Protein AF-0000000080199290 (afdb_homodimer)

pLDDT: mean 89.9, std 16.24, range [19.67, 98.75]

Structure (mmCIF, N/CA/C/O backbone):
data_AF-0000000080199290-model_v1
#
loop_
_entity.id
_entity.type
_entity.pdbx_description
1 polymer 'Bifunctional lysine-specific demethylase and histidyl-hydroxylase'
#
loop_
_atom_site.group_PDB
_atom_site.id
_atom_site.type_symbol
_atom_site.label_atom_id
_atom_site.label_alt_id
_atom_site.label_comp_id
_atom_site.label_asym_id
_atom_site.label_entity_id
_atom_site.label_seq_id
_atom_site.pdbx_PDB_ins_code
_atom_site.Cartn_x
_atom_site.Cartn_y
_atom_site.Cartn_z
_atom_site.occupancy
_atom_site.B_iso_or_equiv
_atom_site.auth_seq_id
_atom_site.auth_comp_id
_atom_site.auth_asym_id
_atom_site.auth_atom_id
_atom_site.pdbx_PDB_model_num
ATOM 1 N N . MET A 1 1 ? 26.734 13.297 -2.959 1 21.2 1 MET A N 1
ATOM 2 C CA . MET A 1 1 ? 27.844 13.062 -2.031 1 21.2 1 MET A CA 1
ATOM 3 C C . MET A 1 1 ? 27.688 13.898 -0.767 1 21.2 1 MET A C 1
ATOM 5 O O . MET A 1 1 ? 27.875 15.109 -0.792 1 21.2 1 MET A O 1
ATOM 9 N N . ALA A 1 2 ? 26.5 13.453 -0.021 1 23.22 2 ALA A N 1
ATOM 10 C CA . ALA A 1 2 ? 25.969 14.18 1.134 1 23.22 2 ALA A CA 1
ATOM 11 C C . ALA A 1 2 ? 27.078 14.445 2.158 1 23.22 2 ALA A C 1
ATOM 13 O O . ALA A 1 2 ? 27.703 13.508 2.66 1 23.22 2 ALA A O 1
ATOM 14 N N . LYS A 1 3 ? 27.766 15.641 2.105 1 24.47 3 LYS A N 1
ATOM 15 C CA . LYS A 1 3 ? 28.984 16.078 2.783 1 24.47 3 LYS A CA 1
ATOM 16 C C . LYS A 1 3 ? 28.766 16.188 4.289 1 24.47 3 LYS A C 1
ATOM 18 O O . LYS A 1 3 ? 27.812 16.828 4.742 1 24.47 3 LYS A O 1
ATOM 23 N N . VAL A 1 4 ? 29.375 15.25 5.078 1 28.7 4 VAL A N 1
ATOM 24 C CA . VAL A 1 4 ? 29.375 14.93 6.504 1 28.7 4 VAL A CA 1
ATOM 25 C C . VAL A 1 4 ? 30.062 16.062 7.277 1 28.7 4 VAL A C 1
ATOM 27 O O . VAL A 1 4 ? 31.25 16.328 7.09 1 28.7 4 VAL A O 1
ATOM 30 N N . VAL A 1 5 ? 29.359 17.234 7.66 1 24.59 5 VAL A N 1
ATOM 31 C CA . VAL A 1 5 ? 30.078 18.328 8.312 1 24.59 5 VAL A CA 1
ATOM 32 C C . VAL A 1 5 ? 30.219 18.031 9.805 1 24.59 5 VAL A C 1
ATOM 34 O O . VAL A 1 5 ? 29.219 17.766 10.492 1 24.59 5 VAL A O 1
ATOM 37 N N . LYS A 1 6 ? 31.469 17.797 10.477 1 26.22 6 LYS A N 1
ATOM 38 C CA . LYS A 1 6 ? 31.969 17.328 11.773 1 26.22 6 LYS A CA 1
ATOM 39 C C . LYS A 1 6 ? 32.156 18.5 12.734 1 26.22 6 LYS A C 1
ATOM 41 O O . LYS A 1 6 ? 32.812 19.484 12.391 1 26.22 6 LYS A O 1
ATOM 46 N N . SER A 1 7 ? 31.297 18.844 13.969 1 20.69 7 SER A N 1
ATOM 47 C CA . SER A 1 7 ? 31.109 19.984 14.859 1 20.69 7 SER A CA 1
ATOM 48 C C . SER A 1 7 ? 32.094 19.969 16.016 1 20.69 7 SER A C 1
ATOM 50 O O . SER A 1 7 ? 32.281 18.922 16.656 1 20.69 7 SER A O 1
ATOM 52 N N . ARG A 1 8 ? 33 21.125 16.5 1 21.42 8 ARG A N 1
ATOM 53 C CA . ARG A 1 8 ? 34.062 21.156 17.5 1 21.42 8 ARG A CA 1
ATOM 54 C C . ARG A 1 8 ? 33.594 21.828 18.781 1 21.42 8 ARG A C 1
ATOM 56 O O . ARG A 1 8 ? 34.375 22.109 19.672 1 21.42 8 ARG A O 1
ATOM 63 N N . ALA A 1 9 ? 32.438 22.594 19.125 1 23.3 9 ALA A N 1
ATOM 64 C CA . ALA A 1 9 ? 32.531 23.734 20.031 1 23.3 9 ALA A CA 1
ATOM 65 C C . ALA A 1 9 ? 32.25 23.312 21.469 1 23.3 9 ALA A C 1
ATOM 67 O O . ALA A 1 9 ? 31.469 22.406 21.719 1 23.3 9 ALA A O 1
ATOM 68 N N . GLN A 1 10 ? 32.875 23.984 22.703 1 21.75 10 GLN A N 1
ATOM 69 C CA . GLN A 1 10 ? 33.219 23.797 24.109 1 21.75 10 GLN A CA 1
ATOM 70 C C . GLN A 1 10 ? 32.094 24.344 25 1 21.75 10 GLN A C 1
ATOM 72 O O . GLN A 1 10 ? 31.578 25.438 24.781 1 21.75 10 GLN A O 1
ATOM 77 N N . LYS A 1 11 ? 31.562 23.688 26.109 1 25.02 11 LYS A N 1
ATOM 78 C CA . LYS A 1 11 ? 30.328 23.719 26.906 1 25.02 11 LYS A CA 1
ATOM 79 C C . LYS A 1 11 ? 30.484 24.656 28.109 1 25.02 11 LYS A C 1
ATOM 81 O O . LYS A 1 11 ? 31.281 24.391 29.016 1 25.02 11 LYS A O 1
ATOM 86 N N . ARG A 1 12 ? 30.312 26.141 28.234 1 20.09 12 ARG A N 1
ATOM 87 C CA . ARG A 1 12 ? 30.531 26.984 29.406 1 20.09 12 ARG A CA 1
ATOM 88 C C . ARG A 1 12 ? 29.359 26.891 30.391 1 20.09 12 ARG A C 1
ATOM 90 O O . ARG A 1 12 ? 28.203 26.844 29.969 1 20.09 12 ARG A O 1
ATOM 97 N N . LYS A 1 13 ? 29.594 26.938 31.688 1 29.69 13 LYS A N 1
ATOM 98 C CA . LYS A 1 13 ? 28.812 26.609 32.875 1 29.69 13 LYS A CA 1
ATOM 99 C C . LYS A 1 13 ? 28.125 27.844 33.438 1 29.69 13 LYS A C 1
ATOM 101 O O . LYS A 1 13 ? 28.766 28.641 34.125 1 29.69 13 LYS A O 1
ATOM 106 N N . HIS A 1 14 ? 27.328 28.828 32.906 1 21.98 14 HIS A N 1
ATOM 107 C CA . HIS A 1 14 ? 26.953 30.062 33.594 1 21.98 14 HIS A CA 1
ATOM 108 C C . HIS A 1 14 ? 25.828 29.797 34.625 1 21.98 14 HIS A C 1
ATOM 110 O O . HIS A 1 14 ? 24.922 29 34.344 1 21.98 14 HIS A O 1
ATOM 116 N N . GLU A 1 15 ? 25.906 30.203 35.906 1 27.12 15 GLU A N 1
ATOM 117 C CA . GLU A 1 15 ? 25.188 30.141 37.188 1 27.12 15 GLU A CA 1
ATOM 118 C C . GLU A 1 15 ? 24 31.094 37.219 1 27.12 15 GLU A C 1
ATOM 120 O O . GLU A 1 15 ? 24.172 32.312 37.219 1 27.12 15 GLU A O 1
ATOM 125 N N . ASP A 1 16 ? 22.812 31.047 36.5 1 25.56 16 ASP A N 1
ATOM 126 C CA . ASP A 1 16 ? 21.766 32.031 36.312 1 25.56 16 ASP A CA 1
ATOM 127 C C . ASP A 1 16 ? 20.828 32.094 37.5 1 25.56 16 ASP A C 1
ATOM 129 O O . ASP A 1 16 ? 20.188 31.109 37.875 1 25.56 16 ASP A O 1
ATOM 133 N N . THR A 1 17 ? 21.156 32.812 38.562 1 31.03 17 THR A N 1
ATOM 134 C CA . THR A 1 17 ? 20.297 33.188 39.688 1 31.03 17 THR A CA 1
ATOM 135 C C . THR A 1 17 ? 19 33.812 39.219 1 31.03 17 THR A C 1
ATOM 137 O O . THR A 1 17 ? 19 34.844 38.562 1 31.03 17 THR A O 1
ATOM 140 N N . GLY A 1 18 ? 17.859 33.188 39.062 1 28.88 18 GLY A N 1
ATOM 141 C CA . GLY A 1 18 ? 16.672 33.438 38.281 1 28.88 18 GLY A CA 1
ATOM 142 C C . GLY A 1 18 ? 15.672 34.344 39 1 28.88 18 GLY A C 1
ATOM 143 O O . GLY A 1 18 ? 15.312 34.062 40.156 1 28.88 18 GLY A O 1
ATOM 144 N N . PRO A 1 19 ? 15.75 35.75 39 1 32.88 19 PRO A N 1
ATOM 145 C CA . PRO A 1 19 ? 14.789 36.688 39.594 1 32.88 19 PRO A CA 1
ATOM 146 C C . PRO A 1 19 ? 13.352 36.188 39.5 1 32.88 19 PRO A C 1
ATOM 148 O O . PRO A 1 19 ? 13.023 35.375 38.625 1 32.88 19 PRO A O 1
ATOM 151 N N . THR A 1 20 ? 12.578 36.406 40.562 1 31.88 20 THR A N 1
ATOM 152 C CA . THR A 1 20 ? 11.188 36.062 40.812 1 31.88 20 THR A CA 1
ATOM 153 C C . THR A 1 20 ? 10.266 36.844 39.875 1 31.88 20 THR A C 1
ATOM 155 O O . THR A 1 20 ? 10.016 38.031 40.062 1 31.88 20 THR A O 1
ATOM 158 N N . LEU A 1 21 ? 10.477 36.938 38.562 1 30.59 21 LEU A N 1
ATOM 159 C CA . LEU A 1 21 ? 9.719 37.75 37.594 1 30.59 21 LEU A CA 1
ATOM 160 C C . LEU A 1 21 ? 8.219 37.531 37.781 1 30.59 21 LEU A C 1
ATOM 162 O O . LEU A 1 21 ? 7.75 36.406 37.812 1 30.59 21 LEU A O 1
ATOM 166 N N . ASN A 1 22 ? 7.5 38.375 38.594 1 31.22 22 ASN A N 1
ATOM 167 C CA . ASN A 1 22 ? 6.059 38.562 38.5 1 31.22 22 ASN A CA 1
ATOM 168 C C . ASN A 1 22 ? 5.551 38.312 37.094 1 31.22 22 ASN A C 1
ATOM 170 O O . ASN A 1 22 ? 5.68 39.188 36.219 1 31.22 22 ASN A O 1
ATOM 174 N N . THR A 1 23 ? 5.852 37.25 36.594 1 30.77 23 THR A N 1
ATOM 175 C CA . THR A 1 23 ? 5.82 36.844 35.188 1 30.77 23 THR A CA 1
ATOM 176 C C . THR A 1 23 ? 4.406 36.938 34.625 1 30.77 23 THR A C 1
ATOM 178 O O . THR A 1 23 ? 3.545 36.125 34.938 1 30.77 23 THR A O 1
ATOM 181 N N . GLU A 1 24 ? 3.645 38.062 34.781 1 34.66 24 GLU A N 1
ATOM 182 C CA . GLU A 1 24 ? 2.664 38.062 33.688 1 34.66 24 GLU A CA 1
ATOM 183 C C . GLU A 1 24 ? 3.078 37.125 32.562 1 34.66 24 GLU A C 1
ATOM 185 O O . GLU A 1 24 ? 4.074 37.344 31.891 1 34.66 24 GLU A O 1
ATOM 190 N N . ARG A 1 25 ? 3.049 35.969 32.844 1 40.16 25 ARG A N 1
ATOM 191 C CA . ARG A 1 25 ? 3.545 34.875 32 1 40.16 25 ARG A CA 1
ATOM 192 C C . ARG A 1 25 ? 3.318 35.156 30.531 1 40.16 25 ARG A C 1
ATOM 194 O O . ARG A 1 25 ? 2.178 35.312 30.094 1 40.16 25 ARG A O 1
ATOM 201 N N . GLN A 1 26 ? 4.012 36.062 29.938 1 50.34 26 GLN A N 1
ATOM 202 C CA . GLN A 1 26 ? 4.043 36.25 28.484 1 50.34 26 GLN A CA 1
ATOM 203 C C . GLN A 1 26 ? 3.561 35 27.766 1 50.34 26 GLN A C 1
ATOM 205 O O . GLN A 1 26 ? 4.09 33.906 27.984 1 50.34 26 GLN A O 1
ATOM 210 N N . LEU A 1 27 ? 2.225 35.094 27.516 1 63.62 27 LEU A N 1
ATOM 211 C CA . LEU A 1 27 ? 1.687 34 26.75 1 63.62 27 LEU A CA 1
ATOM 212 C C . LEU A 1 27 ? 2.695 33.5 25.719 1 63.62 27 LEU A C 1
ATOM 214 O O . LEU A 1 27 ? 3.283 34.312 25 1 63.62 27 LEU A O 1
ATOM 218 N N . GLY A 1 28 ? 3.111 32.312 25.922 1 78.25 28 GLY A N 1
ATOM 219 C CA . GLY A 1 28 ? 3.973 31.703 24.906 1 78.25 28 GLY A CA 1
ATOM 220 C C . GLY A 1 28 ? 3.418 31.812 23.5 1 78.25 28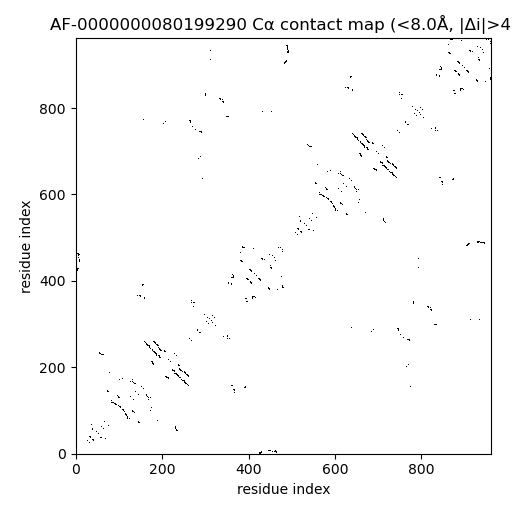 GLY A C 1
ATOM 221 O O . GLY A 1 28 ? 2.248 32.156 23.312 1 78.25 28 GLY A O 1
ATOM 222 N N . GLU A 1 29 ? 4.176 31.797 22.609 1 83.19 29 GLU A N 1
ATOM 223 C CA . GLU A 1 29 ? 3.842 31.938 21.203 1 83.19 29 GLU A CA 1
ATOM 224 C C . GLU A 1 29 ? 2.676 31.031 20.812 1 83.19 29 GLU A C 1
ATOM 226 O O . GLU A 1 29 ? 1.802 31.422 20.047 1 83.19 29 GLU A O 1
ATOM 231 N N . HIS A 1 30 ? 2.572 29.891 21.453 1 88.31 30 HIS A N 1
ATOM 232 C CA . HIS A 1 30 ? 1.504 28.953 21.141 1 88.31 30 HIS A CA 1
ATOM 233 C C . HIS A 1 30 ? 0.163 29.438 21.672 1 88.31 30 HIS A C 1
ATOM 235 O O . HIS A 1 30 ? -0.856 29.359 20.984 1 88.31 30 HIS A O 1
ATOM 241 N N . ASP A 1 31 ? 0.151 29.906 22.859 1 92.44 31 ASP A N 1
ATOM 242 C CA . ASP A 1 31 ? -1.089 30.422 23.438 1 92.44 31 ASP A CA 1
ATOM 243 C C . ASP A 1 31 ? -1.602 31.625 22.656 1 92.44 31 ASP A C 1
ATOM 245 O O . ASP A 1 31 ? -2.811 31.797 22.5 1 92.44 31 ASP A O 1
ATOM 249 N N . LEU A 1 32 ? -0.63 32.469 22.203 1 92.56 32 LEU A N 1
ATOM 250 C CA . LEU A 1 32 ? -1.033 33.625 21.391 1 92.56 32 LEU A CA 1
ATOM 251 C C . LEU A 1 32 ? -1.704 33.156 20.094 1 92.56 32 LEU A C 1
ATOM 253 O O . LEU A 1 32 ? -2.707 33.719 19.672 1 92.56 32 LEU A O 1
ATOM 257 N N . PHE A 1 33 ? -1.185 32.188 19.547 1 93.56 33 PHE A N 1
ATOM 258 C CA . PHE A 1 33 ? -1.761 31.641 18.328 1 93.56 33 PHE A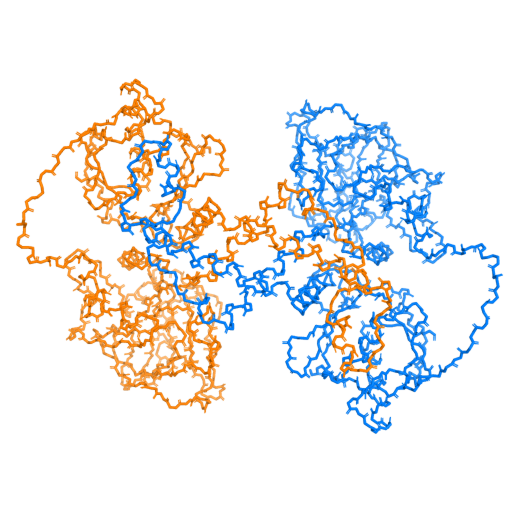 CA 1
ATOM 259 C C . PHE A 1 33 ? -3.158 31.078 18.578 1 93.56 33 PHE A C 1
ATOM 261 O O . PHE A 1 33 ? -4.094 31.375 17.828 1 93.56 33 PHE A O 1
ATOM 268 N N . PHE A 1 34 ? -3.33 30.328 19.672 1 96.31 34 PHE A N 1
ATOM 269 C CA . PHE A 1 34 ? -4.617 29.719 20 1 96.31 34 PHE A CA 1
ATOM 270 C C . PHE A 1 34 ? -5.652 30.797 20.328 1 96.31 34 PHE A C 1
ATOM 272 O O . PHE A 1 34 ? -6.816 30.672 19.938 1 96.31 34 PHE A O 1
ATOM 279 N N . LYS A 1 35 ? -5.223 31.797 20.938 1 95.56 35 LYS A N 1
ATOM 280 C CA . LYS A 1 35 ? -6.133 32.906 21.219 1 95.56 35 LYS A CA 1
ATOM 281 C C . LYS A 1 35 ? -6.57 33.594 19.938 1 95.56 35 LYS A C 1
ATOM 283 O O . LYS A 1 35 ? -7.738 33.969 19.797 1 95.56 35 LYS A O 1
ATOM 288 N N . TRP A 1 36 ? -5.605 33.719 19.125 1 96.19 36 TRP A N 1
ATOM 289 C CA . TRP A 1 36 ? -5.922 34.312 17.844 1 96.19 36 TRP A CA 1
ATOM 290 C C . TRP A 1 36 ? -6.852 33.438 17.031 1 96.19 36 TRP A C 1
ATOM 292 O O . TRP A 1 36 ? -7.828 33.906 16.438 1 96.19 36 TRP A O 1
ATOM 302 N N . LEU A 1 37 ? -6.633 32.188 17.047 1 96.69 37 LEU A N 1
ATOM 303 C CA . LEU A 1 37 ? -7.379 31.25 16.203 1 96.69 37 LEU A CA 1
ATOM 304 C C . LEU A 1 37 ? -8.727 30.906 16.828 1 96.69 37 LEU A C 1
ATOM 306 O O . LEU A 1 37 ? -9.758 30.969 16.172 1 96.69 37 LEU A O 1
ATOM 310 N N . LEU A 1 38 ? -8.719 30.609 18.203 1 97.81 38 LEU A N 1
ATOM 311 C CA . LEU A 1 38 ? -9.891 29.969 18.797 1 97.81 38 LEU A CA 1
ATOM 312 C C . LEU A 1 38 ? -10.367 30.75 20.016 1 97.81 38 LEU A C 1
ATOM 314 O O . LEU A 1 38 ? -11.336 30.359 20.672 1 97.81 38 LEU A O 1
ATOM 318 N N . GLY A 1 39 ? -9.664 31.734 20.391 1 96.88 39 GLY A N 1
ATOM 319 C CA . GLY A 1 39 ? -10.086 32.562 21.516 1 96.88 39 GLY A CA 1
ATOM 320 C C . GLY A 1 39 ? -9.758 31.953 22.859 1 96.88 39 GLY A C 1
ATOM 321 O O . GLY A 1 39 ? -10.117 32.5 23.906 1 96.88 39 GLY A O 1
ATOM 322 N N . ILE A 1 40 ? -9.109 30.812 22.859 1 97.06 40 ILE A N 1
ATOM 323 C CA . ILE A 1 40 ? -8.781 30.125 24.109 1 97.06 40 ILE A CA 1
ATOM 324 C C . ILE A 1 40 ? -7.312 29.719 24.109 1 97.06 40 ILE A C 1
ATOM 326 O O . ILE A 1 40 ? -6.617 29.891 23.109 1 97.06 40 ILE A O 1
ATOM 330 N N . THR A 1 41 ? -6.852 29.219 25.234 1 96.31 41 THR A N 1
ATOM 331 C CA . THR A 1 41 ? -5.453 28.828 25.328 1 96.31 41 THR A CA 1
ATOM 332 C C . THR A 1 41 ? -5.242 27.438 24.75 1 96.31 41 THR A C 1
ATOM 334 O O . THR A 1 41 ? -6.203 26.688 24.562 1 96.31 41 THR A O 1
ATOM 337 N N . GLN A 1 42 ? -4.012 27.141 24.5 1 96.12 42 GLN A N 1
ATOM 338 C CA . GLN A 1 42 ? -3.646 25.812 24.016 1 96.12 42 GLN A CA 1
ATOM 339 C C . GLN A 1 42 ? -4.094 24.719 24.984 1 96.12 42 GLN A C 1
ATOM 341 O O . GLN A 1 42 ? -4.684 23.719 24.578 1 96.12 42 GLN A O 1
ATOM 346 N N . HIS A 1 43 ? -3.789 24.922 26.203 1 95.62 43 HIS A N 1
ATOM 347 C CA . HIS A 1 43 ? -4.121 23.953 27.234 1 95.62 43 HIS A CA 1
ATOM 348 C C . HIS A 1 43 ? -5.621 23.688 27.281 1 95.62 43 HIS A C 1
ATOM 350 O O . HIS A 1 43 ? -6.055 22.547 27.312 1 95.62 43 HIS A O 1
ATOM 356 N N . GLU A 1 44 ? -6.363 24.734 27.234 1 97.31 44 GLU A N 1
ATOM 357 C CA . GLU A 1 44 ? -7.816 24.609 27.266 1 97.31 44 GLU A CA 1
ATOM 358 C C . GLU A 1 44 ? -8.336 23.844 26.047 1 97.31 44 GLU A C 1
ATOM 360 O O . GLU A 1 44 ? -9.195 22.969 26.188 1 97.31 44 GLU A O 1
ATOM 365 N N . PHE A 1 45 ? -7.801 24.109 24.984 1 97.88 45 PHE A N 1
ATOM 366 C CA . PHE A 1 45 ? -8.25 23.453 23.75 1 97.88 45 PHE A CA 1
ATOM 367 C C . PHE A 1 45 ? -8.016 21.953 23.828 1 97.88 45 PHE A C 1
ATOM 369 O O . PHE A 1 45 ? -8.945 21.172 23.609 1 97.88 45 PHE A O 1
ATOM 376 N N . PHE A 1 46 ? -6.852 21.562 24.219 1 96.69 46 PHE A N 1
ATOM 377 C CA . PHE A 1 46 ? -6.5 20.141 24.172 1 96.69 46 PHE A CA 1
ATOM 378 C C . PHE A 1 46 ? -7.137 19.391 25.344 1 96.69 46 PHE A C 1
ATOM 380 O O . PHE A 1 46 ? -7.41 18.188 25.234 1 96.69 46 PHE A O 1
ATOM 387 N N . GLN A 1 47 ? -7.453 20.062 26.344 1 96.38 47 GLN A N 1
ATOM 388 C CA . GLN A 1 47 ? -8.055 19.422 27.5 1 96.38 47 GLN A CA 1
ATOM 389 C C . GLN A 1 47 ? -9.562 19.281 27.328 1 96.38 47 GLN A C 1
ATOM 391 O O . GLN A 1 47 ? -10.148 18.266 27.688 1 96.38 47 GLN A O 1
ATOM 396 N N . GLU A 1 48 ? -10.188 20.266 26.656 1 97.56 48 GLU A N 1
ATOM 397 C CA . GLU A 1 48 ? -11.641 20.344 26.75 1 97.56 48 GLU A CA 1
ATOM 398 C C . GLU A 1 48 ? -12.297 20.094 25.391 1 97.56 48 GLU A C 1
ATOM 400 O O . GLU A 1 48 ? -13.461 19.688 25.312 1 97.56 48 GLU A O 1
ATOM 405 N N . TYR A 1 49 ? -11.531 20.328 24.312 1 97.94 49 TYR A N 1
ATOM 406 C CA . TYR A 1 49 ? -12.242 20.359 23.047 1 97.94 49 TYR A CA 1
ATOM 407 C C . TYR A 1 49 ? -11.648 19.359 22.062 1 97.94 49 TYR A C 1
ATOM 409 O O . TYR A 1 49 ? -12.383 18.641 21.375 1 97.94 49 TYR A O 1
ATOM 417 N N . PHE A 1 50 ? -10.375 19.281 22.109 1 97.88 50 PHE A N 1
ATOM 418 C CA . PHE A 1 50 ? -9.68 18.484 21.094 1 97.88 50 PHE A CA 1
ATOM 419 C C . PHE A 1 50 ? -10.18 17.047 21.109 1 97.88 50 PHE A C 1
ATOM 421 O O . PHE A 1 50 ? -10.062 16.344 22.109 1 97.88 50 PHE A O 1
ATOM 428 N N . GLU A 1 51 ? -10.773 16.609 19.938 1 96.81 51 GLU A N 1
ATOM 429 C CA . GLU A 1 51 ? -11.289 15.266 19.688 1 96.81 51 GLU A CA 1
ATOM 430 C C . GLU A 1 51 ? -12.461 14.938 20.609 1 96.81 51 GLU A C 1
ATOM 432 O O . GLU A 1 51 ? -12.75 13.766 20.859 1 96.81 51 GLU A O 1
ATOM 437 N N . GLN A 1 52 ? -13.062 15.938 21.172 1 95.38 52 GLN A N 1
ATOM 438 C CA . GLN A 1 52 ? -14.133 15.688 22.125 1 95.38 52 GLN A CA 1
ATOM 439 C C . GLN A 1 52 ? -15.43 16.375 21.703 1 95.38 52 GLN A C 1
ATOM 441 O O . GLN A 1 52 ? -16.469 15.727 21.562 1 95.38 52 GLN A O 1
ATOM 446 N N . LYS A 1 53 ? -15.352 17.688 21.5 1 96.06 53 LYS A N 1
ATOM 447 C CA . LYS A 1 53 ? -16.562 18.406 21.156 1 96.06 53 LYS A CA 1
ATOM 448 C C . LYS A 1 53 ? -16.234 19.672 20.359 1 96.06 53 LYS A C 1
ATOM 450 O O . LYS A 1 53 ? -15.117 20.172 20.406 1 96.06 53 LYS A O 1
ATOM 455 N N . PRO A 1 54 ? -17.219 20.219 19.594 1 97.31 54 PRO A N 1
ATOM 456 C CA . PRO A 1 54 ? -17.016 21.438 18.797 1 97.31 54 PRO A CA 1
ATOM 457 C C . PRO A 1 54 ? -16.828 22.688 19.672 1 97.31 54 PRO A C 1
ATOM 459 O O . PRO A 1 54 ? -17.25 22.703 20.828 1 97.31 54 PRO A O 1
ATOM 462 N N . LEU A 1 55 ? -16.156 23.641 19.094 1 98.31 55 LEU A N 1
ATOM 463 C CA . LEU A 1 55 ? -15.938 24.938 19.734 1 98.31 55 LEU A CA 1
ATOM 464 C C . LEU A 1 55 ? -16.25 26.078 18.781 1 98.31 55 LEU A C 1
ATOM 466 O O . LEU A 1 55 ? -15.75 26.109 17.656 1 98.31 55 LEU A O 1
ATOM 470 N N . HIS A 1 56 ? -17.188 26.953 19.156 1 98.31 56 HIS A N 1
ATOM 471 C CA . HIS A 1 56 ? -17.469 28.203 18.438 1 98.31 56 HIS A CA 1
ATOM 472 C C . HIS A 1 56 ? -16.953 29.406 19.219 1 98.31 56 HIS A C 1
ATOM 474 O O . HIS A 1 56 ? -17.156 29.5 20.438 1 98.31 56 HIS A O 1
ATOM 480 N N . PHE A 1 57 ? -16.266 30.266 18.547 1 98.38 57 PHE A N 1
ATOM 481 C CA . PHE A 1 57 ? -15.82 31.5 19.172 1 98.38 57 PHE A CA 1
ATOM 482 C C . PHE A 1 57 ? -15.984 32.688 18.219 1 98.38 57 PHE A C 1
ATOM 484 O O . PHE A 1 57 ? -15.664 32.594 17.031 1 98.38 57 PHE A O 1
ATOM 491 N N . SER A 1 58 ? -16.484 33.781 18.688 1 97.94 58 SER A N 1
ATOM 492 C CA . SER A 1 58 ? -16.609 35.031 17.938 1 97.94 58 SER A CA 1
ATOM 493 C C . SER A 1 58 ? -15.562 36.031 18.359 1 97.94 58 SER A C 1
ATOM 495 O O . SER A 1 58 ? -15.555 36.469 19.516 1 97.94 58 SER A O 1
ATOM 497 N N . HIS A 1 59 ? -14.773 36.5 17.453 1 96.81 59 HIS A N 1
ATOM 498 C CA . HIS A 1 59 ? -13.734 37.469 17.781 1 96.81 59 HIS A CA 1
ATOM 499 C C . HIS A 1 59 ? -14.266 38.906 17.672 1 96.81 59 HIS A C 1
ATOM 501 O O . HIS A 1 59 ? -13.594 39.844 18.109 1 96.81 59 HIS A O 1
ATOM 507 N N . GLY A 1 60 ? -15.375 39.062 17.078 1 92.94 60 GLY A N 1
ATOM 508 C CA . GLY A 1 60 ? -16.078 40.344 17.094 1 92.94 60 GLY A CA 1
ATOM 509 C C . GLY A 1 60 ? -15.68 41.25 15.953 1 92.94 60 GLY A C 1
ATOM 510 O O . GLY A 1 60 ? -16.266 42.344 15.781 1 92.94 60 GLY A O 1
ATOM 511 N N . SER A 1 61 ? -14.656 40.906 15.195 1 91.94 61 SER A N 1
ATOM 512 C CA . SER A 1 61 ? -14.203 41.75 14.078 1 91.94 61 SER A CA 1
ATOM 513 C C . SER A 1 61 ? -14.203 40.938 12.773 1 91.94 61 SER A C 1
ATOM 515 O O . SER A 1 61 ? -13.594 39.875 12.688 1 91.94 61 SER A O 1
ATOM 517 N N . SER A 1 62 ? -14.742 41.625 11.781 1 91.75 62 SER A N 1
ATOM 518 C CA . SER A 1 62 ? -14.836 40.969 10.477 1 91.75 62 SER A CA 1
ATOM 519 C C . SER A 1 62 ? -13.461 40.844 9.828 1 91.75 62 SER A C 1
ATOM 521 O O . SER A 1 62 ? -13.281 40.062 8.891 1 91.75 62 SER A O 1
ATOM 523 N N . THR A 1 63 ? -12.5 41.562 10.273 1 94.38 63 THR A N 1
ATOM 524 C CA . THR A 1 63 ? -11.172 41.562 9.672 1 94.38 63 THR A CA 1
ATOM 525 C C . THR A 1 63 ? -10.18 40.844 10.578 1 94.38 63 THR A C 1
ATOM 527 O O . THR A 1 63 ? -8.969 40.875 10.336 1 94.38 63 THR A O 1
ATOM 530 N N . HIS A 1 64 ? -10.688 40.188 11.555 1 96.38 64 HIS A N 1
ATOM 531 C CA . HIS A 1 64 ? -9.852 39.562 12.578 1 96.38 64 HIS A CA 1
ATOM 532 C C . HIS A 1 64 ? -8.797 38.656 11.961 1 96.38 64 HIS A C 1
ATOM 534 O O . HIS A 1 64 ? -7.609 38.781 12.281 1 96.38 64 HIS A O 1
ATOM 540 N N . PHE A 1 65 ? -9.148 37.844 11.062 1 97.19 65 PHE A N 1
ATOM 541 C CA . PHE A 1 65 ? -8.25 36.812 10.516 1 97.19 65 PHE A CA 1
ATOM 542 C C . PHE A 1 65 ? -7.352 37.406 9.438 1 97.19 65 PHE A C 1
ATOM 544 O O . PHE A 1 65 ? -6.254 36.906 9.188 1 97.19 65 PHE A O 1
ATOM 551 N N . ARG A 1 66 ? -7.773 38.5 8.852 1 94.38 66 ARG A N 1
ATOM 552 C CA . ARG A 1 66 ? -6.988 39.156 7.828 1 94.38 66 ARG A CA 1
ATOM 553 C C . ARG A 1 66 ? -5.992 40.125 8.461 1 94.38 66 ARG A C 1
ATOM 555 O O . ARG A 1 66 ? -5.031 40.562 7.809 1 94.38 66 ARG A O 1
ATOM 562 N N . ASN A 1 67 ? -6.27 40.5 9.656 1 93.44 67 ASN A N 1
ATOM 563 C CA . ASN A 1 67 ? -5.402 41.406 10.398 1 93.44 67 ASN A CA 1
ATOM 564 C C . ASN A 1 67 ? -4.938 40.781 11.719 1 93.44 67 ASN A C 1
ATOM 566 O O . ASN A 1 67 ? -5.305 41.25 12.797 1 93.44 67 ASN A O 1
ATOM 570 N N . PRO A 1 68 ? -4.055 39.844 11.617 1 91.94 68 PRO A N 1
ATOM 571 C CA . PRO A 1 68 ? -3.592 39.188 12.836 1 91.94 68 PRO A CA 1
ATOM 572 C C . PRO A 1 68 ? -2.615 40.031 13.641 1 91.94 68 PRO A C 1
ATOM 574 O O . PRO A 1 68 ? -2.156 41.094 13.148 1 91.94 68 PRO A O 1
ATOM 577 N N . PRO A 1 69 ? -2.375 39.594 14.891 1 88.19 69 PRO A N 1
ATOM 578 C CA . PRO A 1 69 ? -1.349 40.312 15.664 1 88.19 69 PRO A CA 1
ATOM 579 C C . PRO A 1 69 ? 0.018 40.281 14.984 1 88.19 69 PRO A C 1
ATOM 581 O O . PRO A 1 69 ? 0.26 39.469 14.094 1 88.19 69 PRO A O 1
ATOM 584 N N . LYS A 1 70 ? 0.809 41.188 15.461 1 86.19 70 LYS A N 1
ATOM 585 C CA . LYS A 1 70 ? 2.146 41.281 14.891 1 86.19 70 LYS A CA 1
ATOM 586 C C . LYS A 1 70 ? 2.906 39.969 14.984 1 86.19 70 LYS A C 1
ATOM 588 O O . LYS A 1 70 ? 2.865 39.312 16.016 1 86.19 70 LYS A O 1
ATOM 593 N N . GLY A 1 71 ? 3.479 39.562 13.867 1 82.75 71 GLY A N 1
ATOM 594 C CA . GLY A 1 71 ? 4.285 38.344 13.859 1 82.75 71 GLY A CA 1
ATOM 595 C C . GLY A 1 71 ? 3.553 37.125 13.305 1 82.75 71 GLY A C 1
ATOM 596 O O . GLY A 1 71 ? 4.176 36.125 12.969 1 82.75 71 GLY A O 1
ATOM 597 N N . PHE A 1 72 ? 2.219 37.281 13.195 1 89.38 72 PHE A N 1
ATOM 598 C CA . PHE A 1 72 ? 1.447 36.188 12.648 1 89.38 72 PHE A CA 1
ATOM 599 C C . PHE A 1 72 ? 1.054 36.438 11.203 1 89.38 72 PHE A C 1
ATOM 601 O O . PHE A 1 72 ? 0.736 37.594 10.852 1 89.38 72 PHE A O 1
ATOM 608 N N . PRO A 1 73 ? 1.149 35.406 10.453 1 93 73 PRO A N 1
ATOM 609 C CA . PRO A 1 73 ? 0.696 35.594 9.078 1 93 73 PRO A CA 1
ATOM 610 C C . PRO A 1 73 ? -0.816 35.781 8.977 1 93 73 PRO A C 1
ATOM 612 O O . PRO A 1 73 ? -1.569 35.188 9.75 1 93 73 PRO A O 1
ATOM 615 N N . ALA A 1 74 ? -1.223 36.531 7.996 1 95.44 74 ALA A N 1
ATOM 616 C CA . ALA A 1 74 ? -2.639 36.812 7.77 1 95.44 74 ALA A CA 1
ATOM 617 C C . ALA A 1 74 ? -3.281 35.719 6.918 1 95.44 74 ALA A C 1
ATOM 619 O O . ALA A 1 74 ? -2.625 35.125 6.062 1 95.44 74 ALA A O 1
ATOM 620 N N . VAL A 1 75 ? -4.559 35.469 7.203 1 97.56 75 VAL A N 1
ATOM 621 C CA . VAL A 1 75 ? -5.355 34.688 6.281 1 97.56 75 VAL A CA 1
ATOM 622 C C . VAL A 1 75 ? -5.852 35.562 5.133 1 97.56 75 VAL A C 1
ATOM 624 O O . VAL A 1 75 ? -6.773 36.375 5.312 1 97.56 75 VAL A O 1
ATOM 627 N N . GLU A 1 76 ? -5.211 35.375 4.02 1 96.62 76 GLU A N 1
ATOM 628 C CA . GLU A 1 76 ? -5.539 36.219 2.869 1 96.62 76 GLU A CA 1
ATOM 629 C C . GLU A 1 76 ? -6.367 35.438 1.843 1 96.62 76 GLU A C 1
ATOM 631 O O . GLU A 1 76 ? -5.828 34.656 1.066 1 96.62 76 GLU A O 1
ATOM 636 N N . TRP A 1 77 ? -7.66 35.719 1.878 1 97.44 77 TRP A N 1
ATOM 637 C CA . TRP A 1 77 ? -8.562 35.125 0.91 1 97.44 77 TRP A CA 1
ATOM 638 C C . TRP A 1 77 ? -9.891 35.875 0.854 1 97.44 77 TRP A C 1
ATOM 640 O O . TRP A 1 77 ? -10.406 36.312 1.883 1 97.44 77 TRP A O 1
ATOM 650 N N . SER A 1 78 ? -10.367 36.156 -0.294 1 97.44 78 SER A N 1
ATOM 651 C CA . SER A 1 78 ? -11.633 36.812 -0.554 1 97.44 78 SER A CA 1
ATOM 652 C C . SER A 1 78 ? -12.219 36.406 -1.897 1 97.44 78 SER A C 1
ATOM 654 O O . SER A 1 78 ? -11.539 35.75 -2.703 1 97.44 78 SER A O 1
ATOM 656 N N . THR A 1 79 ? -13.523 36.75 -2.053 1 97.75 79 THR A N 1
ATOM 657 C CA . THR A 1 79 ? -14.148 36.5 -3.346 1 97.75 79 THR A CA 1
ATOM 658 C C . THR A 1 79 ? -13.359 37.188 -4.469 1 97.75 79 THR A C 1
ATOM 660 O O . THR A 1 79 ? -13.094 36.562 -5.5 1 97.75 79 THR A O 1
ATOM 663 N N . ASP A 1 80 ? -12.953 38.375 -4.199 1 97.12 80 ASP A N 1
ATOM 664 C CA . ASP A 1 80 ? -12.203 39.125 -5.199 1 97.12 80 ASP A CA 1
ATOM 665 C C . ASP A 1 80 ? -10.867 38.438 -5.5 1 97.12 80 ASP A C 1
ATOM 667 O O . ASP A 1 80 ? -10.453 38.344 -6.66 1 97.12 80 ASP A O 1
ATOM 671 N N . GLU A 1 81 ? -10.211 38.031 -4.488 1 96.38 81 GLU A N 1
ATOM 672 C CA . GLU A 1 81 ? -8.938 37.312 -4.668 1 96.38 81 GLU A CA 1
ATOM 673 C C . GLU A 1 81 ? -9.117 36.031 -5.465 1 96.38 81 GLU A C 1
ATOM 675 O O . GLU A 1 81 ? -8.289 35.719 -6.324 1 96.38 81 GLU A O 1
ATOM 680 N N . MET A 1 82 ? -10.117 35.312 -5.168 1 97.44 82 MET A N 1
ATOM 681 C CA . MET A 1 82 ? -10.422 34.062 -5.875 1 97.44 82 MET A CA 1
ATOM 682 C C . MET A 1 82 ? -10.648 34.312 -7.359 1 97.44 82 MET A C 1
ATOM 684 O O . MET A 1 82 ? -10.07 33.656 -8.211 1 97.44 82 MET A O 1
ATOM 688 N N . LEU A 1 83 ? -11.445 35.344 -7.645 1 97.31 83 LEU A N 1
ATOM 689 C CA . LEU A 1 83 ? -11.75 35.688 -9.031 1 97.31 83 LEU A CA 1
ATOM 690 C C . LEU A 1 83 ? -10.508 36.219 -9.75 1 97.31 83 LEU A C 1
ATOM 692 O O . LEU A 1 83 ? -10.289 35.906 -10.922 1 97.31 83 LEU A O 1
ATOM 696 N N . ASN A 1 84 ? -9.766 37 -9.047 1 96.75 84 ASN A N 1
ATOM 697 C CA . ASN A 1 84 ? -8.516 37.5 -9.609 1 96.75 84 ASN A CA 1
ATOM 698 C C . ASN A 1 84 ? -7.555 36.375 -9.953 1 96.75 84 ASN A C 1
ATOM 700 O O . ASN A 1 84 ? -6.918 36.406 -11.008 1 96.75 84 ASN A O 1
ATOM 704 N N . LEU A 1 85 ? -7.477 35.438 -9.07 1 96.06 85 LEU A N 1
ATOM 705 C CA . LEU A 1 85 ? -6.625 34.281 -9.32 1 96.06 85 LEU A CA 1
ATOM 706 C C . LEU A 1 85 ? -7.086 33.531 -10.562 1 96.06 85 LEU A C 1
ATOM 708 O O . LEU A 1 85 ? -6.266 33.094 -11.367 1 96.06 85 LEU A O 1
ATOM 712 N N . ALA A 1 86 ? -8.352 33.375 -10.695 1 95.94 86 ALA A N 1
ATOM 713 C CA . ALA A 1 86 ? -8.922 32.656 -11.844 1 95.94 86 ALA A CA 1
ATOM 714 C C . ALA A 1 86 ? -8.617 33.406 -13.141 1 95.94 86 ALA A C 1
ATOM 716 O O . ALA A 1 86 ? -8.609 32.812 -14.219 1 95.94 86 ALA A O 1
ATOM 717 N N . SER A 1 87 ? -8.445 34.688 -13.039 1 95.94 87 SER A N 1
ATOM 718 C CA . SER A 1 87 ? -8.133 35.5 -14.219 1 95.94 87 SER A CA 1
ATOM 719 C C . SER A 1 87 ? -6.656 35.375 -14.586 1 95.94 87 SER A C 1
ATOM 721 O O . SER A 1 87 ? -6.289 35.531 -15.75 1 95.94 87 SER A O 1
ATOM 723 N N . LYS A 1 88 ? -5.832 35.125 -13.648 1 95.19 88 LYS A N 1
ATOM 724 C CA . LYS A 1 88 ? -4.383 35.156 -13.844 1 95.19 88 LYS A CA 1
ATOM 725 C C . LYS A 1 88 ? -3.834 33.781 -14.102 1 95.19 88 LYS A C 1
ATOM 727 O O . LYS A 1 88 ? -2.775 33.625 -14.719 1 95.19 88 LYS A O 1
ATOM 732 N N . LYS A 1 89 ? -4.539 32.812 -13.57 1 94.19 89 LYS A N 1
ATOM 733 C CA . LYS A 1 89 ? -4.023 31.469 -13.641 1 94.19 89 LYS A CA 1
ATOM 734 C C . LYS A 1 89 ? -5.012 30.531 -14.344 1 94.19 89 LYS A C 1
ATOM 736 O O . LYS A 1 89 ? -6.219 30.797 -14.352 1 94.19 89 LYS A O 1
ATOM 741 N N . ARG A 1 90 ? -4.371 29.516 -14.914 1 93.5 90 ARG A N 1
ATOM 742 C CA . ARG A 1 90 ? -5.195 28.453 -15.492 1 93.5 90 ARG A CA 1
ATOM 743 C C . ARG A 1 90 ? -5.613 27.438 -14.438 1 93.5 90 ARG A C 1
ATOM 745 O O . ARG A 1 90 ? -4.797 26.625 -13.992 1 93.5 90 ARG A O 1
ATOM 752 N N . LEU A 1 91 ? -6.844 27.469 -14.008 1 95.88 91 LEU A N 1
ATOM 753 C CA . LEU A 1 91 ? -7.359 26.578 -12.969 1 95.88 91 LEU A CA 1
ATOM 754 C C . LEU A 1 91 ? -8.164 25.438 -13.578 1 95.88 91 LEU A C 1
ATOM 756 O O . LEU A 1 91 ? -8.961 25.641 -14.5 1 95.88 91 LEU A O 1
ATOM 760 N N . SER A 1 92 ? -7.945 24.297 -13.109 1 95.56 92 SER A N 1
ATOM 761 C CA . SER A 1 92 ? -8.609 23.094 -13.617 1 95.56 92 SER A CA 1
ATOM 762 C C . SER A 1 92 ? -9.711 22.625 -12.672 1 95.56 92 SER A C 1
ATOM 764 O O . SER A 1 92 ? -9.547 22.656 -11.453 1 95.56 92 SER A O 1
ATOM 766 N N . TYR A 1 93 ? -10.82 22.141 -13.258 1 94.25 93 TYR A N 1
ATOM 767 C CA . TYR A 1 93 ? -11.844 21.469 -12.469 1 94.25 93 TYR A CA 1
ATOM 768 C C . TYR A 1 93 ? -11.289 20.219 -11.789 1 94.25 93 TYR A C 1
ATOM 770 O O . TYR A 1 93 ? -10.383 19.562 -12.32 1 94.25 93 TYR A O 1
ATOM 778 N N . SER A 1 94 ? -11.703 19.875 -10.656 1 91.19 94 SER A N 1
ATOM 779 C CA . SER A 1 94 ? -11.406 18.672 -9.875 1 91.19 94 SER A CA 1
ATOM 780 C C . SER A 1 94 ? -10.023 18.766 -9.227 1 91.19 94 SER A C 1
ATOM 782 O O . SER A 1 94 ? -9.828 18.297 -8.109 1 91.19 94 SER A O 1
ATOM 784 N N . THR A 1 95 ? -9.133 19.422 -9.945 1 92.06 95 THR A N 1
ATOM 785 C CA . THR A 1 95 ? -7.789 19.516 -9.391 1 92.06 95 THR A CA 1
ATOM 786 C C . THR A 1 95 ? -7.652 20.766 -8.523 1 92.06 95 THR A C 1
ATOM 788 O O . THR A 1 95 ? -7.129 20.703 -7.41 1 92.06 95 THR A O 1
ATOM 791 N N . ASP A 1 96 ? -8.195 21.828 -9.078 1 94.62 96 ASP A N 1
ATOM 792 C CA . ASP A 1 96 ? -8.008 23.094 -8.375 1 94.62 96 ASP A CA 1
ATOM 793 C C . ASP A 1 96 ? -9.289 23.531 -7.676 1 94.62 96 ASP A C 1
ATOM 795 O O . ASP A 1 96 ? -9.242 24.266 -6.684 1 94.62 96 ASP A O 1
ATOM 799 N N . LEU A 1 97 ? -10.375 23.125 -8.281 1 96.31 97 LEU A N 1
ATOM 800 C CA . LEU A 1 97 ? -11.633 23.531 -7.668 1 96.31 97 LEU A CA 1
ATOM 801 C C . LEU A 1 97 ? -12.781 22.641 -8.125 1 96.31 97 LEU A C 1
ATOM 803 O O . LEU A 1 97 ? -12.641 21.891 -9.102 1 96.31 97 LEU A O 1
ATOM 807 N N . ASN A 1 98 ? -13.828 22.719 -7.355 1 96.06 98 ASN A N 1
ATOM 808 C CA . ASN A 1 98 ? -15.102 22.094 -7.68 1 96.06 98 ASN A CA 1
ATOM 809 C C . ASN A 1 98 ? -16.234 23.125 -7.715 1 96.06 98 ASN A C 1
ATOM 811 O O . ASN A 1 98 ? -16.297 24.016 -6.875 1 96.06 98 ASN A O 1
ATOM 815 N N . VAL A 1 99 ? -17.016 23 -8.719 1 95.75 99 VAL A N 1
ATOM 816 C CA . VAL A 1 99 ? -18.266 23.766 -8.812 1 95.75 99 VAL A CA 1
ATOM 817 C C . VAL A 1 99 ? -19.453 22.844 -8.617 1 95.75 99 VAL A C 1
ATOM 819 O O . VAL A 1 99 ? -19.719 21.969 -9.438 1 95.75 99 VAL A O 1
ATOM 822 N N . VAL A 1 100 ? -20.141 23.109 -7.473 1 93.62 100 VAL A N 1
ATOM 823 C CA . VAL A 1 100 ? -21.125 22.094 -7.078 1 93.62 100 VAL A CA 1
ATOM 824 C C . VAL A 1 100 ? -22.391 22.781 -6.586 1 93.62 100 VAL A C 1
ATOM 826 O O . VAL A 1 100 ? -22.391 23.969 -6.281 1 93.62 100 VAL A O 1
ATOM 829 N N . ARG A 1 101 ? -23.453 22 -6.559 1 90.38 101 ARG A N 1
ATOM 830 C CA . ARG A 1 101 ? -24.734 22.391 -5.961 1 90.38 101 ARG A CA 1
ATOM 831 C C . ARG A 1 101 ? -25.438 21.188 -5.352 1 90.38 101 ARG A C 1
ATOM 833 O O . ARG A 1 101 ? -25.266 20.062 -5.809 1 90.38 101 ARG A O 1
ATOM 840 N N . PHE A 1 102 ? -26.109 21.5 -4.273 1 86.25 102 PHE A N 1
ATOM 841 C CA . PHE A 1 102 ? -26.938 20.453 -3.684 1 86.25 102 PHE A CA 1
ATOM 842 C C . PHE A 1 102 ? -28.281 20.359 -4.402 1 86.25 102 PHE A C 1
ATOM 844 O O . PHE A 1 102 ? -29 21.344 -4.512 1 86.25 102 PHE A O 1
ATOM 851 N N . ASP A 1 103 ? -28.516 19.156 -4.918 1 84.81 103 ASP A N 1
ATOM 852 C CA . ASP A 1 103 ? -29.797 18.906 -5.57 1 84.81 103 ASP A CA 1
ATOM 853 C C . ASP A 1 103 ? -30.812 18.312 -4.598 1 84.81 103 ASP A C 1
ATOM 855 O O . ASP A 1 103 ? -30.656 17.156 -4.188 1 84.81 103 ASP A O 1
ATOM 859 N N . ASN A 1 104 ? -31.781 18.969 -4.363 1 80.12 104 ASN A N 1
ATOM 860 C CA . ASN A 1 104 ? -32.781 18.547 -3.389 1 80.12 104 ASN A CA 1
ATOM 861 C C . ASN A 1 104 ? -33.562 17.344 -3.883 1 80.12 104 ASN A C 1
ATOM 863 O O . ASN A 1 104 ? -34.094 16.578 -3.082 1 80.12 104 ASN A O 1
ATOM 867 N N . LYS A 1 105 ? -33.688 17.125 -5.152 1 81.56 105 LYS A N 1
ATOM 868 C CA . LYS A 1 105 ? -34.469 16.031 -5.719 1 81.56 105 LYS A CA 1
ATOM 869 C C . LYS A 1 105 ? -33.75 14.695 -5.512 1 81.56 105 LYS A C 1
ATOM 871 O O . LYS A 1 105 ? -34.375 13.703 -5.141 1 81.56 105 LYS A O 1
ATOM 876 N N . ILE A 1 106 ? -32.5 14.758 -5.656 1 81.5 106 ILE A N 1
ATOM 877 C CA . ILE A 1 106 ? -31.781 13.5 -5.535 1 81.5 106 ILE A CA 1
ATOM 878 C C . ILE A 1 106 ? -31 13.484 -4.223 1 81.5 106 ILE A C 1
ATOM 880 O O . ILE A 1 106 ? -30.344 12.492 -3.898 1 81.5 106 ILE A O 1
ATOM 884 N N . ASN A 1 107 ? -31.109 14.586 -3.49 1 78.88 107 ASN A N 1
ATOM 885 C CA . ASN A 1 107 ? -30.5 14.742 -2.176 1 78.88 107 ASN A CA 1
ATOM 886 C C . ASN A 1 107 ? -29 14.445 -2.219 1 78.88 107 ASN A C 1
ATOM 888 O O . ASN A 1 107 ? -28.484 13.734 -1.361 1 78.88 107 ASN A O 1
ATOM 892 N N . LYS A 1 108 ? -28.375 14.812 -3.301 1 82.38 108 LYS A N 1
ATOM 893 C CA . LYS A 1 108 ? -26.938 14.633 -3.471 1 82.38 108 LYS A CA 1
ATOM 894 C C . LYS A 1 108 ? -26.297 15.875 -4.086 1 82.38 108 LYS A C 1
ATOM 896 O O . LYS A 1 108 ? -27 16.734 -4.641 1 82.38 108 LYS A O 1
ATOM 901 N N . ARG A 1 109 ? -25.031 15.906 -3.949 1 85.12 109 ARG A N 1
ATOM 902 C CA . ARG A 1 109 ? -24.25 16.953 -4.598 1 85.12 109 ARG A CA 1
ATOM 903 C C . ARG A 1 109 ? -24.109 16.672 -6.094 1 85.12 109 ARG A C 1
ATOM 905 O O . ARG A 1 109 ? -23.906 15.531 -6.508 1 85.12 109 ARG A O 1
ATOM 912 N N . VAL A 1 110 ? -24.281 17.703 -6.891 1 88.62 110 VAL A N 1
ATOM 913 C CA . VAL A 1 110 ? -24.078 17.609 -8.336 1 88.62 110 VAL A CA 1
ATOM 914 C C . VAL A 1 110 ? -22.969 18.562 -8.758 1 88.62 110 VAL A C 1
ATOM 916 O O . VAL A 1 110 ? -22.797 19.641 -8.18 1 88.62 110 VAL A O 1
ATOM 919 N N . SER A 1 111 ? -22.25 18.203 -9.789 1 92.06 111 SER A N 1
ATOM 920 C CA . SER A 1 111 ? -21.125 19 -10.273 1 92.06 111 SER A CA 1
ATOM 921 C C . SER A 1 111 ? -21.453 19.688 -11.586 1 92.06 111 SER A C 1
ATOM 923 O O . SER A 1 111 ? -22.125 19.094 -12.445 1 92.06 111 SER A O 1
ATOM 925 N N . TYR A 1 112 ? -21.016 20.922 -11.672 1 93.06 112 TYR A N 1
ATOM 926 C CA . TYR A 1 112 ? -21.172 21.672 -12.914 1 93.06 112 TYR A CA 1
ATOM 927 C C . TYR A 1 112 ? -20.344 21.031 -14.031 1 93.06 112 TYR A C 1
ATOM 929 O O . TYR A 1 112 ? -20.859 20.781 -15.125 1 93.06 112 TYR A O 1
ATOM 937 N N . ARG A 1 113 ? -19.172 20.828 -13.758 1 92.06 113 ARG A N 1
ATOM 938 C CA . ARG A 1 113 ? -18.219 20.219 -14.672 1 92.06 113 ARG A CA 1
ATOM 939 C C . ARG A 1 113 ? -17.125 19.5 -13.906 1 92.06 113 ARG A C 1
ATOM 941 O O . ARG A 1 113 ? -16.734 19.922 -12.812 1 92.06 113 ARG A O 1
ATOM 948 N N . ASN A 1 114 ? -16.625 18.359 -14.555 1 90.06 114 ASN A N 1
ATOM 949 C CA . ASN A 1 114 ? -15.617 17.594 -13.836 1 90.06 114 ASN A CA 1
ATOM 950 C C . ASN A 1 114 ? -14.258 17.672 -14.523 1 90.06 114 ASN A C 1
ATOM 952 O O . ASN A 1 114 ? -13.234 17.297 -13.945 1 90.06 114 ASN A O 1
ATOM 956 N N . ASP A 1 115 ? -14.219 18.156 -15.68 1 92.62 115 ASP A N 1
ATOM 957 C CA . ASP A 1 115 ? -12.961 18.25 -16.422 1 92.62 115 ASP A CA 1
ATOM 958 C C . ASP A 1 115 ? -12.852 19.578 -17.141 1 92.62 115 ASP A C 1
ATOM 960 O O . ASP A 1 115 ? -13.828 20.328 -17.25 1 92.62 115 ASP A O 1
ATOM 964 N N . GLY A 1 116 ? -11.625 19.906 -17.469 1 94 116 GLY A N 1
ATOM 965 C CA . GLY A 1 116 ? -11.375 21.156 -18.172 1 94 116 GLY A CA 1
ATOM 966 C C . GLY A 1 116 ? -10.906 22.266 -17.25 1 94 116 GLY A C 1
ATOM 967 O O . GLY A 1 116 ? -10.43 22.016 -16.141 1 94 116 GLY A O 1
ATOM 968 N N . HIS A 1 117 ? -10.984 23.562 -17.875 1 96 117 HIS A N 1
ATOM 969 C CA . HIS A 1 117 ? -10.5 24.734 -17.141 1 96 117 HIS A CA 1
ATOM 970 C C . HIS A 1 117 ? -11.617 25.75 -16.938 1 96 117 HIS A C 1
ATOM 972 O O . HIS A 1 117 ? -12.594 25.781 -17.688 1 96 117 HIS A O 1
ATOM 978 N N . ILE A 1 118 ? -11.461 26.516 -15.914 1 95.38 118 ILE A N 1
ATOM 979 C CA . ILE A 1 118 ? -12.469 27.531 -15.633 1 95.38 118 ILE A CA 1
ATOM 980 C C . ILE A 1 118 ? -11.836 28.922 -15.734 1 95.38 118 ILE A C 1
ATOM 982 O O . ILE A 1 118 ? -10.719 29.141 -15.258 1 95.38 118 ILE A O 1
ATOM 986 N N . THR A 1 119 ? -12.547 29.781 -16.344 1 95.06 119 THR A N 1
ATOM 987 C CA . THR A 1 119 ? -12.125 31.188 -16.406 1 95.06 119 THR A CA 1
ATOM 988 C C . THR A 1 119 ? -12.812 32 -15.328 1 95.06 119 THR A C 1
ATOM 990 O O . THR A 1 119 ? -13.781 31.547 -14.711 1 95.06 119 THR A O 1
ATOM 993 N N . SER A 1 120 ? -12.297 33.188 -15.125 1 96.69 120 SER A N 1
ATOM 994 C CA . SER A 1 120 ? -12.906 34.094 -14.148 1 96.69 120 SER A CA 1
ATOM 995 C C . SER A 1 120 ? -14.344 34.406 -14.531 1 96.69 120 SER A C 1
ATOM 997 O O . SER A 1 120 ? -15.227 34.469 -13.672 1 96.69 120 SER A O 1
ATOM 999 N N . ASP A 1 121 ? -14.57 34.562 -15.797 1 96.75 121 ASP A N 1
ATOM 1000 C CA . ASP A 1 121 ? -15.914 34.875 -16.281 1 96.75 121 ASP A CA 1
ATOM 1001 C C . ASP A 1 121 ? -16.875 33.719 -16.047 1 96.75 121 ASP A C 1
ATOM 1003 O O . ASP A 1 121 ? -18.016 33.938 -15.617 1 96.75 121 ASP A O 1
ATOM 1007 N N . GLU A 1 122 ? -16.391 32.656 -16.312 1 96.69 122 GLU A N 1
ATOM 1008 C CA . GLU A 1 122 ? -17.203 31.484 -16.094 1 96.69 122 GLU A CA 1
ATOM 1009 C C . GLU A 1 122 ? -17.5 31.281 -14.609 1 96.69 122 GLU A C 1
ATOM 1011 O O . GLU A 1 122 ? -18.625 30.922 -14.234 1 96.69 122 GLU A O 1
ATOM 1016 N N . MET A 1 123 ? -16.547 31.453 -13.828 1 97.12 123 MET A N 1
ATOM 1017 C CA . MET A 1 123 ? -16.734 31.344 -12.391 1 97.12 123 MET A CA 1
ATOM 1018 C C . MET A 1 123 ? -17.797 32.312 -11.898 1 97.12 123 MET A C 1
ATOM 1020 O O . MET A 1 123 ? -18.688 31.938 -11.133 1 97.12 123 MET A O 1
ATOM 1024 N N . ARG A 1 124 ? -17.734 33.5 -12.375 1 96.75 124 ARG A N 1
ATOM 1025 C CA . ARG A 1 124 ? -18.703 34.531 -12.016 1 96.75 124 ARG A CA 1
ATOM 1026 C C . ARG A 1 124 ? -20.109 34.125 -12.438 1 96.75 124 ARG A C 1
ATOM 1028 O O . ARG A 1 124 ? -21.078 34.344 -11.711 1 96.75 124 ARG A O 1
ATOM 1035 N N . LEU A 1 125 ? -20.125 33.625 -13.578 1 96.69 125 LEU A N 1
ATOM 1036 C CA . LEU A 1 125 ? -21.406 33.188 -14.094 1 96.69 125 LEU A CA 1
ATOM 1037 C C . LEU A 1 125 ? -21.969 32.062 -13.219 1 96.69 125 LEU A C 1
ATOM 1039 O O . LEU A 1 125 ? -23.172 32.062 -12.914 1 96.69 125 LEU A O 1
ATOM 1043 N N . CYS A 1 126 ? -21.141 31.141 -12.906 1 96.12 126 CYS A N 1
ATOM 1044 C CA . CYS A 1 126 ? -21.562 30.047 -12.039 1 96.12 126 CYS A CA 1
ATOM 1045 C C . CYS A 1 126 ? -22.062 30.594 -10.695 1 96.12 126 CYS A C 1
ATOM 1047 O O . CYS A 1 126 ? -23.109 30.172 -10.211 1 96.12 126 CYS A O 1
ATOM 1049 N N . MET A 1 127 ? -21.344 31.531 -10.172 1 95.81 127 MET A N 1
ATOM 1050 C CA . MET A 1 127 ? -21.719 32.125 -8.906 1 95.81 127 MET A CA 1
ATOM 1051 C C . MET A 1 127 ? -23.094 32.812 -9.008 1 95.81 127 MET A C 1
ATOM 1053 O O . MET A 1 127 ? -23.938 32.625 -8.141 1 95.81 127 MET A O 1
ATOM 1057 N N . LYS A 1 128 ? -23.312 33.438 -10.039 1 94.62 128 LYS A N 1
ATOM 1058 C CA . LYS A 1 128 ? -24.562 34.125 -10.266 1 94.62 128 LYS A CA 1
ATOM 1059 C C . LYS A 1 128 ? -25.719 33.156 -10.438 1 94.62 128 LYS A C 1
ATOM 1061 O O . LYS A 1 128 ? -26.859 33.438 -10.031 1 94.62 128 LYS A O 1
ATOM 1066 N N . LYS A 1 129 ? -25.375 32.062 -10.977 1 94.06 129 LYS A N 1
ATOM 1067 C CA . LYS A 1 129 ? -26.406 31.078 -11.281 1 94.06 129 LYS A CA 1
ATOM 1068 C C . LYS A 1 129 ? -26.672 30.172 -10.086 1 94.06 129 LYS A C 1
ATOM 1070 O O . LYS A 1 129 ? -27.406 29.188 -10.188 1 94.06 129 LYS A O 1
ATOM 1075 N N . GLY A 1 130 ? -25.984 30.391 -9.062 1 92.5 130 GLY A N 1
ATOM 1076 C CA . GLY A 1 130 ? -26.344 29.719 -7.828 1 92.5 130 GLY A CA 1
ATOM 1077 C C . GLY A 1 130 ? -25.438 28.531 -7.52 1 92.5 130 GLY A C 1
ATOM 1078 O O . GLY A 1 130 ? -25.766 27.703 -6.668 1 92.5 130 GLY A O 1
ATOM 1079 N N . TRP A 1 131 ? -24.344 28.422 -8.164 1 94.94 131 TRP A N 1
ATOM 1080 C CA . TRP A 1 131 ? -23.391 27.328 -7.898 1 94.94 131 TRP A CA 1
ATOM 1081 C C . TRP A 1 131 ? -22.422 27.719 -6.789 1 94.94 131 TRP A C 1
ATOM 1083 O O . TRP A 1 131 ? -22 28.875 -6.703 1 94.94 131 TRP A O 1
ATOM 1093 N N . SER A 1 132 ? -22.125 26.75 -5.996 1 96.12 132 SER A N 1
ATOM 1094 C CA . SER A 1 132 ? -21.078 26.922 -4.98 1 96.12 132 SER A CA 1
ATOM 1095 C C . SER A 1 132 ? -19.703 26.562 -5.523 1 96.12 132 SER A C 1
ATOM 1097 O O . SER A 1 132 ? -19.578 25.719 -6.418 1 96.12 132 SER A O 1
ATOM 1099 N N . ILE A 1 133 ? -18.75 27.203 -4.957 1 97.25 133 ILE A N 1
ATOM 1100 C CA . ILE A 1 133 ? -17.375 26.953 -5.387 1 97.25 133 ILE A CA 1
ATOM 1101 C C . ILE A 1 133 ? -16.547 26.453 -4.207 1 97.25 133 ILE A C 1
ATOM 1103 O O . ILE A 1 133 ? -16.438 27.125 -3.182 1 97.25 133 ILE A O 1
ATOM 1107 N N . ARG A 1 134 ? -16.031 25.281 -4.352 1 97 134 ARG A N 1
ATOM 1108 C CA . ARG A 1 134 ? -14.984 24.797 -3.461 1 97 134 ARG A CA 1
ATOM 1109 C C . ARG A 1 134 ? -13.602 24.969 -4.086 1 97 134 ARG A C 1
ATOM 1111 O O . ARG A 1 134 ? -13.258 24.297 -5.055 1 97 134 ARG A O 1
ATOM 1118 N N . PHE A 1 135 ? -12.891 25.875 -3.613 1 97.69 135 PHE A N 1
ATOM 1119 C CA . PHE A 1 135 ? -11.531 26.109 -4.094 1 97.69 135 PHE A CA 1
ATOM 1120 C C . PHE A 1 135 ? -10.531 25.312 -3.266 1 97.69 135 PHE A C 1
ATOM 1122 O O . PHE A 1 135 ? -10.383 25.547 -2.064 1 97.69 135 PHE A O 1
ATOM 1129 N N . LEU A 1 136 ? -9.828 24.453 -3.951 1 97.06 136 LEU A N 1
ATOM 1130 C CA . LEU A 1 136 ? -8.93 23.531 -3.256 1 97.06 136 LEU A CA 1
ATOM 1131 C C . LEU A 1 136 ? -7.547 24.172 -3.07 1 97.06 136 LEU A C 1
ATOM 1133 O O . LEU A 1 136 ? -6.949 24.656 -4.031 1 97.06 136 LEU A O 1
ATOM 1137 N N . ARG A 1 137 ? -7.047 24.234 -1.844 1 97.25 137 ARG A N 1
ATOM 1138 C CA . ARG A 1 137 ? -5.676 24.547 -1.461 1 97.25 137 ARG A CA 1
ATOM 1139 C C . ARG A 1 137 ? -5.289 25.953 -1.912 1 97.25 137 ARG A C 1
ATOM 1141 O O . ARG A 1 137 ? -4.281 26.141 -2.6 1 97.25 137 ARG A O 1
ATOM 1148 N N . PRO A 1 138 ? -6 26.906 -1.48 1 96.38 138 PRO A N 1
ATOM 1149 C CA . PRO A 1 138 ? -5.648 28.281 -1.866 1 96.38 138 PRO A CA 1
ATOM 1150 C C . PRO A 1 138 ? -4.25 28.688 -1.4 1 96.38 138 PRO A C 1
ATOM 1152 O O . PRO A 1 138 ? -3.662 29.625 -1.942 1 96.38 138 PRO A O 1
ATOM 1155 N N . HIS A 1 139 ? -3.707 27.984 -0.426 1 95.94 139 HIS A N 1
ATOM 1156 C CA . HIS A 1 139 ? -2.381 28.297 0.093 1 95.94 139 HIS A CA 1
ATOM 1157 C C . HIS A 1 139 ? -1.307 28.047 -0.962 1 95.94 139 HIS A C 1
ATOM 1159 O O . HIS A 1 139 ? -0.185 28.547 -0.837 1 95.94 139 HIS A O 1
ATOM 1165 N N . GLU A 1 140 ? -1.609 27.266 -1.956 1 94.75 140 GLU A N 1
ATOM 1166 C CA . GLU A 1 140 ? -0.656 27 -3.031 1 94.75 140 GLU A CA 1
ATOM 1167 C C . GLU A 1 140 ? -0.414 28.266 -3.865 1 94.75 140 GLU A C 1
ATOM 1169 O O . GLU A 1 140 ? 0.572 28.344 -4.598 1 94.75 140 GLU A O 1
ATOM 1174 N N . HIS A 1 141 ? -1.31 29.25 -3.693 1 93.75 141 HIS A N 1
ATOM 1175 C CA . HIS A 1 141 ? -1.243 30.453 -4.527 1 93.75 141 HIS A CA 1
ATOM 1176 C C . HIS A 1 141 ? -1.011 31.703 -3.686 1 93.75 141 HIS A C 1
ATOM 1178 O O . HIS A 1 141 ? -0.719 32.781 -4.223 1 93.75 141 HIS A O 1
ATOM 1184 N N . VAL A 1 142 ? -1.204 31.578 -2.436 1 94.12 142 VAL A N 1
ATOM 1185 C CA . VAL A 1 142 ? -1.082 32.719 -1.526 1 94.12 142 VAL A CA 1
ATOM 1186 C C . VAL A 1 142 ? -0.074 32.375 -0.427 1 94.12 142 VAL A C 1
ATOM 1188 O O . VAL A 1 142 ? -0.367 31.609 0.481 1 94.12 142 VAL A O 1
ATOM 1191 N N . SER A 1 143 ? 1.008 33.031 -0.391 1 92.75 143 SER A N 1
ATOM 1192 C CA . SER A 1 143 ? 2.125 32.688 0.485 1 92.75 143 SER A CA 1
ATOM 1193 C C . SER A 1 143 ? 1.758 32.906 1.952 1 92.75 143 SER A C 1
ATOM 1195 O O . SER A 1 143 ? 2.219 32.156 2.82 1 92.75 143 SER A O 1
ATOM 1197 N N . SER A 1 144 ? 0.996 33.906 2.213 1 94.75 144 SER A N 1
ATOM 1198 C CA . SER A 1 144 ? 0.599 34.125 3.596 1 94.75 144 SER A CA 1
ATOM 1199 C C . SER A 1 144 ? -0.193 32.969 4.16 1 94.75 144 SER A C 1
ATOM 1201 O O . SER A 1 144 ? -0.028 32.594 5.328 1 94.75 144 SER A O 1
ATOM 1203 N N . ASN A 1 145 ? -1.029 32.375 3.338 1 96.44 145 ASN A N 1
ATOM 1204 C CA . ASN A 1 145 ? -1.798 31.219 3.766 1 96.44 145 ASN A CA 1
ATOM 1205 C C . ASN A 1 145 ? -0.896 30.016 4.02 1 96.44 145 ASN A C 1
ATOM 1207 O O . ASN A 1 145 ? -1.126 29.25 4.953 1 96.44 145 ASN A O 1
ATOM 1211 N N . SER A 1 146 ? 0.064 29.891 3.158 1 95 146 SER A N 1
ATOM 1212 C CA . SER A 1 146 ? 1.061 28.844 3.375 1 95 146 SER A CA 1
ATOM 1213 C C . SER A 1 146 ? 1.771 29.031 4.711 1 95 146 SER A C 1
ATOM 1215 O O . SER A 1 146 ? 2.02 28.047 5.43 1 95 146 SER A O 1
ATOM 1217 N N . ALA A 1 147 ? 2.062 30.219 5.035 1 94.12 147 ALA A N 1
ATOM 1218 C CA . ALA A 1 147 ? 2.721 30.547 6.297 1 94.12 147 ALA A CA 1
ATOM 1219 C C . ALA A 1 147 ? 1.829 30.188 7.484 1 94.12 147 ALA A C 1
ATOM 1221 O O . ALA A 1 147 ? 2.316 29.719 8.516 1 94.12 147 ALA A O 1
ATOM 1222 N N . VAL A 1 148 ? 0.543 30.406 7.355 1 95.81 148 VAL A N 1
ATOM 1223 C CA . VAL A 1 148 ? -0.391 30.047 8.422 1 95.81 148 VAL A CA 1
ATOM 1224 C C . VAL A 1 148 ? -0.378 28.547 8.625 1 95.81 148 VAL A C 1
ATOM 1226 O O . VAL A 1 148 ? -0.306 28.062 9.766 1 95.81 148 VAL A O 1
ATOM 1229 N N . ILE A 1 149 ? -0.389 27.812 7.555 1 96.31 149 ILE A N 1
ATOM 1230 C CA . ILE A 1 149 ? -0.373 26.359 7.637 1 96.31 149 ILE A CA 1
ATOM 1231 C C . ILE A 1 149 ? 0.915 25.891 8.312 1 96.31 149 ILE A C 1
ATOM 1233 O O . ILE A 1 149 ? 0.89 25 9.164 1 96.31 149 ILE A O 1
ATOM 1237 N N . SER A 1 150 ? 1.981 26.484 7.855 1 93.44 150 SER A N 1
ATOM 1238 C CA . SER A 1 150 ? 3.264 26.125 8.453 1 93.44 150 SER A CA 1
ATOM 1239 C C . SER A 1 150 ? 3.234 26.297 9.969 1 93.44 150 SER A C 1
ATOM 1241 O O . SER A 1 150 ? 3.727 25.438 10.703 1 93.44 150 SER A O 1
ATOM 1243 N N . LYS A 1 151 ? 2.705 27.359 10.414 1 92.19 151 LYS A N 1
ATOM 1244 C CA . LYS A 1 151 ? 2.586 27.609 11.844 1 92.19 151 LYS A CA 1
ATOM 1245 C C . LYS A 1 151 ? 1.694 26.562 12.516 1 92.19 151 LYS A C 1
ATOM 1247 O O . LYS A 1 151 ? 2.02 26.062 13.594 1 92.19 151 LYS A O 1
ATOM 1252 N N . MET A 1 152 ? 0.614 26.234 11.891 1 95.44 152 MET A N 1
ATOM 1253 C CA . MET A 1 152 ? -0.292 25.219 12.414 1 95.44 152 MET A CA 1
ATOM 1254 C C . MET A 1 152 ? 0.412 23.875 12.516 1 95.44 152 MET A C 1
ATOM 1256 O O . MET A 1 152 ? 0.259 23.156 13.516 1 95.44 152 MET A O 1
ATOM 1260 N N . GLU A 1 153 ? 1.13 23.562 11.492 1 95.12 153 GLU A N 1
ATOM 1261 C CA . GLU A 1 153 ? 1.855 22.297 11.469 1 95.12 153 GLU A CA 1
ATOM 1262 C C . GLU A 1 153 ? 2.865 22.219 12.609 1 95.12 153 GLU A C 1
ATOM 1264 O O . GLU A 1 153 ? 3.047 21.156 13.211 1 95.12 153 GLU A O 1
ATOM 1269 N N . ASP A 1 154 ? 3.443 23.312 12.883 1 90.94 154 ASP A N 1
ATOM 1270 C CA . ASP A 1 154 ? 4.398 23.375 13.992 1 90.94 154 ASP A CA 1
ATOM 1271 C C . ASP A 1 154 ? 3.703 23.141 15.328 1 90.94 154 ASP A C 1
ATOM 1273 O O . ASP A 1 154 ? 4.254 22.484 16.203 1 90.94 154 ASP A O 1
ATOM 1277 N N . ILE A 1 155 ? 2.582 23.641 15.406 1 91.75 155 ILE A N 1
ATOM 1278 C CA . ILE A 1 155 ? 1.864 23.609 16.672 1 91.75 155 ILE A CA 1
ATOM 1279 C C . ILE A 1 155 ? 1.174 22.25 16.844 1 91.75 155 ILE A C 1
ATOM 1281 O O . ILE A 1 155 ? 1.235 21.656 17.922 1 91.75 155 ILE A O 1
ATOM 1285 N N . PHE A 1 156 ? 0.568 21.75 15.844 1 94.62 156 PHE A N 1
ATOM 1286 C CA . PHE A 1 156 ? -0.193 20.5 15.922 1 94.62 156 PHE A CA 1
ATOM 1287 C C . PHE A 1 156 ? 0.701 19.297 15.641 1 94.62 156 PHE A C 1
ATOM 1289 O O . PHE A 1 156 ? 0.32 18.156 15.914 1 94.62 156 PHE A O 1
ATOM 1296 N N . CYS A 1 157 ? 1.874 19.531 15.094 1 93.44 157 CYS A N 1
ATOM 1297 C CA . CYS A 1 157 ? 2.877 18.5 14.836 1 93.44 157 CYS A CA 1
ATOM 1298 C C . CYS A 1 157 ? 2.344 17.453 13.867 1 93.44 157 CYS A C 1
ATOM 1300 O O . CYS A 1 157 ? 2.484 16.25 14.109 1 93.44 157 CYS A O 1
ATOM 1302 N N . CYS A 1 158 ? 1.68 17.922 12.883 1 95.38 158 CYS A N 1
ATOM 1303 C CA . CYS A 1 158 ? 1.157 17.094 11.805 1 95.38 158 CYS A CA 1
ATOM 1304 C C . CYS A 1 158 ? 0.939 17.906 10.539 1 95.38 158 CYS A C 1
ATOM 1306 O O . CYS A 1 158 ? 1.024 19.141 10.57 1 95.38 158 CYS A O 1
ATOM 1308 N N . PHE A 1 159 ? 0.758 17.172 9.5 1 94.06 159 PHE A N 1
ATOM 1309 C CA . PHE A 1 159 ? 0.426 17.844 8.25 1 94.06 159 PHE A CA 1
ATOM 1310 C C . PHE A 1 159 ? -0.934 18.531 8.344 1 94.06 159 PHE A C 1
ATOM 1312 O O . PHE A 1 159 ? -1.868 17.984 8.938 1 94.06 159 PHE A O 1
ATOM 1319 N N . CYS A 1 160 ? -0.992 19.719 7.82 1 97.06 160 CYS A N 1
ATOM 1320 C CA . CYS A 1 160 ? -2.225 20.5 7.816 1 97.06 160 CYS A CA 1
ATOM 1321 C C . CYS A 1 160 ? -2.574 20.953 6.406 1 97.06 160 CYS A C 1
ATOM 1323 O O . CYS A 1 160 ? -1.742 20.891 5.5 1 97.06 160 CYS A O 1
ATOM 1325 N N . GLY A 1 161 ? -3.869 21.312 6.234 1 97.31 161 GLY A N 1
ATOM 1326 C CA . GLY A 1 161 ? -4.34 21.75 4.93 1 97.31 161 GLY A CA 1
ATOM 1327 C C . GLY A 1 161 ? -5.301 22.922 4.996 1 97.31 161 GLY A C 1
ATOM 1328 O O . GLY A 1 161 ? -5.598 23.422 6.082 1 97.31 161 GLY A O 1
ATOM 1329 N N . LEU A 1 162 ? -5.691 23.391 3.742 1 98.19 162 LEU A N 1
ATOM 1330 C CA . LEU A 1 162 ? -6.582 24.531 3.623 1 98.19 162 LEU A CA 1
ATOM 1331 C C . LEU A 1 162 ? -7.453 24.422 2.375 1 98.19 162 LEU A C 1
ATOM 1333 O O . LEU A 1 162 ? -6.953 24.109 1.292 1 98.19 162 LEU A O 1
ATOM 1337 N N . ASN A 1 163 ? -8.727 24.594 2.564 1 98.12 163 ASN A N 1
ATOM 1338 C CA . ASN A 1 163 ? -9.68 24.75 1.464 1 98.12 163 ASN A CA 1
ATOM 1339 C C . ASN A 1 163 ? -10.594 25.938 1.672 1 98.12 163 ASN A C 1
ATOM 1341 O O . ASN A 1 163 ? -10.688 26.484 2.777 1 98.12 163 ASN A O 1
ATOM 1345 N N . SER A 1 164 ? -11.203 26.375 0.599 1 98.25 164 SER A N 1
ATOM 1346 C CA . SER A 1 164 ? -12.156 27.484 0.672 1 98.25 164 SER A CA 1
ATOM 1347 C C . SER A 1 164 ? -13.508 27.078 0.08 1 98.25 164 SER A C 1
ATOM 1349 O O . SER A 1 164 ? -13.57 26.281 -0.863 1 98.25 164 SER A O 1
ATOM 1351 N N . TYR A 1 165 ? -14.516 27.672 0.644 1 97.81 165 TYR A N 1
ATOM 1352 C CA . TYR A 1 165 ? -15.875 27.391 0.221 1 97.81 165 TYR A CA 1
ATOM 1353 C C . TYR A 1 165 ? -16.672 28.672 0.035 1 97.81 165 TYR A C 1
ATOM 1355 O O . TYR A 1 165 ? -16.891 29.422 0.991 1 97.81 165 TYR A O 1
ATOM 1363 N N . TRP A 1 166 ? -17.078 28.891 -1.176 1 97.81 166 TRP A N 1
ATOM 1364 C CA . TRP A 1 166 ? -17.953 30 -1.527 1 97.81 166 TRP A CA 1
ATOM 1365 C C . TRP A 1 166 ? -19.359 29.5 -1.856 1 97.81 166 TRP A C 1
ATOM 1367 O O . TRP A 1 166 ? -19.531 28.625 -2.707 1 97.81 166 TRP A O 1
ATOM 1377 N N . THR A 1 167 ? -20.359 30 -1.168 1 97 167 THR A N 1
ATOM 1378 C CA . THR A 1 167 ? -21.734 29.578 -1.357 1 97 167 THR A CA 1
ATOM 1379 C C . THR A 1 167 ? -22.641 30.781 -1.619 1 97 167 THR A C 1
ATOM 1381 O O . THR A 1 167 ? -22.594 31.766 -0.879 1 97 167 THR A O 1
ATOM 1384 N N . PRO A 1 168 ? -23.438 30.703 -2.672 1 95.44 168 PRO A N 1
ATOM 1385 C CA . PRO A 1 168 ? -24.328 31.828 -2.961 1 95.44 168 PRO A CA 1
ATOM 1386 C C . PRO A 1 168 ? -25.438 32 -1.915 1 95.44 168 PRO A C 1
ATOM 1388 O O . PRO A 1 168 ? -25.562 31.172 -1.013 1 95.44 168 PRO A O 1
ATOM 1391 N N . ALA A 1 169 ? -26.188 33.094 -2.102 1 93.06 169 ALA A N 1
ATOM 1392 C CA . ALA A 1 169 ? -27.281 33.406 -1.18 1 93.06 169 ALA A CA 1
ATOM 1393 C C . ALA A 1 169 ? -28.375 32.344 -1.258 1 93.06 169 ALA A C 1
ATOM 1395 O O . ALA A 1 169 ? -28.688 31.828 -2.342 1 93.06 169 ALA A O 1
ATOM 1396 N N . ASN A 1 170 ? -28.875 32.062 -0.038 1 89.62 170 ASN A N 1
ATOM 1397 C CA . ASN A 1 170 ? -30.016 31.156 0.097 1 89.62 170 ASN A CA 1
ATOM 1398 C C . ASN A 1 170 ? -29.766 29.812 -0.606 1 89.62 170 ASN A C 1
ATOM 1400 O O . ASN A 1 170 ? -30.578 29.375 -1.42 1 89.62 170 ASN A O 1
ATOM 1404 N N . SER A 1 171 ? -28.672 29.266 -0.233 1 87.44 171 SER A N 1
ATOM 1405 C CA . SER A 1 171 ? -28.281 28.031 -0.931 1 87.44 171 SER A CA 1
ATOM 1406 C C . SER A 1 171 ? -27.516 27.094 -0.009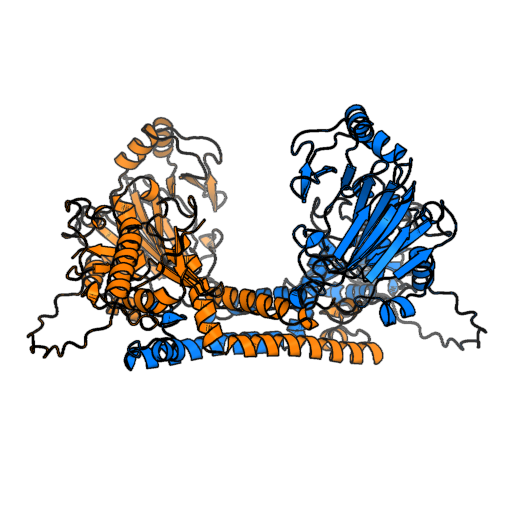 1 87.44 171 SER A C 1
ATOM 1408 O O . SER A 1 171 ? -27.203 27.438 1.134 1 87.44 171 SER A O 1
ATOM 1410 N N . GLN A 1 172 ? -27.5 25.938 -0.536 1 83.81 172 GLN A N 1
ATOM 1411 C CA . GLN A 1 172 ? -26.703 24.891 0.104 1 83.81 172 GLN A CA 1
ATOM 1412 C C . GLN A 1 172 ? -25.797 24.188 -0.905 1 83.81 172 GLN A C 1
ATOM 1414 O O . GLN A 1 172 ? -26.25 23.75 -1.96 1 83.81 172 GLN A O 1
ATOM 1419 N N . GLY A 1 173 ? -24.516 24.078 -0.503 1 79.31 173 GLY A N 1
ATOM 1420 C CA . GLY A 1 173 ? -23.562 23.5 -1.439 1 79.31 173 GLY A CA 1
ATOM 1421 C C . GLY A 1 173 ? -23.375 22 -1.245 1 79.31 173 GLY A C 1
ATOM 1422 O O . GLY A 1 173 ? -23.281 21.25 -2.219 1 79.31 173 GLY A O 1
ATOM 1423 N N . PHE A 1 174 ? -23.375 21.547 -0.025 1 85.31 174 PHE A N 1
ATOM 1424 C CA . PHE A 1 174 ? -23.016 20.156 0.249 1 85.31 174 PHE A CA 1
ATOM 1425 C C . PHE A 1 174 ? -24.062 19.5 1.134 1 85.31 174 PHE A C 1
ATOM 1427 O O . PHE A 1 174 ? -24.719 20.156 1.938 1 85.31 174 PHE A O 1
ATOM 1434 N N . ALA A 1 175 ? -24.188 18.172 0.955 1 87.88 175 ALA A N 1
ATOM 1435 C CA . ALA A 1 175 ? -24.969 17.344 1.859 1 87.88 175 ALA A CA 1
ATOM 1436 C C . ALA A 1 175 ? -24.25 17.141 3.188 1 87.88 175 ALA A C 1
ATOM 1438 O O . ALA A 1 175 ? -23.047 17.359 3.283 1 87.88 175 ALA A O 1
ATOM 1439 N N . PRO A 1 176 ? -25.047 16.797 4.23 1 92.06 176 PRO A N 1
ATOM 1440 C CA . PRO A 1 176 ? -24.359 16.484 5.492 1 92.06 176 PRO A CA 1
ATOM 1441 C C . PRO A 1 176 ? -23.312 15.391 5.34 1 92.06 176 PRO A C 1
ATOM 1443 O O . PRO A 1 176 ? -23.516 14.422 4.605 1 92.06 176 PRO A O 1
ATOM 1446 N N . HIS A 1 177 ? -22.156 15.539 5.957 1 94.12 177 HIS A N 1
ATOM 1447 C CA . HIS A 1 177 ? -21.047 14.594 5.926 1 94.12 177 HIS A CA 1
ATOM 1448 C C . HIS A 1 177 ? -20.062 14.875 7.047 1 94.12 177 HIS A C 1
ATOM 1450 O O . HIS A 1 177 ? -20.188 15.859 7.77 1 94.12 177 HIS A O 1
ATOM 1456 N N . TYR A 1 178 ? -19.203 14.008 7.297 1 95.19 178 TYR A N 1
ATOM 1457 C CA . TYR A 1 178 ? -18.062 14.297 8.172 1 95.19 178 TYR A CA 1
ATOM 1458 C C . TYR A 1 178 ? -16.75 14.117 7.434 1 95.19 178 TYR A C 1
ATOM 1460 O O . TYR A 1 178 ? -16.688 13.438 6.406 1 95.19 178 TYR A O 1
ATOM 1468 N N . ASP A 1 179 ? -15.766 14.758 7.895 1 95.19 179 ASP A N 1
ATOM 1469 C CA . ASP A 1 179 ? -14.438 14.734 7.281 1 95.19 179 ASP A CA 1
ATOM 1470 C C . ASP A 1 179 ? -13.461 13.898 8.109 1 95.19 179 ASP A C 1
ATOM 1472 O O . ASP A 1 179 ? -13.688 13.672 9.297 1 95.19 179 ASP A O 1
ATOM 1476 N N . ASP A 1 180 ? -12.383 13.5 7.461 1 96.81 180 ASP A N 1
ATOM 1477 C CA . ASP A 1 180 ? -11.352 12.68 8.094 1 96.81 180 ASP A CA 1
ATOM 1478 C C . ASP A 1 180 ? -10.266 13.555 8.719 1 96.81 180 ASP A C 1
ATOM 1480 O O . ASP A 1 180 ? -9.125 13.109 8.891 1 96.81 180 ASP A O 1
ATOM 1484 N N . VAL A 1 181 ? -10.602 14.789 9 1 97.81 181 VAL A N 1
ATOM 1485 C CA . VAL A 1 181 ? -9.68 15.758 9.578 1 97.81 181 VAL A CA 1
ATOM 1486 C C . VAL A 1 181 ? -10.375 16.547 10.688 1 97.81 181 VAL A C 1
ATOM 1488 O O . VAL A 1 181 ? -11.609 16.578 10.758 1 97.81 181 VAL A O 1
ATOM 1491 N N . ASP A 1 182 ? -9.492 17.094 11.617 1 98.12 182 ASP A N 1
ATOM 1492 C CA . ASP A 1 182 ? -9.984 18.219 12.422 1 98.12 182 ASP A CA 1
ATOM 1493 C C . ASP A 1 182 ? -10.195 19.453 11.57 1 98.12 182 ASP A C 1
ATOM 1495 O O . ASP A 1 182 ? -9.328 19.828 10.773 1 98.12 182 ASP A O 1
ATOM 1499 N N . VAL A 1 183 ? -11.289 20.078 11.836 1 98.25 183 VAL A N 1
ATOM 1500 C CA . VAL A 1 183 ? -11.633 21.203 10.977 1 98.25 183 VAL A CA 1
ATOM 1501 C C . VAL A 1 183 ? -11.641 22.5 11.797 1 98.25 183 VAL A C 1
ATOM 1503 O O . VAL A 1 183 ? -12.219 22.547 12.891 1 98.25 183 VAL A O 1
ATOM 1506 N N . PHE A 1 184 ? -10.977 23.516 11.312 1 98.75 184 PHE A N 1
ATOM 1507 C CA . PHE A 1 184 ? -11.055 24.891 11.789 1 98.75 184 PHE A CA 1
ATOM 1508 C C . PHE A 1 184 ? -11.656 25.797 10.727 1 98.75 184 PHE A C 1
ATOM 1510 O O . PHE A 1 184 ? -10.969 26.219 9.797 1 98.75 184 PHE A O 1
ATOM 1517 N N . LEU A 1 185 ? -12.922 26.094 10.938 1 98.56 185 LEU A N 1
ATOM 1518 C CA . LEU A 1 185 ? -13.688 26.859 9.953 1 98.56 185 LEU A CA 1
ATOM 1519 C C . LEU A 1 185 ? -13.695 28.344 10.305 1 98.56 185 LEU A C 1
ATOM 1521 O O . LEU A 1 185 ? -14.203 28.734 11.352 1 98.56 185 LEU A O 1
ATOM 1525 N N . LEU A 1 186 ? -13.117 29.172 9.414 1 98.62 186 LEU A N 1
ATOM 1526 C CA . LEU A 1 186 ? -13.078 30.609 9.602 1 98.62 186 LEU A CA 1
ATOM 1527 C C . LEU A 1 186 ? -14.031 31.312 8.641 1 98.62 186 LEU A C 1
ATOM 1529 O O . LEU A 1 186 ? -13.867 31.234 7.418 1 98.62 186 LEU A O 1
ATOM 1533 N N . GLN A 1 187 ? -15 31.984 9.188 1 98.31 187 GLN A N 1
ATOM 1534 C CA . GLN A 1 187 ? -15.922 32.75 8.352 1 98.31 187 GLN A CA 1
ATOM 1535 C C . GLN A 1 187 ? -15.297 34.062 7.914 1 98.31 187 GLN A C 1
ATOM 1537 O O . GLN A 1 187 ? -14.883 34.875 8.75 1 98.31 187 GLN A O 1
ATOM 1542 N N . LEU A 1 188 ? -15.281 34.344 6.602 1 97.88 188 LEU A N 1
ATOM 1543 C CA . LEU A 1 188 ? -14.586 35.531 6.098 1 97.88 188 LEU A CA 1
ATOM 1544 C C . LEU A 1 188 ? -15.578 36.531 5.492 1 97.88 188 LEU A C 1
ATOM 1546 O O . LEU A 1 188 ? -15.391 37.75 5.613 1 97.88 188 LEU A O 1
ATOM 1550 N N . GLU A 1 189 ? -16.531 36.031 4.746 1 97.31 189 GLU A N 1
ATOM 1551 C CA . GLU A 1 189 ? -17.547 36.875 4.129 1 97.31 189 GLU A CA 1
ATOM 1552 C C . GLU A 1 189 ? -18.938 36.312 4.316 1 97.31 189 GLU A C 1
ATOM 1554 O O . GLU A 1 189 ? -19.125 35.094 4.27 1 97.31 189 GLU A O 1
ATOM 1559 N N . GLY A 1 190 ? -19.891 37.219 4.512 1 96.19 190 GLY A N 1
ATOM 1560 C CA . GLY A 1 190 ? -21.266 36.781 4.637 1 96.19 190 GLY A CA 1
ATOM 1561 C C . GLY A 1 190 ? -21.5 35.875 5.84 1 96.19 190 GLY A C 1
ATOM 1562 O O . GLY A 1 190 ? -20.656 35.812 6.734 1 96.19 190 GLY A O 1
ATOM 1563 N N . GLU A 1 191 ? -22.719 35.344 5.898 1 95.62 191 GLU A N 1
ATOM 1564 C CA . GLU A 1 191 ? -23.078 34.5 7.02 1 95.62 191 GLU A CA 1
ATOM 1565 C C . GLU A 1 191 ? -23.531 33.125 6.531 1 95.62 191 GLU A C 1
ATOM 1567 O O . GLU A 1 191 ? -24.016 32.969 5.406 1 95.62 191 GLU A O 1
ATOM 1572 N N . LYS A 1 192 ? -23.344 32.125 7.375 1 96.31 192 LYS A N 1
ATOM 1573 C CA . LYS A 1 192 ? -23.75 30.75 7.078 1 96.31 192 LYS A CA 1
ATOM 1574 C C . LYS A 1 192 ? -24.234 30.047 8.336 1 96.31 192 LYS A C 1
ATOM 1576 O O . LYS A 1 192 ? -23.625 30.172 9.398 1 96.31 192 LYS A O 1
ATOM 1581 N N . GLU A 1 193 ? -25.297 29.375 8.156 1 97.06 193 GLU A N 1
ATOM 1582 C CA . GLU A 1 193 ? -25.828 28.562 9.242 1 97.06 193 GLU A CA 1
ATOM 1583 C C . GLU A 1 193 ? -25.281 27.141 9.188 1 97.06 193 GLU A C 1
ATOM 1585 O O . GLU A 1 193 ? -25.266 26.531 8.125 1 97.06 193 GLU A O 1
ATOM 1590 N N . TRP A 1 194 ? -24.875 26.672 10.375 1 97.31 194 TRP A N 1
ATOM 1591 C CA . TRP A 1 194 ? -24.297 25.328 10.469 1 97.31 194 TRP A CA 1
ATOM 1592 C C . TRP A 1 194 ? -25.109 24.469 11.438 1 97.31 194 TRP A C 1
ATOM 1594 O O . TRP A 1 194 ? -25.438 24.906 12.539 1 97.31 194 TRP A O 1
ATOM 1604 N N . ASN A 1 195 ? -25.375 23.281 10.969 1 96.44 195 ASN A N 1
ATOM 1605 C CA . ASN A 1 195 ? -25.922 22.219 11.82 1 96.44 195 ASN A CA 1
ATOM 1606 C C . ASN A 1 195 ? -24.891 21.109 12.062 1 96.44 195 ASN A C 1
ATOM 1608 O O . ASN A 1 195 ? -24.328 20.562 11.117 1 96.44 195 ASN A O 1
ATOM 1612 N N . LEU A 1 196 ? -24.672 20.844 13.336 1 97.12 196 LEU A N 1
ATOM 1613 C CA . LEU A 1 196 ? -23.766 19.75 13.719 1 97.12 196 LEU A CA 1
ATOM 1614 C C . LEU A 1 196 ? -24.547 18.594 14.312 1 97.12 196 LEU A C 1
ATOM 1616 O O . LEU A 1 196 ? -25.484 18.781 15.078 1 97.12 196 LEU A O 1
ATOM 1620 N N . TYR A 1 197 ? -24.109 17.391 13.867 1 94.12 197 TYR A N 1
ATOM 1621 C CA . TYR A 1 197 ? -24.766 16.172 14.312 1 94.12 197 TYR A CA 1
ATOM 1622 C C . TYR A 1 197 ? -23.766 15.234 14.984 1 94.12 197 TYR A C 1
ATOM 1624 O O . TYR A 1 197 ? -22.562 15.359 14.781 1 94.12 197 TYR A O 1
ATOM 1632 N N . THR A 1 198 ? -24.359 14.352 15.797 1 85 198 THR A N 1
ATOM 1633 C CA . THR A 1 198 ? -23.516 13.289 16.328 1 85 198 THR A CA 1
ATOM 1634 C C . THR A 1 198 ? -23.188 12.266 15.234 1 85 198 THR A C 1
ATOM 1636 O O . THR A 1 198 ? -23.953 12.109 14.273 1 85 198 THR A O 1
ATOM 1639 N N . ALA A 1 199 ? -22.094 11.609 15.469 1 82.81 199 ALA A N 1
ATOM 1640 C CA . ALA A 1 199 ? -21.766 10.531 14.539 1 82.81 199 ALA A CA 1
ATOM 1641 C C . ALA A 1 199 ? -22.844 9.453 14.539 1 82.81 199 ALA A C 1
ATOM 1643 O O . ALA A 1 199 ? -23.344 9.062 15.602 1 82.81 199 ALA A O 1
ATOM 1644 N N . PRO A 1 200 ? -23.234 9.031 13.32 1 84.06 200 PRO A N 1
ATOM 1645 C CA . PRO A 1 200 ? -24.328 8.062 13.242 1 84.06 200 PRO A CA 1
ATOM 1646 C C . PRO A 1 200 ? -24 6.738 13.93 1 84.06 200 PRO A C 1
ATOM 1648 O O . PRO A 1 200 ? -24.891 6.078 14.469 1 84.06 200 PRO A O 1
ATOM 1651 N N . SER A 1 201 ? -22.688 6.363 13.805 1 87.25 201 SER A N 1
ATOM 1652 C CA . SER A 1 201 ? -22.266 5.117 14.43 1 87.25 201 SER A CA 1
ATOM 1653 C C . SER A 1 201 ? -20.969 5.301 15.203 1 87.25 201 SER A C 1
ATOM 1655 O O . SER A 1 201 ? -20.234 6.273 14.984 1 87.25 201 SER A O 1
ATOM 1657 N N . GLU A 1 202 ? -20.75 4.355 16.109 1 86.62 202 GLU A N 1
ATOM 1658 C CA . GLU A 1 202 ? -19.531 4.391 16.906 1 86.62 202 GLU A CA 1
ATOM 1659 C C . GLU A 1 202 ? -18.281 4.34 16.016 1 86.62 202 GLU A C 1
ATOM 1661 O O . GLU A 1 202 ? -17.266 4.949 16.344 1 86.62 202 GLU A O 1
ATOM 1666 N N . VAL A 1 203 ? -18.422 3.688 14.883 1 88.94 203 VAL A N 1
ATOM 1667 C CA . VAL A 1 203 ? -17.297 3.494 13.984 1 88.94 203 VAL A CA 1
ATOM 1668 C C . VAL A 1 203 ? -16.969 4.805 13.266 1 88.94 203 VAL A C 1
ATOM 1670 O O . VAL A 1 203 ? -15.898 4.953 12.68 1 88.94 203 VAL A O 1
ATOM 1673 N N . ASP A 1 204 ? -17.859 5.742 13.414 1 89.88 204 ASP A N 1
ATOM 1674 C CA . ASP A 1 204 ? -17.688 7.004 12.695 1 89.88 204 ASP A CA 1
ATOM 1675 C C . ASP A 1 204 ? -17 8.047 13.562 1 89.88 204 ASP A C 1
ATOM 1677 O O . ASP A 1 204 ? -16.562 9.086 13.07 1 89.88 204 ASP A O 1
ATOM 1681 N N . VAL A 1 205 ? -16.922 7.77 14.867 1 93.31 205 VAL A N 1
ATOM 1682 C CA . VAL A 1 205 ? -16.25 8.695 15.773 1 93.31 205 VAL A CA 1
ATOM 1683 C C . VAL A 1 205 ? -14.75 8.703 15.492 1 93.31 205 VAL A C 1
ATOM 1685 O O . VAL A 1 205 ? -14.117 7.645 15.461 1 93.31 205 VAL A O 1
ATOM 1688 N N . LEU A 1 206 ? -14.211 9.867 15.211 1 96.56 206 LEU A N 1
ATOM 1689 C CA . LEU A 1 206 ? -12.805 10.047 14.891 1 96.56 206 LEU A CA 1
ATOM 1690 C C . LEU A 1 206 ? -12.398 9.188 13.703 1 96.56 206 LEU A C 1
ATOM 1692 O O . LEU A 1 206 ? -11.352 8.539 13.734 1 96.56 206 LEU A O 1
ATOM 1696 N N . SER A 1 207 ? -13.25 9.18 12.719 1 94.38 207 SER A N 1
ATOM 1697 C CA . SER A 1 207 ? -13.016 8.344 11.547 1 94.38 207 SER A CA 1
ATOM 1698 C C . SER A 1 207 ? -11.742 8.758 10.812 1 94.38 207 SER A C 1
ATOM 1700 O O . SER A 1 207 ? -11.43 9.953 10.734 1 94.38 207 SER A O 1
ATOM 1702 N N . ARG A 1 208 ? -11.055 7.777 10.25 1 95.69 208 ARG A N 1
ATOM 1703 C CA . ARG A 1 208 ? -9.828 8.016 9.492 1 95.69 208 ARG A CA 1
ATOM 1704 C C . ARG A 1 208 ? -10.133 8.297 8.023 1 95.69 208 ARG A C 1
ATOM 1706 O O . ARG A 1 208 ? -9.242 8.688 7.266 1 95.69 208 ARG A O 1
ATOM 1713 N N . TYR A 1 209 ? -11.391 8.109 7.664 1 95.25 209 TYR A N 1
ATOM 1714 C CA . TYR A 1 209 ? -11.844 8.359 6.301 1 95.25 209 TYR A CA 1
ATOM 1715 C C . TYR A 1 209 ? -13.109 9.203 6.289 1 95.25 209 TYR A C 1
ATOM 1717 O O . TYR A 1 209 ? -13.961 9.07 7.176 1 95.25 209 TYR A O 1
ATOM 1725 N N . SER A 1 210 ? -13.234 10.008 5.254 1 95.06 210 SER A N 1
ATOM 1726 C CA . SER A 1 210 ? -14.422 10.844 5.125 1 95.06 210 SER A CA 1
ATOM 1727 C C . SER A 1 210 ? -15.656 9.992 4.812 1 95.06 210 SER A C 1
ATOM 1729 O O . SER A 1 210 ? -15.539 8.906 4.238 1 95.06 210 SER A O 1
ATOM 1731 N N . SER A 1 211 ? -16.781 10.547 5.141 1 92.81 211 SER A N 1
ATOM 1732 C CA . SER A 1 211 ? -18.031 9.812 4.891 1 92.81 211 SER A CA 1
ATOM 1733 C C . SER A 1 211 ? -18.562 10.102 3.494 1 92.81 211 SER A C 1
ATOM 1735 O O . SER A 1 211 ? -18.172 11.078 2.859 1 92.81 211 SER A O 1
ATOM 1737 N N . GLU A 1 212 ? -19.453 9.25 3.15 1 89.31 212 GLU A N 1
ATOM 1738 C CA . GLU A 1 212 ? -20.344 9.617 2.061 1 89.31 212 GLU A CA 1
ATOM 1739 C C . GLU A 1 212 ? -21.391 10.633 2.525 1 89.31 212 GLU A C 1
ATOM 1741 O O . GLU A 1 212 ? -21.469 10.953 3.713 1 89.31 212 GLU A O 1
ATOM 1746 N N . ASP A 1 213 ? -22.172 11.148 1.553 1 89.38 213 ASP A N 1
ATOM 1747 C CA . ASP A 1 213 ? -23.25 12.086 1.874 1 89.38 213 ASP A CA 1
ATOM 1748 C C . ASP A 1 213 ? -24.375 11.398 2.631 1 89.38 213 ASP A C 1
ATOM 1750 O O . ASP A 1 213 ? -24.781 10.289 2.279 1 89.38 213 ASP A O 1
ATOM 1754 N N . TYR A 1 214 ? -24.797 12.039 3.689 1 89.19 214 TYR A N 1
ATOM 1755 C CA . TYR A 1 214 ? -25.969 11.547 4.406 1 89.19 214 TYR A CA 1
ATOM 1756 C C . TYR A 1 214 ? -27.25 12.211 3.891 1 89.19 214 TYR A C 1
ATOM 1758 O O . TYR A 1 214 ? -27.219 13.375 3.484 1 89.19 214 TYR A O 1
ATOM 1766 N N . ASN A 1 215 ? -28.219 11.383 3.967 1 86.38 215 ASN A N 1
ATOM 1767 C CA . ASN A 1 215 ? -29.531 11.977 3.775 1 86.38 215 ASN A CA 1
ATOM 1768 C C . ASN A 1 215 ? -29.984 12.742 5.016 1 86.38 215 ASN A C 1
ATOM 1770 O O . ASN A 1 215 ? -30.109 12.164 6.098 1 86.38 215 ASN A O 1
ATOM 1774 N N . PRO A 1 216 ? -30.281 14.008 4.785 1 84.25 216 PRO A N 1
ATOM 1775 C CA . PRO A 1 216 ? -30.688 14.82 5.938 1 84.25 216 PRO A CA 1
ATOM 1776 C C . PRO A 1 216 ? -31.875 14.227 6.684 1 84.25 216 PRO A C 1
ATOM 1778 O O . PRO A 1 216 ? -31.969 14.352 7.91 1 84.25 216 PRO A O 1
ATOM 1781 N N . LYS A 1 217 ? -32.656 13.523 6.02 1 84.69 217 LYS A N 1
ATOM 1782 C CA . LYS A 1 217 ? -33.875 12.953 6.617 1 84.69 217 LYS A CA 1
ATOM 1783 C C . LYS A 1 217 ? -33.531 11.805 7.555 1 84.69 217 LYS A C 1
ATOM 1785 O O . LYS A 1 217 ? -34.312 11.461 8.445 1 84.69 217 LYS A O 1
ATOM 1790 N N . ASP A 1 218 ? -32.375 11.273 7.367 1 86.19 218 ASP A N 1
ATOM 1791 C CA . ASP A 1 218 ? -31.984 10.102 8.141 1 86.19 218 ASP A CA 1
ATOM 1792 C C . ASP A 1 218 ? -31.156 10.508 9.375 1 86.19 218 ASP A C 1
ATOM 1794 O O . ASP A 1 218 ? -30.781 9.656 10.18 1 86.19 218 ASP A O 1
ATOM 1798 N N . LEU A 1 219 ? -30.984 11.781 9.531 1 88.88 219 LEU A N 1
ATOM 1799 C CA . LEU A 1 219 ? -30.156 12.25 10.633 1 88.88 219 LEU A CA 1
ATOM 1800 C C . LEU A 1 219 ? -31.016 12.68 11.82 1 88.88 219 LEU A C 1
ATOM 1802 O O . LEU A 1 219 ? -32.125 13.172 11.633 1 88.88 219 LEU A O 1
ATOM 1806 N N . PRO A 1 220 ? -30.469 12.414 12.969 1 89.44 220 PRO A N 1
ATOM 1807 C CA . PRO A 1 220 ? -31.156 12.953 14.141 1 89.44 220 PRO A CA 1
ATOM 1808 C C . PRO A 1 220 ? -31.109 14.484 14.203 1 89.44 220 PRO A C 1
ATOM 1810 O O . PRO A 1 220 ? -30.469 15.117 13.367 1 89.44 220 PRO A O 1
ATOM 1813 N N . PRO A 1 221 ? -31.859 15.039 15.203 1 91.88 221 PRO A N 1
ATOM 1814 C CA . PRO A 1 221 ? -31.75 16.484 15.367 1 91.88 221 PRO A CA 1
ATOM 1815 C C . PRO A 1 221 ? -30.328 16.953 15.656 1 91.88 221 PRO A C 1
ATOM 1817 O O . PRO A 1 221 ? -29.578 16.266 16.344 1 91.88 221 PRO A O 1
ATOM 1820 N N . PRO A 1 222 ? -30.016 18.094 15.117 1 95.19 222 PRO A N 1
ATOM 1821 C CA . PRO A 1 222 ? -28.656 18.594 15.352 1 95.19 222 PRO A CA 1
ATOM 1822 C C . PRO A 1 222 ? -28.375 18.844 16.828 1 95.19 222 PRO A C 1
ATOM 1824 O O . PRO A 1 222 ? -29.266 19.234 17.578 1 95.19 222 PRO A O 1
ATOM 1827 N N . ILE A 1 223 ? -27.188 18.594 17.188 1 93.06 223 ILE A N 1
ATOM 1828 C CA . ILE A 1 223 ? -26.781 18.828 18.562 1 93.06 223 ILE A CA 1
ATOM 1829 C C . ILE A 1 223 ? -26.438 20.297 18.766 1 93.06 223 ILE A C 1
ATOM 1831 O O . ILE A 1 223 ? -26.406 20.797 19.891 1 93.06 223 ILE A O 1
ATOM 1835 N N . MET A 1 224 ? -26.141 20.953 17.672 1 95.31 224 MET A N 1
ATOM 1836 C CA . MET A 1 224 ? -25.781 22.359 17.703 1 95.31 224 MET A CA 1
ATOM 1837 C C . MET A 1 224 ? -26.156 23.047 16.391 1 95.31 224 MET A C 1
ATOM 1839 O O . MET A 1 224 ? -25.984 22.469 15.312 1 95.31 224 MET A O 1
ATOM 1843 N N . THR A 1 225 ? -26.734 24.188 16.484 1 96.44 225 THR A N 1
ATOM 1844 C CA . THR A 1 225 ? -27.016 25.078 15.352 1 96.44 225 THR A CA 1
ATOM 1845 C C . THR A 1 225 ? -26.422 26.469 15.594 1 96.44 225 THR A C 1
ATOM 1847 O O . THR A 1 225 ? -26.656 27.062 16.641 1 96.44 225 THR A O 1
ATOM 1850 N N . LEU A 1 226 ? -25.656 26.875 14.617 1 96.44 226 LEU A N 1
ATOM 1851 C CA . LEU A 1 226 ? -25.016 28.156 14.805 1 96.44 226 LEU A CA 1
ATOM 1852 C C . LEU A 1 226 ? -24.938 28.922 13.484 1 96.44 226 LEU A C 1
ATOM 1854 O O . LEU A 1 226 ? -24.969 28.328 12.406 1 96.44 226 LEU A O 1
ATOM 1858 N N . ARG A 1 227 ? -25 30.172 13.672 1 96.31 227 ARG A N 1
ATOM 1859 C CA . ARG A 1 227 ? -24.766 31.078 12.547 1 96.31 227 ARG A CA 1
ATOM 1860 C C . ARG A 1 227 ? -23.406 31.766 12.672 1 96.31 227 ARG A C 1
ATOM 1862 O O . ARG A 1 227 ? -23.141 32.438 13.664 1 96.31 227 ARG A O 1
ATOM 1869 N N . LEU A 1 228 ? -22.625 31.594 11.672 1 97.31 228 LEU A N 1
ATOM 1870 C CA . LEU A 1 228 ? -21.297 32.188 11.695 1 97.31 228 LEU A CA 1
ATOM 1871 C C . LEU A 1 228 ? -21.281 33.5 10.883 1 97.31 228 LEU A C 1
ATOM 1873 O O . LEU A 1 228 ? -21.891 33.562 9.812 1 97.31 228 LEU A O 1
ATOM 1877 N N . VAL A 1 229 ? -20.625 34.469 11.453 1 96.62 229 VAL A N 1
ATOM 1878 C CA . VAL A 1 229 ? -20.391 35.719 10.781 1 96.62 229 VAL A CA 1
ATOM 1879 C C . VAL A 1 229 ? -18.891 36 10.672 1 96.62 229 VAL A C 1
ATOM 1881 O O . VAL A 1 229 ? -18.094 35.312 11.328 1 96.62 229 VAL A O 1
ATOM 1884 N N . PRO A 1 230 ? -18.516 36.906 9.766 1 97.5 230 PRO A N 1
ATOM 1885 C CA . PRO A 1 230 ? -17.078 37.156 9.617 1 97.5 230 PRO A CA 1
ATOM 1886 C C . PRO A 1 230 ? -16.375 37.438 10.945 1 97.5 230 PRO A C 1
ATOM 1888 O O . PRO A 1 230 ? -16.859 38.25 11.734 1 97.5 230 PRO A O 1
ATOM 1891 N N . GLY A 1 231 ? -15.289 36.75 11.195 1 97.69 231 GLY A N 1
ATOM 1892 C CA . GLY A 1 231 ? -14.586 36.875 12.461 1 97.69 231 GLY A CA 1
ATOM 1893 C C . GLY A 1 231 ? -14.844 35.688 13.398 1 97.69 231 GLY A C 1
ATOM 1894 O O . GLY A 1 231 ? -14.141 35.531 14.398 1 97.69 231 GLY A O 1
ATOM 1895 N N . ASP A 1 232 ? -15.812 34.875 13.039 1 98.38 232 ASP A N 1
ATOM 1896 C CA . ASP A 1 232 ? -16.109 33.688 13.828 1 98.38 232 ASP A CA 1
ATOM 1897 C C . ASP A 1 232 ? -15.258 32.5 13.383 1 98.38 232 ASP A C 1
ATOM 1899 O O . ASP A 1 232 ? -14.852 32.438 12.219 1 98.38 232 ASP A O 1
ATOM 1903 N N . VAL A 1 233 ? -15 31.625 14.383 1 98.62 233 VAL A N 1
ATOM 1904 C CA . VAL A 1 233 ? -14.328 30.359 14.086 1 98.62 233 VAL A CA 1
ATOM 1905 C C . VAL A 1 233 ? -15.109 29.203 14.703 1 98.62 233 VAL A C 1
ATOM 1907 O O . VAL A 1 233 ? -15.68 29.344 15.789 1 98.62 233 VAL A O 1
ATOM 1910 N N . LEU A 1 234 ? -15.172 28.109 13.977 1 98.69 234 LEU A N 1
ATOM 1911 C CA . LEU A 1 234 ? -15.789 26.859 14.438 1 98.69 234 LEU A CA 1
ATOM 1912 C C . LEU A 1 234 ? -14.805 25.703 14.328 1 98.69 234 LEU A C 1
ATOM 1914 O O . LEU A 1 234 ? -14.312 25.406 13.242 1 98.69 234 LEU A O 1
ATOM 1918 N N . TYR A 1 235 ? -14.469 25.109 15.484 1 98.38 235 TYR A N 1
ATOM 1919 C CA . TYR A 1 235 ? -13.711 23.859 15.508 1 98.38 235 TYR A CA 1
ATOM 1920 C C . TYR A 1 235 ? -14.641 22.656 15.57 1 98.38 235 TYR A C 1
ATOM 1922 O O . TYR A 1 235 ? -15.555 22.609 16.391 1 98.38 235 TYR A O 1
ATOM 1930 N N . MET A 1 236 ? -14.383 21.734 14.703 1 97.31 236 MET A N 1
ATOM 1931 C CA . MET A 1 236 ? -15.086 20.453 14.719 1 97.31 236 MET A CA 1
ATOM 1932 C C . MET A 1 236 ? -14.102 19.281 14.75 1 97.31 236 MET A C 1
ATOM 1934 O O . MET A 1 236 ? -13.227 19.188 13.891 1 97.31 236 MET A O 1
ATOM 1938 N N . PRO A 1 237 ? -14.273 18.438 15.773 1 96.25 237 PRO A N 1
ATOM 1939 C CA . PRO A 1 237 ? -13.43 17.234 15.766 1 96.25 237 PRO A CA 1
ATOM 1940 C C . PRO A 1 237 ? -13.648 16.375 14.523 1 96.25 237 PRO A C 1
ATOM 1942 O O . PRO A 1 237 ? -14.719 16.406 13.914 1 96.25 237 PRO A O 1
ATOM 1945 N N . ARG A 1 238 ? -12.633 15.609 14.219 1 95.5 238 ARG A N 1
ATOM 1946 C CA . ARG A 1 238 ? -12.727 14.609 13.164 1 95.5 238 ARG A CA 1
ATOM 1947 C C . ARG A 1 238 ? -13.938 13.711 13.367 1 95.5 238 ARG A C 1
ATOM 1949 O O . ARG A 1 238 ? -14.188 13.25 14.484 1 95.5 238 ARG A O 1
ATOM 1956 N N . GLY A 1 239 ? -14.727 13.539 12.289 1 93.44 239 GLY A N 1
ATOM 1957 C CA . GLY A 1 239 ? -15.883 12.656 12.375 1 93.44 239 GLY A CA 1
ATOM 1958 C C . GLY A 1 239 ? -17.172 13.391 12.695 1 93.44 239 GLY A C 1
ATOM 1959 O O . GLY A 1 239 ? -18.25 12.789 12.711 1 93.44 239 GLY A O 1
ATOM 1960 N N . THR A 1 240 ? -17.141 14.695 12.906 1 94.94 240 THR A N 1
ATOM 1961 C CA . THR A 1 240 ? -18.359 15.461 13.195 1 94.94 240 THR A CA 1
ATOM 1962 C C . THR A 1 240 ? -19.172 15.672 11.93 1 94.94 240 THR A C 1
ATOM 1964 O O . THR A 1 240 ? -18.719 16.312 10.984 1 94.94 240 THR A O 1
ATOM 1967 N N . VAL A 1 241 ? -20.359 15.18 12 1 96.06 241 VAL A N 1
ATOM 1968 C CA . VAL A 1 241 ? -21.25 15.406 10.867 1 96.06 241 VAL A CA 1
ATOM 1969 C C . VAL A 1 241 ? -21.734 16.859 10.867 1 96.06 241 VAL A C 1
ATOM 1971 O O . VAL A 1 241 ? -22.141 17.375 11.898 1 96.06 241 VAL A O 1
ATOM 1974 N N . HIS A 1 242 ? -21.625 17.469 9.688 1 96.56 242 HIS A N 1
ATOM 1975 C CA . HIS A 1 242 ? -21.984 18.875 9.617 1 96.56 242 HIS A CA 1
ATOM 1976 C C . HIS A 1 242 ? -22.656 19.203 8.289 1 96.56 242 HIS A C 1
ATOM 1978 O O . HIS A 1 242 ? -22.453 18.5 7.297 1 96.56 242 HIS A O 1
ATOM 1984 N N . GLN A 1 243 ? -23.453 20.234 8.375 1 93.38 243 GLN A N 1
ATOM 1985 C CA . GLN A 1 243 ? -24.156 20.75 7.211 1 93.38 243 GLN A CA 1
ATOM 1986 C C . GLN A 1 243 ? -24.266 22.281 7.273 1 93.38 243 GLN A C 1
ATOM 1988 O O . GLN A 1 243 ? -24.672 22.828 8.297 1 93.38 243 GLN A O 1
ATOM 1993 N N . GLY A 1 244 ? -23.891 22.922 6.176 1 94.19 244 GLY A N 1
ATOM 1994 C CA . GLY A 1 244 ? -23.969 24.359 6.109 1 94.19 244 GLY A CA 1
ATOM 1995 C C . GLY A 1 244 ? -24.953 24.875 5.07 1 94.19 244 GLY A C 1
ATOM 1996 O O . GLY A 1 244 ? -25.078 24.281 3.994 1 94.19 244 GLY A O 1
ATOM 1997 N N . ARG A 1 245 ? -25.625 25.984 5.438 1 92.75 245 ARG A N 1
ATOM 1998 C CA . ARG A 1 245 ? -26.547 26.656 4.508 1 92.75 245 ARG A CA 1
ATOM 1999 C C . ARG A 1 245 ? -26.469 28.172 4.656 1 92.75 245 ARG A C 1
ATOM 2001 O O . ARG A 1 245 ? -26.375 28.688 5.773 1 92.75 245 ARG A O 1
ATOM 2008 N N . THR A 1 246 ? -26.484 28.781 3.525 1 93.94 246 THR A N 1
ATOM 2009 C CA . THR A 1 246 ? -26.562 30.234 3.547 1 93.94 246 THR A CA 1
ATOM 2010 C C . THR A 1 246 ? -28.016 30.688 3.605 1 93.94 246 THR A C 1
ATOM 2012 O O . THR A 1 246 ? -28.891 30.094 2.975 1 93.94 246 THR A O 1
ATOM 2015 N N . LEU A 1 247 ? -28.031 31.734 4.469 1 85.56 247 LEU A N 1
ATOM 2016 C CA . LEU A 1 247 ? -29.359 32.344 4.578 1 85.56 247 LEU A CA 1
ATOM 2017 C C . LEU A 1 247 ? -29.344 33.781 4.094 1 85.56 247 LEU A C 1
ATOM 2019 O O . LEU A 1 247 ? -28.281 34.406 4.035 1 85.56 247 LEU A O 1
ATOM 2023 N N . GLY A 1 248 ? -30.406 34.281 3.605 1 81.56 248 GLY A N 1
ATOM 2024 C CA . GLY A 1 248 ? -30.531 35.719 3.312 1 81.56 248 GLY A CA 1
ATOM 2025 C C . GLY A 1 248 ? -30.125 36.062 1.891 1 81.56 248 GLY A C 1
ATOM 2026 O O . GLY A 1 248 ? -30.359 35.281 0.967 1 81.56 248 GLY A O 1
ATOM 2027 N N . GLU A 1 249 ? -29.547 37.312 1.799 1 86.62 249 GLU A N 1
ATOM 2028 C CA . GLU A 1 249 ? -29.391 37.844 0.455 1 86.62 249 GLU A CA 1
ATOM 2029 C C . GLU A 1 249 ? -27.906 37.938 0.064 1 86.62 249 GLU A C 1
ATOM 2031 O O . GLU A 1 249 ? -27.578 38.344 -1.052 1 86.62 249 GLU A O 1
ATOM 2036 N N . LYS A 1 250 ? -27.109 37.438 0.933 1 92 250 LYS A N 1
ATOM 2037 C CA . LYS A 1 250 ? -25.688 37.562 0.636 1 92 250 LYS A CA 1
ATOM 2038 C C . LYS A 1 250 ? -25.016 36.219 0.544 1 92 250 LYS A C 1
ATOM 2040 O O . LYS A 1 250 ? -25.5 35.219 1.122 1 92 250 LYS A O 1
ATOM 2045 N N . HIS A 1 251 ? -23.938 36.219 -0.234 1 96.06 251 HIS A N 1
ATOM 2046 C CA . HIS A 1 251 ? -23.125 35 -0.307 1 96.06 251 HIS A CA 1
ATOM 2047 C C . HIS A 1 251 ? -22.344 34.781 0.988 1 96.06 251 HIS A C 1
ATOM 2049 O O . HIS A 1 251 ? -22.328 35.656 1.863 1 96.06 251 HIS A O 1
ATOM 2055 N N . SER A 1 252 ? -21.828 33.594 1.104 1 97.25 252 SER A N 1
ATOM 2056 C CA . SER A 1 252 ? -20.938 33.25 2.207 1 97.25 252 SER A CA 1
ATOM 2057 C C . SER A 1 252 ? -19.594 32.75 1.697 1 97.25 252 SER A C 1
ATOM 2059 O O . SER A 1 252 ? -19.547 32 0.715 1 97.25 252 SER A O 1
ATOM 2061 N N . LEU A 1 253 ? -18.531 33.219 2.281 1 97.81 253 LEU A N 1
ATOM 2062 C CA . LEU A 1 253 ? -17.188 32.688 2.025 1 97.81 253 LEU A CA 1
ATOM 2063 C C . LEU A 1 253 ? -16.5 32.312 3.328 1 97.81 253 LEU A C 1
ATOM 2065 O O . LEU A 1 253 ? -16.391 33.125 4.246 1 97.81 253 LEU A O 1
ATOM 2069 N N . HIS A 1 254 ? -16.109 31.094 3.438 1 98.06 254 HIS A N 1
ATOM 2070 C CA . HIS A 1 254 ? -15.273 30.672 4.559 1 98.06 254 HIS A CA 1
ATOM 2071 C C . HIS A 1 254 ? -14.109 29.812 4.078 1 98.06 254 HIS A C 1
ATOM 2073 O O . HIS A 1 254 ? -14.125 29.312 2.957 1 98.06 254 HIS A O 1
ATOM 2079 N N . VAL A 1 255 ? -13.07 29.703 4.934 1 98.44 255 VAL A N 1
ATOM 2080 C CA . VAL A 1 255 ? -11.969 28.781 4.715 1 98.44 255 VAL A CA 1
ATOM 2081 C C . VAL A 1 255 ? -11.945 27.734 5.82 1 98.44 255 VAL A C 1
ATOM 2083 O O . VAL A 1 255 ? -12.406 27.984 6.938 1 98.44 255 VAL A O 1
ATOM 2086 N N . THR A 1 256 ? -11.461 26.578 5.469 1 98.44 256 THR A N 1
ATOM 2087 C CA . THR A 1 256 ? -11.312 25.484 6.426 1 98.44 256 THR A CA 1
ATOM 2088 C C . THR A 1 256 ? -9.859 25.031 6.5 1 98.44 256 THR A C 1
ATOM 2090 O O . THR A 1 256 ? -9.328 24.484 5.535 1 98.44 256 THR A O 1
ATOM 2093 N N . PHE A 1 257 ? -9.266 25.297 7.652 1 98.5 257 PHE A N 1
ATOM 2094 C CA . PHE A 1 257 ? -7.988 24.656 7.957 1 98.5 257 PHE A CA 1
ATOM 2095 C C . PHE A 1 257 ? -8.203 23.266 8.539 1 98.5 257 PHE A C 1
ATOM 2097 O O . PHE A 1 257 ? -9.172 23.031 9.266 1 98.5 257 PHE A O 1
ATOM 2104 N N . SER A 1 258 ? -7.359 22.328 8.133 1 98.38 258 SER A N 1
ATOM 2105 C CA . SER A 1 258 ? -7.512 20.953 8.594 1 98.38 258 SER A CA 1
ATOM 2106 C C . SER A 1 258 ? -6.23 20.438 9.242 1 98.38 258 SER A C 1
ATOM 2108 O O . SER A 1 258 ? -5.137 20.906 8.914 1 98.38 258 SER A O 1
ATOM 2110 N N . ALA A 1 259 ? -6.32 19.547 10.211 1 97.94 259 ALA A N 1
ATOM 2111 C CA . ALA A 1 259 ? -5.203 18.891 10.891 1 97.94 259 ALA A CA 1
ATOM 2112 C C . ALA A 1 259 ? -5.512 17.422 11.172 1 97.9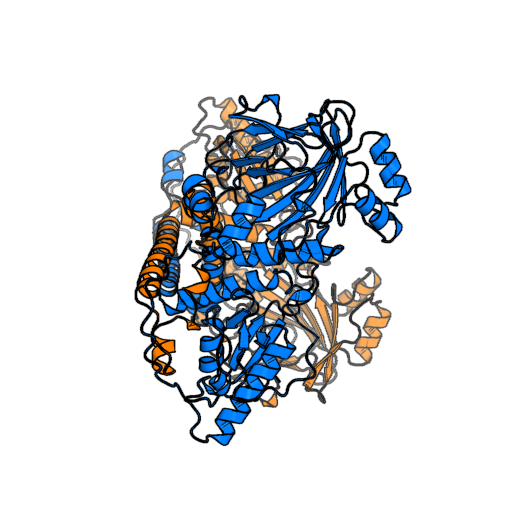4 259 ALA A C 1
ATOM 2114 O O . ALA A 1 259 ? -6.672 17.016 11.141 1 97.94 259 ALA A O 1
ATOM 2115 N N . ASN A 1 260 ? -4.496 16.625 11.328 1 97.81 260 ASN A N 1
ATOM 2116 C CA . ASN A 1 260 ? -4.535 15.266 11.852 1 97.81 260 ASN A CA 1
ATOM 2117 C C . ASN A 1 260 ? -5.164 14.297 10.852 1 97.81 260 ASN A C 1
ATOM 2119 O O . ASN A 1 260 ? -5.875 13.375 11.242 1 97.81 260 ASN A O 1
ATOM 2123 N N . GLN A 1 261 ? -4.996 14.617 9.602 1 97.12 261 GLN A N 1
ATOM 2124 C CA . GLN A 1 261 ? -5.336 13.594 8.625 1 97.12 261 GLN A CA 1
ATOM 2125 C C . GLN A 1 261 ? -4.391 12.398 8.734 1 97.12 261 GLN A C 1
ATOM 2127 O O . GLN A 1 261 ? -3.172 12.555 8.625 1 97.12 261 GLN A O 1
ATOM 2132 N N . MET A 1 262 ? -4.949 11.227 8.953 1 96.81 262 MET A N 1
ATOM 2133 C CA . MET A 1 262 ? -4.156 10.008 9.055 1 96.81 262 MET A CA 1
ATOM 2134 C C . MET A 1 262 ? -2.992 10.188 10.023 1 96.81 262 MET A C 1
ATOM 2136 O O . MET A 1 262 ? -1.852 9.852 9.703 1 96.81 262 MET A O 1
ATOM 2140 N N . ASN A 1 263 ? -3.215 10.805 11.141 1 97.81 263 ASN A N 1
ATOM 2141 C CA . ASN A 1 263 ? -2.262 11.031 12.219 1 97.81 263 ASN A CA 1
ATOM 2142 C C . ASN A 1 263 ? -2.709 10.367 13.516 1 97.81 263 ASN A C 1
ATOM 2144 O O . ASN A 1 263 ? -2.809 11.016 14.555 1 97.81 263 ASN A O 1
ATOM 2148 N N . THR A 1 264 ? -2.898 9.039 13.445 1 98.25 264 THR A N 1
ATOM 2149 C CA . THR A 1 264 ? -3.416 8.266 14.57 1 98.25 264 THR A CA 1
ATOM 2150 C C . THR A 1 264 ? -2.451 7.145 14.945 1 98.25 264 THR A C 1
ATOM 2152 O O . THR A 1 264 ? -1.492 6.871 14.219 1 98.25 264 THR A O 1
ATOM 2155 N N . TRP A 1 265 ? -2.773 6.527 16.078 1 98.44 265 TRP A N 1
ATOM 2156 C CA . TRP A 1 265 ? -2.004 5.355 16.484 1 98.44 265 TRP A CA 1
ATOM 2157 C C . TRP A 1 265 ? -2.07 4.27 15.414 1 98.44 265 TRP A C 1
ATOM 2159 O O . TRP A 1 265 ? -1.076 3.588 15.156 1 98.44 265 TRP A O 1
ATOM 2169 N N . ALA A 1 266 ? -3.236 4.145 14.797 1 98.5 266 ALA A N 1
ATOM 2170 C CA . ALA A 1 266 ? -3.381 3.168 13.719 1 98.5 266 ALA A CA 1
ATOM 2171 C C . ALA A 1 266 ? -2.391 3.445 12.594 1 98.5 266 ALA A C 1
ATOM 2173 O O . ALA A 1 266 ? -1.755 2.523 12.078 1 98.5 266 ALA A O 1
ATOM 2174 N N . ASP A 1 267 ? -2.219 4.672 12.289 1 98.38 267 ASP A N 1
ATOM 2175 C CA . ASP A 1 267 ? -1.354 5.051 11.18 1 98.38 267 ASP A CA 1
ATOM 2176 C C . ASP A 1 267 ? 0.115 4.812 11.516 1 98.38 267 ASP A C 1
ATOM 2178 O O . ASP A 1 267 ? 0.88 4.336 10.672 1 98.38 267 ASP A O 1
ATOM 2182 N N . LEU A 1 268 ? 0.495 5.129 12.711 1 98.62 268 LEU A N 1
ATOM 2183 C CA . LEU A 1 268 ? 1.868 4.875 13.133 1 98.62 268 LEU A CA 1
ATOM 2184 C C . LEU A 1 268 ? 2.16 3.377 13.156 1 98.62 268 LEU A C 1
ATOM 2186 O O . LEU A 1 268 ? 3.186 2.932 12.633 1 98.62 268 LEU A O 1
ATOM 2190 N N . ILE A 1 269 ? 1.236 2.598 13.711 1 98.75 269 ILE A N 1
ATOM 2191 C CA . ILE A 1 269 ? 1.457 1.161 13.852 1 98.75 269 ILE A CA 1
ATOM 2192 C C . ILE A 1 269 ? 1.457 0.504 12.469 1 98.75 269 ILE A C 1
ATOM 2194 O O . ILE A 1 269 ? 2.197 -0.452 12.234 1 98.75 269 ILE A O 1
ATOM 2198 N N . LYS A 1 270 ? 0.667 1.021 11.602 1 98.38 270 LYS A N 1
ATOM 2199 C CA . LYS A 1 270 ? 0.66 0.49 10.242 1 98.38 270 LYS A CA 1
ATOM 2200 C C . LYS A 1 270 ? 2.043 0.592 9.609 1 98.38 270 LYS A C 1
ATOM 2202 O O . LYS A 1 270 ? 2.545 -0.381 9.039 1 98.38 270 LYS A O 1
ATOM 2207 N N . ILE A 1 271 ? 2.662 1.724 9.719 1 98 271 ILE A N 1
ATOM 2208 C CA . ILE A 1 271 ? 4.012 1.922 9.203 1 98 271 ILE A CA 1
ATOM 2209 C C . ILE A 1 271 ? 4.98 0.991 9.93 1 98 271 ILE A C 1
ATOM 2211 O O . ILE A 1 271 ? 5.832 0.357 9.297 1 98 271 ILE A O 1
ATOM 2215 N N . ALA A 1 272 ? 4.809 0.907 11.219 1 98.56 272 ALA A N 1
ATOM 2216 C CA . ALA A 1 272 ? 5.715 0.116 12.047 1 98.56 272 ALA A CA 1
ATOM 2217 C C . ALA A 1 272 ? 5.664 -1.36 11.664 1 98.56 272 ALA A C 1
ATOM 2219 O O . ALA A 1 272 ? 6.703 -1.99 11.445 1 98.56 272 ALA A O 1
ATOM 2220 N N . VAL A 1 273 ? 4.484 -1.854 11.5 1 98.44 273 VAL A N 1
ATOM 2221 C CA . VAL A 1 273 ? 4.34 -3.283 11.242 1 98.44 273 VAL A CA 1
ATOM 2222 C C . VAL A 1 273 ? 4.836 -3.607 9.836 1 98.44 273 VAL A C 1
ATOM 2224 O O . VAL A 1 273 ? 5.512 -4.617 9.633 1 98.44 273 VAL A O 1
ATOM 2227 N N . THR A 1 274 ? 4.547 -2.803 8.922 1 97.12 274 THR A N 1
ATOM 2228 C CA . THR A 1 274 ? 4.969 -3.035 7.547 1 97.12 274 THR A CA 1
ATOM 2229 C C . THR A 1 274 ? 6.492 -3.01 7.438 1 97.12 274 THR A C 1
ATOM 2231 O O . THR A 1 274 ? 7.09 -3.904 6.84 1 97.12 274 THR A O 1
ATOM 2234 N N . HIS A 1 275 ? 7.039 -2.039 8.062 1 97.5 275 HIS A N 1
ATOM 2235 C CA . HIS A 1 275 ? 8.492 -1.907 8.031 1 97.5 275 HIS A CA 1
ATOM 2236 C C . HIS A 1 275 ? 9.164 -3.082 8.727 1 97.5 275 HIS A C 1
ATOM 2238 O O . HIS A 1 275 ? 10.102 -3.678 8.188 1 97.5 275 HIS A O 1
ATOM 2244 N N . SER A 1 276 ? 8.719 -3.396 9.891 1 98.44 276 SER A N 1
ATOM 2245 C CA . SER A 1 276 ? 9.328 -4.453 10.688 1 98.44 276 SER A CA 1
ATOM 2246 C C . SER A 1 276 ? 9.172 -5.816 10.016 1 98.44 276 SER A C 1
ATOM 2248 O O . SER A 1 276 ? 10.07 -6.656 10.078 1 98.44 276 SER A O 1
ATOM 2250 N N . LEU A 1 277 ? 8.039 -5.969 9.406 1 98.38 277 LEU A N 1
ATOM 2251 C CA . LEU A 1 277 ? 7.812 -7.207 8.664 1 98.38 277 LEU A CA 1
ATOM 2252 C C . LEU A 1 277 ? 8.797 -7.348 7.512 1 98.38 277 LEU A C 1
ATOM 2254 O O . LEU A 1 277 ? 9.375 -8.414 7.309 1 98.38 277 LEU A O 1
ATOM 2258 N N . GLU A 1 278 ? 8.977 -6.312 6.801 1 97.31 278 GLU A N 1
ATOM 2259 C CA . GLU A 1 278 ? 9.938 -6.336 5.699 1 97.31 278 GLU A CA 1
ATOM 2260 C C . GLU A 1 278 ? 11.359 -6.582 6.211 1 97.31 278 GLU A C 1
ATOM 2262 O O . GLU A 1 278 ? 12.148 -7.27 5.555 1 97.31 278 GLU A O 1
ATOM 2267 N N . LYS A 1 279 ? 11.648 -6.012 7.332 1 96.38 279 LYS A N 1
ATOM 2268 C CA . LYS A 1 279 ? 12.945 -6.242 7.953 1 96.38 279 LYS A CA 1
ATOM 2269 C C . LYS A 1 279 ? 13.133 -7.711 8.312 1 96.38 279 LYS A C 1
ATOM 2271 O O . LYS A 1 279 ? 14.195 -8.289 8.062 1 96.38 279 LYS A O 1
ATOM 2276 N N . LEU A 1 280 ? 12.117 -8.312 8.867 1 97.94 280 LEU A N 1
ATOM 2277 C CA . LEU A 1 280 ? 12.172 -9.734 9.195 1 97.94 280 LEU A CA 1
ATOM 2278 C C . LEU A 1 280 ? 12.32 -10.57 7.93 1 97.94 280 LEU A C 1
ATOM 2280 O O . LEU A 1 280 ? 13.156 -11.477 7.879 1 97.94 280 LEU A O 1
ATOM 2284 N N . ALA A 1 281 ? 11.547 -10.234 6.918 1 97.44 281 ALA A N 1
ATOM 2285 C CA . ALA A 1 281 ? 11.609 -10.969 5.656 1 97.44 281 ALA A CA 1
ATOM 2286 C C . ALA A 1 281 ? 12.992 -10.867 5.027 1 97.44 281 ALA A C 1
ATOM 2288 O O . ALA A 1 281 ? 13.5 -11.836 4.465 1 97.44 281 ALA A O 1
ATOM 2289 N N . THR A 1 282 ? 13.555 -9.734 5.152 1 94.62 282 THR A N 1
ATOM 2290 C CA . THR A 1 282 ? 14.867 -9.5 4.562 1 94.62 282 THR A CA 1
ATOM 2291 C C . THR A 1 282 ? 15.945 -10.266 5.316 1 94.62 282 THR A C 1
ATOM 2293 O O . THR A 1 282 ? 16.844 -10.852 4.707 1 94.62 282 THR A O 1
ATOM 2296 N N . ASN A 1 283 ? 15.82 -10.367 6.648 1 94.5 283 ASN A N 1
ATOM 2297 C CA . ASN A 1 283 ? 16.922 -10.852 7.465 1 94.5 283 ASN A CA 1
ATOM 2298 C C . ASN A 1 283 ? 16.75 -12.328 7.836 1 94.5 283 ASN A C 1
ATOM 2300 O O . ASN A 1 283 ? 17.703 -12.984 8.242 1 94.5 283 ASN A O 1
ATOM 2304 N N . GLU A 1 284 ? 15.555 -12.797 7.719 1 96.38 284 GLU A N 1
ATOM 2305 C CA . GLU A 1 284 ? 15.273 -14.172 8.117 1 96.38 284 GLU A CA 1
ATOM 2306 C C . GLU A 1 284 ? 14.695 -14.977 6.961 1 96.38 284 GLU A C 1
ATOM 2308 O O . GLU A 1 284 ? 13.57 -14.719 6.523 1 96.38 284 GLU A O 1
ATOM 2313 N N . ILE A 1 285 ? 15.344 -16.031 6.59 1 96.19 285 ILE A N 1
ATOM 2314 C CA . ILE A 1 285 ? 14.984 -16.812 5.418 1 96.19 285 ILE A CA 1
ATOM 2315 C C . ILE A 1 285 ? 13.633 -17.5 5.641 1 96.19 285 ILE A C 1
ATOM 2317 O O . ILE A 1 285 ? 12.867 -17.688 4.699 1 96.19 285 ILE A O 1
ATOM 2321 N N . ILE A 1 286 ? 13.281 -17.812 6.867 1 96.94 286 ILE A N 1
ATOM 2322 C CA . ILE A 1 286 ? 12.062 -18.547 7.168 1 96.94 286 ILE A CA 1
ATOM 2323 C C . ILE A 1 286 ? 10.844 -17.719 6.73 1 96.94 286 ILE A C 1
ATOM 2325 O O . ILE A 1 286 ? 9.805 -18.281 6.375 1 96.94 286 ILE A O 1
ATOM 2329 N N . TRP A 1 287 ? 10.977 -16.375 6.695 1 98 287 TRP A N 1
ATOM 2330 C CA . TRP A 1 287 ? 9.898 -15.484 6.27 1 98 287 TRP A CA 1
ATOM 2331 C C . TRP A 1 287 ? 9.766 -15.484 4.75 1 98 287 TRP A C 1
ATOM 2333 O O . TRP A 1 287 ? 8.727 -15.094 4.215 1 98 287 TRP A O 1
ATOM 2343 N N . ARG A 1 288 ? 10.781 -15.938 4.02 1 97.44 288 ARG A N 1
ATOM 2344 C CA . ARG A 1 288 ? 10.805 -15.914 2.562 1 97.44 288 ARG A CA 1
ATOM 2345 C C . ARG A 1 288 ? 10.453 -17.281 1.981 1 97.44 288 ARG A C 1
ATOM 2347 O O . ARG A 1 288 ? 10.328 -17.422 0.764 1 97.44 288 ARG A O 1
ATOM 2354 N N . LYS A 1 289 ? 10.289 -18.219 2.869 1 97.75 289 LYS A N 1
ATOM 2355 C CA . LYS A 1 289 ? 9.844 -19.516 2.383 1 97.75 289 LYS A CA 1
ATOM 2356 C C . LYS A 1 289 ? 8.43 -19.438 1.807 1 97.75 289 LYS A C 1
ATOM 2358 O O . LYS A 1 289 ? 7.574 -18.734 2.354 1 97.75 289 LYS A O 1
ATOM 2363 N N . SER A 1 290 ? 8.227 -20.172 0.721 1 97.75 290 SER A N 1
ATOM 2364 C CA . SER A 1 290 ? 6.906 -20.219 0.096 1 97.75 290 SER A CA 1
ATOM 2365 C C . SER A 1 290 ? 5.875 -20.859 1.022 1 97.75 290 SER A C 1
ATOM 2367 O O . SER A 1 290 ? 6.211 -21.734 1.826 1 97.75 290 SER A O 1
ATOM 2369 N N . LEU A 1 291 ? 4.688 -20.406 0.868 1 97.56 291 LEU A N 1
ATOM 2370 C CA . LEU A 1 291 ? 3.602 -21.047 1.598 1 97.56 291 LEU A CA 1
ATOM 2371 C C . LEU A 1 291 ? 3.443 -22.5 1.165 1 97.56 291 LEU A C 1
ATOM 2373 O O . LEU A 1 291 ? 3.523 -22.812 -0.026 1 97.56 291 LEU A O 1
ATOM 2377 N N . PRO A 1 292 ? 3.254 -23.344 2.188 1 96.44 292 PRO A N 1
ATOM 2378 C CA . PRO A 1 292 ? 2.895 -24.703 1.771 1 96.44 292 PRO A CA 1
ATOM 2379 C C . PRO A 1 292 ? 1.68 -24.734 0.848 1 96.44 292 PRO A C 1
ATOM 2381 O O . PRO A 1 292 ? 0.735 -23.969 1.036 1 96.44 292 PRO A O 1
ATOM 2384 N N . ARG A 1 293 ? 1.67 -25.641 -0.081 1 93.25 293 ARG A N 1
ATOM 2385 C CA . ARG A 1 293 ? 0.646 -25.719 -1.117 1 93.25 293 ARG A CA 1
ATOM 2386 C C . ARG A 1 293 ? -0.728 -25.984 -0.511 1 93.25 293 ARG A C 1
ATOM 2388 O O . ARG A 1 293 ? -1.751 -25.609 -1.093 1 93.25 293 ARG A O 1
ATOM 2395 N N . THR A 1 294 ? -0.752 -26.562 0.664 1 91.75 294 THR A N 1
ATOM 2396 C CA . THR A 1 294 ? -2.012 -26.969 1.279 1 91.75 294 THR A CA 1
ATOM 2397 C C . THR A 1 294 ? -2.568 -25.844 2.156 1 91.75 294 THR A C 1
ATOM 2399 O O . THR A 1 294 ? -3.658 -25.969 2.719 1 91.75 294 THR A O 1
ATOM 2402 N N . THR A 1 295 ? -1.882 -24.75 2.275 1 95.31 295 THR A N 1
ATOM 2403 C CA . THR A 1 295 ? -2.238 -23.703 3.225 1 95.31 295 THR A CA 1
ATOM 2404 C C . THR A 1 295 ? -3.658 -23.219 2.977 1 95.31 295 THR A C 1
ATOM 2406 O O . THR A 1 295 ? -4.492 -23.219 3.885 1 95.31 295 THR A O 1
ATOM 2409 N N . LEU A 1 296 ? -3.949 -22.953 1.71 1 92.62 296 LEU A N 1
ATOM 2410 C CA . LEU A 1 296 ? -5.238 -22.344 1.411 1 92.62 296 LEU A CA 1
ATOM 2411 C C . LEU A 1 296 ? -6.316 -23.406 1.231 1 92.62 296 LEU A C 1
ATOM 2413 O O . LEU A 1 296 ? -7.496 -23.078 1.071 1 92.62 296 LEU A O 1
ATOM 2417 N N . LYS A 1 297 ? -5.934 -24.656 1.315 1 91 297 LYS A N 1
ATOM 2418 C CA . LYS A 1 297 ? -6.891 -25.75 1.279 1 91 297 LYS A CA 1
ATOM 2419 C C . LYS A 1 297 ? -7.211 -26.25 2.688 1 91 297 LYS A C 1
ATOM 2421 O O . LYS A 1 297 ? -8.016 -27.172 2.859 1 91 297 LYS A O 1
ATOM 2426 N N . THR A 1 298 ? -6.508 -25.656 3.625 1 93.75 298 THR A N 1
ATOM 2427 C CA . THR A 1 298 ? -6.645 -26.109 5.004 1 93.75 298 THR A CA 1
ATOM 2428 C C . THR A 1 298 ? -7.125 -24.984 5.906 1 93.75 298 THR A C 1
ATOM 2430 O O . THR A 1 298 ? -7.824 -25.219 6.891 1 93.75 298 THR A O 1
ATOM 2433 N N . LEU A 1 299 ? -6.719 -23.828 5.57 1 96.81 299 LEU A N 1
ATOM 2434 C CA . LEU A 1 299 ? -7.105 -22.656 6.352 1 96.81 299 LEU A CA 1
ATOM 2435 C C . LEU A 1 299 ? -8.125 -21.812 5.598 1 96.81 299 LEU A C 1
ATOM 2437 O O . LEU A 1 299 ? -8.047 -21.688 4.375 1 96.81 299 LEU A O 1
ATOM 2441 N N . GLY A 1 300 ? -9.031 -21.234 6.285 1 96.75 300 GLY A N 1
ATOM 2442 C CA . GLY A 1 300 ? -10.148 -20.484 5.754 1 96.75 300 GLY A CA 1
ATOM 2443 C C . GLY A 1 300 ? -11.438 -20.688 6.539 1 96.75 300 GLY A C 1
ATOM 2444 O O . GLY A 1 300 ? -11.57 -21.672 7.273 1 96.75 300 GLY A O 1
ATOM 2445 N N . ALA A 1 301 ? -12.32 -19.781 6.344 1 97.06 301 ALA A N 1
ATOM 2446 C CA . ALA A 1 301 ? -13.562 -19.797 7.109 1 97.06 301 ALA A CA 1
ATOM 2447 C C . ALA A 1 301 ? -14.32 -21.109 6.902 1 97.06 301 ALA A C 1
ATOM 2449 O O . ALA A 1 301 ? -14.891 -21.656 7.848 1 97.06 301 ALA A O 1
ATOM 2450 N N . ILE A 1 302 ? -14.305 -21.641 5.695 1 95.88 302 ILE A N 1
ATOM 2451 C CA . ILE A 1 302 ? -15.117 -22.812 5.395 1 95.88 302 ILE A CA 1
ATOM 2452 C C . ILE A 1 302 ? -14.508 -24.062 6.043 1 95.88 302 ILE A C 1
ATOM 2454 O O . ILE A 1 302 ? -15.164 -25.094 6.16 1 95.88 302 ILE A O 1
ATOM 2458 N N . TYR A 1 303 ? -13.258 -23.969 6.406 1 96.19 303 TYR A N 1
ATOM 2459 C CA . TYR A 1 303 ? -12.562 -25.109 7.016 1 96.19 303 TYR A CA 1
ATOM 2460 C C . TYR A 1 303 ? -12.602 -25.016 8.539 1 96.19 303 TYR A C 1
ATOM 2462 O O . TYR A 1 303 ? -12.172 -25.938 9.234 1 96.19 303 TYR A O 1
ATOM 2470 N N . HIS A 1 304 ? -13.031 -23.906 9.062 1 96.69 304 HIS A N 1
ATOM 2471 C CA . HIS A 1 304 ? -13.109 -23.688 10.5 1 96.69 304 HIS A CA 1
ATOM 2472 C C . HIS A 1 304 ? -14.031 -24.719 11.156 1 96.69 304 HIS A C 1
ATOM 2474 O O . HIS A 1 304 ? -15.164 -24.906 10.719 1 96.69 304 HIS A O 1
ATOM 2480 N N . PRO A 1 305 ? -13.578 -25.312 12.25 1 95.5 305 PRO A N 1
ATOM 2481 C CA . PRO A 1 305 ? -14.391 -26.359 12.883 1 95.5 305 PRO A CA 1
ATOM 2482 C C . PRO A 1 305 ? -15.742 -25.844 13.367 1 95.5 305 PRO A C 1
ATOM 2484 O O . PRO A 1 305 ? -16.75 -26.531 13.227 1 95.5 305 PRO A O 1
ATOM 2487 N N . VAL A 1 306 ? -15.766 -24.672 13.906 1 95.62 306 VAL A N 1
ATOM 2488 C CA . VAL A 1 306 ? -17 -24.125 14.438 1 95.62 306 VAL A CA 1
ATOM 2489 C C . VAL A 1 306 ? -18 -23.875 13.297 1 95.62 306 VAL A C 1
ATOM 2491 O O . VAL A 1 306 ? -19.172 -24.219 13.414 1 95.62 306 VAL A O 1
ATOM 2494 N N . PHE A 1 307 ? -17.531 -23.375 12.242 1 95.69 307 PHE A N 1
ATOM 2495 C CA . PHE A 1 307 ? -18.391 -23.172 11.078 1 95.69 307 PHE A CA 1
ATOM 2496 C C . PHE A 1 307 ? -18.984 -24.5 10.602 1 95.69 307 PHE A C 1
ATOM 2498 O O . PHE A 1 307 ? -20.188 -24.578 10.352 1 95.69 307 PHE A O 1
ATOM 2505 N N . ARG A 1 308 ? -18.141 -25.469 10.406 1 95.62 308 ARG A N 1
ATOM 2506 C CA . ARG A 1 308 ? -18.594 -26.766 9.891 1 95.62 308 ARG A CA 1
ATOM 2507 C C . ARG A 1 308 ? -19.594 -27.406 10.836 1 95.62 308 ARG A C 1
ATOM 2509 O O . ARG A 1 308 ? -20.625 -27.922 10.398 1 95.62 308 ARG A O 1
ATOM 2516 N N . GLU A 1 309 ? -19.359 -27.297 12.117 1 95.75 309 GLU A N 1
ATOM 2517 C CA . GLU A 1 309 ? -20.266 -27.844 13.117 1 95.75 309 GLU A CA 1
ATOM 2518 C C . GLU A 1 309 ? -21.609 -27.125 13.086 1 95.75 309 GLU A C 1
ATOM 2520 O O . GLU A 1 309 ? -22.656 -27.766 13.023 1 95.75 309 GLU A O 1
ATOM 2525 N N . GLU A 1 310 ? -21.562 -25.844 13.062 1 94.5 310 GLU A N 1
ATOM 2526 C CA . GLU A 1 310 ? -22.766 -25.016 13.117 1 94.5 310 GLU A CA 1
ATOM 2527 C C . GLU A 1 310 ? -23.625 -25.203 11.867 1 94.5 310 GLU A C 1
ATOM 2529 O O . GLU A 1 310 ? -24.828 -25 11.906 1 94.5 310 GLU A O 1
ATOM 2534 N N . ASN A 1 311 ? -23 -25.641 10.812 1 94.56 311 ASN A N 1
ATOM 2535 C CA . ASN A 1 311 ? -23.734 -25.781 9.555 1 94.56 311 ASN A CA 1
ATOM 2536 C C . ASN A 1 311 ? -23.953 -27.25 9.195 1 94.56 311 ASN A C 1
ATOM 2538 O O . ASN A 1 311 ? -24.297 -27.562 8.055 1 94.56 311 ASN A O 1
ATOM 2542 N N . GLY A 1 312 ? -23.656 -28.125 10.047 1 92 312 GLY A N 1
ATOM 2543 C CA . GLY A 1 312 ? -23.938 -29.547 9.875 1 92 312 GLY A CA 1
ATOM 2544 C C . GLY A 1 312 ? -23.031 -30.203 8.844 1 92 312 GLY A C 1
ATOM 2545 O O . GLY A 1 312 ? -23.422 -31.172 8.203 1 92 312 GLY A O 1
ATOM 2546 N N . LEU A 1 313 ? -21.891 -29.641 8.656 1 94.25 313 LEU A N 1
ATOM 2547 C CA . LEU A 1 313 ? -20.938 -30.219 7.711 1 94.25 313 LEU A CA 1
ATOM 2548 C C . LEU A 1 313 ? -20.016 -31.203 8.406 1 94.25 313 LEU A C 1
ATOM 2550 O O . LEU A 1 313 ? -19.781 -31.109 9.617 1 94.25 313 LEU A O 1
ATOM 2554 N N . LEU A 1 314 ? -19.531 -32.125 7.598 1 90.38 314 LEU A N 1
ATOM 2555 C CA . LEU A 1 314 ? -18.578 -33.062 8.148 1 90.38 314 LEU A CA 1
ATOM 2556 C C . LEU A 1 314 ? -17.297 -32.375 8.586 1 90.38 314 LEU A C 1
ATOM 2558 O O . LEU A 1 314 ? -16.812 -31.469 7.902 1 90.38 314 LEU A O 1
ATOM 2562 N N . PRO A 1 315 ? -16.844 -32.812 9.766 1 92.31 315 PRO A N 1
ATOM 2563 C CA . PRO A 1 315 ? -15.555 -32.25 10.18 1 92.31 315 PRO A CA 1
ATOM 2564 C C . PRO A 1 315 ? -14.414 -32.625 9.242 1 92.31 315 PRO A C 1
ATOM 2566 O O . PRO A 1 315 ? -14.539 -33.594 8.477 1 92.31 315 PRO A O 1
ATOM 2569 N N . LEU A 1 316 ? -13.383 -31.844 9.32 1 91.56 316 LEU A N 1
ATOM 2570 C CA . LEU A 1 316 ? -12.188 -32.188 8.555 1 91.56 316 LEU A CA 1
ATOM 2571 C C . LEU A 1 316 ? -11.617 -33.531 9.031 1 91.56 316 LEU A C 1
ATOM 2573 O O . LEU A 1 316 ? -11.805 -33.906 10.188 1 91.56 316 LEU A O 1
ATOM 2577 N N . THR A 1 317 ? -10.953 -34.219 8.109 1 92.5 317 THR A N 1
ATOM 2578 C CA . THR A 1 317 ? -10.266 -35.438 8.5 1 92.5 317 THR A CA 1
ATOM 2579 C C . THR A 1 317 ? -9.156 -35.156 9.508 1 92.5 317 THR A C 1
ATOM 2581 O O . THR A 1 317 ? -8.734 -34 9.656 1 92.5 317 THR A O 1
ATOM 2584 N N . GLU A 1 318 ? -8.68 -36.156 10.195 1 95.06 318 GLU A N 1
ATOM 2585 C CA . GLU A 1 318 ? -7.613 -36 11.18 1 95.06 318 GLU A CA 1
ATOM 2586 C C . GLU A 1 318 ? -6.352 -35.438 10.539 1 95.06 318 GLU A C 1
ATOM 2588 O O . GLU A 1 318 ? -5.672 -34.594 11.141 1 95.06 318 GLU A O 1
ATOM 2593 N N . LYS A 1 319 ? -6.082 -35.875 9.398 1 93.75 319 LYS A N 1
ATOM 2594 C CA . LYS A 1 319 ? -4.914 -35.406 8.664 1 93.75 319 LYS A CA 1
ATOM 2595 C C . LYS A 1 319 ? -5 -33.875 8.422 1 93.75 319 LYS A C 1
ATOM 2597 O O . LYS A 1 319 ? -4.035 -33.156 8.656 1 93.75 319 LYS A O 1
ATOM 2602 N N . TYR A 1 320 ? -6.121 -33.438 8.055 1 92.69 320 TYR A N 1
ATOM 2603 C CA . TYR A 1 320 ? -6.305 -32.031 7.742 1 92.69 320 TYR A CA 1
ATOM 2604 C C . TYR A 1 320 ? -6.375 -31.188 9.016 1 92.69 320 TYR A C 1
ATOM 2606 O O . TYR A 1 320 ? -5.922 -30.047 9.039 1 92.69 320 TYR A O 1
ATOM 2614 N N . GLN A 1 321 ? -6.941 -31.781 10.078 1 95.44 321 GLN A N 1
ATOM 2615 C CA . GLN A 1 321 ? -6.949 -31.094 11.359 1 95.44 321 GLN A CA 1
ATOM 2616 C C . GLN A 1 321 ? -5.531 -30.875 11.883 1 95.44 321 GLN A C 1
ATOM 2618 O O . GLN A 1 321 ? -5.207 -29.797 12.391 1 95.44 321 GLN A O 1
ATOM 2623 N N . LYS A 1 322 ? -4.781 -31.953 11.758 1 97.06 322 LYS A N 1
ATOM 2624 C CA . LYS A 1 322 ? -3.387 -31.844 12.188 1 97.06 322 LYS A CA 1
ATOM 2625 C C . LYS A 1 322 ? -2.641 -30.797 11.367 1 97.06 322 LYS A C 1
ATOM 2627 O O . LYS A 1 322 ? -1.902 -29.969 11.922 1 97.06 322 LYS A O 1
ATOM 2632 N N . ARG A 1 323 ? -2.832 -30.797 10.086 1 96.81 323 ARG A N 1
ATOM 2633 C CA . ARG A 1 323 ? -2.197 -29.828 9.203 1 96.81 323 ARG A CA 1
ATOM 2634 C C . ARG A 1 323 ? -2.625 -28.406 9.562 1 96.81 323 ARG A C 1
ATOM 2636 O O . ARG A 1 323 ? -1.803 -27.484 9.578 1 96.81 323 ARG A O 1
ATOM 2643 N N . ARG A 1 324 ? -3.867 -28.266 9.82 1 97.25 324 ARG A N 1
ATOM 2644 C CA . ARG A 1 324 ? -4.398 -26.969 10.234 1 97.25 324 ARG A CA 1
ATOM 2645 C C . ARG A 1 324 ? -3.695 -26.453 11.484 1 97.25 324 ARG A C 1
ATOM 2647 O O . ARG A 1 324 ? -3.264 -25.312 11.539 1 97.25 324 ARG A O 1
ATOM 2654 N N . ARG A 1 325 ? -3.537 -27.297 12.453 1 97.56 325 ARG A N 1
ATOM 2655 C CA . ARG A 1 325 ? -2.883 -26.922 13.703 1 97.56 325 ARG A CA 1
ATOM 2656 C C . ARG A 1 325 ? -1.433 -26.516 13.461 1 97.56 325 ARG A C 1
ATOM 2658 O O . ARG A 1 325 ? -0.957 -25.531 14.031 1 97.56 325 ARG A O 1
ATOM 2665 N N . ILE A 1 326 ? -0.805 -27.25 12.578 1 98.06 326 ILE A N 1
ATOM 2666 C CA . ILE A 1 326 ? 0.598 -26.969 12.281 1 98.06 326 ILE A CA 1
ATOM 2667 C C . ILE A 1 326 ? 0.723 -25.609 11.602 1 98.06 326 ILE A C 1
ATOM 2669 O O . ILE A 1 326 ? 1.556 -24.797 11.992 1 98.06 326 ILE A O 1
ATOM 2673 N N . LEU A 1 327 ? -0.078 -25.359 10.641 1 98.25 327 LEU A N 1
ATOM 2674 C CA . LEU A 1 327 ? -0.02 -24.109 9.883 1 98.25 327 LEU A CA 1
ATOM 2675 C C . LEU A 1 327 ? -0.388 -22.922 10.766 1 98.25 327 LEU A C 1
ATOM 2677 O O . LEU A 1 327 ? 0.227 -21.859 10.672 1 98.25 327 LEU A O 1
ATOM 2681 N N . GLN A 1 328 ? -1.35 -23.109 11.641 1 98.38 328 GLN A N 1
ATOM 2682 C CA . GLN A 1 328 ? -1.713 -22.062 12.594 1 98.38 328 GLN A CA 1
ATOM 2683 C C . GLN A 1 328 ? -0.555 -21.734 13.531 1 98.38 328 GLN A C 1
ATOM 2685 O O . GLN A 1 328 ? -0.32 -20.578 13.867 1 98.38 328 GLN A O 1
ATOM 2690 N N . SER A 1 329 ? 0.097 -22.797 13.922 1 98.44 329 SER A N 1
ATOM 2691 C CA . SER A 1 329 ? 1.241 -22.594 14.812 1 98.44 329 SER A CA 1
ATOM 2692 C C . SER A 1 329 ? 2.336 -21.797 14.125 1 98.44 329 SER A C 1
ATOM 2694 O O . SER A 1 329 ? 2.918 -20.891 14.734 1 98.44 329 SER A O 1
ATOM 2696 N N . VAL A 1 330 ? 2.607 -22.109 12.875 1 98.38 330 VAL A N 1
ATOM 2697 C CA . VAL A 1 330 ? 3.611 -21.359 12.125 1 98.38 330 VAL A CA 1
ATOM 2698 C C . VAL A 1 330 ? 3.164 -19.906 11.969 1 98.38 330 VAL A C 1
ATOM 2700 O O . VAL A 1 330 ? 3.963 -18.984 12.141 1 98.38 330 VAL A O 1
ATOM 2703 N N . PHE A 1 331 ? 1.935 -19.719 11.695 1 98.44 331 PHE A N 1
ATOM 2704 C CA . PHE A 1 331 ? 1.363 -18.391 11.578 1 98.44 331 PHE A CA 1
ATOM 2705 C C . PHE A 1 331 ? 1.57 -17.594 12.867 1 98.44 331 PHE A C 1
ATOM 2707 O O . PHE A 1 331 ? 2.078 -16.469 12.836 1 98.44 331 PHE A O 1
ATOM 2714 N N . ARG A 1 332 ? 1.241 -18.203 13.969 1 98.69 332 ARG A N 1
ATOM 2715 C CA . ARG A 1 332 ? 1.358 -17.547 15.273 1 98.69 332 ARG A CA 1
ATOM 2716 C C . ARG A 1 332 ? 2.816 -17.266 15.609 1 98.69 332 ARG A C 1
ATOM 2718 O O . ARG A 1 332 ? 3.125 -16.266 16.25 1 98.69 332 ARG A O 1
ATOM 2725 N N . GLU A 1 333 ? 3.639 -18.141 15.156 1 98.56 333 GLU A N 1
ATOM 2726 C CA . GLU A 1 333 ? 5.066 -17.922 15.375 1 98.56 333 GLU A CA 1
ATOM 2727 C C . GLU A 1 333 ? 5.551 -16.672 14.633 1 98.56 333 GLU A C 1
ATOM 2729 O O . GLU A 1 333 ? 6.32 -15.883 15.18 1 98.56 333 GLU A O 1
ATOM 2734 N N . LYS A 1 334 ? 5.129 -16.516 13.398 1 98.62 334 LYS A N 1
ATOM 2735 C CA . LYS A 1 334 ? 5.492 -15.32 12.641 1 98.62 334 LYS A CA 1
ATOM 2736 C C . LYS A 1 334 ? 4.969 -14.055 13.32 1 98.62 334 LYS A C 1
ATOM 2738 O O . LYS A 1 334 ? 5.688 -13.062 13.438 1 98.62 334 LYS A O 1
ATOM 2743 N N . VAL A 1 335 ? 3.777 -14.094 13.828 1 98.62 335 VAL A N 1
ATOM 2744 C CA . VAL A 1 335 ? 3.162 -12.961 14.516 1 98.62 335 VAL A CA 1
ATOM 2745 C C . VAL A 1 335 ? 3.939 -12.648 15.789 1 98.62 335 VAL A C 1
ATOM 2747 O O . VAL A 1 335 ? 4.188 -11.477 16.094 1 98.62 335 VAL A O 1
ATOM 2750 N N . ALA A 1 336 ? 4.301 -13.703 16.484 1 98.44 336 ALA A N 1
ATOM 2751 C CA . ALA A 1 336 ? 5.062 -13.523 17.719 1 98.44 336 ALA A CA 1
ATOM 2752 C C . ALA A 1 336 ? 6.418 -12.883 17.438 1 98.44 336 ALA A C 1
ATOM 2754 O O . ALA A 1 336 ? 6.844 -11.977 18.172 1 98.44 336 ALA A O 1
ATOM 2755 N N . GLU A 1 337 ? 7.062 -13.352 16.391 1 98.56 337 GLU A N 1
ATOM 2756 C CA . GLU A 1 337 ? 8.352 -12.781 16 1 98.56 337 GLU A CA 1
ATOM 2757 C C . GLU A 1 337 ? 8.211 -11.297 15.664 1 98.56 337 GLU A C 1
ATOM 2759 O O . GLU A 1 337 ? 9.039 -10.484 16.062 1 98.56 337 GLU A O 1
ATOM 2764 N N . LEU A 1 338 ? 7.223 -10.992 14.945 1 98.62 338 LEU A N 1
ATOM 2765 C CA . LEU A 1 338 ? 6.961 -9.609 14.57 1 98.62 338 LEU A CA 1
ATOM 2766 C C . LEU A 1 338 ? 6.684 -8.758 15.805 1 98.62 338 LEU A C 1
ATOM 2768 O O . LEU A 1 338 ? 7.23 -7.656 15.945 1 98.62 338 LEU A O 1
ATOM 2772 N N . SER A 1 339 ? 5.871 -9.266 16.734 1 98.44 339 SER A N 1
ATOM 2773 C CA . SER A 1 339 ? 5.535 -8.562 17.953 1 98.44 339 SER A CA 1
ATOM 2774 C C . SER A 1 339 ? 6.77 -8.328 18.812 1 98.44 339 SER A C 1
ATOM 2776 O O . SER A 1 339 ? 6.938 -7.246 19.391 1 98.44 339 SER A O 1
ATOM 2778 N N . LEU A 1 340 ? 7.582 -9.328 18.844 1 98.38 340 LEU A N 1
ATOM 2779 C CA . LEU A 1 340 ? 8.812 -9.219 19.641 1 98.38 340 LEU A CA 1
ATOM 2780 C C . LEU A 1 340 ? 9.719 -8.125 19.078 1 98.38 340 LEU A C 1
ATOM 2782 O O . LEU A 1 340 ? 10.227 -7.289 19.828 1 98.38 340 LEU A O 1
ATOM 2786 N N . LEU A 1 341 ? 9.859 -8.133 17.766 1 98.56 341 LEU A N 1
ATOM 2787 C CA . LEU A 1 341 ? 10.695 -7.109 17.141 1 98.56 341 LEU A CA 1
ATOM 2788 C C . LEU A 1 341 ? 10.125 -5.719 17.391 1 98.56 341 LEU A C 1
ATOM 2790 O O . LEU A 1 341 ? 10.852 -4.797 17.75 1 98.56 341 LEU A O 1
ATOM 2794 N N . LEU A 1 342 ? 8.836 -5.57 17.297 1 98.5 342 LEU A N 1
ATOM 2795 C CA . LEU A 1 342 ? 8.148 -4.289 17.391 1 98.5 342 LEU A CA 1
ATOM 2796 C C . LEU A 1 342 ? 8.195 -3.756 18.828 1 98.5 342 LEU A C 1
ATOM 2798 O O . LEU A 1 342 ? 7.992 -2.561 19.047 1 98.5 342 LEU A O 1
ATOM 2802 N N . SER A 1 343 ? 8.453 -4.629 19.766 1 97.81 343 SER A N 1
ATOM 2803 C CA . SER A 1 343 ? 8.383 -4.227 21.172 1 97.81 343 SER A CA 1
ATOM 2804 C C . SER A 1 343 ? 9.727 -3.684 21.656 1 97.81 343 SER A C 1
ATOM 2806 O O . SER A 1 343 ? 9.82 -3.148 22.75 1 97.81 343 SER A O 1
ATOM 2808 N N . THR A 1 344 ? 10.727 -3.775 20.812 1 98 344 THR A N 1
ATOM 2809 C CA . THR A 1 344 ? 12.031 -3.26 21.219 1 98 344 THR A CA 1
ATOM 2810 C C . THR A 1 344 ? 12.07 -1.738 21.094 1 98 344 THR A C 1
ATOM 2812 O O . THR A 1 344 ? 11.438 -1.163 20.203 1 98 344 THR A O 1
ATOM 2815 N N . GLU A 1 345 ? 12.852 -1.096 22 1 97.44 345 GLU A N 1
ATOM 2816 C CA . GLU A 1 345 ? 12.961 0.36 21.984 1 97.44 345 GLU A CA 1
ATOM 2817 C C . GLU A 1 345 ? 13.57 0.859 20.672 1 97.44 345 GLU A C 1
ATOM 2819 O O . GLU A 1 345 ? 13.141 1.881 20.141 1 97.44 345 GLU A O 1
ATOM 2824 N N . GLU A 1 346 ? 14.516 0.13 20.172 1 97 346 GLU A N 1
ATOM 2825 C CA . GLU A 1 346 ? 15.188 0.511 18.938 1 97 346 GLU A CA 1
ATOM 2826 C C . GLU A 1 346 ? 14.219 0.515 17.75 1 97 346 GLU A C 1
ATOM 2828 O O . GLU A 1 346 ? 14.211 1.447 16.953 1 97 346 GLU A O 1
ATOM 2833 N N . THR A 1 347 ? 13.43 -0.535 17.688 1 97.94 347 THR A N 1
ATOM 2834 C CA . THR A 1 347 ? 12.484 -0.64 16.594 1 97.94 347 THR A CA 1
ATOM 2835 C C . THR A 1 347 ? 11.398 0.425 16.703 1 97.94 347 THR A C 1
ATOM 2837 O O . THR A 1 347 ? 11 1.022 15.703 1 97.94 347 THR A O 1
ATOM 2840 N N . ILE A 1 348 ? 10.922 0.674 17.891 1 98.62 348 ILE A N 1
ATOM 2841 C CA . ILE A 1 348 ? 9.93 1.724 18.109 1 98.62 348 ILE A CA 1
ATOM 2842 C C . ILE A 1 348 ? 10.477 3.061 17.609 1 98.62 348 ILE A C 1
ATOM 2844 O O . ILE A 1 348 ? 9.812 3.773 16.859 1 98.62 348 ILE A O 1
ATOM 2848 N N . ASP A 1 349 ? 11.648 3.365 17.984 1 98.38 349 ASP A N 1
ATOM 2849 C CA . ASP A 1 349 ? 12.281 4.617 17.578 1 98.38 349 ASP A CA 1
ATOM 2850 C C . ASP A 1 349 ? 12.453 4.688 16.062 1 98.38 349 ASP A C 1
ATOM 2852 O O . ASP A 1 349 ? 12.148 5.711 15.453 1 98.38 349 ASP A O 1
ATOM 2856 N N . GLU A 1 350 ? 12.961 3.604 15.516 1 97.94 350 GLU A N 1
ATOM 2857 C CA . GLU A 1 350 ? 13.148 3.549 14.07 1 97.94 350 GLU A CA 1
ATOM 2858 C C . GLU A 1 350 ? 11.828 3.793 13.336 1 97.94 350 GLU A C 1
ATOM 2860 O O . GLU A 1 350 ? 11.789 4.559 12.367 1 97.94 350 GLU A O 1
ATOM 2865 N N . CYS A 1 351 ? 10.781 3.156 13.797 1 98.25 351 CYS A N 1
ATOM 2866 C CA . CYS A 1 351 ? 9.477 3.27 13.148 1 98.25 351 CYS A CA 1
ATOM 2867 C C . CYS A 1 351 ? 8.906 4.672 13.32 1 98.25 351 CYS A C 1
ATOM 2869 O O . CYS A 1 351 ? 8.258 5.195 12.414 1 98.25 351 CYS A O 1
ATOM 2871 N N . CYS A 1 352 ? 9.125 5.289 14.43 1 98.19 352 CYS A N 1
ATOM 2872 C CA . CYS A 1 352 ? 8.711 6.672 14.633 1 98.19 352 CYS A CA 1
ATOM 2873 C C . CYS A 1 352 ? 9.461 7.613 13.703 1 98.19 352 CYS A C 1
ATOM 2875 O O . CYS A 1 352 ? 8.883 8.57 13.188 1 98.19 352 CYS A O 1
ATOM 2877 N N . ASP A 1 353 ? 10.734 7.336 13.5 1 98 353 ASP A N 1
ATOM 2878 C CA . ASP A 1 353 ? 11.508 8.141 12.562 1 98 353 ASP A CA 1
ATOM 2879 C C . ASP A 1 353 ? 10.961 8.008 11.141 1 98 353 ASP A C 1
ATOM 2881 O O . ASP A 1 353 ? 10.867 8.992 10.414 1 98 353 ASP A O 1
ATOM 2885 N N . LEU A 1 354 ? 10.609 6.797 10.828 1 97.88 354 LEU A N 1
ATOM 2886 C CA . LEU A 1 354 ? 10.039 6.582 9.508 1 97.88 354 LEU A CA 1
ATOM 2887 C C . LEU A 1 354 ? 8.711 7.316 9.359 1 97.88 354 LEU A C 1
ATOM 2889 O O . LEU A 1 354 ? 8.445 7.918 8.32 1 97.88 354 LEU A O 1
ATOM 2893 N N . TYR A 1 355 ? 7.879 7.227 10.367 1 97.81 355 TYR A N 1
ATOM 2894 C CA . TYR A 1 355 ? 6.617 7.957 10.359 1 97.81 355 TYR A CA 1
ATOM 2895 C C . TYR A 1 355 ? 6.859 9.461 10.234 1 97.81 355 TYR A C 1
ATOM 2897 O O . TYR A 1 355 ? 6.176 10.141 9.461 1 97.81 355 TYR A O 1
ATOM 2905 N N . ALA A 1 356 ? 7.809 9.945 10.938 1 96.88 356 ALA A N 1
ATOM 2906 C CA . ALA A 1 356 ? 8.156 11.367 10.898 1 96.88 356 ALA A CA 1
ATOM 2907 C C . ALA A 1 356 ? 8.633 11.773 9.508 1 96.88 356 ALA A C 1
ATOM 2909 O O . ALA A 1 356 ? 8.32 12.867 9.031 1 96.88 356 ALA A O 1
ATOM 2910 N N . LYS A 1 357 ? 9.422 10.953 8.898 1 96.88 357 LYS A N 1
ATOM 2911 C CA . LYS A 1 357 ? 9.883 11.227 7.539 1 96.88 357 LYS A CA 1
ATOM 2912 C C . LYS A 1 357 ? 8.703 11.438 6.59 1 96.88 357 LYS A C 1
ATOM 2914 O O . LYS A 1 357 ? 8.711 12.375 5.785 1 96.88 357 LYS A O 1
ATOM 2919 N N . GLU A 1 358 ? 7.727 10.57 6.734 1 95.81 358 GLU A N 1
ATOM 2920 C CA . GLU A 1 358 ? 6.543 10.695 5.895 1 95.81 358 GLU A CA 1
ATOM 2921 C C . GLU A 1 358 ? 5.812 12.008 6.16 1 95.81 358 GLU A C 1
ATOM 2923 O O . GLU A 1 358 ? 5.309 12.648 5.234 1 95.81 358 GLU A O 1
ATOM 2928 N N . THR A 1 359 ? 5.758 12.367 7.375 1 95.62 359 THR A N 1
ATOM 2929 C CA . THR A 1 359 ? 5.117 13.625 7.75 1 95.62 359 THR A CA 1
ATOM 2930 C C . THR A 1 359 ? 5.883 14.812 7.18 1 95.62 359 THR A C 1
ATOM 2932 O O . THR A 1 359 ? 5.289 15.703 6.566 1 95.62 359 THR A O 1
ATOM 2935 N N . VAL A 1 360 ? 7.18 14.812 7.316 1 96 360 VAL A N 1
ATOM 2936 C CA . VAL A 1 360 ? 8.055 15.883 6.863 1 96 360 VAL A CA 1
ATOM 2937 C C . VAL A 1 360 ? 7.895 16.078 5.359 1 96 360 VAL A C 1
ATOM 2939 O O . VAL A 1 360 ? 7.934 17.219 4.867 1 96 360 VAL A O 1
ATOM 2942 N N . THR A 1 361 ? 7.688 15.008 4.672 1 96.38 361 THR A N 1
ATOM 2943 C CA . THR A 1 361 ? 7.562 15.031 3.217 1 96.38 361 THR A CA 1
ATOM 2944 C C . THR A 1 361 ? 6.359 15.859 2.787 1 96.38 361 THR A C 1
ATOM 2946 O O . THR A 1 361 ? 6.359 16.453 1.709 1 96.38 361 THR A O 1
ATOM 2949 N N . LYS A 1 362 ? 5.438 15.992 3.686 1 95.81 362 LYS A N 1
ATOM 2950 C CA . LYS A 1 362 ? 4.176 16.609 3.314 1 95.81 362 LYS A CA 1
ATOM 2951 C C . LYS A 1 362 ? 4.09 18.047 3.852 1 95.81 362 LYS A C 1
ATOM 2953 O O . LYS A 1 362 ? 3.221 18.812 3.439 1 95.81 362 LYS A O 1
ATOM 2958 N N . LEU A 1 363 ? 4.949 18.453 4.684 1 95.88 363 LEU A N 1
ATOM 2959 C CA . LEU A 1 363 ? 4.863 19.734 5.371 1 95.88 363 LEU A CA 1
ATOM 2960 C C . LEU A 1 363 ? 5.121 20.891 4.406 1 95.88 363 LEU A C 1
ATOM 2962 O O . LEU A 1 363 ? 5.801 20.719 3.391 1 95.88 363 LEU A O 1
ATOM 2966 N N . GLN A 1 364 ? 4.57 22.047 4.762 1 94.5 364 GLN A N 1
ATOM 2967 C CA . GLN A 1 364 ? 4.902 23.297 4.066 1 94.5 364 GLN A CA 1
ATOM 2968 C C . GLN A 1 364 ? 6.359 23.672 4.301 1 94.5 364 GLN A C 1
ATOM 2970 O O . GLN A 1 364 ? 6.934 23.359 5.344 1 94.5 364 GLN A O 1
ATOM 2975 N N . PRO A 1 365 ? 6.887 24.312 3.314 1 92 365 PRO A N 1
ATOM 2976 C CA . PRO A 1 365 ? 8.195 24.922 3.59 1 92 365 PRO A CA 1
ATOM 2977 C C . PRO A 1 365 ? 8.117 26.062 4.602 1 92 365 PRO A C 1
ATOM 2979 O O . PRO A 1 365 ? 7.035 26.594 4.848 1 92 365 PRO A O 1
ATOM 2982 N N . PRO A 1 366 ? 9.242 26.375 5.207 1 89.69 366 PRO A N 1
ATOM 2983 C CA . PRO A 1 366 ? 9.219 27.531 6.109 1 89.69 366 PRO A CA 1
ATOM 2984 C C . PRO A 1 366 ? 8.812 28.812 5.406 1 89.69 366 PRO A C 1
ATOM 2986 O O . PRO A 1 366 ? 9.164 29.031 4.242 1 89.69 366 PRO A O 1
ATOM 2989 N N . PRO A 1 367 ? 8.078 29.625 6.176 1 88.19 367 PRO A N 1
ATOM 2990 C CA . PRO A 1 367 ? 7.719 30.922 5.59 1 88.19 367 PRO A CA 1
ATOM 2991 C C . PRO A 1 367 ? 8.938 31.734 5.168 1 88.19 367 PRO A C 1
ATOM 2993 O O . PRO A 1 367 ? 9.984 31.672 5.82 1 88.19 367 PRO A O 1
ATOM 2996 N N . LYS A 1 368 ? 8.766 32.5 4.188 1 80.88 368 LYS A N 1
ATOM 2997 C CA . LYS A 1 368 ? 9.852 33.312 3.672 1 80.88 368 LYS A CA 1
ATOM 2998 C C . LYS A 1 368 ? 10.336 34.312 4.73 1 80.88 368 LYS A C 1
ATOM 3000 O O . LYS A 1 368 ? 11.523 34.656 4.766 1 80.88 368 LYS A O 1
ATOM 3005 N N . SER A 1 369 ? 9.461 34.688 5.527 1 78.06 369 SER A N 1
ATOM 3006 C CA . SER A 1 369 ? 9.797 35.656 6.562 1 78.06 369 SER A CA 1
ATOM 3007 C C . SER A 1 369 ? 10.773 35.062 7.57 1 78.06 369 SER A C 1
ATOM 3009 O O . SER A 1 369 ? 11.484 35.812 8.258 1 78.06 369 SER A O 1
ATOM 3011 N N . THR A 1 370 ? 10.695 33.844 7.668 1 74.44 370 THR A N 1
ATOM 3012 C CA . THR A 1 370 ? 11.555 33.188 8.648 1 74.44 370 THR A CA 1
ATOM 3013 C C . THR A 1 370 ? 12.945 32.938 8.078 1 74.44 370 THR A C 1
ATOM 3015 O O . THR A 1 370 ? 13.898 32.688 8.82 1 74.44 370 THR A O 1
ATOM 3018 N N . ILE A 1 371 ? 12.938 32.969 6.75 1 69.12 371 ILE A N 1
ATOM 3019 C CA . ILE A 1 371 ? 14.211 32.688 6.086 1 69.12 371 ILE A CA 1
ATOM 3020 C C . ILE A 1 371 ? 14.969 34 5.875 1 69.12 371 ILE A C 1
ATOM 3022 O O . ILE A 1 371 ? 14.469 34.906 5.211 1 69.12 371 ILE A O 1
ATOM 3026 N N . LYS A 1 372 ? 15.102 34.906 6.824 1 58.31 372 LYS A N 1
ATOM 3027 C CA . LYS A 1 372 ? 15.719 36.219 6.703 1 58.31 372 LYS A CA 1
ATOM 3028 C C . LYS A 1 372 ? 16.859 36.188 5.699 1 58.31 372 LYS A C 1
ATOM 3030 O O . LYS A 1 372 ? 17.812 35.406 5.84 1 58.31 372 LYS A O 1
ATOM 3035 N N . ASN A 1 373 ? 16.531 36.469 4.43 1 51.12 373 ASN A N 1
ATOM 3036 C CA . ASN A 1 373 ? 17.594 36.844 3.488 1 51.12 373 ASN A CA 1
ATOM 3037 C C . ASN A 1 373 ? 18.469 37.969 4.02 1 51.12 373 ASN A C 1
ATOM 3039 O O . ASN A 1 373 ? 19.188 38.594 3.254 1 51.12 373 ASN A O 1
ATOM 3043 N N . ASP A 1 374 ? 17.875 38.812 4.887 1 44.88 374 ASP A N 1
ATOM 3044 C CA . ASP A 1 374 ? 18.641 40.031 4.961 1 44.88 374 ASP A CA 1
ATOM 3045 C C . ASP A 1 374 ? 20.141 39.781 5.043 1 44.88 374 ASP A C 1
ATOM 3047 O O . ASP A 1 374 ? 20.953 40.594 4.621 1 44.88 374 ASP A O 1
ATOM 3051 N N . HIS A 1 375 ? 20.578 39.281 6.246 1 44.19 375 HIS A N 1
ATOM 3052 C CA . HIS A 1 375 ? 21.953 39.625 6.539 1 44.19 375 HIS A CA 1
ATOM 3053 C C . HIS A 1 375 ? 22.891 39.219 5.41 1 44.19 375 HIS A C 1
ATOM 3055 O O . HIS A 1 375 ? 22.609 38.25 4.695 1 44.19 375 HIS A O 1
ATOM 3061 N N . SER A 1 376 ? 23.734 40.094 4.852 1 44.75 376 SER A N 1
ATOM 3062 C CA . SER A 1 376 ? 25.125 40 4.43 1 44.75 376 SER A CA 1
ATOM 3063 C C . SER A 1 376 ? 25.719 38.656 4.84 1 44.75 376 SER A C 1
ATOM 3065 O O . SER A 1 376 ? 25.453 38.156 5.934 1 44.75 376 SER A O 1
ATOM 3067 N N . MET A 1 377 ? 25.766 37.719 4.059 1 50.91 377 MET A N 1
ATOM 3068 C CA . MET A 1 377 ? 26.547 36.531 4.402 1 50.91 377 MET A CA 1
ATOM 3069 C C . MET A 1 377 ? 27.297 36.75 5.723 1 50.91 377 MET A C 1
ATOM 3071 O O . MET A 1 377 ? 28.406 37.25 5.742 1 50.91 377 MET A O 1
ATOM 3075 N N . LYS A 1 378 ? 26.594 37.25 6.777 1 57.56 378 LYS A N 1
ATOM 3076 C CA . LYS A 1 378 ? 27.375 37.281 8.008 1 57.56 378 LYS A CA 1
ATOM 3077 C C . LYS A 1 378 ? 28.172 36 8.188 1 57.56 378 LYS A C 1
ATOM 3079 O O . LYS A 1 378 ? 27.656 34.906 7.902 1 57.56 378 LYS A O 1
ATOM 3084 N N . GLU A 1 379 ? 29.297 36 8.148 1 77.38 379 GLU A N 1
ATOM 3085 C CA . GLU A 1 379 ? 30.281 34.906 8.273 1 77.38 379 GLU A CA 1
ATOM 3086 C C . GLU A 1 379 ? 29.953 34 9.445 1 77.38 379 GLU A C 1
ATOM 3088 O O . GLU A 1 379 ? 29.828 34.469 10.586 1 77.38 379 GLU A O 1
ATOM 3093 N N . ILE A 1 380 ? 29.188 32.812 9.195 1 89.69 380 ILE A N 1
ATOM 3094 C CA . ILE A 1 380 ? 29 31.797 10.219 1 89.69 380 ILE A CA 1
ATOM 3095 C C . ILE A 1 380 ? 30.359 31.453 10.852 1 89.69 380 ILE A C 1
ATOM 3097 O O . ILE A 1 380 ? 31.297 31.078 10.148 1 89.69 380 ILE A O 1
ATOM 3101 N N . THR A 1 381 ? 30.406 31.859 12.07 1 93 381 THR A N 1
ATOM 3102 C CA . THR A 1 381 ? 31.609 31.547 12.828 1 93 381 THR A CA 1
ATOM 3103 C C . THR A 1 381 ? 31.281 30.656 14.031 1 93 381 THR A C 1
ATOM 3105 O O . THR A 1 381 ? 30.125 30.281 14.227 1 93 381 THR A O 1
ATOM 3108 N N . GLY A 1 382 ? 32.25 30.328 14.766 1 94.25 382 GLY A N 1
ATOM 3109 C CA . GLY A 1 382 ? 32.062 29.531 15.969 1 94.25 382 GLY A CA 1
ATOM 3110 C C . GLY A 1 382 ? 31.188 30.203 17.016 1 94.25 382 GLY A C 1
ATOM 3111 O O . GLY A 1 382 ? 30.531 29.547 17.812 1 94.25 382 GLY A O 1
ATOM 3112 N N . LYS A 1 383 ? 31.078 31.484 16.953 1 94.19 383 LYS A N 1
ATOM 3113 C CA . LYS A 1 383 ? 30.344 32.25 17.969 1 94.19 383 LYS A CA 1
ATOM 3114 C C . LYS A 1 383 ? 28.891 32.438 17.547 1 94.19 383 LYS A C 1
ATOM 3116 O O . LYS A 1 383 ? 28.062 32.844 18.359 1 94.19 383 LYS A O 1
ATOM 3121 N N . THR A 1 384 ? 28.625 32.125 16.375 1 93.75 384 THR A N 1
ATOM 3122 C CA . THR A 1 384 ? 27.281 32.312 15.844 1 93.75 384 THR A CA 1
ATOM 3123 C C . THR A 1 384 ? 26.281 31.422 16.578 1 93.75 384 THR A C 1
ATOM 3125 O O . THR A 1 384 ? 26.578 30.25 16.875 1 93.75 384 THR A O 1
ATOM 3128 N N . ILE A 1 385 ? 25.156 31.984 16.891 1 93.62 385 ILE A N 1
ATOM 3129 C CA . ILE A 1 385 ? 24.062 31.234 17.5 1 93.62 385 ILE A CA 1
ATOM 3130 C C . ILE A 1 385 ? 23.016 30.891 16.453 1 93.62 385 ILE A C 1
ATOM 3132 O O . ILE A 1 385 ? 22.547 31.766 15.727 1 93.62 385 ILE A O 1
ATOM 3136 N N . VAL A 1 386 ? 22.719 29.578 16.375 1 92.06 386 VAL A N 1
ATOM 3137 C CA . VAL A 1 386 ? 21.75 29.125 15.375 1 92.06 386 VAL A CA 1
ATOM 3138 C C . VAL A 1 386 ? 20.609 28.391 16.062 1 92.06 386 VAL A C 1
ATOM 3140 O O . VAL A 1 386 ? 20.75 27.922 17.188 1 92.06 386 VAL A O 1
ATOM 3143 N N . ARG A 1 387 ? 19.484 28.422 15.406 1 91.06 387 ARG A N 1
ATOM 3144 C CA . ARG A 1 387 ? 18.297 27.719 15.883 1 91.06 387 ARG A CA 1
ATOM 3145 C C . ARG A 1 387 ? 17.531 27.094 14.727 1 91.06 387 ARG A C 1
ATOM 3147 O O . ARG A 1 387 ? 17.562 27.609 13.602 1 91.06 387 ARG A O 1
ATOM 3154 N N . LEU A 1 388 ? 16.844 25.984 15.109 1 89.88 388 LEU A N 1
ATOM 3155 C CA . LEU A 1 388 ? 15.961 25.391 14.109 1 89.88 388 LEU A CA 1
ATOM 3156 C C . LEU A 1 388 ? 14.82 26.344 13.75 1 89.88 388 LEU A C 1
ATOM 3158 O O . LEU A 1 388 ? 14.273 27.016 14.633 1 89.88 388 LEU A O 1
ATOM 3162 N N . VAL A 1 389 ? 14.508 26.344 12.469 1 86.12 389 VAL A N 1
ATOM 3163 C CA . VAL A 1 389 ? 13.336 27.125 12.047 1 86.12 389 VAL A CA 1
ATOM 3164 C C . VAL A 1 389 ? 12.078 26.531 12.672 1 86.12 389 VAL A C 1
ATOM 3166 O O . VAL A 1 389 ? 11.188 27.266 13.109 1 86.12 389 VAL A O 1
ATOM 3169 N N . SER A 1 390 ? 12.016 25.281 12.648 1 82.12 390 SER A N 1
ATOM 3170 C CA . SER A 1 390 ? 10.984 24.516 13.336 1 82.12 390 SER A CA 1
ATOM 3171 C C . SER A 1 390 ? 11.477 23.109 13.68 1 82.12 390 SER A C 1
ATOM 3173 O O . SER A 1 390 ? 12.312 22.547 12.969 1 82.12 390 SER A O 1
ATOM 3175 N N . SER A 1 391 ? 10.984 22.641 14.82 1 74.81 391 SER A N 1
ATOM 3176 C CA . SER A 1 391 ? 11.445 21.328 15.273 1 74.81 391 SER A CA 1
ATOM 3177 C C . SER A 1 391 ? 10.836 20.203 14.438 1 74.81 391 SER A C 1
ATOM 3179 O O . SER A 1 391 ? 11.32 19.078 14.461 1 74.81 391 SER A O 1
ATOM 3181 N N . GLN A 1 392 ? 9.875 20.484 13.648 1 81.56 392 GLN A N 1
ATOM 3182 C CA . GLN A 1 392 ? 9.188 19.438 12.891 1 81.56 392 GLN A CA 1
ATOM 3183 C C . GLN A 1 392 ? 9.742 19.328 11.477 1 81.56 392 GLN A C 1
ATOM 3185 O O . GLN A 1 392 ? 9.391 18.406 10.734 1 81.56 392 GLN A O 1
ATOM 3190 N N . TYR A 1 393 ? 10.68 20.141 11.211 1 84.75 393 TYR A N 1
ATOM 3191 C CA . TYR A 1 393 ? 11.031 20.328 9.812 1 84.75 393 TYR A CA 1
ATOM 3192 C C . TYR A 1 393 ? 12.094 19.312 9.375 1 84.75 393 TYR A C 1
ATOM 3194 O O . TYR A 1 393 ? 12.414 19.219 8.195 1 84.75 393 TYR A O 1
ATOM 3202 N N . ALA A 1 394 ? 12.594 18.609 10.32 1 94.88 394 ALA A N 1
ATOM 3203 C CA . ALA A 1 394 ? 13.664 17.703 9.914 1 94.88 394 ALA A CA 1
ATOM 3204 C C . ALA A 1 394 ? 13.664 16.438 10.766 1 94.88 394 ALA A C 1
ATOM 3206 O O . ALA A 1 394 ? 13.25 16.469 11.93 1 94.88 394 ALA A O 1
ATOM 3207 N N . ARG A 1 395 ? 14.109 15.383 10.141 1 96.81 395 ARG A N 1
ATOM 3208 C CA . ARG A 1 395 ? 14.203 14.109 10.836 1 96.81 395 ARG A CA 1
ATOM 3209 C C . ARG A 1 395 ? 15.445 13.336 10.406 1 96.81 395 ARG A C 1
ATOM 3211 O O . ARG A 1 395 ? 15.719 13.211 9.211 1 96.81 395 ARG A O 1
ATOM 3218 N N . LEU A 1 396 ? 16.172 12.906 11.414 1 97.12 396 LEU A N 1
ATOM 3219 C CA . LEU A 1 396 ? 17.391 12.148 11.172 1 97.12 396 LEU A CA 1
ATOM 3220 C C . LEU A 1 396 ? 17.109 10.656 11.125 1 97.12 396 LEU A C 1
ATOM 3222 O O . LEU A 1 396 ? 16.469 10.117 12.031 1 97.12 396 LEU A O 1
ATOM 3226 N N . ILE A 1 397 ? 17.594 9.992 10.078 1 96.75 397 ILE A N 1
ATOM 3227 C CA . ILE A 1 397 ? 17.344 8.57 9.891 1 96.75 397 ILE A CA 1
ATOM 3228 C C . ILE A 1 397 ? 18.672 7.832 9.703 1 96.75 397 ILE A C 1
ATOM 3230 O O . ILE A 1 397 ? 19.547 8.297 8.977 1 96.75 397 ILE A O 1
ATOM 3234 N N . PHE A 1 398 ? 18.812 6.711 10.375 1 94.19 398 PHE A N 1
ATOM 3235 C CA . PHE A 1 398 ? 20 5.867 10.328 1 94.19 398 PHE A CA 1
ATOM 3236 C C . PHE A 1 398 ? 19.766 4.637 9.461 1 94.19 398 PHE A C 1
ATOM 3238 O O . PHE A 1 398 ? 19.625 3.523 9.969 1 94.19 398 PHE A O 1
ATOM 3245 N N . SER A 1 399 ? 19.672 4.742 8.148 1 86.81 399 SER A N 1
ATOM 3246 C CA . SER A 1 399 ? 19.281 3.629 7.293 1 86.81 399 SER A CA 1
ATOM 3247 C C . SER A 1 399 ? 20.5 3.018 6.598 1 86.81 399 SER A C 1
ATOM 3249 O O . SER A 1 399 ? 20.438 1.894 6.094 1 86.81 399 SER A O 1
ATOM 3251 N N . VAL A 1 400 ? 21.578 3.689 6.539 1 88.25 400 VAL A N 1
ATOM 3252 C CA . VAL A 1 400 ? 22.766 3.23 5.824 1 88.25 400 VAL A CA 1
ATOM 3253 C C . VAL A 1 400 ? 23.969 3.227 6.766 1 88.25 400 VAL A C 1
ATOM 3255 O O . VAL A 1 400 ? 24.188 4.188 7.504 1 88.25 400 VAL A O 1
ATOM 3258 N N . SER A 1 401 ? 24.734 2.201 6.676 1 89.19 401 SER A N 1
ATOM 3259 C CA . SER A 1 401 ? 25.906 2.107 7.527 1 89.19 401 SER A CA 1
ATOM 3260 C C . SER A 1 401 ? 26.906 3.219 7.219 1 89.19 401 SER A C 1
ATOM 3262 O O . SER A 1 401 ? 27.219 3.48 6.051 1 89.19 401 SER A O 1
ATOM 3264 N N . GLY A 1 402 ? 27.266 3.875 8.203 1 92.88 402 GLY A N 1
ATOM 3265 C CA . GLY A 1 402 ? 28.297 4.898 8.086 1 92.88 402 GLY A CA 1
ATOM 3266 C C . GLY A 1 402 ? 27.75 6.246 7.656 1 92.88 402 GLY A C 1
ATOM 3267 O O . GLY A 1 402 ? 28.5 7.207 7.508 1 92.88 402 GLY A O 1
ATOM 3268 N N . GLU A 1 403 ? 26.484 6.223 7.445 1 95.62 403 GLU A N 1
ATOM 3269 C CA . GLU A 1 403 ? 25.844 7.434 6.941 1 95.62 403 GLU A CA 1
ATOM 3270 C C . GLU A 1 403 ? 24.562 7.746 7.711 1 95.62 403 GLU A C 1
ATOM 3272 O O . GLU A 1 403 ? 23.891 6.836 8.188 1 95.62 403 GLU A O 1
ATOM 3277 N N . VAL A 1 404 ? 24.406 9.055 7.895 1 96.88 404 VAL A N 1
ATOM 3278 C CA . VAL A 1 404 ? 23.125 9.492 8.438 1 96.88 404 VAL A CA 1
ATOM 3279 C C . VAL A 1 404 ? 22.422 10.406 7.438 1 96.88 404 VAL A C 1
ATOM 3281 O O . VAL A 1 404 ? 23.078 11.219 6.77 1 96.88 404 VAL A O 1
ATOM 3284 N N . GLN A 1 405 ? 21.125 10.188 7.328 1 98 405 GLN A N 1
ATOM 3285 C CA . GLN A 1 405 ? 20.312 10.938 6.371 1 98 405 GLN A CA 1
ATOM 3286 C C . GLN A 1 405 ? 19.359 11.891 7.082 1 98 405 GLN A C 1
ATOM 3288 O O . GLN A 1 405 ? 18.594 11.469 7.961 1 98 405 GLN A O 1
ATOM 3293 N N . LEU A 1 406 ? 19.438 13.164 6.711 1 97.62 406 LEU A N 1
ATOM 3294 C CA . LEU A 1 406 ? 18.531 14.172 7.262 1 97.62 406 LEU A CA 1
ATOM 3295 C C . LEU A 1 406 ? 17.469 14.562 6.246 1 97.62 406 LEU A C 1
ATOM 3297 O O . LEU A 1 406 ? 17.766 15.25 5.262 1 97.62 406 LEU A O 1
ATOM 3301 N N . TYR A 1 407 ? 16.266 14.102 6.539 1 97.62 407 TYR A N 1
ATOM 3302 C CA . TYR A 1 407 ? 15.133 14.516 5.727 1 97.62 407 TYR A CA 1
ATOM 3303 C C . TYR A 1 407 ? 14.523 15.805 6.262 1 97.62 407 TYR A C 1
ATOM 3305 O O . TYR A 1 407 ? 14.414 15.992 7.477 1 97.62 407 TYR A O 1
ATOM 3313 N N . HIS A 1 408 ? 14.172 16.734 5.332 1 96.75 408 HIS A N 1
ATOM 3314 C CA . HIS A 1 408 ? 13.711 18.031 5.824 1 96.75 408 HIS A CA 1
ATOM 3315 C C . HIS A 1 408 ? 12.719 18.672 4.859 1 96.75 408 HIS A C 1
ATOM 3317 O O . HIS A 1 408 ? 12.711 18.344 3.668 1 96.75 408 HIS A O 1
ATOM 3323 N N . SER A 1 409 ? 11.914 19.578 5.395 1 95.19 409 SER A N 1
ATOM 3324 C CA . SER A 1 409 ? 10.898 20.25 4.594 1 95.19 409 SER A CA 1
ATOM 3325 C C . SER A 1 409 ? 11.367 21.641 4.168 1 95.19 409 SER A C 1
ATOM 3327 O O . SER A 1 409 ? 10.578 22.438 3.654 1 95.19 409 SER A O 1
ATOM 3329 N N . GLY A 1 410 ? 12.594 21.953 4.391 1 92.75 410 GLY A N 1
ATOM 3330 C CA . GLY A 1 410 ? 13.109 23.281 4.109 1 92.75 410 GLY A CA 1
ATOM 3331 C C . GLY A 1 410 ? 12.953 23.688 2.654 1 92.75 410 GLY A C 1
ATOM 3332 O O . GLY A 1 410 ? 12.828 24.875 2.344 1 92.75 410 GLY A O 1
ATOM 3333 N N . LYS A 1 411 ? 12.969 22.719 1.827 1 91.38 411 LYS A N 1
ATOM 3334 C CA . LYS A 1 411 ? 12.883 23 0.397 1 91.38 411 LYS A CA 1
ATOM 3335 C C . LYS A 1 411 ? 11.656 22.344 -0.22 1 91.38 411 LYS A C 1
ATOM 3337 O O . LYS A 1 411 ? 11.633 22.047 -1.418 1 91.38 411 LYS A O 1
ATOM 3342 N N . ASN A 1 412 ? 10.734 22.031 0.62 1 92.81 412 ASN A N 1
ATOM 3343 C CA . ASN A 1 412 ? 9.484 21.484 0.109 1 92.81 412 ASN A CA 1
ATOM 3344 C C . ASN A 1 412 ? 8.75 22.484 -0.774 1 92.81 412 ASN A C 1
ATOM 3346 O O . ASN A 1 412 ? 8.969 23.703 -0.658 1 92.81 412 ASN A O 1
ATOM 3350 N N . SER A 1 413 ? 7.945 21.922 -1.67 1 91.25 413 SER A N 1
ATOM 3351 C CA . SER A 1 413 ? 7.02 22.75 -2.434 1 91.25 413 SER A CA 1
ATOM 3352 C C . SER A 1 413 ? 5.766 23.078 -1.625 1 91.25 413 SER A C 1
ATOM 3354 O O . SER A 1 413 ? 5.312 22.25 -0.824 1 91.25 413 SER A O 1
ATOM 3356 N N . PRO A 1 414 ? 5.262 24.281 -1.811 1 88.06 414 PRO A N 1
ATOM 3357 C CA . PRO A 1 414 ? 3.955 24.547 -1.198 1 88.06 414 PRO A CA 1
ATOM 3358 C C . PRO A 1 414 ? 2.869 23.594 -1.704 1 88.06 414 PRO A C 1
ATOM 3360 O O . PRO A 1 414 ? 1.817 23.469 -1.073 1 88.06 414 PRO A O 1
ATOM 3363 N N . ILE A 1 415 ? 3.105 23.125 -2.873 1 89 415 ILE A N 1
ATOM 3364 C CA . ILE A 1 415 ? 2.23 22.078 -3.4 1 89 415 ILE A CA 1
ATOM 3365 C C . ILE A 1 415 ? 2.668 20.719 -2.865 1 89 415 ILE A C 1
ATOM 3367 O O . ILE A 1 415 ? 3.75 20.234 -3.199 1 89 415 ILE A O 1
ATOM 3371 N N . CYS A 1 416 ? 1.774 20.172 -2.129 1 87.38 416 CYS A N 1
ATOM 3372 C CA . CYS A 1 416 ? 2.088 18.938 -1.423 1 87.38 416 CYS A CA 1
ATOM 3373 C C . CYS A 1 416 ? 2.59 17.875 -2.389 1 87.38 416 CYS A C 1
ATOM 3375 O O . CYS A 1 416 ? 1.938 17.578 -3.393 1 87.38 416 CYS A O 1
ATOM 3377 N N . LEU A 1 417 ? 3.771 17.281 -2.17 1 87.44 417 LEU A N 1
ATOM 3378 C CA . LEU A 1 417 ? 4.398 16.141 -2.832 1 87.44 417 LEU A CA 1
ATOM 3379 C C . LEU A 1 417 ? 4.789 16.484 -4.262 1 87.44 417 LEU A C 1
ATOM 3381 O O . LEU A 1 417 ? 5.059 15.602 -5.074 1 87.44 417 LEU A O 1
ATOM 3385 N N . ALA A 1 418 ? 4.742 17.734 -4.609 1 88 418 ALA A N 1
ATOM 3386 C CA . ALA A 1 418 ? 5.117 18.156 -5.957 1 88 418 ALA A CA 1
ATOM 3387 C C . ALA A 1 418 ? 6.625 18.047 -6.168 1 88 418 ALA A C 1
ATOM 3389 O O . ALA A 1 418 ? 7.094 17.922 -7.301 1 88 418 ALA A O 1
ATOM 3390 N N . ALA A 1 419 ? 7.344 18.188 -5.102 1 90.62 419 ALA A N 1
ATOM 3391 C CA . ALA A 1 419 ? 8.797 18.031 -5.133 1 90.62 419 ALA A CA 1
ATOM 3392 C C . ALA A 1 419 ? 9.25 16.953 -4.148 1 90.62 419 ALA A C 1
ATOM 3394 O O . ALA A 1 419 ? 8.562 16.688 -3.162 1 90.62 419 ALA A O 1
ATOM 3395 N N . PRO A 1 420 ? 10.352 16.344 -4.496 1 93.44 420 PRO A N 1
ATOM 3396 C CA . PRO A 1 420 ? 10.867 15.375 -3.523 1 93.44 420 PRO A CA 1
ATOM 3397 C C . PRO A 1 420 ? 11.242 16.031 -2.193 1 93.44 420 PRO A C 1
ATOM 3399 O O . PRO A 1 420 ? 11.602 17.203 -2.158 1 93.44 420 PRO A O 1
ATOM 3402 N N . VAL A 1 421 ? 11.141 15.273 -1.197 1 95.5 421 VAL A N 1
ATOM 3403 C CA . VAL A 1 421 ? 11.523 15.75 0.129 1 95.5 421 VAL A CA 1
ATOM 3404 C C . VAL A 1 421 ? 13.016 16.078 0.147 1 95.5 421 VAL A C 1
ATOM 3406 O O . VAL A 1 421 ? 13.812 15.445 -0.549 1 95.5 421 VAL A O 1
ATOM 3409 N N . GLY A 1 422 ? 13.328 17.109 0.878 1 96.06 422 GLY A N 1
ATOM 3410 C CA . GLY A 1 422 ? 14.734 17.438 1.039 1 96.06 422 GLY A CA 1
ATOM 3411 C C . GLY A 1 422 ? 15.531 16.359 1.744 1 96.06 422 GLY A C 1
ATOM 3412 O O . GLY A 1 422 ? 15.031 15.719 2.676 1 96.06 422 GLY A O 1
ATOM 3413 N N . LEU A 1 423 ? 16.781 16.172 1.251 1 97.19 423 LEU A N 1
ATOM 3414 C CA . LEU A 1 423 ? 17.641 15.148 1.824 1 97.19 423 LEU A CA 1
ATOM 3415 C C . LEU A 1 423 ? 19.078 15.633 1.895 1 97.19 423 LEU A C 1
ATOM 3417 O O . LEU A 1 423 ? 19.641 16.094 0.896 1 97.19 423 LEU A O 1
ATOM 3421 N N . LEU A 1 424 ? 19.609 15.633 3.061 1 97.5 424 LEU A N 1
ATOM 3422 C CA . LEU A 1 424 ? 21.047 15.836 3.287 1 97.5 424 LEU A CA 1
ATOM 3423 C C . LEU A 1 424 ? 21.688 14.562 3.826 1 97.5 424 LEU A C 1
ATOM 3425 O O . LEU A 1 424 ? 21.125 13.891 4.691 1 97.5 424 LEU A O 1
ATOM 3429 N N . ARG A 1 425 ? 22.859 14.266 3.311 1 97.62 425 ARG A N 1
ATOM 3430 C CA . ARG A 1 425 ? 23.609 13.094 3.742 1 97.62 425 ARG A CA 1
ATOM 3431 C C . ARG A 1 425 ? 24.906 13.492 4.441 1 97.62 425 ARG A C 1
ATOM 3433 O O . ARG A 1 425 ? 25.625 14.367 3.959 1 97.62 425 ARG A O 1
ATOM 3440 N N . PHE A 1 426 ? 25.109 12.883 5.59 1 97.38 426 PHE A N 1
ATOM 3441 C CA . PHE A 1 426 ? 26.328 13.141 6.363 1 97.38 426 PHE A CA 1
ATOM 3442 C C . PHE A 1 426 ? 26.984 11.836 6.797 1 97.38 426 PHE A C 1
ATOM 3444 O O . PHE A 1 426 ? 26.312 10.797 6.863 1 97.38 426 PHE A O 1
ATOM 3451 N N . GLU A 1 427 ? 28.266 11.938 7.074 1 96.69 427 GLU A N 1
ATOM 3452 C CA . GLU A 1 427 ? 28.906 10.82 7.773 1 96.69 427 GLU A CA 1
ATOM 3453 C C . GLU A 1 427 ? 28.312 10.633 9.164 1 96.69 427 GLU A C 1
ATOM 3455 O O . GLU A 1 427 ? 27.875 11.602 9.797 1 96.69 427 GLU A O 1
ATOM 3460 N N . VAL A 1 428 ? 28.391 9.414 9.633 1 96.12 428 VAL A N 1
ATOM 3461 C CA . VAL A 1 428 ? 27.75 9.055 10.898 1 96.12 428 VAL A CA 1
ATOM 3462 C C . VAL A 1 428 ? 28.344 9.883 12.031 1 96.12 428 VAL A C 1
ATOM 3464 O O . VAL A 1 428 ? 27.688 10.133 13.047 1 96.12 428 VAL A O 1
ATOM 3467 N N . ASP A 1 429 ? 29.516 10.445 11.805 1 96.25 429 ASP A N 1
ATOM 3468 C CA . ASP A 1 429 ? 30.203 11.219 12.844 1 96.25 429 ASP A CA 1
ATOM 3469 C C . ASP A 1 429 ? 29.516 12.562 13.062 1 96.25 429 ASP A C 1
ATOM 3471 O O . ASP A 1 429 ? 29.766 13.242 14.055 1 96.25 429 ASP A O 1
ATOM 3475 N N . PHE A 1 430 ? 28.641 12.961 12.188 1 97.81 430 PHE A N 1
ATOM 3476 C CA . PHE A 1 430 ? 27.891 14.211 12.32 1 97.81 430 PHE A CA 1
ATOM 3477 C C . PHE A 1 430 ? 26.641 14.016 13.156 1 97.81 430 PHE A C 1
ATOM 3479 O O . PHE A 1 430 ? 25.984 14.984 13.547 1 97.81 430 PHE A O 1
ATOM 3486 N N . ALA A 1 431 ? 26.297 12.781 13.492 1 97.69 431 ALA A N 1
ATOM 3487 C CA . ALA A 1 431 ? 25.016 12.438 14.117 1 97.69 431 ALA A CA 1
ATOM 3488 C C . ALA A 1 431 ? 24.875 13.117 15.477 1 97.69 431 ALA A C 1
ATOM 3490 O O . ALA A 1 431 ? 23.812 13.672 15.789 1 97.69 431 ALA A O 1
ATOM 3491 N N . PRO A 1 432 ? 25.922 13.188 16.297 1 97.38 432 PRO A N 1
ATOM 3492 C CA . PRO A 1 432 ? 25.75 13.836 17.594 1 97.38 432 PRO A CA 1
ATOM 3493 C C . PRO A 1 432 ? 25.438 15.32 17.484 1 97.38 432 PRO A C 1
ATOM 3495 O O . PRO A 1 432 ? 24.562 15.82 18.203 1 97.38 432 PRO A O 1
ATOM 3498 N N . ALA A 1 433 ? 26.094 15.992 16.594 1 97.5 433 ALA A N 1
ATOM 3499 C CA . ALA A 1 433 ? 25.844 17.422 16.391 1 97.5 433 ALA A CA 1
ATOM 3500 C C . ALA A 1 433 ? 24.438 17.656 15.836 1 97.5 433 ALA A C 1
ATOM 3502 O O . ALA A 1 433 ? 23.719 18.547 16.297 1 97.5 433 ALA A O 1
ATOM 3503 N N . LEU A 1 434 ? 24.047 16.828 14.891 1 96.94 434 LEU A N 1
ATOM 3504 C CA . LEU A 1 434 ? 22.719 16.922 14.312 1 96.94 434 LEU A CA 1
ATOM 3505 C C . LEU A 1 434 ? 21.641 16.672 15.367 1 96.94 434 LEU A C 1
ATOM 3507 O O . LEU A 1 434 ? 20.672 17.422 15.453 1 96.94 434 LEU A O 1
ATOM 3511 N N . ALA A 1 435 ? 21.859 15.609 16.141 1 96.19 435 ALA A N 1
ATOM 3512 C CA . ALA A 1 435 ? 20.922 15.266 17.203 1 96.19 435 ALA A CA 1
ATOM 3513 C C . ALA A 1 435 ? 20.781 16.406 18.203 1 96.19 435 ALA A C 1
ATOM 3515 O O . ALA A 1 435 ? 19.672 16.703 18.672 1 96.19 435 ALA A O 1
ATOM 3516 N N . THR A 1 436 ? 21.875 17.078 18.484 1 94.69 436 THR A N 1
ATOM 3517 C CA . THR A 1 436 ? 21.875 18.188 19.422 1 94.69 436 THR A CA 1
ATOM 3518 C C . THR A 1 436 ? 21.047 19.359 18.891 1 94.69 436 THR A C 1
ATOM 3520 O O . THR A 1 436 ? 20.234 19.938 19.609 1 94.69 436 THR A O 1
ATOM 3523 N N . LEU A 1 437 ? 21.234 19.641 17.703 1 93.62 437 LEU A N 1
ATOM 3524 C CA . LEU A 1 437 ? 20.484 20.734 17.094 1 93.62 437 LEU A CA 1
ATOM 3525 C C . LEU A 1 437 ? 19 20.406 17.016 1 93.62 437 LEU A C 1
ATOM 3527 O O . LEU A 1 437 ? 18.156 21.25 17.359 1 93.62 437 LEU A O 1
ATOM 3531 N N . LEU A 1 438 ? 18.672 19.172 16.656 1 92.81 438 LEU A N 1
ATOM 3532 C CA . LEU A 1 438 ? 17.281 18.766 16.438 1 92.81 438 LEU A CA 1
ATOM 3533 C C . LEU A 1 438 ? 16.531 18.703 17.766 1 92.81 438 LEU A C 1
ATOM 3535 O O . LEU A 1 438 ? 15.312 18.875 17.812 1 92.81 438 LEU A O 1
ATOM 3539 N N . ALA A 1 439 ? 17.266 18.469 18.797 1 88.56 439 ALA A N 1
ATOM 3540 C CA . ALA A 1 439 ? 16.641 18.344 20.109 1 88.56 439 ALA A CA 1
ATOM 3541 C C . ALA A 1 439 ? 16.688 19.672 20.859 1 88.56 439 ALA A C 1
ATOM 3543 O O . ALA A 1 439 ? 16.188 19.766 21.984 1 88.56 439 ALA A O 1
ATOM 3544 N N . SER A 1 440 ? 17.25 20.672 20.156 1 85.19 440 SER A N 1
ATOM 3545 C CA . SER A 1 440 ? 17.438 21.953 20.828 1 85.19 440 SER A CA 1
ATOM 3546 C C . SER A 1 440 ? 16.125 22.734 20.891 1 85.19 440 SER A C 1
ATOM 3548 O O . SER A 1 440 ? 15.234 22.547 20.078 1 85.19 440 SER A O 1
ATOM 3550 N N . GLY A 1 441 ? 16 23.547 21.891 1 76.94 441 GLY A N 1
ATOM 3551 C CA . GLY A 1 441 ? 14.828 24.375 22.062 1 76.94 441 GLY A CA 1
ATOM 3552 C C . GLY A 1 441 ? 14.945 25.719 21.375 1 76.94 441 GLY A C 1
ATOM 3553 O O . GLY A 1 441 ? 15.672 25.859 20.391 1 76.94 441 GLY A O 1
ATOM 3554 N N . SER A 1 442 ? 14.188 26.672 21.844 1 77.69 442 SER A N 1
ATOM 3555 C CA . SER A 1 442 ? 14.023 27.984 21.219 1 77.69 442 SER A CA 1
ATOM 3556 C C . SER A 1 442 ? 15.211 28.891 21.5 1 77.69 442 SER A C 1
ATOM 3558 O O . SER A 1 442 ? 15.422 29.891 20.812 1 77.69 442 SER A O 1
ATOM 3560 N N . ARG A 1 443 ? 16.062 28.562 22.406 1 82.19 443 ARG A N 1
ATOM 3561 C CA . ARG A 1 443 ? 17.156 29.438 22.797 1 82.19 443 ARG A CA 1
ATOM 3562 C C . ARG A 1 443 ? 18.312 29.375 21.797 1 82.19 443 ARG A C 1
ATOM 3564 O O . ARG A 1 443 ? 19.141 30.281 21.734 1 82.19 443 ARG A O 1
ATOM 3571 N N . GLY A 1 444 ? 18.328 28.438 20.922 1 89.06 444 GLY A N 1
ATOM 3572 C CA . GLY A 1 444 ? 19.375 28.281 19.938 1 89.06 444 GLY A CA 1
ATOM 3573 C C . GLY A 1 444 ? 20.625 27.625 20.5 1 89.06 444 GLY A C 1
ATOM 3574 O O . GLY A 1 444 ? 20.688 27.312 21.703 1 89.06 444 GLY A O 1
ATOM 3575 N N . ILE A 1 445 ? 21.656 27.406 19.672 1 93.62 445 ILE A N 1
ATOM 3576 C CA . ILE A 1 445 ? 22.906 26.734 20.016 1 93.62 445 ILE A CA 1
ATOM 3577 C C . ILE A 1 445 ? 24.078 27.453 19.359 1 93.62 445 ILE A C 1
ATOM 3579 O O . ILE A 1 445 ? 23.984 27.859 18.203 1 93.62 445 ILE A O 1
ATOM 3583 N N . GLN A 1 446 ? 25.031 27.594 20.172 1 95.75 446 GLN A N 1
ATOM 3584 C CA . GLN A 1 446 ? 26.25 28.156 19.625 1 95.75 446 GLN A CA 1
ATOM 3585 C C . GLN A 1 446 ? 26.984 27.125 18.734 1 95.75 446 GLN A C 1
ATOM 3587 O O . GLN A 1 446 ? 27.156 25.984 19.141 1 95.75 446 GLN A O 1
ATOM 3592 N N . VAL A 1 447 ? 27.469 27.578 17.641 1 96.62 447 VAL A N 1
ATOM 3593 C CA . VAL A 1 447 ? 28.031 26.688 16.625 1 96.62 447 VAL A CA 1
ATOM 3594 C C . VAL A 1 447 ? 29.234 25.938 17.203 1 96.62 447 VAL A C 1
ATOM 3596 O O . VAL A 1 447 ? 29.359 24.719 17 1 96.62 447 VAL A O 1
ATOM 3599 N N . SER A 1 448 ? 30.047 26.531 17.984 1 96.5 448 SER A N 1
ATOM 3600 C CA . SER A 1 448 ? 31.281 25.938 18.484 1 96.5 448 SER A CA 1
ATOM 3601 C C . SER A 1 448 ? 31 24.891 19.547 1 96.5 448 SER A C 1
ATOM 3603 O O . SER A 1 448 ? 31.891 24.109 19.922 1 96.5 448 SER A O 1
ATOM 3605 N N . THR A 1 449 ? 29.75 24.812 20.047 1 95.31 449 THR A N 1
ATOM 3606 C CA . THR A 1 449 ? 29.422 23.875 21.109 1 95.31 449 THR A CA 1
ATOM 3607 C C . THR A 1 449 ? 28.875 22.578 20.531 1 95.31 449 THR A C 1
ATOM 3609 O O . THR A 1 449 ? 28.625 21.609 21.266 1 95.31 449 THR A O 1
ATOM 3612 N N . LEU A 1 450 ? 28.688 22.5 19.25 1 96.81 450 LEU A N 1
ATOM 3613 C CA . LEU A 1 450 ? 28.172 21.281 18.625 1 96.81 450 LEU A CA 1
ATOM 3614 C C . LEU A 1 450 ? 29.156 20.141 18.766 1 96.81 450 LEU A C 1
ATOM 3616 O O . LEU A 1 450 ? 30.344 20.281 18.422 1 96.81 450 LEU A O 1
ATOM 3620 N N . PRO A 1 451 ? 28.719 19 19.203 1 96.62 451 PRO A N 1
ATOM 3621 C CA . PRO A 1 451 ? 29.656 17.922 19.578 1 96.62 451 PRO A CA 1
ATOM 3622 C C . PRO A 1 451 ? 30.094 17.078 18.375 1 96.62 451 PRO A C 1
ATOM 3624 O O . PRO A 1 451 ? 29.25 16.703 17.547 1 96.62 451 PRO A O 1
ATOM 3627 N N . PHE A 1 452 ? 31.375 16.766 18.312 1 96.62 452 PHE A N 1
ATOM 3628 C CA . PHE A 1 452 ? 32 15.797 17.422 1 96.62 452 PHE A CA 1
ATOM 3629 C C . PHE A 1 452 ? 32.938 14.875 18.188 1 96.62 452 PHE A C 1
ATOM 3631 O O . PHE A 1 452 ? 34.156 14.906 17.984 1 96.62 452 PHE A O 1
ATOM 3638 N N . PRO A 1 453 ? 32.375 13.93 18.844 1 94.69 453 PRO A N 1
ATOM 3639 C CA . PRO A 1 453 ? 33.156 13.125 19.781 1 94.69 453 PRO A CA 1
ATOM 3640 C C . PRO A 1 453 ? 34.156 12.211 19.078 1 94.69 453 PRO A C 1
ATOM 3642 O O . PRO A 1 453 ? 35.094 11.734 19.688 1 94.69 453 PRO A O 1
ATOM 3645 N N . ALA A 1 454 ? 33.969 11.914 17.828 1 92.81 454 ALA A N 1
ATOM 3646 C CA . ALA A 1 454 ? 34.844 11 17.078 1 92.81 454 ALA A CA 1
ATOM 3647 C C . ALA A 1 454 ? 36.125 11.695 16.672 1 92.81 454 ALA A C 1
ATOM 3649 O O . ALA A 1 454 ? 37.062 11.055 16.156 1 92.81 454 ALA A O 1
ATOM 3650 N N . PHE A 1 455 ? 36.188 13.016 16.938 1 93.69 455 PHE A N 1
ATOM 3651 C CA . PHE A 1 455 ? 37.344 13.789 16.5 1 93.69 455 PHE A CA 1
ATOM 3652 C C . PHE A 1 455 ? 38.094 14.383 17.703 1 93.69 455 PHE A C 1
ATOM 3654 O O . PHE A 1 455 ? 37.469 14.805 18.672 1 93.69 455 PHE A O 1
ATOM 3661 N N . ASP A 1 456 ? 39.469 14.516 17.562 1 92.44 456 ASP A N 1
ATOM 3662 C CA . ASP A 1 456 ? 40.281 15.086 18.641 1 92.44 456 ASP A CA 1
ATOM 3663 C C . ASP A 1 456 ? 40.875 16.422 18.219 1 92.44 456 ASP A C 1
ATOM 3665 O O . ASP A 1 456 ? 41.094 17.297 19.062 1 92.44 456 ASP A O 1
ATOM 3669 N N . ASN A 1 457 ? 41.031 16.562 16.922 1 94.5 457 ASN A N 1
ATOM 3670 C CA . ASN A 1 457 ? 41.656 17.781 16.422 1 94.5 457 ASN A CA 1
ATOM 3671 C C . ASN A 1 457 ? 40.656 18.953 16.422 1 94.5 457 ASN A C 1
ATOM 3673 O O . ASN A 1 457 ? 39.625 18.906 15.742 1 94.5 457 ASN A O 1
ATOM 3677 N N . VAL A 1 458 ? 41.062 20.016 17.047 1 94.12 458 VAL A N 1
ATOM 3678 C CA . VAL A 1 458 ? 40.188 21.172 17.25 1 94.12 458 VAL A CA 1
ATOM 3679 C C . VAL A 1 458 ? 39.875 21.828 15.906 1 94.12 458 VAL A C 1
ATOM 3681 O O . VAL A 1 458 ? 38.75 22.266 15.68 1 94.12 458 VAL A O 1
ATOM 3684 N N . ASP A 1 459 ? 40.844 21.859 15.086 1 94.75 459 ASP A N 1
ATOM 3685 C CA . ASP A 1 459 ? 40.625 22.469 13.781 1 94.75 459 ASP A CA 1
ATOM 3686 C C . ASP A 1 459 ? 39.625 21.672 12.945 1 94.75 459 ASP A C 1
ATOM 3688 O O . ASP A 1 459 ? 38.781 22.234 12.25 1 94.75 459 ASP A O 1
ATOM 3692 N N . ASP A 1 460 ? 39.75 20.375 13.078 1 95.5 460 ASP A N 1
ATOM 3693 C CA . ASP A 1 460 ? 38.844 19.5 12.344 1 95.5 460 ASP A CA 1
ATOM 3694 C C . ASP A 1 460 ? 37.406 19.625 12.859 1 95.5 460 ASP A C 1
ATOM 3696 O O . ASP A 1 460 ? 36.469 19.656 12.07 1 95.5 460 ASP A O 1
ATOM 3700 N N . ILE A 1 461 ? 37.312 19.672 14.133 1 96.94 461 ILE A N 1
ATOM 3701 C CA . ILE A 1 461 ? 36 19.812 14.766 1 96.94 461 ILE A CA 1
ATOM 3702 C C . ILE A 1 461 ? 35.344 21.109 14.32 1 96.94 461 ILE A C 1
ATOM 3704 O O . ILE A 1 461 ? 34.188 21.125 13.922 1 96.94 461 ILE A O 1
ATOM 3708 N N . TYR A 1 462 ? 36.125 22.141 14.336 1 96.69 462 TYR A N 1
ATOM 3709 C CA . TYR A 1 462 ? 35.625 23.469 13.953 1 96.69 462 TYR A CA 1
ATOM 3710 C C . TYR A 1 462 ? 35.156 23.469 12.5 1 96.69 462 TYR A C 1
ATOM 3712 O O . TYR A 1 462 ? 34.094 24 12.188 1 96.69 462 TYR A O 1
ATOM 3720 N N . GLU A 1 463 ? 35.906 22.922 11.688 1 96.25 463 GLU A N 1
ATOM 3721 C CA . GLU A 1 463 ? 35.562 22.859 10.273 1 96.25 463 GLU A CA 1
ATOM 3722 C C . GLU A 1 463 ? 34.25 22.062 10.078 1 96.25 463 GLU A C 1
ATOM 3724 O O . GLU A 1 463 ? 33.406 22.438 9.258 1 96.25 463 GLU A O 1
ATOM 3729 N N . ASN A 1 464 ? 34.156 20.953 10.773 1 97.06 464 ASN A N 1
ATOM 3730 C CA . ASN A 1 464 ? 32.969 20.141 10.68 1 97.06 464 ASN A CA 1
ATOM 3731 C C . ASN A 1 464 ? 31.734 20.891 11.18 1 97.06 464 ASN A C 1
ATOM 3733 O O . ASN A 1 464 ? 30.656 20.781 10.602 1 97.06 464 ASN A O 1
ATOM 3737 N N . GLN A 1 465 ? 31.953 21.625 12.234 1 97.38 465 GLN A N 1
ATOM 3738 C CA . GLN A 1 465 ? 30.875 22.438 12.781 1 97.38 465 GLN A CA 1
ATOM 3739 C C . GLN A 1 465 ? 30.375 23.469 11.766 1 97.38 465 GLN A C 1
ATOM 3741 O O . GLN A 1 465 ? 29.172 23.594 11.531 1 97.38 465 GLN A O 1
ATOM 3746 N N . LEU A 1 466 ? 31.281 24.094 11.133 1 96.38 466 LEU A N 1
ATOM 3747 C CA . LEU A 1 466 ? 30.922 25.109 10.141 1 96.38 466 LEU A CA 1
ATOM 3748 C C . LEU A 1 466 ? 30.266 24.484 8.922 1 96.38 466 LEU A C 1
ATOM 3750 O O . LEU A 1 466 ? 29.281 25 8.398 1 96.38 466 LEU A O 1
ATOM 3754 N N . THR A 1 467 ? 30.828 23.391 8.547 1 96.06 467 THR A N 1
ATOM 3755 C CA . THR A 1 467 ? 30.297 22.672 7.395 1 96.06 467 THR A CA 1
ATOM 3756 C C . THR A 1 467 ? 28.844 22.266 7.645 1 96.06 467 THR A C 1
ATOM 3758 O O . THR A 1 467 ? 27.984 22.453 6.785 1 96.06 467 THR A O 1
ATOM 3761 N N . LEU A 1 468 ? 28.594 21.75 8.781 1 97.5 468 LEU A N 1
ATOM 3762 C CA . LEU A 1 468 ? 27.25 21.297 9.156 1 97.5 468 LEU A CA 1
ATOM 3763 C C . LEU A 1 468 ? 26.266 22.469 9.148 1 97.5 468 LEU A C 1
ATOM 3765 O O . LEU A 1 468 ? 25.219 22.391 8.5 1 97.5 468 LEU A O 1
ATOM 3769 N N . VAL A 1 469 ? 26.609 23.516 9.766 1 95.88 469 VAL A N 1
ATOM 3770 C CA . VAL A 1 469 ? 25.703 24.641 9.953 1 95.88 469 VAL A CA 1
ATOM 3771 C C . VAL A 1 469 ? 25.438 25.328 8.617 1 95.88 469 VAL A C 1
ATOM 3773 O O . VAL A 1 469 ? 24.312 25.719 8.32 1 95.88 469 VAL A O 1
ATOM 3776 N N . LYS A 1 470 ? 26.469 25.422 7.836 1 94.44 470 LYS A N 1
ATOM 3777 C CA . LYS A 1 470 ? 26.297 26.016 6.516 1 94.44 470 LYS A CA 1
ATOM 3778 C C . LYS A 1 470 ? 25.344 25.188 5.66 1 94.44 470 LYS A C 1
ATOM 3780 O O . LYS A 1 470 ? 24.484 25.734 4.969 1 94.44 470 LYS A O 1
ATOM 3785 N N . SER A 1 471 ? 25.516 23.875 5.754 1 96 471 SER A N 1
ATOM 3786 C CA . SER A 1 471 ? 24.641 22.984 4.992 1 96 471 SER A CA 1
ATOM 3787 C C . SER A 1 471 ? 23.188 23.125 5.438 1 96 471 SER A C 1
ATOM 3789 O O . SER A 1 471 ? 22.281 23.172 4.605 1 96 471 SER A O 1
ATOM 3791 N N . LEU A 1 472 ? 22.984 23.188 6.719 1 95.25 472 LEU A N 1
ATOM 3792 C CA . LEU A 1 472 ? 21.641 23.297 7.262 1 95.25 472 LEU A CA 1
ATOM 3793 C C . LEU A 1 472 ? 21.031 24.656 6.938 1 95.25 472 LEU A C 1
ATOM 3795 O O . LEU A 1 472 ? 19.828 24.75 6.66 1 95.25 472 LEU A O 1
ATOM 3799 N N . TYR A 1 473 ? 21.828 25.656 6.984 1 93.25 473 TYR A N 1
ATOM 3800 C CA . TYR A 1 473 ? 21.375 27 6.66 1 93.25 473 TYR A CA 1
ATOM 3801 C C . TYR A 1 473 ? 20.953 27.094 5.199 1 93.25 473 TYR A C 1
ATOM 3803 O O . TYR A 1 473 ? 19.891 27.625 4.891 1 93.25 473 TYR A O 1
ATOM 3811 N N . ASP A 1 474 ? 21.781 26.516 4.395 1 91.88 474 ASP A N 1
ATOM 3812 C CA . ASP A 1 474 ? 21.484 26.531 2.963 1 91.88 474 ASP A CA 1
ATOM 3813 C C . ASP A 1 474 ? 20.203 25.766 2.652 1 91.88 474 ASP A C 1
ATOM 3815 O O . ASP A 1 474 ? 19.516 26.078 1.682 1 91.88 474 ASP A O 1
ATOM 3819 N N . ALA A 1 475 ? 19.891 24.828 3.502 1 93.62 475 ALA A N 1
ATOM 3820 C CA . ALA A 1 475 ? 18.703 24 3.297 1 93.62 475 ALA A CA 1
ATOM 3821 C C . ALA A 1 475 ? 17.484 24.625 3.965 1 93.62 475 ALA A C 1
ATOM 3823 O O . ALA A 1 475 ? 16.391 24.031 3.943 1 93.62 475 ALA A O 1
ATOM 3824 N N . ASN A 1 476 ? 17.609 25.781 4.629 1 91.94 476 ASN A N 1
ATOM 3825 C CA . ASN A 1 476 ? 16.531 26.531 5.289 1 91.94 476 ASN A CA 1
ATOM 3826 C C . ASN A 1 476 ? 16 25.766 6.504 1 91.94 476 ASN A C 1
ATOM 3828 O O . ASN A 1 476 ? 14.805 25.812 6.793 1 91.94 476 ASN A O 1
ATOM 3832 N N . ILE A 1 477 ? 16.859 25.031 7.098 1 92.06 477 ILE A N 1
ATOM 3833 C CA . ILE A 1 477 ? 16.484 24.234 8.266 1 92.06 477 ILE A CA 1
ATOM 3834 C C . ILE A 1 477 ? 16.719 25.062 9.531 1 92.06 477 ILE A C 1
ATOM 3836 O O . ILE A 1 477 ? 15.992 24.891 10.523 1 92.06 477 ILE A O 1
ATOM 3840 N N . ILE A 1 478 ? 17.781 25.906 9.477 1 91.5 478 ILE A N 1
ATOM 3841 C CA . ILE A 1 478 ? 18.125 26.688 10.656 1 91.5 478 ILE A CA 1
ATOM 3842 C C . ILE A 1 478 ? 18.141 28.172 10.289 1 91.5 478 ILE A C 1
ATOM 3844 O O . ILE A 1 478 ? 18.172 28.531 9.109 1 91.5 478 ILE A O 1
ATOM 3848 N N . THR A 1 479 ? 18.031 28.984 11.336 1 89 479 THR A N 1
ATOM 3849 C CA . THR A 1 479 ? 18.156 30.438 11.227 1 89 479 THR A CA 1
ATOM 3850 C C . THR A 1 479 ? 19.234 30.953 12.172 1 89 479 THR A C 1
ATOM 3852 O O . THR A 1 479 ? 19.594 30.266 13.141 1 89 479 THR A O 1
ATOM 3855 N N . ILE A 1 480 ? 19.844 32.031 11.781 1 89.12 480 ILE A N 1
ATOM 3856 C CA . ILE A 1 480 ? 20.875 32.656 12.602 1 89.12 480 ILE A CA 1
ATOM 3857 C C . ILE A 1 480 ? 20.234 33.688 13.523 1 89.12 480 ILE A C 1
ATOM 3859 O O . ILE A 1 480 ? 19.391 34.5 13.094 1 89.12 480 ILE A O 1
ATOM 3863 N N . LEU A 1 481 ? 20.594 33.594 14.742 1 84.75 481 LEU A N 1
ATOM 3864 C CA . LEU A 1 481 ? 20.031 34.531 15.703 1 84.75 481 LEU A CA 1
ATOM 3865 C C . LEU A 1 481 ? 20.969 35.719 15.898 1 84.75 481 LEU A C 1
ATOM 3867 O O . LEU A 1 481 ? 22.188 35.594 15.766 1 84.75 481 LEU A O 1
ATOM 3871 N N . MET B 1 1 ? -25.375 -5.305 -9.25 1 23.28 1 MET B N 1
ATOM 3872 C CA . MET B 1 1 ? -26.312 -5.77 -8.219 1 23.28 1 MET B CA 1
ATOM 3873 C C . MET B 1 1 ? -26.25 -7.285 -8.078 1 23.28 1 MET B C 1
ATOM 3875 O O . MET B 1 1 ? -26.719 -8.016 -8.953 1 23.28 1 MET B O 1
ATOM 3879 N N . ALA B 1 2 ? -25 -7.684 -7.488 1 28.81 2 ALA B N 1
ATOM 3880 C CA . ALA B 1 2 ? -24.656 -9.094 -7.355 1 28.81 2 ALA B CA 1
ATOM 3881 C C . ALA B 1 2 ? -25.812 -9.883 -6.75 1 28.81 2 ALA B C 1
ATOM 3883 O O . ALA B 1 2 ? -26.297 -9.562 -5.664 1 28.81 2 ALA B O 1
ATOM 3884 N N . LYS B 1 3 ? -26.625 -10.531 -7.559 1 30.72 3 LYS B N 1
ATOM 3885 C CA . LYS B 1 3 ? -27.859 -11.242 -7.246 1 30.72 3 LYS B CA 1
ATOM 3886 C C . LYS B 1 3 ? -27.594 -12.414 -6.309 1 30.72 3 LYS B C 1
ATOM 3888 O O . LYS B 1 3 ? -26.719 -13.25 -6.582 1 30.72 3 LYS B O 1
ATOM 3893 N N . VAL B 1 4 ? -27.984 -12.289 -5.09 1 39.28 4 VAL B N 1
ATOM 3894 C CA . VAL B 1 4 ? -27.922 -13.203 -3.953 1 39.28 4 VAL B CA 1
ATOM 3895 C C . VAL B 1 4 ? -28.719 -14.469 -4.27 1 39.28 4 VAL B C 1
ATOM 3897 O O . VAL B 1 4 ? -29.922 -14.406 -4.52 1 39.28 4 VAL B O 1
ATOM 3900 N N . VAL B 1 5 ? -28.047 -15.492 -4.844 1 34.09 5 VAL B N 1
ATOM 3901 C CA . VAL B 1 5 ? -28.859 -16.672 -5.102 1 34.09 5 VAL B CA 1
ATOM 3902 C C . VAL B 1 5 ? -29.125 -17.422 -3.793 1 34.09 5 VAL B C 1
ATOM 3904 O O . VAL B 1 5 ? -28.188 -17.781 -3.074 1 34.09 5 VAL B O 1
ATOM 3907 N N . LYS B 1 6 ? -30.281 -17.469 -3.211 1 34.25 6 LYS B N 1
ATOM 3908 C CA . LYS B 1 6 ? -30.797 -18.016 -1.963 1 34.25 6 LYS B CA 1
ATOM 3909 C C . LYS B 1 6 ? -31.156 -19.5 -2.123 1 34.25 6 LYS B C 1
ATOM 3911 O O . LYS B 1 6 ? -31.781 -19.875 -3.119 1 34.25 6 LYS B O 1
ATOM 3916 N N . SER B 1 7 ? -30.344 -20.672 -1.47 1 28.95 7 SER B N 1
ATOM 3917 C CA . SER B 1 7 ? -30.312 -22.125 -1.483 1 28.95 7 SER B CA 1
ATOM 3918 C C . SER B 1 7 ? -31.594 -22.719 -0.934 1 28.95 7 SER B C 1
ATOM 3920 O O . SER B 1 7 ? -32.062 -22.328 0.139 1 28.95 7 SER B O 1
ATOM 3922 N N . ARG B 1 8 ? -32.406 -23.766 -1.621 1 24.83 8 ARG B N 1
ATOM 3923 C CA . ARG B 1 8 ? -33.531 -24.422 -0.97 1 24.83 8 ARG B CA 1
ATOM 3924 C C . ARG B 1 8 ? -33.188 -25.828 -0.53 1 24.83 8 ARG B C 1
ATOM 3926 O O . ARG B 1 8 ? -34.062 -26.578 -0.084 1 24.83 8 ARG B O 1
ATOM 3933 N N . ALA B 1 9 ? -32 -26.781 -0.896 1 25.34 9 ALA B N 1
ATOM 3934 C CA . ALA B 1 9 ? -32.188 -28.219 -1.005 1 25.34 9 ALA B CA 1
ATOM 3935 C C . ALA B 1 9 ? -31.766 -28.922 0.29 1 25.34 9 ALA B C 1
ATOM 3937 O O . ALA B 1 9 ? -30.875 -28.453 1.003 1 25.34 9 ALA B O 1
ATOM 3938 N N . GLN B 1 10 ? -32.25 -30.484 0.744 1 23.45 10 GLN B N 1
ATOM 3939 C CA . GLN B 1 10 ? -32.312 -31.375 1.895 1 23.45 10 GLN B CA 1
ATOM 3940 C C . GLN B 1 10 ? -31.203 -32.406 1.84 1 23.45 10 GLN B C 1
ATOM 3942 O O . GLN B 1 10 ? -30.984 -33.062 0.802 1 23.45 10 GLN B O 1
ATOM 3947 N N . LYS B 1 11 ? -30.297 -32.906 2.846 1 27.39 11 LYS B N 1
ATOM 3948 C CA . LYS B 1 11 ? -28.969 -33.531 3 1 27.39 11 LYS B CA 1
ATOM 3949 C C . LYS B 1 11 ? -29.094 -35.062 3.16 1 27.39 11 LYS B C 1
ATOM 3951 O O . LYS B 1 11 ? -29.641 -35.531 4.152 1 27.39 11 LYS B O 1
ATOM 3956 N N . ARG B 1 12 ? -28.938 -36.312 2.117 1 19.67 12 ARG B N 1
ATOM 3957 C CA . ARG B 1 12 ? -29.109 -37.75 2.324 1 19.67 12 ARG B CA 1
ATOM 3958 C C . ARG B 1 12 ? -27.781 -38.406 2.701 1 19.67 12 ARG B C 1
ATOM 3960 O O . ARG B 1 12 ? -26.734 -38.031 2.174 1 19.67 12 ARG B O 1
ATOM 3967 N N . LYS B 1 13 ? -27.719 -39.562 3.488 1 32.09 13 LYS B N 1
ATOM 3968 C CA . LYS B 1 13 ? -26.688 -40.219 4.285 1 32.09 13 LYS B CA 1
ATOM 3969 C C . LYS B 1 13 ? -26.156 -41.438 3.572 1 32.09 13 LYS B C 1
ATOM 3971 O O . LYS B 1 13 ? -26.781 -42.5 3.598 1 32.09 13 LYS B O 1
ATOM 3976 N N . HIS B 1 14 ? -25.406 -41.75 2.326 1 20.72 14 HIS B N 1
ATOM 3977 C CA . HIS B 1 14 ? -25.172 -43.062 1.735 1 20.72 14 HIS B CA 1
ATOM 3978 C C . HIS B 1 14 ? -23.891 -43.688 2.264 1 20.72 14 HIS B C 1
ATOM 3980 O O . HIS B 1 14 ? -22.906 -43 2.494 1 20.72 14 HIS B O 1
ATOM 3986 N N . GLU B 1 15 ? -23.703 -45.125 2.627 1 26.22 15 GLU B N 1
ATOM 3987 C CA . GLU B 1 15 ? -22.828 -46.062 3.307 1 26.22 15 GLU B CA 1
ATOM 3988 C C . GLU B 1 15 ? -21.844 -46.719 2.332 1 26.22 15 GLU B C 1
ATOM 3990 O O . GLU B 1 15 ? -22.234 -47.5 1.479 1 26.22 15 GLU B O 1
ATOM 3995 N N . ASP B 1 16 ? -20.672 -46.219 1.656 1 25.16 16 ASP B N 1
ATOM 3996 C CA . ASP B 1 16 ? -19.906 -46.75 0.534 1 25.16 16 ASP B CA 1
ATOM 3997 C C . ASP B 1 16 ? -18.812 -47.688 1.017 1 25.16 16 ASP B C 1
ATOM 3999 O O . ASP B 1 16 ? -17.953 -47.312 1.81 1 25.16 16 ASP B O 1
ATOM 4003 N N . THR B 1 17 ? -18.953 -49 1.058 1 30.11 17 THR B N 1
ATOM 4004 C CA . THR B 1 17 ? -18.062 -50.156 1.333 1 30.11 17 THR B CA 1
ATOM 4005 C C . THR B 1 17 ? -16.938 -50.219 0.301 1 30.11 17 THR B C 1
ATOM 4007 O O . THR B 1 17 ? -17.203 -50.375 -0.894 1 30.11 17 THR B O 1
ATOM 4010 N N . GLY B 1 18 ? -15.586 -49.844 0.397 1 29.53 18 GLY B N 1
ATOM 4011 C CA . GLY B 1 18 ? -14.5 -49.469 -0.494 1 29.53 18 GLY B CA 1
ATOM 4012 C C . GLY B 1 18 ? -13.602 -50.625 -0.853 1 29.53 18 GLY B C 1
ATOM 4013 O O . GLY B 1 18 ? -13.164 -51.375 0.026 1 29.53 18 GLY B O 1
ATOM 4014 N N . PRO B 1 19 ? -13.664 -51.438 -2.023 1 33.12 19 PRO B N 1
ATOM 4015 C CA . PRO B 1 19 ? -12.891 -52.562 -2.533 1 33.12 19 PRO B CA 1
ATOM 4016 C C . PRO B 1 19 ? -11.383 -52.312 -2.473 1 33.12 19 PRO B C 1
ATOM 4018 O O . PRO B 1 19 ? -10.938 -51.156 -2.479 1 33.12 19 PRO B O 1
ATOM 4021 N N . THR B 1 20 ? -10.508 -53.375 -2.266 1 32.34 20 THR B N 1
ATOM 4022 C CA . THR B 1 20 ? -9.07 -53.469 -2.041 1 32.34 20 THR B CA 1
ATOM 4023 C C . THR B 1 20 ? -8.305 -53.344 -3.352 1 32.34 20 THR B C 1
ATOM 4025 O O . THR B 1 20 ? -8.273 -54.25 -4.164 1 32.34 20 THR B O 1
ATOM 4028 N N . LEU B 1 21 ? -8.406 -52.406 -4.305 1 32.16 21 LEU B N 1
ATOM 4029 C CA . LEU B 1 21 ? -7.832 -52.312 -5.645 1 32.16 21 LEU B CA 1
ATOM 4030 C C . LEU B 1 21 ? -6.312 -52.438 -5.586 1 32.16 21 LEU B C 1
ATOM 4032 O O . LEU B 1 21 ? -5.672 -51.75 -4.773 1 32.16 21 LEU B O 1
ATOM 4036 N N . ASN B 1 22 ? -5.637 -53.562 -5.922 1 31.83 22 ASN B N 1
ATOM 4037 C CA . ASN B 1 22 ? -4.242 -53.781 -6.301 1 31.83 22 ASN B CA 1
ATOM 4038 C C . ASN B 1 22 ? -3.678 -52.625 -7.094 1 31.83 22 ASN B C 1
ATOM 4040 O O . ASN B 1 22 ? -3.973 -52.469 -8.281 1 31.83 22 ASN B O 1
ATOM 4044 N N . THR B 1 23 ? -3.613 -51.469 -6.578 1 31.28 23 THR B N 1
ATOM 4045 C CA . THR B 1 23 ? -3.5 -50.156 -7.199 1 31.28 23 THR B CA 1
ATOM 4046 C C . THR B 1 23 ? -2.137 -50 -7.863 1 31.28 23 THR B C 1
ATOM 4048 O O . THR B 1 23 ? -1.122 -49.844 -7.18 1 31.28 23 THR B O 1
ATOM 4051 N N . GLU B 1 24 ? -1.528 -50.938 -8.727 1 35.03 24 GLU B N 1
ATOM 4052 C CA . GLU B 1 24 ? -0.586 -50.219 -9.586 1 35.03 24 GLU B CA 1
ATOM 4053 C C . GLU B 1 24 ? -0.864 -48.719 -9.57 1 35.03 24 GLU B C 1
ATOM 4055 O O . GLU B 1 24 ? -1.912 -48.25 -10.047 1 35.03 24 GLU B O 1
ATOM 4060 N N . ARG B 1 25 ? -0.505 -48.125 -8.625 1 39.97 25 ARG B N 1
ATOM 4061 C CA . ARG B 1 25 ? -0.924 -46.781 -8.234 1 39.97 25 ARG B CA 1
ATOM 4062 C C . ARG B 1 25 ? -0.892 -45.844 -9.422 1 39.97 25 ARG B C 1
ATOM 4064 O O . ARG B 1 25 ? 0.176 -45.531 -9.969 1 39.97 25 ARG B O 1
ATOM 4071 N N . GLN B 1 26 ? -1.688 -45.969 -10.477 1 50.44 26 GLN B N 1
ATOM 4072 C CA . GLN B 1 26 ? -1.92 -44.969 -11.508 1 50.44 26 GLN B CA 1
ATOM 4073 C C . GLN B 1 26 ? -1.42 -43.594 -11.062 1 50.44 26 GLN B C 1
ATOM 4075 O O . GLN B 1 26 ? -1.793 -43.094 -9.992 1 50.44 26 GLN B O 1
ATOM 4080 N N . LEU B 1 27 ? -0.096 -43.406 -11.57 1 63.53 27 LEU B N 1
ATOM 4081 C CA . LEU B 1 27 ? 0.42 -42.062 -11.242 1 63.53 27 LEU B CA 1
ATOM 4082 C C . LEU B 1 27 ? -0.689 -41.031 -11.297 1 63.53 27 LEU B C 1
ATOM 4084 O O . LEU B 1 27 ? -1.462 -41 -12.258 1 63.53 27 LEU B O 1
ATOM 4088 N N . GLY B 1 28 ? -0.905 -40.469 -10.219 1 78.12 28 GLY B N 1
ATOM 4089 C CA . GLY B 1 28 ? -1.871 -39.375 -10.172 1 78.12 28 GLY B CA 1
ATOM 4090 C C . GLY B 1 28 ? -1.583 -38.281 -11.18 1 78.12 28 GLY B C 1
ATOM 4091 O O . GLY B 1 28 ? -0.499 -38.25 -11.758 1 78.12 28 GLY B O 1
ATOM 4092 N N . GLU B 1 29 ? -2.459 -37.625 -11.578 1 83.19 29 GLU B N 1
ATOM 4093 C CA . GLU B 1 29 ? -2.395 -36.562 -12.57 1 83.19 29 GLU B CA 1
ATOM 4094 C C . GLU B 1 29 ? -1.238 -35.625 -12.273 1 83.19 29 GLU B C 1
ATOM 4096 O O . GLU B 1 29 ? -0.556 -35.156 -13.195 1 83.19 29 GLU B O 1
ATOM 4101 N N . HIS B 1 30 ? -0.912 -35.438 -11.039 1 88.38 30 HIS B N 1
ATOM 4102 C CA . HIS B 1 30 ? 0.162 -34.5 -10.664 1 88.38 30 HIS B CA 1
ATOM 4103 C C . HIS B 1 30 ? 1.529 -35.094 -10.977 1 88.38 30 HIS B C 1
ATOM 4105 O O . HIS B 1 30 ? 2.41 -34.406 -11.492 1 88.38 30 HIS B O 1
ATOM 4111 N N . ASP B 1 31 ? 1.709 -36.344 -10.672 1 92.44 31 ASP B N 1
ATOM 4112 C CA . ASP B 1 31 ? 2.982 -36.969 -10.961 1 92.44 31 ASP B CA 1
ATOM 4113 C C . ASP B 1 31 ? 3.238 -37.062 -12.469 1 92.44 31 ASP B C 1
ATOM 4115 O O . ASP B 1 31 ? 4.379 -36.906 -12.914 1 92.44 31 ASP B O 1
ATOM 4119 N N . LEU B 1 32 ? 2.137 -37.281 -13.227 1 92.56 32 LEU B N 1
ATOM 4120 C CA . LEU B 1 32 ? 2.283 -37.281 -14.68 1 92.56 32 LEU B CA 1
ATOM 4121 C C . LEU B 1 32 ? 2.75 -35.906 -15.18 1 92.56 32 LEU B C 1
ATOM 4123 O O . LEU B 1 32 ? 3.605 -35.844 -16.062 1 92.56 32 LEU B O 1
ATOM 4127 N N . PHE B 1 33 ? 2.223 -34.938 -14.641 1 93.62 33 PHE B N 1
ATOM 4128 C CA . PHE B 1 33 ? 2.617 -33.594 -15.016 1 93.62 33 PHE B CA 1
ATOM 4129 C C . PHE B 1 33 ? 4.082 -33.344 -14.68 1 93.62 33 PHE B C 1
ATOM 4131 O O . PHE B 1 33 ? 4.836 -32.844 -15.516 1 93.62 33 PHE B O 1
ATOM 4138 N N . PHE B 1 34 ? 4.508 -33.75 -13.477 1 96.31 34 PHE B N 1
ATOM 4139 C CA . PHE B 1 34 ? 5.883 -33.531 -13.039 1 96.31 34 PHE B CA 1
ATOM 4140 C C . PHE B 1 34 ? 6.859 -34.344 -13.891 1 96.31 34 PHE B C 1
ATOM 4142 O O . PHE B 1 34 ? 7.941 -33.844 -14.227 1 96.31 34 PHE B O 1
ATOM 4149 N N . LYS B 1 35 ? 6.461 -35.438 -14.242 1 95.56 35 LYS B N 1
ATOM 4150 C CA . LYS B 1 35 ? 7.309 -36.25 -15.117 1 95.56 35 LYS B CA 1
ATOM 4151 C C . LYS B 1 35 ? 7.441 -35.625 -16.5 1 95.56 35 LYS B C 1
ATOM 4153 O O . LYS B 1 35 ? 8.523 -35.594 -17.078 1 95.56 35 LYS B O 1
ATOM 4158 N N . TRP B 1 36 ? 6.336 -35.125 -16.891 1 96.19 36 TRP B N 1
ATOM 4159 C CA . TRP B 1 36 ? 6.359 -34.438 -18.172 1 96.19 36 TRP B CA 1
ATOM 4160 C C . TRP B 1 36 ? 7.207 -33.188 -18.109 1 96.19 36 TRP B C 1
ATOM 4162 O O . TRP B 1 36 ? 8.016 -32.938 -19 1 96.19 36 TRP B O 1
ATOM 4172 N N . LEU B 1 37 ? 7.109 -32.469 -17.062 1 96.69 37 LEU B N 1
ATOM 4173 C CA . LEU B 1 37 ? 7.773 -31.172 -16.938 1 96.69 37 LEU B CA 1
ATOM 4174 C C . LEU B 1 37 ? 9.234 -31.344 -16.547 1 96.69 37 LEU B C 1
ATOM 4176 O O . LEU B 1 37 ? 10.125 -30.75 -17.172 1 96.69 37 LEU B O 1
ATOM 4180 N N . LEU B 1 38 ? 9.5 -32.25 -15.516 1 97.75 38 LEU B N 1
ATOM 4181 C CA . LEU B 1 38 ? 10.812 -32.25 -14.875 1 97.75 38 LEU B CA 1
ATOM 4182 C C . LEU B 1 38 ? 11.43 -33.625 -14.875 1 97.75 38 LEU B C 1
ATOM 4184 O O . LEU B 1 38 ? 12.531 -33.812 -14.344 1 97.75 38 LEU B O 1
ATOM 4188 N N . GLY B 1 39 ? 10.727 -34.594 -15.305 1 96.88 39 GLY B N 1
ATOM 4189 C CA . GLY B 1 39 ? 11.266 -35.938 -15.383 1 96.88 39 GLY B CA 1
ATOM 4190 C C . GLY B 1 39 ? 11.25 -36.688 -14.055 1 96.88 39 GLY B C 1
ATOM 4191 O O . GLY B 1 39 ? 11.734 -37.812 -13.953 1 96.88 39 GLY B O 1
ATOM 4192 N N . ILE B 1 40 ? 10.711 -36.031 -13.031 1 97 40 ILE B N 1
ATOM 4193 C CA . ILE B 1 40 ? 10.672 -36.656 -11.711 1 97 40 ILE B CA 1
ATOM 4194 C C . ILE B 1 40 ? 9.266 -36.531 -11.125 1 97 40 ILE B C 1
ATOM 4196 O O . ILE B 1 40 ? 8.391 -35.906 -11.727 1 97 40 ILE B O 1
ATOM 4200 N N . THR B 1 41 ? 9.062 -37.188 -9.992 1 96.31 41 THR B N 1
ATOM 4201 C CA . THR B 1 41 ? 7.746 -37.156 -9.367 1 96.31 41 THR B CA 1
ATOM 4202 C C . THR B 1 41 ? 7.559 -35.875 -8.562 1 96.31 41 THR B C 1
ATOM 4204 O O . THR B 1 41 ? 8.531 -35.156 -8.25 1 96.31 41 THR B O 1
ATOM 4207 N N . GLN B 1 42 ? 6.336 -35.594 -8.242 1 96.12 42 GLN B N 1
ATOM 4208 C CA . GLN B 1 42 ? 6.008 -34.438 -7.41 1 96.12 42 GLN B CA 1
ATOM 4209 C C . GLN B 1 42 ? 6.719 -34.531 -6.062 1 96.12 42 GLN B C 1
ATOM 4211 O O . GLN B 1 42 ? 7.312 -33.531 -5.609 1 96.12 42 GLN B O 1
ATOM 4216 N N . HIS B 1 43 ? 6.617 -35.625 -5.469 1 95.62 43 HIS B N 1
ATOM 4217 C CA . HIS B 1 43 ? 7.215 -35.844 -4.152 1 95.62 43 HIS B CA 1
ATOM 4218 C C . HIS B 1 43 ? 8.719 -35.594 -4.188 1 95.62 43 HIS B C 1
ATOM 4220 O O . HIS B 1 43 ? 9.25 -34.875 -3.332 1 95.62 43 HIS B O 1
ATOM 4226 N N . GLU B 1 44 ? 9.344 -36.094 -5.184 1 97.31 44 GLU B N 1
ATOM 4227 C CA . GLU B 1 44 ? 10.789 -35.938 -5.324 1 97.31 44 GLU B CA 1
ATOM 4228 C C . GLU B 1 44 ? 11.141 -34.438 -5.508 1 97.31 44 GLU B C 1
ATOM 4230 O O . GLU B 1 44 ? 12.094 -33.969 -4.898 1 97.31 44 GLU B O 1
ATOM 4235 N N . PHE B 1 45 ? 10.406 -33.812 -6.242 1 97.88 45 PHE B N 1
ATOM 4236 C CA . PHE B 1 45 ? 10.688 -32.406 -6.516 1 97.88 45 PHE B CA 1
ATOM 4237 C C . PHE B 1 45 ? 10.609 -31.594 -5.234 1 97.88 45 PHE B C 1
ATOM 4239 O O . PHE B 1 45 ? 11.547 -30.859 -4.906 1 97.88 45 PHE B O 1
ATOM 4246 N N . PHE B 1 46 ? 9.57 -31.766 -4.488 1 96.69 46 PHE B N 1
ATOM 4247 C CA . PHE B 1 46 ? 9.352 -30.922 -3.328 1 96.69 46 PHE B CA 1
ATOM 4248 C C . PHE B 1 46 ? 10.25 -31.328 -2.17 1 96.69 46 PHE B C 1
ATOM 4250 O O . PHE B 1 46 ? 10.609 -30.5 -1.331 1 96.69 46 PHE B O 1
ATOM 4257 N N . GLN B 1 47 ? 10.68 -32.5 -2.191 1 96.38 47 GLN B N 1
ATOM 4258 C CA . GLN B 1 47 ? 11.531 -32.969 -1.109 1 96.38 47 GLN B CA 1
ATOM 4259 C C . GLN B 1 47 ? 12.992 -32.625 -1.369 1 96.38 47 GLN B C 1
ATOM 4261 O O . GLN B 1 47 ? 13.719 -32.25 -0.449 1 96.38 47 GLN B O 1
ATOM 4266 N N . GLU B 1 48 ? 13.391 -32.625 -2.652 1 97.56 48 GLU B N 1
ATOM 4267 C CA . GLU B 1 48 ? 14.828 -32.625 -2.918 1 97.56 48 GLU B CA 1
ATOM 4268 C C . GLU B 1 48 ? 15.25 -31.328 -3.617 1 97.56 48 GLU B C 1
ATOM 4270 O O . GLU B 1 48 ? 16.406 -30.922 -3.547 1 97.56 48 GLU B O 1
ATOM 4275 N N . TYR B 1 49 ? 14.281 -30.672 -4.293 1 97.94 49 TYR B N 1
ATOM 4276 C CA . TYR B 1 49 ? 14.75 -29.625 -5.184 1 97.94 49 TYR B CA 1
ATOM 4277 C C . TYR B 1 49 ? 14.086 -28.297 -4.855 1 97.94 49 TYR B C 1
ATOM 4279 O O . TYR B 1 49 ? 14.742 -27.25 -4.82 1 97.94 49 TYR B O 1
ATOM 4287 N N . PHE B 1 50 ? 12.859 -28.406 -4.531 1 97.88 50 PHE B N 1
ATOM 4288 C CA . PHE B 1 50 ? 12.07 -27.203 -4.363 1 97.88 50 PHE B CA 1
ATOM 4289 C C . PHE B 1 50 ? 12.68 -26.297 -3.299 1 97.88 50 PHE B C 1
ATOM 4291 O O . PHE B 1 50 ? 12.812 -26.703 -2.139 1 97.88 50 PHE B O 1
ATOM 4298 N N . GLU B 1 51 ? 13.078 -25.047 -3.736 1 96.81 51 GLU B N 1
ATOM 4299 C CA . GLU B 1 51 ? 13.656 -23.984 -2.912 1 96.81 51 GLU B CA 1
ATOM 4300 C C . GLU B 1 51 ? 15 -24.422 -2.332 1 96.81 51 GLU B C 1
ATOM 4302 O O . GLU B 1 51 ? 15.453 -23.875 -1.32 1 96.81 51 GLU B O 1
ATOM 4307 N N . GLN B 1 52 ? 15.609 -25.422 -2.904 1 95.31 52 GLN B N 1
ATOM 4308 C CA . GLN B 1 52 ? 16.859 -25.938 -2.344 1 95.31 52 GLN B CA 1
ATOM 4309 C C . GLN B 1 52 ? 17.984 -25.891 -3.369 1 95.31 52 GLN B C 1
ATOM 4311 O O . GLN B 1 52 ? 19.031 -25.281 -3.121 1 95.31 52 GLN B O 1
ATOM 4316 N N . LYS B 1 53 ? 17.766 -26.516 -4.504 1 96 53 LYS B N 1
ATOM 4317 C CA . LYS B 1 53 ? 18.828 -26.562 -5.508 1 96 53 LYS B CA 1
ATOM 4318 C C . LYS B 1 53 ? 18.25 -26.703 -6.91 1 96 53 LYS B C 1
ATOM 4320 O O . LYS B 1 53 ? 17.109 -27.172 -7.078 1 96 53 LYS B O 1
ATOM 4325 N N . PRO B 1 54 ? 19.016 -26.344 -7.98 1 97.31 54 PRO B N 1
ATOM 4326 C CA . PRO B 1 54 ? 18.562 -26.469 -9.367 1 97.31 54 PRO B CA 1
ATOM 4327 C C . PRO B 1 54 ? 18.422 -27.922 -9.82 1 97.31 54 PRO B C 1
ATOM 4329 O O . PRO B 1 54 ? 19.047 -28.812 -9.234 1 97.31 54 PRO B O 1
ATOM 4332 N N . LEU B 1 55 ? 17.578 -28.109 -10.789 1 98.31 55 LEU B N 1
ATOM 4333 C CA . LEU B 1 55 ? 17.359 -29.406 -11.406 1 98.31 55 LEU B CA 1
ATOM 4334 C C . LEU B 1 55 ? 17.406 -29.297 -12.93 1 98.31 55 LEU B C 1
ATOM 4336 O O . LEU B 1 55 ? 16.703 -28.484 -13.516 1 98.31 55 LEU B O 1
ATOM 4340 N N . HIS B 1 56 ? 18.297 -30.047 -13.578 1 98.31 56 HIS B N 1
ATOM 4341 C CA . HIS B 1 56 ? 18.344 -30.203 -15.031 1 98.31 56 HIS B CA 1
ATOM 4342 C C . HIS B 1 56 ? 17.875 -31.594 -15.445 1 98.31 56 HIS B C 1
ATOM 4344 O O . HIS B 1 56 ? 18.297 -32.594 -14.859 1 98.31 56 HIS B O 1
ATOM 4350 N N . PHE B 1 57 ? 17 -31.625 -16.406 1 98.38 57 PHE B N 1
ATOM 4351 C CA . PHE B 1 57 ? 16.547 -32.906 -16.938 1 98.38 57 PHE B CA 1
ATOM 4352 C C . PHE B 1 57 ? 16.438 -32.844 -18.469 1 98.38 57 PHE B C 1
ATOM 4354 O O . PHE B 1 57 ? 15.922 -31.875 -19.016 1 98.38 57 PHE B O 1
ATOM 4361 N N . SER B 1 58 ? 16.922 -33.844 -19.141 1 97.94 58 SER B N 1
ATOM 4362 C CA . SER B 1 58 ? 16.797 -33.969 -20.594 1 97.94 58 SER B CA 1
ATOM 4363 C C . SER B 1 58 ? 15.758 -35 -20.969 1 97.94 58 SER B C 1
ATOM 4365 O O . SER B 1 58 ? 15.914 -36.188 -20.641 1 97.94 58 SER B O 1
ATOM 4367 N N . HIS B 1 59 ? 14.773 -34.625 -21.719 1 96.81 59 HIS B N 1
ATOM 4368 C CA . HIS B 1 59 ? 13.727 -35.562 -22.109 1 96.81 59 HIS B CA 1
ATOM 4369 C C . HIS B 1 59 ? 14.094 -36.312 -23.406 1 96.81 59 HIS B C 1
ATOM 4371 O O . HIS B 1 59 ? 13.438 -37.281 -23.781 1 96.81 59 HIS B O 1
ATOM 4377 N N . GLY B 1 60 ? 15.062 -35.844 -24.094 1 92.94 60 GLY B N 1
ATOM 4378 C CA . GLY B 1 60 ? 15.641 -36.531 -25.219 1 92.94 60 GLY B CA 1
ATOM 4379 C C . GLY B 1 60 ? 14.961 -36.219 -26.547 1 92.94 60 GLY B C 1
ATOM 4380 O O . GLY B 1 60 ? 15.406 -36.688 -27.594 1 92.94 60 GLY B O 1
ATOM 4381 N N . SER B 1 61 ? 13.852 -35.5 -26.516 1 91.94 61 SER B N 1
ATOM 4382 C CA . SER B 1 61 ? 13.133 -35.156 -27.734 1 91.94 61 SER B CA 1
ATOM 4383 C C . SER B 1 61 ? 12.961 -33.656 -27.859 1 91.94 61 SER B C 1
ATOM 4385 O O . SER B 1 61 ? 12.453 -33 -26.953 1 91.94 61 SER B O 1
ATOM 4387 N N . SER B 1 62 ? 13.258 -33.219 -29.078 1 91.81 62 SER B N 1
ATOM 4388 C CA . SER B 1 62 ? 13.172 -31.781 -29.328 1 91.81 62 SER B CA 1
ATOM 4389 C C . SER B 1 62 ? 11.719 -31.297 -29.359 1 91.81 62 SER B C 1
ATOM 4391 O O . SER B 1 62 ? 11.453 -30.109 -29.234 1 91.81 62 SER B O 1
ATOM 4393 N N . THR B 1 63 ? 10.797 -32.188 -29.5 1 94.44 63 THR B N 1
ATOM 4394 C CA . THR B 1 63 ? 9.391 -31.812 -29.594 1 94.44 63 THR B CA 1
ATOM 4395 C C . THR B 1 63 ? 8.641 -32.188 -28.312 1 94.44 63 THR B C 1
ATOM 4397 O O . THR B 1 63 ? 7.41 -32.125 -28.281 1 94.44 63 THR B O 1
ATOM 4400 N N . HIS B 1 64 ? 9.375 -32.531 -27.328 1 96.38 64 HIS B N 1
ATOM 4401 C CA . HIS B 1 64 ? 8.797 -33.062 -26.094 1 96.38 64 HIS B CA 1
ATOM 4402 C C . HIS B 1 64 ? 7.73 -32.125 -25.547 1 96.38 64 HIS B C 1
ATOM 4404 O O . HIS B 1 64 ? 6.613 -32.562 -25.234 1 96.38 64 HIS B O 1
ATOM 4410 N N . PHE B 1 65 ? 7.984 -30.875 -25.469 1 97.19 65 PHE B N 1
ATOM 4411 C CA . PHE B 1 65 ? 7.098 -29.922 -24.812 1 97.19 65 PHE B CA 1
ATOM 4412 C C . PHE B 1 65 ? 5.969 -29.5 -25.75 1 97.19 65 PHE B C 1
ATOM 4414 O O . PHE B 1 65 ? 4.898 -29.078 -25.297 1 97.19 65 PHE B O 1
ATOM 4421 N N . ARG B 1 66 ? 6.176 -29.641 -27.016 1 94.38 66 ARG B N 1
ATOM 4422 C CA . ARG B 1 66 ? 5.156 -29.312 -28.016 1 94.38 66 ARG B CA 1
ATOM 4423 C C . ARG B 1 66 ? 4.207 -30.484 -28.234 1 94.38 66 ARG B C 1
ATOM 4425 O O . ARG B 1 66 ? 3.111 -30.297 -28.766 1 94.38 66 ARG B O 1
ATOM 4432 N N . ASN B 1 67 ? 4.664 -31.625 -27.891 1 93.38 67 ASN B N 1
ATOM 4433 C CA . ASN B 1 67 ? 3.865 -32.844 -28.016 1 93.38 67 ASN B CA 1
ATOM 4434 C C . ASN B 1 67 ? 3.701 -33.562 -26.672 1 93.38 67 ASN B C 1
ATOM 4436 O O . ASN B 1 67 ? 4.227 -34.656 -26.484 1 93.38 67 ASN B O 1
ATOM 4440 N N . PRO B 1 68 ? 2.902 -32.969 -25.828 1 91.81 68 PRO B N 1
ATOM 4441 C CA . PRO B 1 68 ? 2.727 -33.594 -24.516 1 91.81 68 PRO B CA 1
ATOM 4442 C C . PRO B 1 68 ? 1.839 -34.844 -24.562 1 91.81 68 PRO B C 1
ATOM 4444 O O . PRO B 1 68 ? 1.206 -35.125 -25.578 1 91.81 68 PRO B O 1
ATOM 4447 N N . PRO B 1 69 ? 1.876 -35.594 -23.438 1 88.12 69 PRO B N 1
ATOM 4448 C CA . PRO B 1 69 ? 0.947 -36.719 -23.359 1 88.12 69 PRO B CA 1
ATOM 4449 C C . PRO B 1 69 ? -0.513 -36.281 -23.484 1 88.12 69 PRO B C 1
ATOM 4451 O O . PRO B 1 69 ? -0.835 -35.125 -23.312 1 88.12 69 PRO B O 1
ATOM 4454 N N . LYS B 1 70 ? -1.287 -37.281 -23.766 1 86.25 70 LYS B N 1
ATOM 4455 C CA . LYS B 1 70 ? -2.711 -37 -23.953 1 86.25 70 LYS B CA 1
ATOM 4456 C C . LYS B 1 70 ? -3.314 -36.375 -22.719 1 86.25 70 LYS B C 1
ATOM 4458 O O . LYS B 1 70 ? -3.025 -36.781 -21.594 1 86.25 70 LYS B O 1
ATOM 4463 N N . GLY B 1 71 ? -4.035 -35.281 -22.922 1 82.81 71 GLY B N 1
ATOM 4464 C CA . GLY B 1 71 ? -4.715 -34.625 -21.828 1 82.81 71 GLY B CA 1
ATOM 4465 C C . GLY B 1 71 ? -3.988 -33.375 -21.328 1 82.81 71 GLY B C 1
ATOM 4466 O O . GLY B 1 71 ? -4.566 -32.562 -20.609 1 82.81 71 GLY B O 1
ATOM 4467 N N . PHE B 1 72 ? -2.715 -33.25 -21.734 1 89.44 72 PHE B N 1
ATOM 4468 C CA . PHE B 1 72 ? -1.958 -32.094 -21.328 1 89.44 72 PHE B CA 1
ATOM 4469 C C . PHE B 1 72 ? -1.861 -31.078 -22.453 1 89.44 72 PHE B C 1
ATOM 4471 O O . PHE B 1 72 ? -1.716 -31.453 -23.625 1 89.44 72 PHE B O 1
ATOM 4478 N N . PRO B 1 73 ? -1.998 -29.859 -22.047 1 93.06 73 PRO B N 1
ATOM 4479 C CA . PRO B 1 73 ? -1.82 -28.844 -23.078 1 93.06 73 PRO B CA 1
ATOM 4480 C C . PRO B 1 73 ? -0.375 -28.734 -23.562 1 93.06 73 PRO B C 1
ATOM 4482 O O . PRO B 1 73 ? 0.556 -28.922 -22.781 1 93.06 73 PRO B O 1
ATOM 4485 N N . ALA B 1 74 ? -0.208 -28.359 -24.797 1 95.44 74 ALA B N 1
ATOM 4486 C CA . ALA B 1 74 ? 1.113 -28.219 -25.406 1 95.44 74 ALA B CA 1
ATOM 4487 C C . ALA B 1 74 ? 1.688 -26.828 -25.141 1 95.44 74 ALA B C 1
ATOM 4489 O O . ALA B 1 74 ? 0.942 -25.859 -25.047 1 95.44 74 ALA B O 1
ATOM 4490 N N . VAL B 1 75 ? 3.006 -26.812 -25.016 1 97.5 75 VAL B N 1
ATOM 4491 C CA . VAL B 1 75 ? 3.691 -25.516 -25.062 1 97.5 75 VAL B CA 1
ATOM 4492 C C . VAL B 1 75 ? 3.891 -25.094 -26.516 1 97.5 75 VAL B C 1
ATOM 4494 O O . VAL B 1 75 ? 4.75 -25.625 -27.219 1 97.5 75 VAL B O 1
ATOM 4497 N N . GLU B 1 76 ? 3.088 -24.156 -26.906 1 96.56 76 GLU B N 1
ATOM 4498 C CA . GLU B 1 76 ? 3.123 -23.719 -28.297 1 96.56 76 GLU B CA 1
ATOM 4499 C C . GLU B 1 76 ? 3.822 -22.359 -28.438 1 96.56 76 GLU B C 1
ATOM 4501 O O . GLU B 1 76 ? 3.225 -21.312 -28.156 1 96.56 76 GLU B O 1
ATOM 4506 N N . TRP B 1 77 ? 5.066 -22.438 -28.859 1 97.44 77 TRP B N 1
ATOM 4507 C CA . TRP B 1 77 ? 5.832 -21.219 -29.094 1 97.44 77 TRP B CA 1
ATOM 4508 C C . TRP B 1 77 ? 7.055 -21.516 -29.953 1 97.44 77 TRP B C 1
ATOM 4510 O O . TRP B 1 77 ? 7.707 -22.547 -29.812 1 97.44 77 TRP B O 1
ATOM 4520 N N . SER B 1 78 ? 7.285 -20.734 -30.938 1 97.44 78 SER B N 1
ATOM 4521 C CA . SER B 1 78 ? 8.422 -20.812 -31.844 1 97.44 78 SER B CA 1
ATOM 4522 C C . SER B 1 78 ? 8.789 -19.438 -32.406 1 97.44 78 SER B C 1
ATOM 4524 O O . SER B 1 78 ? 8.031 -18.469 -32.25 1 97.44 78 SER B O 1
ATOM 4526 N N . THR B 1 79 ? 10 -19.406 -33 1 97.69 79 THR B N 1
ATOM 4527 C CA . THR B 1 79 ? 10.406 -18.172 -33.688 1 97.69 79 THR B CA 1
ATOM 4528 C C . THR B 1 79 ? 9.367 -17.75 -34.719 1 97.69 79 THR B C 1
ATOM 4530 O O . THR B 1 79 ? 8.977 -16.594 -34.781 1 97.69 79 THR B O 1
ATOM 4533 N N . ASP B 1 80 ? 8.914 -18.719 -35.438 1 97.12 80 ASP B N 1
ATOM 4534 C CA . ASP B 1 80 ? 7.93 -18.438 -36.469 1 97.12 80 ASP B CA 1
ATOM 4535 C C . ASP B 1 80 ? 6.625 -17.906 -35.875 1 97.12 80 ASP B C 1
ATOM 4537 O O . ASP B 1 80 ? 6.023 -16.969 -36.406 1 97.12 80 ASP B O 1
ATOM 4541 N N . GLU B 1 81 ? 6.207 -18.531 -34.812 1 96.38 81 GLU B N 1
ATOM 4542 C CA . GLU B 1 81 ? 4.988 -18.094 -34.156 1 96.38 81 GLU B CA 1
ATOM 4543 C C . GLU B 1 81 ? 5.137 -16.672 -33.625 1 96.38 81 GLU B C 1
ATOM 4545 O O . GLU B 1 81 ? 4.207 -15.859 -33.719 1 96.38 81 GLU B O 1
ATOM 4550 N N . MET B 1 82 ? 6.23 -16.375 -33.062 1 97.44 82 MET B N 1
ATOM 4551 C CA . MET B 1 82 ? 6.516 -15.039 -32.531 1 97.44 82 MET B CA 1
ATOM 4552 C C . MET B 1 82 ? 6.445 -13.992 -33.625 1 97.44 82 MET B C 1
ATOM 4554 O O . MET B 1 82 ? 5.793 -12.961 -33.469 1 97.44 82 MET B O 1
ATOM 4558 N N . LEU B 1 83 ? 7.082 -14.305 -34.75 1 97.31 83 LEU B N 1
ATOM 4559 C CA . LEU B 1 83 ? 7.105 -13.375 -35.875 1 97.31 83 LEU B CA 1
ATOM 4560 C C . LEU B 1 83 ? 5.715 -13.234 -36.5 1 97.31 83 LEU B C 1
ATOM 4562 O O . LEU B 1 83 ? 5.316 -12.141 -36.906 1 97.31 83 LEU B O 1
ATOM 4566 N N . ASN B 1 84 ? 5.039 -14.328 -36.562 1 96.75 84 ASN B N 1
ATOM 4567 C CA . ASN B 1 84 ? 3.67 -14.305 -37.094 1 96.75 84 ASN B CA 1
ATOM 4568 C C . ASN B 1 84 ? 2.77 -13.43 -36.219 1 96.75 84 ASN B C 1
ATOM 4570 O O . ASN B 1 84 ? 1.958 -12.664 -36.719 1 96.75 84 ASN B O 1
ATOM 4574 N N . LEU B 1 85 ? 2.932 -13.586 -34.938 1 96.06 85 LEU B N 1
ATOM 4575 C CA . LEU B 1 85 ? 2.158 -12.766 -34 1 96.06 85 LEU B CA 1
ATOM 4576 C C . LEU B 1 85 ? 2.459 -11.281 -34.188 1 96.06 85 LEU B C 1
ATOM 4578 O O . LEU B 1 85 ? 1.55 -10.453 -34.188 1 96.06 85 LEU B O 1
ATOM 4582 N N . ALA B 1 86 ? 3.695 -10.961 -34.375 1 95.94 86 ALA B N 1
ATOM 4583 C CA . ALA B 1 86 ? 4.105 -9.578 -34.594 1 95.94 86 ALA B CA 1
ATOM 4584 C C . ALA B 1 86 ? 3.508 -9.016 -35.875 1 95.94 86 ALA B C 1
ATOM 4586 O O . ALA B 1 86 ? 3.363 -7.797 -36.031 1 95.94 86 ALA B O 1
ATOM 4587 N N . SER B 1 87 ? 3.246 -9.883 -36.812 1 95.94 87 SER B N 1
ATOM 4588 C CA . SER B 1 87 ? 2.656 -9.453 -38.062 1 95.94 87 SER B CA 1
ATOM 4589 C C . SER B 1 87 ? 1.153 -9.234 -37.938 1 95.94 87 SER B C 1
ATOM 4591 O O . SER B 1 87 ? 0.57 -8.422 -38.656 1 95.94 87 SER B O 1
ATOM 4593 N N . LYS B 1 88 ? 0.529 -9.922 -37.031 1 95.19 88 LYS B N 1
ATOM 4594 C CA . LYS B 1 88 ? -0.926 -9.914 -36.938 1 95.19 88 LYS B CA 1
ATOM 4595 C C . LYS B 1 88 ? -1.388 -8.922 -35.875 1 95.19 88 LYS B C 1
ATOM 4597 O O . LYS B 1 88 ? -2.506 -8.406 -35.938 1 95.19 88 LYS B O 1
ATOM 4602 N N . LYS B 1 89 ? -0.515 -8.711 -34.938 1 94.19 89 LYS B N 1
ATOM 4603 C CA . LYS B 1 89 ? -0.911 -7.883 -33.812 1 94.19 89 LYS B CA 1
ATOM 4604 C C . LYS B 1 89 ? 0.013 -6.68 -33.656 1 94.19 89 LYS B C 1
ATOM 4606 O O . LYS B 1 89 ? 1.161 -6.711 -34.094 1 94.19 89 LYS B O 1
ATOM 4611 N N . ARG B 1 90 ? -0.624 -5.68 -33.031 1 93.5 90 ARG B N 1
ATOM 4612 C CA . ARG B 1 90 ? 0.173 -4.508 -32.688 1 93.5 90 ARG B CA 1
ATOM 4613 C C . ARG B 1 90 ? 0.864 -4.695 -31.344 1 93.5 90 ARG B C 1
ATOM 4615 O O . ARG B 1 90 ? 0.218 -4.641 -30.297 1 93.5 90 ARG B O 1
ATOM 4622 N N . LEU B 1 91 ? 2.145 -4.945 -31.328 1 95.81 91 LEU B N 1
ATOM 4623 C CA . LEU B 1 91 ? 2.92 -5.188 -30.125 1 95.81 91 LEU B CA 1
ATOM 4624 C C . LEU B 1 91 ? 3.695 -3.939 -29.719 1 95.81 91 LEU B C 1
ATOM 4626 O O . LEU B 1 91 ? 4.297 -3.273 -30.562 1 95.81 91 LEU B O 1
ATOM 4630 N N . SER B 1 92 ? 3.676 -3.643 -28.5 1 95.56 92 SER B N 1
ATOM 4631 C CA . SER B 1 92 ? 4.344 -2.459 -27.969 1 95.56 92 SER B CA 1
ATOM 4632 C C . SER B 1 92 ? 5.637 -2.828 -27.25 1 95.56 92 SER B C 1
ATOM 4634 O O . SER B 1 92 ? 5.691 -3.832 -26.531 1 95.56 92 SER B O 1
ATOM 4636 N N . TYR B 1 93 ? 6.652 -1.974 -27.391 1 94.25 93 TYR B N 1
ATOM 4637 C CA . TYR B 1 93 ? 7.859 -2.105 -26.578 1 94.25 93 TYR B CA 1
ATOM 4638 C C . TYR B 1 93 ? 7.551 -1.946 -25.109 1 94.25 93 TYR B C 1
ATOM 4640 O O . TYR B 1 93 ? 6.629 -1.216 -24.734 1 94.25 93 TYR B O 1
ATOM 4648 N N . SER B 1 94 ? 8.203 -2.594 -24.25 1 91.31 94 SER B N 1
ATOM 4649 C CA . SER B 1 94 ? 8.156 -2.518 -22.797 1 91.31 94 SER B CA 1
ATOM 4650 C C . SER B 1 94 ? 6.914 -3.213 -22.25 1 91.31 94 SER B C 1
ATOM 4652 O O . SER B 1 94 ? 6.961 -3.82 -21.172 1 91.31 94 SER B O 1
ATOM 4654 N N . THR B 1 95 ? 5.855 -3.131 -23.016 1 92 95 THR B N 1
ATOM 4655 C CA . THR B 1 95 ? 4.625 -3.75 -22.531 1 92 95 THR B CA 1
ATOM 4656 C C . THR B 1 95 ? 4.535 -5.203 -23 1 92 95 THR B C 1
ATOM 4658 O O . THR B 1 95 ? 4.234 -6.094 -22.203 1 92 95 THR B O 1
ATOM 4661 N N . ASP B 1 96 ? 4.867 -5.344 -24.25 1 94.62 96 ASP B N 1
ATOM 4662 C CA . ASP B 1 96 ? 4.691 -6.68 -24.812 1 94.62 96 ASP B CA 1
ATOM 4663 C C . ASP B 1 96 ? 6.035 -7.383 -25 1 94.62 96 ASP B C 1
ATOM 4665 O O . ASP B 1 96 ? 6.102 -8.617 -25 1 94.62 96 ASP B O 1
ATOM 4669 N N . LEU B 1 97 ? 7.031 -6.551 -25.219 1 96.31 97 LEU B N 1
ATOM 4670 C CA . LEU B 1 97 ? 8.336 -7.172 -25.406 1 96.31 97 LEU B CA 1
ATOM 4671 C C . LEU B 1 97 ? 9.461 -6.172 -25.172 1 96.31 97 LEU B C 1
ATOM 4673 O O . LEU B 1 97 ? 9.219 -4.961 -25.125 1 96.31 97 LEU B O 1
ATOM 4677 N N . ASN B 1 98 ? 10.617 -6.734 -24.984 1 96.06 98 ASN B N 1
ATOM 4678 C CA . ASN B 1 98 ? 11.867 -5.988 -24.891 1 96.06 98 ASN B CA 1
ATOM 4679 C C . ASN B 1 98 ? 12.875 -6.465 -25.938 1 96.06 98 ASN B C 1
ATOM 4681 O O . ASN B 1 98 ? 13.008 -7.668 -26.172 1 96.06 98 ASN B O 1
ATOM 4685 N N . VAL B 1 99 ? 13.469 -5.52 -26.562 1 95.69 99 VAL B N 1
ATOM 4686 C CA . VAL B 1 99 ? 14.594 -5.797 -27.453 1 95.69 99 VAL B CA 1
ATOM 4687 C C . VAL B 1 99 ? 15.891 -5.289 -26.828 1 95.69 99 VAL B C 1
ATOM 4689 O O . VAL B 1 99 ? 16.062 -4.082 -26.656 1 95.69 99 VAL B O 1
ATOM 4692 N N . VAL B 1 100 ? 16.734 -6.281 -26.484 1 93.62 100 VAL B N 1
ATOM 4693 C CA . VAL B 1 100 ? 17.859 -5.902 -25.625 1 93.62 100 VAL B CA 1
ATOM 4694 C C . VAL B 1 100 ? 19.141 -6.586 -26.109 1 93.62 100 VAL B C 1
ATOM 4696 O O . VAL B 1 100 ? 19.078 -7.535 -26.891 1 93.62 100 VAL B O 1
ATOM 4699 N N . ARG B 1 101 ? 20.25 -6.055 -25.688 1 90.44 101 ARG B N 1
ATOM 4700 C CA . ARG B 1 101 ? 21.562 -6.648 -25.875 1 90.44 101 ARG B CA 1
ATOM 4701 C C . ARG B 1 101 ? 22.484 -6.348 -24.703 1 90.44 101 ARG B C 1
ATOM 4703 O O . ARG B 1 101 ? 22.344 -5.324 -24.031 1 90.44 101 ARG B O 1
ATOM 4710 N N . PHE B 1 102 ? 23.312 -7.324 -24.438 1 86.44 102 PHE B N 1
ATOM 4711 C CA . PHE B 1 102 ? 24.328 -7.094 -23.406 1 86.44 102 PHE B CA 1
ATOM 4712 C C . PHE B 1 102 ? 25.516 -6.344 -23.984 1 86.44 102 PHE B C 1
ATOM 4714 O O . PHE B 1 102 ? 26.125 -6.785 -24.969 1 86.44 102 PHE B O 1
ATOM 4721 N N . ASP B 1 103 ? 25.75 -5.184 -23.375 1 84.88 103 ASP B N 1
ATOM 4722 C CA . ASP B 1 103 ? 26.922 -4.398 -23.781 1 84.88 103 ASP B CA 1
ATOM 4723 C C . ASP B 1 103 ? 28.125 -4.715 -22.922 1 84.88 103 ASP B C 1
ATOM 4725 O O . ASP B 1 103 ? 28.156 -4.367 -21.734 1 84.88 103 ASP B O 1
ATOM 4729 N N . ASN B 1 104 ? 29.078 -5.211 -23.484 1 80.44 104 ASN B N 1
ATOM 4730 C CA . ASN B 1 104 ? 30.266 -5.641 -22.75 1 80.44 104 ASN B CA 1
ATOM 4731 C C . ASN B 1 104 ? 31.062 -4.449 -22.219 1 80.44 104 ASN B C 1
ATOM 4733 O O . ASN B 1 104 ? 31.797 -4.574 -21.25 1 80.44 104 ASN B O 1
ATOM 4737 N N . LYS B 1 105 ? 30.953 -3.289 -22.828 1 82.19 105 LYS B N 1
ATOM 4738 C CA . LYS B 1 105 ? 31.703 -2.107 -22.422 1 82.19 105 LYS B CA 1
ATOM 4739 C C . LYS B 1 105 ? 31.172 -1.541 -21.109 1 82.19 105 LYS B C 1
ATOM 4741 O O . LYS B 1 105 ? 31.938 -1.181 -20.219 1 82.19 105 LYS B O 1
ATOM 4746 N N . ILE B 1 106 ? 29.938 -1.589 -21.031 1 81.69 106 ILE B N 1
ATOM 4747 C CA . ILE B 1 106 ? 29.359 -1 -19.828 1 81.69 106 ILE B CA 1
ATOM 4748 C C . ILE B 1 106 ? 28.844 -2.104 -18.922 1 81.69 106 ILE B C 1
ATOM 4750 O O . ILE B 1 106 ? 28.344 -1.829 -17.812 1 81.69 106 ILE B O 1
ATOM 4754 N N . ASN B 1 107 ? 28.984 -3.344 -19.391 1 78.94 107 ASN B N 1
ATOM 4755 C CA . ASN B 1 107 ? 28.594 -4.539 -18.641 1 78.94 107 ASN B CA 1
ATOM 4756 C C . ASN B 1 107 ? 27.156 -4.469 -18.172 1 78.94 107 ASN B C 1
ATOM 4758 O O . ASN B 1 107 ? 26.844 -4.781 -17.016 1 78.94 107 ASN B O 1
ATOM 4762 N N . LYS B 1 108 ? 26.312 -3.879 -18.969 1 82.31 108 LYS B N 1
ATOM 4763 C CA . LYS B 1 108 ? 24.891 -3.77 -18.672 1 82.31 108 LYS B CA 1
ATOM 4764 C C . LYS B 1 108 ? 24.031 -4.086 -19.906 1 82.31 108 LYS B C 1
ATOM 4766 O O . LYS B 1 108 ? 24.547 -4.098 -21.031 1 82.31 108 LYS B O 1
ATOM 4771 N N . ARG B 1 109 ? 22.812 -4.336 -19.609 1 85.19 109 ARG B N 1
ATOM 4772 C CA . ARG B 1 109 ? 21.828 -4.516 -20.672 1 85.19 109 ARG B CA 1
ATOM 4773 C C . ARG B 1 109 ? 21.453 -3.18 -21.297 1 85.19 109 ARG B C 1
ATOM 4775 O O . ARG B 1 109 ? 21.281 -2.184 -20.594 1 85.19 109 ARG B O 1
ATOM 4782 N N . VAL B 1 110 ? 21.391 -3.135 -22.609 1 88.62 110 VAL B N 1
ATOM 4783 C CA . VAL B 1 110 ? 20.938 -1.948 -23.328 1 88.62 110 VAL B CA 1
ATOM 4784 C C . VAL B 1 110 ? 19.688 -2.281 -24.141 1 88.62 110 VAL B C 1
ATOM 4786 O O . VAL B 1 110 ? 19.531 -3.4 -24.625 1 88.62 110 VAL B O 1
ATOM 4789 N N . SER B 1 111 ? 18.828 -1.317 -24.312 1 92.06 111 SER B N 1
ATOM 4790 C CA . SER B 1 111 ? 17.578 -1.515 -25.016 1 92.06 111 SER B CA 1
ATOM 4791 C C . SER B 1 111 ? 17.609 -0.85 -26.391 1 92.06 111 SER B C 1
ATOM 4793 O O . SER B 1 111 ? 18.172 0.24 -26.547 1 92.06 111 SER B O 1
ATOM 4795 N N . TYR B 1 112 ? 17.062 -1.57 -27.344 1 93.12 112 TYR B N 1
ATOM 4796 C CA . TYR B 1 112 ? 16.906 -1.016 -28.688 1 93.12 112 TYR B CA 1
ATOM 4797 C C . TYR B 1 112 ? 15.961 0.173 -28.688 1 93.12 112 TYR B C 1
ATOM 4799 O O . TYR B 1 112 ? 16.281 1.238 -29.219 1 93.12 112 TYR B O 1
ATOM 4807 N N . ARG B 1 113 ? 14.875 -0.03 -28.156 1 92.06 113 ARG B N 1
ATOM 4808 C CA . ARG B 1 113 ? 13.836 0.983 -28.016 1 92.06 113 ARG B CA 1
ATOM 4809 C C . ARG B 1 113 ? 12.953 0.706 -26.812 1 92.06 113 ARG B C 1
ATOM 4811 O O . ARG B 1 113 ? 12.742 -0.452 -26.438 1 92.06 113 ARG B O 1
ATOM 4818 N N . ASN B 1 114 ? 12.445 1.854 -26.188 1 90.12 114 ASN B N 1
ATOM 4819 C CA . ASN B 1 114 ? 11.656 1.656 -24.984 1 90.12 114 ASN B CA 1
ATOM 4820 C C . ASN B 1 114 ? 10.188 2.025 -25.203 1 90.12 114 ASN B C 1
ATOM 4822 O O . ASN B 1 114 ? 9.328 1.692 -24.391 1 90.12 114 ASN B O 1
ATOM 4826 N N . ASP B 1 115 ? 9.898 2.654 -26.25 1 92.62 115 ASP B N 1
ATOM 4827 C CA . ASP B 1 115 ? 8.531 3.068 -26.516 1 92.62 115 ASP B CA 1
ATOM 4828 C C . ASP B 1 115 ? 8.164 2.834 -27.984 1 92.62 115 ASP B C 1
ATOM 4830 O O . ASP B 1 115 ? 9.039 2.557 -28.812 1 92.62 115 ASP B O 1
ATOM 4834 N N . GLY B 1 116 ? 6.875 2.781 -28.203 1 94 116 GLY B N 1
ATOM 4835 C CA . GLY B 1 116 ? 6.395 2.566 -29.562 1 94 116 GLY B CA 1
ATOM 4836 C C . GLY B 1 116 ? 6.004 1.127 -29.844 1 94 116 GLY B C 1
ATOM 4837 O O . GLY B 1 116 ? 5.766 0.355 -28.906 1 94 116 GLY B O 1
ATOM 4838 N N . HIS B 1 117 ? 5.855 0.853 -31.25 1 95.94 117 HIS B N 1
ATOM 4839 C CA . HIS B 1 117 ? 5.41 -0.471 -31.672 1 95.94 117 HIS B CA 1
ATOM 4840 C C . HIS B 1 117 ? 6.449 -1.149 -32.562 1 95.94 117 HIS B C 1
ATOM 4842 O O . HIS B 1 117 ? 7.266 -0.475 -33.188 1 95.94 117 HIS B O 1
ATOM 4848 N N . ILE B 1 118 ? 6.426 -2.426 -32.531 1 95.38 118 ILE B N 1
ATOM 4849 C CA . ILE B 1 118 ? 7.367 -3.172 -33.344 1 95.38 118 ILE B CA 1
ATOM 4850 C C . ILE B 1 118 ? 6.602 -3.98 -34.406 1 95.38 118 ILE B C 1
ATOM 4852 O O . ILE B 1 118 ? 5.582 -4.602 -34.094 1 95.38 118 ILE B O 1
ATOM 4856 N N . THR B 1 119 ? 7.105 -3.951 -35.562 1 95 119 THR B N 1
ATOM 4857 C CA . THR B 1 119 ? 6.559 -4.77 -36.656 1 95 119 THR B CA 1
ATOM 4858 C C . THR B 1 119 ? 7.352 -6.066 -36.812 1 95 119 THR B C 1
ATOM 4860 O O . THR B 1 119 ? 8.445 -6.195 -36.25 1 95 119 THR B O 1
ATOM 4863 N N . SER B 1 120 ? 6.766 -6.977 -37.531 1 96.69 120 SER B N 1
ATOM 4864 C CA . SER B 1 120 ? 7.457 -8.234 -37.781 1 96.69 120 SER B CA 1
ATOM 4865 C C . SER B 1 120 ? 8.766 -8 -38.531 1 96.69 120 SER B C 1
ATOM 4867 O O . SER B 1 120 ? 9.781 -8.641 -38.25 1 96.69 120 SER B O 1
ATOM 4869 N N . ASP B 1 121 ? 8.758 -7.066 -39.438 1 96.75 121 ASP B N 1
ATOM 4870 C CA . ASP B 1 121 ? 9.961 -6.754 -40.219 1 96.75 121 ASP B CA 1
ATOM 4871 C C . ASP B 1 121 ? 11.047 -6.156 -39.312 1 96.75 121 ASP B C 1
ATOM 4873 O O . ASP B 1 121 ? 12.219 -6.516 -39.438 1 96.75 121 ASP B O 1
ATOM 4877 N N . GLU B 1 122 ? 10.609 -5.344 -38.531 1 96.69 122 GLU B N 1
ATOM 4878 C CA . GLU B 1 122 ? 11.562 -4.734 -37.625 1 96.69 122 GLU B CA 1
ATOM 4879 C C . GLU B 1 122 ? 12.141 -5.77 -36.656 1 96.69 122 GLU B C 1
ATOM 4881 O O . GLU B 1 122 ? 13.336 -5.742 -36.344 1 96.69 122 GLU B O 1
ATOM 4886 N N . MET B 1 123 ? 11.336 -6.59 -36.156 1 97.12 123 MET B N 1
ATOM 4887 C CA . MET B 1 123 ? 11.781 -7.656 -35.281 1 97.12 123 MET B CA 1
ATOM 4888 C C . MET B 1 123 ? 12.828 -8.539 -35.938 1 97.12 123 MET B C 1
ATOM 4890 O O . MET B 1 123 ? 13.867 -8.828 -35.375 1 97.12 123 MET B O 1
ATOM 4894 N N . ARG B 1 124 ? 12.578 -8.867 -37.156 1 96.75 124 ARG B N 1
ATOM 4895 C CA . ARG B 1 124 ? 13.508 -9.68 -37.938 1 96.75 124 ARG B CA 1
ATOM 4896 C C . ARG B 1 124 ? 14.844 -8.969 -38.125 1 96.75 124 ARG B C 1
ATOM 4898 O O . ARG B 1 124 ? 15.906 -9.594 -38.031 1 96.75 124 ARG B O 1
ATOM 4905 N N . LEU B 1 125 ? 14.68 -7.773 -38.375 1 96.69 125 LEU B N 1
ATOM 4906 C CA . LEU B 1 125 ? 15.891 -6.969 -38.562 1 96.69 125 LEU B CA 1
ATOM 4907 C C . LEU B 1 125 ? 16.703 -6.938 -37.25 1 96.69 125 LEU B C 1
ATOM 4909 O O . LEU B 1 125 ? 17.922 -7.07 -37.281 1 96.69 125 LEU B O 1
ATOM 4913 N N . CYS B 1 126 ? 16.031 -6.719 -36.188 1 96.12 126 CYS B N 1
ATOM 4914 C CA . CYS B 1 126 ? 16.703 -6.715 -34.906 1 96.12 126 CYS B CA 1
ATOM 4915 C C . CYS B 1 126 ? 17.391 -8.055 -34.656 1 96.12 126 CYS B C 1
ATOM 4917 O O . CYS B 1 126 ? 18.531 -8.094 -34.219 1 96.12 126 CYS B O 1
ATOM 4919 N N . MET B 1 127 ? 16.688 -9.086 -34.969 1 95.81 127 MET B N 1
ATOM 4920 C CA . MET B 1 127 ? 17.234 -10.43 -34.781 1 95.81 127 MET B CA 1
ATOM 4921 C C . MET B 1 127 ? 18.484 -10.625 -35.625 1 95.81 127 MET B C 1
ATOM 4923 O O . MET B 1 127 ? 19.5 -11.125 -35.125 1 95.81 127 MET B O 1
ATOM 4927 N N . LYS B 1 128 ? 18.469 -10.156 -36.75 1 94.56 128 LYS B N 1
ATOM 4928 C CA . LYS B 1 128 ? 19.609 -10.289 -37.656 1 94.56 128 LYS B CA 1
ATOM 4929 C C . LYS B 1 128 ? 20.797 -9.453 -37.188 1 94.56 128 LYS B C 1
ATOM 4931 O O . LYS B 1 128 ? 21.938 -9.844 -37.375 1 94.56 128 LYS B O 1
ATOM 4936 N N . LYS B 1 129 ? 20.453 -8.398 -36.594 1 94.06 129 LYS B N 1
ATOM 4937 C CA . LYS B 1 129 ? 21.5 -7.469 -36.156 1 94.06 129 LYS B CA 1
ATOM 4938 C C . LYS B 1 129 ? 22.047 -7.852 -34.781 1 94.06 129 LYS B C 1
ATOM 4940 O O . LYS B 1 129 ? 22.844 -7.117 -34.219 1 94.06 129 LYS B O 1
ATOM 4945 N N . GLY B 1 130 ? 21.547 -8.867 -34.25 1 92.5 130 GLY B N 1
ATOM 4946 C CA . GLY B 1 130 ? 22.172 -9.406 -33.062 1 92.5 130 GLY B CA 1
ATOM 4947 C C . GLY B 1 130 ? 21.453 -9.023 -31.781 1 92.5 130 GLY B C 1
ATOM 4948 O O . GLY B 1 130 ? 22 -9.164 -30.688 1 92.5 130 GLY B O 1
ATOM 4949 N N . TRP B 1 131 ? 20.266 -8.555 -31.859 1 94.88 131 TRP B N 1
ATOM 4950 C CA . TRP B 1 131 ? 19.484 -8.203 -30.672 1 94.88 131 TRP B CA 1
ATOM 4951 C C . TRP B 1 131 ? 18.703 -9.398 -30.172 1 94.88 131 TRP B C 1
ATOM 4953 O O . TRP B 1 131 ? 18.188 -10.203 -30.953 1 94.88 131 TRP B O 1
ATOM 4963 N N . SER B 1 132 ? 18.625 -9.477 -28.875 1 96.12 132 SER B N 1
ATOM 4964 C CA . SER B 1 132 ? 17.766 -10.484 -28.25 1 96.12 132 SER B CA 1
ATOM 4965 C C . SER B 1 132 ? 16.359 -9.961 -28.031 1 96.12 132 SER B C 1
ATOM 4967 O O . SER B 1 132 ? 16.156 -8.758 -27.859 1 96.12 132 SER B O 1
ATOM 4969 N N . ILE B 1 133 ? 15.453 -10.883 -28.047 1 97.25 133 ILE B N 1
ATOM 4970 C CA . ILE B 1 133 ? 14.055 -10.523 -27.844 1 97.25 133 ILE B CA 1
ATOM 4971 C C . ILE B 1 133 ? 13.508 -11.227 -26.609 1 97.25 133 ILE B C 1
ATOM 4973 O O . ILE B 1 133 ? 13.523 -12.461 -26.531 1 97.25 133 ILE B O 1
ATOM 4977 N N . ARG B 1 134 ? 13.07 -10.453 -25.656 1 97 134 ARG B N 1
ATOM 4978 C CA . ARG B 1 134 ? 12.25 -10.961 -24.578 1 97 134 ARG B CA 1
ATOM 4979 C C . ARG B 1 134 ? 10.773 -10.703 -24.828 1 97 134 ARG B C 1
ATOM 4981 O O . ARG B 1 134 ? 10.32 -9.555 -24.797 1 97 134 ARG B O 1
ATOM 4988 N N . PHE B 1 135 ? 10.086 -11.695 -25.156 1 97.62 135 PHE B N 1
ATOM 4989 C CA . PHE B 1 135 ? 8.648 -11.57 -25.375 1 97.62 135 PHE B CA 1
ATOM 4990 C C . PHE B 1 135 ? 7.883 -11.844 -24.078 1 97.62 135 PHE B C 1
ATOM 4992 O O . PHE B 1 135 ? 7.934 -12.953 -23.547 1 97.62 135 PHE B O 1
ATOM 4999 N N . LEU B 1 136 ? 7.152 -10.844 -23.672 1 97 136 LEU B N 1
ATOM 5000 C CA . LEU B 1 136 ? 6.484 -10.93 -22.375 1 97 136 LEU B CA 1
ATOM 5001 C C . LEU B 1 136 ? 5.109 -11.57 -22.516 1 97 136 LEU B C 1
ATOM 5003 O O . LEU B 1 136 ? 4.305 -11.156 -23.359 1 97 136 LEU B O 1
ATOM 5007 N N . ARG B 1 137 ? 4.836 -12.648 -21.781 1 97.19 137 ARG B N 1
ATOM 5008 C CA . ARG B 1 137 ? 3.533 -13.266 -21.547 1 97.19 137 ARG B CA 1
ATOM 5009 C C . ARG B 1 137 ? 2.943 -13.781 -22.859 1 97.19 137 ARG B C 1
ATOM 5011 O O . ARG B 1 137 ? 1.818 -13.438 -23.219 1 97.19 137 ARG B O 1
ATOM 5018 N N . PRO B 1 138 ? 3.627 -14.633 -23.5 1 96.38 138 PRO B N 1
ATOM 5019 C CA . PRO B 1 138 ? 3.09 -15.18 -24.75 1 96.38 138 PRO B CA 1
ATOM 5020 C C . PRO B 1 138 ? 1.769 -15.922 -24.547 1 96.38 138 PRO B C 1
ATOM 5022 O O . PRO B 1 138 ? 1.011 -16.109 -25.5 1 96.38 138 PRO B O 1
ATOM 5025 N N . HIS B 1 139 ? 1.474 -16.328 -23.328 1 95.94 139 HIS B N 1
ATOM 5026 C CA . HIS B 1 139 ? 0.24 -17.047 -23.031 1 95.94 139 HIS B CA 1
ATOM 5027 C C . HIS B 1 139 ? -0.982 -16.172 -23.25 1 95.94 139 HIS B C 1
ATOM 5029 O O . HIS B 1 139 ? -2.102 -16.672 -23.375 1 95.94 139 HIS B O 1
ATOM 5035 N N . GLU B 1 140 ? -0.795 -14.867 -23.25 1 94.75 140 GLU B N 1
ATOM 5036 C CA . GLU B 1 140 ? -1.901 -13.945 -23.5 1 94.75 140 GLU B CA 1
ATOM 5037 C C . GLU B 1 140 ? -2.398 -14.055 -24.938 1 94.75 140 GLU B C 1
ATOM 5039 O O . GLU B 1 140 ? -3.504 -13.609 -25.25 1 94.75 140 GLU B O 1
ATOM 5044 N N . HIS B 1 141 ? -1.577 -14.703 -25.797 1 93.75 141 HIS B N 1
ATOM 5045 C CA . HIS B 1 141 ? -1.9 -14.758 -27.219 1 93.75 141 HIS B CA 1
ATOM 5046 C C . HIS B 1 141 ? -2.092 -16.188 -27.688 1 93.75 141 HIS B C 1
ATOM 5048 O O . HIS B 1 141 ? -2.57 -16.438 -28.797 1 93.75 141 HIS B O 1
ATOM 5054 N N . VAL B 1 142 ? -1.669 -17.109 -26.906 1 94.12 142 VAL B N 1
ATOM 5055 C CA . VAL B 1 142 ? -1.73 -18.516 -27.25 1 94.12 142 VAL B CA 1
ATOM 5056 C C . VAL B 1 142 ? -2.492 -19.281 -26.172 1 94.12 142 VAL B C 1
ATOM 5058 O O . VAL B 1 142 ? -1.972 -19.516 -25.078 1 94.12 142 VAL B O 1
ATOM 5061 N N . SER B 1 143 ? -3.6 -19.797 -26.469 1 92.81 143 SER B N 1
ATOM 5062 C CA . SER B 1 143 ? -4.504 -20.391 -25.5 1 92.81 143 SER B CA 1
ATOM 5063 C C . SER B 1 143 ? -3.9 -21.656 -24.875 1 92.81 143 SER B C 1
ATOM 5065 O O . SER B 1 143 ? -4.129 -21.938 -23.703 1 92.81 143 SER B O 1
ATOM 5067 N N . SER B 1 144 ? -3.201 -22.391 -25.656 1 94.81 144 SER B N 1
ATOM 5068 C CA . SER B 1 144 ? -2.584 -23.594 -25.125 1 94.81 144 SER B CA 1
ATOM 5069 C C . SER B 1 144 ? -1.6 -23.281 -24 1 94.81 144 SER B C 1
ATOM 5071 O O . SER B 1 144 ? -1.521 -24 -23 1 94.81 144 SER B O 1
ATOM 5073 N N . ASN B 1 145 ? -0.87 -22.203 -24.172 1 96.44 145 ASN B N 1
ATOM 5074 C CA . ASN B 1 145 ? 0.065 -21.766 -23.141 1 96.44 145 ASN B CA 1
ATOM 5075 C C . ASN B 1 145 ? -0.664 -21.328 -21.875 1 96.44 145 ASN B C 1
ATOM 5077 O O . ASN B 1 145 ? -0.201 -21.594 -20.766 1 96.44 145 ASN B O 1
ATOM 5081 N N . SER B 1 146 ? -1.751 -20.656 -22.094 1 95 146 SER B N 1
ATOM 5082 C CA . SER B 1 146 ? -2.592 -20.281 -20.953 1 95 146 SER B CA 1
ATOM 5083 C C . SER B 1 146 ? -3.068 -21.531 -20.203 1 95 146 SER B C 1
ATOM 5085 O O . SER B 1 146 ? -3.096 -21.531 -18.969 1 95 146 SER B O 1
ATOM 5087 N N . ALA B 1 147 ? -3.396 -22.531 -20.906 1 94.19 147 ALA B N 1
ATOM 5088 C CA . ALA B 1 147 ? -3.842 -23.781 -20.312 1 94.19 147 ALA B CA 1
ATOM 5089 C C . ALA B 1 147 ? -2.723 -24.438 -19.5 1 94.19 147 ALA B C 1
ATOM 5091 O O . ALA B 1 147 ? -2.971 -25.016 -18.438 1 94.19 147 ALA B O 1
ATOM 5092 N N . VAL B 1 148 ? -1.514 -24.344 -19.984 1 95.88 148 VAL B N 1
ATOM 5093 C CA . VAL B 1 148 ? -0.374 -24.891 -19.25 1 95.88 148 VAL B CA 1
ATOM 5094 C C . VAL B 1 148 ? -0.213 -24.156 -17.922 1 95.88 148 VAL B C 1
ATOM 5096 O O . VAL B 1 148 ? -0.037 -24.781 -16.875 1 95.88 148 VAL B O 1
ATOM 5099 N N . ILE B 1 149 ? -0.325 -22.859 -17.984 1 96.31 149 ILE B N 1
ATOM 5100 C CA . ILE B 1 149 ? -0.193 -22.062 -16.766 1 96.31 149 ILE B CA 1
ATOM 5101 C C . ILE B 1 149 ? -1.292 -22.438 -15.773 1 96.31 149 ILE B C 1
ATOM 5103 O O . ILE B 1 149 ? -1.035 -22.562 -14.578 1 96.31 149 ILE B O 1
ATOM 5107 N N . SER B 1 150 ? -2.475 -22.516 -16.312 1 93.5 150 SER B N 1
ATOM 5108 C CA . SER B 1 150 ? -3.59 -22.891 -15.453 1 93.5 150 SER B CA 1
ATOM 5109 C C . SER B 1 150 ? -3.307 -24.203 -14.719 1 93.5 150 SER B C 1
ATOM 5111 O O . SER B 1 150 ? -3.578 -24.312 -13.523 1 93.5 150 SER B O 1
ATOM 5113 N N . LYS B 1 151 ? -2.805 -25.141 -15.398 1 92.25 151 LYS B N 1
ATOM 5114 C CA . LYS B 1 151 ? -2.455 -26.422 -14.789 1 92.25 151 LYS B CA 1
ATOM 5115 C C . LYS B 1 151 ? -1.368 -26.25 -13.734 1 92.25 151 LYS B C 1
ATOM 5117 O O . LYS B 1 151 ? -1.45 -26.828 -12.648 1 92.25 151 LYS B O 1
ATOM 5122 N N . MET B 1 152 ? -0.389 -25.453 -14.031 1 95.44 152 MET B N 1
ATOM 5123 C CA . MET B 1 152 ? 0.683 -25.172 -13.078 1 95.44 152 MET B CA 1
ATOM 5124 C C . MET B 1 152 ? 0.133 -24.516 -11.82 1 95.44 152 MET B C 1
ATOM 5126 O O . MET B 1 152 ? 0.526 -24.875 -10.703 1 95.44 152 MET B O 1
ATOM 5130 N N . GLU B 1 153 ? -0.73 -23.594 -12.039 1 95.12 153 GLU B N 1
ATOM 5131 C CA . GLU B 1 153 ? -1.333 -22.875 -10.914 1 95.12 153 GLU B CA 1
ATOM 5132 C C . GLU B 1 153 ? -2.111 -23.828 -10.008 1 95.12 153 GLU B C 1
ATOM 5134 O O . GLU B 1 153 ? -2.084 -23.688 -8.789 1 95.12 153 GLU B O 1
ATOM 5139 N N . ASP B 1 154 ? -2.717 -24.75 -10.617 1 91 154 ASP B N 1
ATOM 5140 C CA . ASP B 1 154 ? -3.461 -25.766 -9.859 1 91 154 ASP B CA 1
ATOM 5141 C C . ASP B 1 154 ? -2.521 -26.625 -9.016 1 91 154 ASP B C 1
ATOM 5143 O O . ASP B 1 154 ? -2.842 -26.969 -7.879 1 91 154 ASP B O 1
ATOM 5147 N N . ILE B 1 155 ? -1.458 -26.875 -9.57 1 91.81 155 ILE B N 1
ATOM 5148 C CA . ILE B 1 155 ? -0.526 -27.797 -8.938 1 91.81 155 ILE B CA 1
ATOM 5149 C C . ILE B 1 155 ? 0.303 -27.062 -7.891 1 91.81 155 ILE B C 1
ATOM 5151 O O . ILE B 1 155 ? 0.488 -27.562 -6.777 1 91.81 155 ILE B O 1
ATOM 5155 N N . PHE B 1 156 ? 0.767 -25.906 -8.172 1 94.62 156 PHE B N 1
ATOM 5156 C CA . PHE B 1 156 ? 1.64 -25.156 -7.27 1 94.62 156 PHE B CA 1
ATOM 5157 C C . PHE B 1 156 ? 0.823 -24.297 -6.316 1 94.62 156 PHE B C 1
ATOM 5159 O O . PHE B 1 156 ? 1.349 -23.797 -5.32 1 94.62 156 PHE B O 1
ATOM 5166 N N . CYS B 1 157 ? -0.447 -24.094 -6.609 1 93.44 157 CYS B N 1
ATOM 5167 C CA . CYS B 1 157 ? -1.382 -23.359 -5.762 1 93.44 157 CYS B CA 1
ATOM 5168 C C . CYS B 1 157 ? -0.935 -21.922 -5.582 1 93.44 157 CYS B C 1
ATOM 5170 O O . CYS B 1 157 ? -0.917 -21.406 -4.465 1 93.44 157 CYS B O 1
ATOM 5172 N N . CYS B 1 158 ? -0.502 -21.359 -6.648 1 95.38 158 CYS B N 1
ATOM 5173 C CA . CYS B 1 158 ? -0.108 -19.969 -6.707 1 95.38 158 CYS B CA 1
ATOM 5174 C C . CYS B 1 158 ? -0.196 -19.422 -8.133 1 95.38 158 CYS B C 1
ATOM 5176 O O . CYS B 1 158 ? -0.397 -20.203 -9.078 1 95.38 158 CYS B O 1
ATOM 5178 N N . PHE B 1 159 ? -0.136 -18.141 -8.172 1 94.06 159 PHE B N 1
ATOM 5179 C CA . PHE B 1 159 ? -0.099 -17.516 -9.484 1 94.06 159 PHE B CA 1
ATOM 5180 C C . PHE B 1 159 ? 1.188 -17.875 -10.219 1 94.06 159 PHE B C 1
ATOM 5182 O O . PHE B 1 159 ? 2.26 -17.922 -9.609 1 94.06 159 PHE B O 1
ATOM 5189 N N . CYS B 1 160 ? 1.046 -18.172 -11.492 1 97.06 160 CYS B N 1
ATOM 5190 C CA . CYS B 1 160 ? 2.184 -18.516 -12.336 1 97.06 160 CYS B CA 1
ATOM 5191 C C . CYS B 1 160 ? 2.23 -17.641 -13.578 1 97.06 160 CYS B C 1
ATOM 5193 O O . CYS B 1 160 ? 1.257 -16.953 -13.898 1 97.06 160 CYS B O 1
ATOM 5195 N N . GLY B 1 161 ? 3.434 -17.594 -14.195 1 97.31 161 GLY B N 1
ATOM 5196 C CA . GLY B 1 161 ? 3.619 -16.781 -15.383 1 97.31 161 GLY B CA 1
ATOM 5197 C C . GLY B 1 161 ? 4.465 -17.453 -16.453 1 97.31 161 GLY B C 1
ATOM 5198 O O . GLY B 1 161 ? 4.91 -18.578 -16.266 1 97.31 161 GLY B O 1
ATOM 5199 N N . LEU B 1 162 ? 4.586 -16.688 -17.609 1 98.19 162 LEU B N 1
ATOM 5200 C CA . LEU B 1 162 ? 5.332 -17.203 -18.75 1 98.19 162 LEU B CA 1
ATOM 5201 C C . LEU B 1 162 ? 5.969 -16.062 -19.547 1 98.19 162 LEU B C 1
ATOM 5203 O O . LEU B 1 162 ? 5.316 -15.062 -19.828 1 98.19 162 LEU B O 1
ATOM 5207 N N . ASN B 1 163 ? 7.238 -16.203 -19.797 1 98.12 163 ASN B N 1
ATOM 5208 C CA . ASN B 1 163 ? 7.953 -15.336 -20.719 1 98.12 163 ASN B CA 1
ATOM 5209 C C . ASN B 1 163 ? 8.781 -16.141 -21.719 1 98.12 163 ASN B C 1
ATOM 5211 O O . ASN B 1 163 ? 9.023 -17.328 -21.516 1 98.12 163 ASN B O 1
ATOM 5215 N N . SER B 1 164 ? 9.148 -15.492 -22.797 1 98.25 164 SER B N 1
ATOM 5216 C CA . SER B 1 164 ? 10 -16.125 -23.812 1 98.25 164 SER B CA 1
ATOM 5217 C C . SER B 1 164 ? 11.25 -15.297 -24.078 1 98.25 164 SER B C 1
ATOM 5219 O O . SER B 1 164 ? 11.211 -14.062 -24.016 1 98.25 164 SER B O 1
ATOM 5221 N N . TYR B 1 165 ? 12.273 -16.016 -24.406 1 97.81 165 TYR B N 1
ATOM 5222 C CA . TYR B 1 165 ? 13.562 -15.375 -24.672 1 97.81 165 TYR B CA 1
ATOM 5223 C C . TYR B 1 165 ? 14.195 -15.922 -25.938 1 97.81 165 TYR B C 1
ATOM 5225 O O . TYR B 1 165 ? 14.508 -17.109 -26.016 1 97.81 165 TYR B O 1
ATOM 5233 N N . TRP B 1 166 ? 14.359 -15.047 -26.891 1 97.81 166 TRP B N 1
ATOM 5234 C CA . TRP B 1 166 ? 15.055 -15.359 -28.125 1 97.81 166 TRP B CA 1
ATOM 5235 C C . TRP B 1 166 ? 16.422 -14.672 -28.188 1 97.81 166 TRP B C 1
ATOM 5237 O O . TRP B 1 166 ? 16.516 -13.453 -28.016 1 97.81 166 TRP B O 1
ATOM 5247 N N . THR B 1 167 ? 17.453 -15.422 -28.344 1 97 167 THR B N 1
ATOM 5248 C CA . THR B 1 167 ? 18.812 -14.891 -28.375 1 97 167 THR B CA 1
ATOM 5249 C C . THR B 1 167 ? 19.547 -15.32 -29.641 1 97 167 THR B C 1
ATOM 5251 O O . THR B 1 167 ? 19.547 -16.5 -29.984 1 97 167 THR B O 1
ATOM 5254 N N . PRO B 1 168 ? 20.156 -14.367 -30.344 1 95.44 168 PRO B N 1
ATOM 5255 C CA . PRO B 1 168 ? 20.875 -14.734 -31.562 1 95.44 168 PRO B CA 1
ATOM 5256 C C . PRO B 1 168 ? 22.125 -15.562 -31.281 1 95.44 168 PRO B C 1
ATOM 5258 O O . PRO B 1 168 ? 22.484 -15.773 -30.125 1 95.44 168 PRO B O 1
ATOM 5261 N N . ALA B 1 169 ? 22.734 -16 -32.406 1 93 169 ALA B N 1
ATOM 5262 C CA . ALA B 1 169 ? 23.938 -16.828 -32.281 1 93 169 ALA B CA 1
ATOM 5263 C C . ALA B 1 169 ? 25.094 -16.031 -31.688 1 93 169 ALA B C 1
ATOM 5265 O O . ALA B 1 169 ? 25.25 -14.836 -31.969 1 93 169 ALA B O 1
ATOM 5266 N N . ASN B 1 170 ? 25.828 -16.766 -30.844 1 89.62 170 ASN B N 1
ATOM 5267 C CA . ASN B 1 170 ? 27.062 -16.234 -30.25 1 89.62 170 ASN B CA 1
ATOM 5268 C C . ASN B 1 170 ? 26.812 -14.906 -29.562 1 89.62 170 ASN B C 1
ATOM 5270 O O . ASN B 1 170 ? 27.516 -13.922 -29.812 1 89.62 170 ASN B O 1
ATOM 5274 N N . SER B 1 171 ? 25.844 -14.961 -28.703 1 87.5 171 SER B N 1
ATOM 5275 C CA . SER B 1 171 ? 25.453 -13.711 -28.062 1 87.5 171 SER B CA 1
ATOM 5276 C C . SER B 1 171 ? 24.953 -13.945 -26.656 1 87.5 171 SER B C 1
ATOM 5278 O O . SER B 1 171 ? 24.812 -15.094 -26.219 1 87.5 171 SER B O 1
ATOM 5280 N N . GLN B 1 172 ? 24.953 -12.836 -26.016 1 83.75 172 GLN B N 1
ATOM 5281 C CA . GLN B 1 172 ? 24.375 -12.789 -24.672 1 83.75 172 GLN B CA 1
ATOM 5282 C C . GLN B 1 172 ? 23.375 -11.656 -24.547 1 83.75 172 GLN B C 1
ATOM 5284 O O . GLN B 1 172 ? 23.672 -10.508 -24.891 1 83.75 172 GLN B O 1
ATOM 5289 N N . GLY B 1 173 ? 22.203 -12.031 -24 1 79.44 173 GLY B N 1
ATOM 5290 C CA . GLY B 1 173 ? 21.156 -11.031 -23.906 1 79.44 173 GLY B CA 1
ATOM 5291 C C . GLY B 1 173 ? 21.141 -10.305 -22.578 1 79.44 173 GLY B C 1
ATOM 5292 O O . GLY B 1 173 ? 20.922 -9.094 -22.531 1 79.44 173 GLY B O 1
ATOM 5293 N N . PHE B 1 174 ? 21.391 -11 -21.516 1 85.25 174 PHE B N 1
ATOM 5294 C CA . PHE B 1 174 ? 21.219 -10.422 -20.188 1 85.25 174 PHE B CA 1
ATOM 5295 C C . PHE B 1 174 ? 22.453 -10.625 -19.328 1 85.25 174 PHE B C 1
ATOM 5297 O O . PHE B 1 174 ? 23.172 -11.609 -19.516 1 85.25 174 PHE B O 1
ATOM 5304 N N . ALA B 1 175 ? 22.656 -9.68 -18.406 1 87.88 175 ALA B N 1
ATOM 5305 C CA . ALA B 1 175 ? 23.672 -9.82 -17.359 1 87.88 175 ALA B CA 1
ATOM 5306 C C . ALA B 1 175 ? 23.219 -10.82 -16.297 1 87.88 175 ALA B C 1
ATOM 5308 O O . ALA B 1 175 ? 22.031 -11.141 -16.203 1 87.88 175 ALA B O 1
ATOM 5309 N N . PRO B 1 176 ? 24.219 -11.375 -15.57 1 92.06 176 PRO B N 1
ATOM 5310 C CA . PRO B 1 176 ? 23.797 -12.25 -14.469 1 92.06 176 PRO B CA 1
ATOM 5311 C C . PRO B 1 176 ? 22.844 -11.57 -13.5 1 92.06 176 PRO B C 1
ATOM 5313 O O . PRO B 1 176 ? 23 -10.391 -13.188 1 92.06 176 PRO B O 1
ATOM 5316 N N . HIS B 1 177 ? 21.828 -12.258 -13.055 1 94.06 177 HIS B N 1
ATOM 5317 C CA . HIS B 1 177 ? 20.812 -11.766 -12.125 1 94.06 177 HIS B CA 1
ATOM 5318 C C . HIS B 1 177 ? 20.016 -12.914 -11.516 1 94.06 177 HIS B C 1
ATOM 5320 O O . HIS B 1 177 ? 20.188 -14.07 -11.914 1 94.06 177 HIS B O 1
ATOM 5326 N N . TYR B 1 178 ? 19.297 -12.664 -10.531 1 95.19 178 TYR B N 1
ATOM 5327 C CA . TYR B 1 178 ? 18.328 -13.641 -10.047 1 95.19 178 TYR B CA 1
ATOM 5328 C C . TYR B 1 178 ? 16.906 -13.062 -10.094 1 95.19 178 TYR B C 1
ATOM 5330 O O . TYR B 1 178 ? 16.734 -11.844 -10.133 1 95.19 178 TYR B O 1
ATOM 5338 N N . ASP B 1 179 ? 15.969 -13.914 -10.164 1 95.12 179 ASP B N 1
ATOM 5339 C CA . ASP B 1 179 ? 14.562 -13.531 -10.258 1 95.12 179 ASP B CA 1
ATOM 5340 C C . ASP B 1 179 ? 13.836 -13.781 -8.938 1 95.12 179 ASP B C 1
ATOM 5342 O O . ASP B 1 179 ? 14.297 -14.562 -8.109 1 95.12 179 ASP B O 1
ATOM 5346 N N . ASP B 1 180 ? 12.688 -13.117 -8.797 1 96.81 180 ASP B N 1
ATOM 5347 C CA . ASP B 1 180 ? 11.867 -13.219 -7.594 1 96.81 180 ASP B CA 1
ATOM 5348 C C . ASP B 1 180 ? 10.836 -14.336 -7.727 1 96.81 180 ASP B C 1
ATOM 5350 O O . ASP B 1 180 ? 9.805 -14.312 -7.062 1 96.81 180 ASP B O 1
ATOM 5354 N N . VAL B 1 181 ? 11.117 -15.273 -8.617 1 97.81 181 VAL B N 1
ATOM 5355 C CA . VAL B 1 181 ? 10.227 -16.406 -8.883 1 97.81 181 VAL B CA 1
ATOM 5356 C C . VAL B 1 181 ? 11.039 -17.688 -8.992 1 97.81 181 VAL B C 1
ATOM 5358 O O . VAL B 1 181 ? 12.258 -17.641 -9.211 1 97.81 181 VAL B O 1
ATOM 5361 N N . ASP B 1 182 ? 10.289 -18.844 -8.734 1 98.12 182 ASP B N 1
ATOM 5362 C CA . ASP B 1 182 ? 10.812 -20.109 -9.242 1 98.12 182 ASP B CA 1
ATOM 5363 C C . ASP B 1 182 ? 10.758 -20.156 -10.766 1 98.12 182 ASP B C 1
ATOM 5365 O O . ASP B 1 182 ? 9.727 -19.828 -11.359 1 98.12 182 ASP B O 1
ATOM 5369 N N . VAL B 1 183 ? 11.82 -20.641 -11.297 1 98.25 183 VAL B N 1
ATOM 5370 C CA . VAL B 1 183 ? 11.906 -20.609 -12.75 1 98.25 183 VAL B CA 1
ATOM 5371 C C . VAL B 1 183 ? 11.945 -22.031 -13.305 1 98.25 183 VAL B C 1
ATOM 5373 O O . VAL B 1 183 ? 12.695 -22.875 -12.805 1 98.25 183 VAL B O 1
ATOM 5376 N N . PHE B 1 184 ? 11.117 -22.312 -14.273 1 98.75 184 PHE B N 1
ATOM 5377 C CA . PHE B 1 184 ? 11.156 -23.516 -15.109 1 98.75 184 PHE B CA 1
ATOM 5378 C C . PHE B 1 184 ? 11.469 -23.156 -16.562 1 98.75 184 PHE B C 1
ATOM 5380 O O . PHE B 1 184 ? 10.594 -22.719 -17.312 1 98.75 184 PHE B O 1
ATOM 5387 N N . LEU B 1 185 ? 12.719 -23.375 -16.891 1 98.56 185 LEU B N 1
ATOM 5388 C CA . LEU B 1 185 ? 13.227 -22.984 -18.203 1 98.56 185 LEU B CA 1
ATOM 5389 C C . LEU B 1 185 ? 13.156 -24.156 -19.188 1 98.56 185 LEU B C 1
ATOM 5391 O O . LEU B 1 185 ? 13.82 -25.172 -18.984 1 98.56 185 LEU B O 1
ATOM 5395 N N . LEU B 1 186 ? 12.359 -24 -20.25 1 98.56 186 LEU B N 1
ATOM 5396 C CA . LEU B 1 186 ? 12.227 -25.016 -21.297 1 98.56 186 LEU B CA 1
ATOM 5397 C C . LEU B 1 186 ? 12.93 -24.578 -22.578 1 98.56 186 LEU B C 1
ATOM 5399 O O . LEU B 1 186 ? 12.555 -23.578 -23.188 1 98.56 186 LEU B O 1
ATOM 5403 N N . GLN B 1 187 ? 13.906 -25.344 -22.969 1 98.31 187 GLN B N 1
ATOM 5404 C CA . GLN B 1 187 ? 14.594 -25.047 -24.219 1 98.31 187 GLN B CA 1
ATOM 5405 C C . GLN B 1 187 ? 13.789 -25.547 -25.422 1 98.31 187 GLN B C 1
ATOM 5407 O O . GLN B 1 187 ? 13.453 -26.734 -25.484 1 98.31 187 GLN B O 1
ATOM 5412 N N . LEU B 1 188 ? 13.508 -24.688 -26.391 1 97.88 188 LEU B N 1
ATOM 5413 C CA . LEU B 1 188 ? 12.633 -25.047 -27.5 1 97.88 188 LEU B CA 1
ATOM 5414 C C . LEU B 1 188 ? 13.398 -25.078 -28.828 1 97.88 188 LEU B C 1
ATOM 5416 O O . LEU B 1 188 ? 13.141 -25.922 -29.688 1 97.88 188 LEU B O 1
ATOM 5420 N N . GLU B 1 189 ? 14.242 -24.094 -29.031 1 97.31 189 GLU B N 1
ATOM 5421 C CA . GLU B 1 189 ? 15.055 -24.016 -30.25 1 97.31 189 GLU B CA 1
ATOM 5422 C C . GLU B 1 189 ? 16.5 -23.703 -29.938 1 97.31 189 GLU B C 1
ATOM 5424 O O . GLU B 1 189 ? 16.781 -22.906 -29.016 1 97.31 189 GLU B O 1
ATOM 5429 N N . GLY B 1 190 ? 17.391 -24.328 -30.719 1 96.19 190 GLY B N 1
ATOM 5430 C CA . GLY B 1 190 ? 18.797 -24.031 -30.547 1 96.19 190 GLY B CA 1
ATOM 5431 C C . GLY B 1 190 ? 19.328 -24.438 -29.188 1 96.19 190 GLY B C 1
ATOM 5432 O O . GLY B 1 190 ? 18.656 -25.172 -28.453 1 96.19 190 GLY B O 1
ATOM 5433 N N . GLU B 1 191 ? 20.578 -24.047 -28.938 1 95.56 191 GLU B N 1
ATOM 5434 C CA . GLU B 1 191 ? 21.219 -24.375 -27.672 1 95.56 191 GLU B CA 1
ATOM 5435 C C . GLU B 1 191 ? 21.688 -23.125 -26.938 1 95.56 191 GLU B C 1
ATOM 5437 O O . GLU B 1 191 ? 21.969 -22.109 -27.562 1 95.56 191 GLU B O 1
ATOM 5442 N N . LYS B 1 192 ? 21.734 -23.219 -25.625 1 96.31 192 LYS B N 1
ATOM 5443 C CA . LYS B 1 192 ? 22.219 -22.125 -24.797 1 96.31 192 LYS B CA 1
ATOM 5444 C C . LYS B 1 192 ? 22.984 -22.641 -23.578 1 96.31 192 LYS B C 1
ATOM 5446 O O . LYS B 1 192 ? 22.562 -23.609 -22.938 1 96.31 192 LYS B O 1
ATOM 5451 N N . GLU B 1 193 ? 24.062 -22.016 -23.344 1 97.06 193 GLU B N 1
ATOM 5452 C CA . GLU B 1 193 ? 24.844 -22.344 -22.172 1 97.06 193 GLU B CA 1
ATOM 5453 C C . GLU B 1 193 ? 24.422 -21.484 -20.969 1 97.06 193 GLU B C 1
ATOM 5455 O O . GLU B 1 193 ? 24.266 -20.281 -21.094 1 97.06 193 GLU B O 1
ATOM 5460 N N . TRP B 1 194 ? 24.281 -22.188 -19.828 1 97.31 194 TRP B N 1
ATOM 5461 C CA . TRP B 1 194 ? 23.859 -21.5 -18.609 1 97.31 194 TRP B CA 1
ATOM 5462 C C . TRP B 1 194 ? 24.891 -21.688 -17.5 1 97.31 194 TRP B 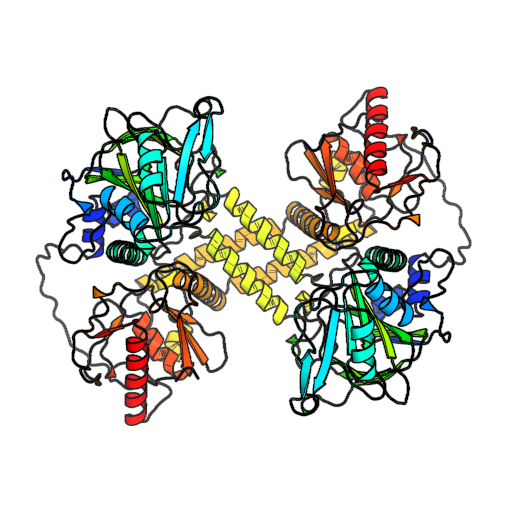C 1
ATOM 5464 O O . TRP B 1 194 ? 25.375 -22.797 -17.281 1 97.31 194 TRP B O 1
ATOM 5474 N N . ASN B 1 195 ? 25.172 -20.578 -16.875 1 96.38 195 ASN B N 1
ATOM 5475 C CA . ASN B 1 195 ? 25.953 -20.578 -15.641 1 96.38 195 ASN B CA 1
ATOM 5476 C C . ASN B 1 195 ? 25.094 -20.203 -14.438 1 96.38 195 ASN B C 1
ATOM 5478 O O . ASN B 1 195 ? 24.422 -19.172 -14.453 1 96.38 195 ASN B O 1
ATOM 5482 N N . LEU B 1 196 ? 25.125 -21.062 -13.438 1 97.12 196 LEU B N 1
ATOM 5483 C CA . LEU B 1 196 ? 24.406 -20.812 -12.195 1 97.12 196 LEU B CA 1
ATOM 5484 C C . LEU B 1 196 ? 25.391 -20.5 -11.062 1 97.12 196 LEU B C 1
ATOM 5486 O O . LEU B 1 196 ? 26.438 -21.141 -10.945 1 97.12 196 LEU B O 1
ATOM 5490 N N . TYR B 1 197 ? 25 -19.453 -10.297 1 94.06 197 TYR B N 1
ATOM 5491 C CA . TYR B 1 197 ? 25.828 -19.016 -9.18 1 94.06 197 TYR B CA 1
ATOM 5492 C C . TYR B 1 197 ? 25.047 -19.078 -7.867 1 94.06 197 TYR B C 1
ATOM 5494 O O . TYR B 1 197 ? 23.812 -19.109 -7.871 1 94.06 197 TYR B O 1
ATOM 5502 N N . THR B 1 198 ? 25.828 -19.156 -6.809 1 84.81 198 THR B N 1
ATOM 5503 C CA . THR B 1 198 ? 25.188 -19.016 -5.504 1 84.81 198 THR B CA 1
ATOM 5504 C C . THR B 1 198 ? 24.781 -17.562 -5.262 1 84.81 198 THR B C 1
ATOM 5506 O O . THR B 1 198 ? 25.359 -16.641 -5.832 1 84.81 198 THR B O 1
ATOM 5509 N N . ALA B 1 199 ? 23.797 -17.469 -4.402 1 82.56 199 ALA B N 1
ATOM 5510 C CA . ALA B 1 199 ? 23.406 -16.109 -4.027 1 82.56 199 ALA B CA 1
ATOM 5511 C C . ALA B 1 199 ? 24.578 -15.367 -3.365 1 82.56 199 ALA B C 1
ATOM 5513 O O . ALA B 1 199 ? 25.281 -15.93 -2.527 1 82.56 199 ALA B O 1
ATOM 5514 N N . PRO B 1 200 ? 24.766 -14.102 -3.797 1 83.75 200 PRO B N 1
ATOM 5515 C CA . PRO B 1 200 ? 25.906 -13.359 -3.273 1 83.75 200 PRO B CA 1
ATOM 5516 C C . PRO B 1 200 ? 25.844 -13.141 -1.765 1 83.75 200 PRO B C 1
ATOM 5518 O O . PRO B 1 200 ? 26.875 -13.102 -1.092 1 83.75 200 PRO B O 1
ATOM 5521 N N . SER B 1 201 ? 24.578 -12.938 -1.29 1 87.19 201 SER B N 1
ATOM 5522 C CA . SER B 1 201 ? 24.391 -12.727 0.142 1 87.19 201 SER B CA 1
ATOM 5523 C C . SER B 1 201 ? 23.234 -13.57 0.677 1 87.19 201 SER B C 1
ATOM 5525 O O . SER B 1 201 ? 22.391 -14.047 -0.093 1 87.19 201 SER B O 1
ATOM 5527 N N . GLU B 1 202 ? 23.266 -13.742 1.982 1 86.62 202 GLU B N 1
ATOM 5528 C CA . GLU B 1 202 ? 22.219 -14.516 2.635 1 86.62 202 GLU B CA 1
ATOM 5529 C C . GLU B 1 202 ? 20.844 -13.891 2.383 1 86.62 202 GLU B C 1
ATOM 5531 O O . GLU B 1 202 ? 19.844 -14.602 2.27 1 86.62 202 GLU B O 1
ATOM 5536 N N . VAL B 1 203 ? 20.844 -12.578 2.225 1 88.81 203 VAL B N 1
ATOM 5537 C CA . VAL B 1 203 ? 19.578 -11.844 2.055 1 88.81 203 VAL B CA 1
ATOM 5538 C C . VAL B 1 203 ? 19.031 -12.094 0.655 1 88.81 203 VAL B C 1
ATOM 5540 O O . VAL B 1 203 ? 17.859 -11.812 0.389 1 88.81 203 VAL B O 1
ATOM 5543 N N . ASP B 1 204 ? 19.828 -12.703 -0.166 1 89.62 204 ASP B N 1
ATOM 5544 C CA . ASP B 1 204 ? 19.422 -12.898 -1.556 1 89.62 204 ASP B CA 1
ATOM 5545 C C . ASP B 1 204 ? 18.812 -14.281 -1.757 1 89.62 204 ASP B C 1
ATOM 5547 O O . ASP B 1 204 ? 18.203 -14.555 -2.797 1 89.62 204 ASP B O 1
ATOM 5551 N N . VAL B 1 205 ? 18.984 -15.148 -0.774 1 93.19 205 VAL B N 1
ATOM 5552 C CA . VAL B 1 205 ? 18.422 -16.484 -0.866 1 93.19 205 VAL B CA 1
ATOM 5553 C C . VAL B 1 205 ? 16.891 -16.406 -0.761 1 93.19 205 VAL B C 1
ATOM 5555 O O . VAL B 1 205 ? 16.359 -15.805 0.176 1 93.19 205 VAL B O 1
ATOM 5558 N N . LEU B 1 206 ? 16.219 -16.938 -1.755 1 96.5 206 LEU B N 1
ATOM 5559 C CA . LEU B 1 206 ? 14.758 -16.922 -1.833 1 96.5 206 LEU B CA 1
ATOM 5560 C C . LEU B 1 206 ? 14.227 -15.492 -1.76 1 96.5 206 LEU B C 1
ATOM 5562 O O . LEU B 1 206 ? 13.258 -15.219 -1.042 1 96.5 206 LEU B O 1
ATOM 5566 N N . SER B 1 207 ? 14.875 -14.625 -2.477 1 94.44 207 SER B N 1
ATOM 5567 C CA . SER B 1 207 ? 14.508 -13.219 -2.443 1 94.44 207 SER B CA 1
ATOM 5568 C C . SER B 1 207 ? 13.094 -13 -2.971 1 94.44 207 SER B C 1
ATOM 5570 O O . SER B 1 207 ? 12.664 -13.672 -3.908 1 94.44 207 SER B O 1
ATOM 5572 N N . ARG B 1 208 ? 12.406 -12.023 -2.395 1 95.69 208 ARG B N 1
ATOM 5573 C CA . ARG B 1 208 ? 11.047 -11.68 -2.801 1 95.69 208 ARG B CA 1
ATOM 5574 C C . ARG B 1 208 ? 11.055 -10.656 -3.93 1 95.69 208 ARG B C 1
ATOM 5576 O O . ARG B 1 208 ? 10.008 -10.367 -4.52 1 95.69 208 ARG B O 1
ATOM 5583 N N . TYR B 1 209 ? 12.242 -10.141 -4.215 1 95.19 209 TYR B N 1
ATOM 5584 C CA . TYR B 1 209 ? 12.414 -9.156 -5.281 1 95.19 209 TYR B CA 1
ATOM 5585 C C . TYR B 1 209 ? 13.578 -9.539 -6.188 1 95.19 209 TYR B C 1
ATOM 5587 O O . TYR B 1 209 ? 14.578 -10.094 -5.723 1 95.19 209 TYR B O 1
ATOM 5595 N N . SER B 1 210 ? 13.438 -9.18 -7.445 1 95.06 210 SER B N 1
ATOM 5596 C CA . SER B 1 210 ? 14.508 -9.469 -8.398 1 95.06 210 SER B CA 1
ATOM 5597 C C . SER B 1 210 ? 15.734 -8.602 -8.125 1 95.06 210 SER B C 1
ATOM 5599 O O . SER B 1 210 ? 15.617 -7.508 -7.566 1 95.06 210 SER B O 1
ATOM 5601 N N . SER B 1 211 ? 16.859 -9.102 -8.57 1 92.75 211 SER B N 1
ATOM 5602 C CA . SER B 1 211 ? 18.094 -8.352 -8.367 1 92.75 211 SER B CA 1
ATOM 5603 C C . SER B 1 211 ? 18.344 -7.367 -9.5 1 92.75 211 SER B C 1
ATOM 5605 O O . SER B 1 211 ? 17.75 -7.484 -10.578 1 92.75 211 SER B O 1
ATOM 5607 N N . GLU B 1 212 ? 19.234 -6.492 -9.18 1 89.25 212 GLU B N 1
ATOM 5608 C CA . GLU B 1 212 ? 19.875 -5.77 -10.273 1 89.25 212 GLU B CA 1
ATOM 5609 C C . GLU B 1 212 ? 20.891 -6.648 -10.984 1 89.25 212 GLU B C 1
ATOM 5611 O O . GLU B 1 212 ? 21.156 -7.777 -10.57 1 89.25 212 GLU B O 1
ATOM 5616 N N . ASP B 1 213 ? 21.438 -6.117 -12.109 1 89.25 213 ASP B N 1
ATOM 5617 C CA . ASP B 1 213 ? 22.453 -6.84 -12.859 1 89.25 213 ASP B CA 1
ATOM 5618 C C . ASP B 1 213 ? 23.766 -6.926 -12.078 1 89.25 213 ASP B C 1
ATOM 5620 O O . ASP B 1 213 ? 24.203 -5.941 -11.477 1 89.25 213 ASP B O 1
ATOM 5624 N N . TYR B 1 214 ? 24.312 -8.109 -12.047 1 89.06 214 TYR B N 1
ATOM 5625 C CA . TYR B 1 214 ? 25.641 -8.281 -11.453 1 89.06 214 TYR B CA 1
ATOM 5626 C C . TYR B 1 214 ? 26.734 -8.148 -12.508 1 89.06 214 TYR B C 1
ATOM 5628 O O . TYR B 1 214 ? 26.531 -8.523 -13.664 1 89.06 214 TYR B O 1
ATOM 5636 N N . ASN B 1 215 ? 27.781 -7.613 -11.992 1 86.25 215 ASN B N 1
ATOM 5637 C CA . ASN B 1 215 ? 28.984 -7.699 -12.82 1 86.25 215 ASN B CA 1
ATOM 5638 C C . ASN B 1 215 ? 29.578 -9.102 -12.789 1 86.25 215 ASN B C 1
ATOM 5640 O O . ASN B 1 215 ? 29.953 -9.602 -11.727 1 86.25 215 ASN B O 1
ATOM 5644 N N . PRO B 1 216 ? 29.703 -9.656 -13.977 1 84.25 216 PRO B N 1
ATOM 5645 C CA . PRO B 1 216 ? 30.234 -11.023 -14.031 1 84.25 216 PRO B CA 1
ATOM 5646 C C . PRO B 1 216 ? 31.594 -11.148 -13.344 1 84.25 216 PRO B C 1
ATOM 5648 O O . PRO B 1 216 ? 31.891 -12.188 -12.742 1 84.25 216 PRO B O 1
ATOM 5651 N N . LYS B 1 217 ? 32.312 -10.117 -13.312 1 84.44 217 LYS B N 1
ATOM 5652 C CA . LYS B 1 217 ? 33.656 -10.133 -12.727 1 84.44 217 LYS B CA 1
ATOM 5653 C C . LYS B 1 217 ? 33.594 -10.227 -11.203 1 84.44 217 LYS B C 1
ATOM 5655 O O . LYS B 1 217 ? 34.562 -10.656 -10.562 1 84.44 217 LYS B O 1
ATOM 5660 N N . ASP B 1 218 ? 32.469 -9.883 -10.688 1 85.88 218 ASP B N 1
ATOM 5661 C CA . ASP B 1 218 ? 32.344 -9.836 -9.234 1 85.88 218 ASP B CA 1
ATOM 5662 C C . ASP B 1 218 ? 31.719 -11.133 -8.695 1 85.88 218 ASP B C 1
ATOM 5664 O O . ASP B 1 218 ? 31.578 -11.297 -7.484 1 85.88 218 ASP B O 1
ATOM 5668 N N . LEU B 1 219 ? 31.453 -12.023 -9.586 1 88.75 219 LEU B N 1
ATOM 5669 C CA . LEU B 1 219 ? 30.797 -13.258 -9.172 1 88.75 219 LEU B CA 1
ATOM 5670 C C . LEU B 1 219 ? 31.812 -14.375 -8.977 1 88.75 219 LEU B C 1
ATOM 5672 O O . LEU B 1 219 ? 32.844 -14.422 -9.68 1 88.75 219 LEU B O 1
ATOM 5676 N N . PRO B 1 220 ? 31.5 -15.188 -8.008 1 89.06 220 PRO B N 1
ATOM 5677 C CA . PRO B 1 220 ? 32.344 -16.375 -7.883 1 89.06 220 PRO B CA 1
ATOM 5678 C C . PRO B 1 220 ? 32.188 -17.344 -9.055 1 89.06 220 PRO B C 1
ATOM 5680 O O . PRO B 1 220 ? 31.344 -17.125 -9.93 1 89.06 220 PRO B O 1
ATOM 5683 N N . PRO B 1 221 ? 33.031 -18.406 -9.047 1 91.69 221 PRO B N 1
ATOM 5684 C CA . PRO B 1 221 ? 32.812 -19.422 -10.094 1 91.69 221 PRO B CA 1
ATOM 5685 C C . PRO B 1 221 ? 31.438 -20.047 -10.031 1 91.69 221 PRO B C 1
ATOM 5687 O O . PRO B 1 221 ? 30.891 -20.25 -8.945 1 91.69 221 PRO B O 1
ATOM 5690 N N . PRO B 1 222 ? 30.938 -20.344 -11.195 1 95.06 222 PRO B N 1
ATOM 5691 C CA . PRO B 1 222 ? 29.609 -20.953 -11.211 1 95.06 222 PRO B CA 1
ATOM 5692 C C . PRO B 1 222 ? 29.562 -22.297 -10.5 1 95.06 222 PRO B C 1
ATOM 5694 O O . PRO B 1 222 ? 30.547 -23.047 -10.539 1 95.06 222 PRO B O 1
ATOM 5697 N N . ILE B 1 223 ? 28.5 -22.547 -9.883 1 92.88 223 ILE B N 1
ATOM 5698 C CA . ILE B 1 223 ? 28.328 -23.812 -9.195 1 92.88 223 ILE B CA 1
ATOM 5699 C C . ILE B 1 223 ? 27.891 -24.891 -10.195 1 92.88 223 ILE B C 1
ATOM 5701 O O . ILE B 1 223 ? 28.031 -26.078 -9.93 1 92.88 223 ILE B O 1
ATOM 5705 N N . MET B 1 224 ? 27.359 -24.438 -11.281 1 95.19 224 MET B N 1
ATOM 5706 C CA . MET B 1 224 ? 26.875 -25.344 -12.328 1 95.19 224 MET B CA 1
ATOM 5707 C C . MET B 1 224 ? 26.953 -24.688 -13.695 1 95.19 224 MET B C 1
ATOM 5709 O O . MET B 1 224 ? 26.656 -23.5 -13.836 1 95.19 224 MET B O 1
ATOM 5713 N N . THR B 1 225 ? 27.438 -25.391 -14.664 1 96.38 225 THR B N 1
ATOM 5714 C CA . THR B 1 225 ? 27.422 -25 -16.062 1 96.38 225 THR B CA 1
ATOM 5715 C C . THR B 1 225 ? 26.766 -26.078 -16.922 1 96.38 225 THR B C 1
ATOM 5717 O O . THR B 1 225 ? 27.125 -27.25 -16.844 1 96.38 225 THR B O 1
ATOM 5720 N N . LEU B 1 226 ? 25.797 -25.609 -17.688 1 96.44 226 LEU B N 1
ATOM 5721 C CA . LEU B 1 226 ? 25.078 -26.594 -18.484 1 96.44 226 LEU B CA 1
ATOM 5722 C C . LEU B 1 226 ? 24.703 -26.016 -19.844 1 96.44 226 LEU B C 1
ATOM 5724 O O . LEU B 1 226 ? 24.578 -24.797 -19.984 1 96.44 226 LEU B O 1
ATOM 5728 N N . ARG B 1 227 ? 24.688 -26.906 -20.734 1 96.25 227 ARG B N 1
ATOM 5729 C CA . ARG B 1 227 ? 24.156 -26.578 -22.062 1 96.25 227 ARG B CA 1
ATOM 5730 C C . ARG B 1 227 ? 22.797 -27.203 -22.281 1 96.25 227 ARG B C 1
ATOM 5732 O O . ARG B 1 227 ? 22.641 -28.422 -22.188 1 96.25 227 ARG B O 1
ATOM 5739 N N . LEU B 1 228 ? 21.859 -26.375 -22.578 1 97.25 228 LEU B N 1
ATOM 5740 C CA . LEU B 1 228 ? 20.516 -26.875 -22.812 1 97.25 228 LEU B CA 1
ATOM 5741 C C . LEU B 1 228 ? 20.219 -27.016 -24.312 1 97.25 228 LEU B C 1
ATOM 5743 O O . LEU B 1 228 ? 20.609 -26.141 -25.094 1 97.25 228 LEU B O 1
ATOM 5747 N N . VAL B 1 229 ? 19.609 -28.109 -24.641 1 96.62 229 VAL B N 1
ATOM 5748 C CA . VAL B 1 229 ? 19.141 -28.359 -26 1 96.62 229 VAL B CA 1
ATOM 5749 C C . VAL B 1 229 ? 17.625 -28.562 -26 1 96.62 229 VAL B C 1
ATOM 5751 O O . VAL B 1 229 ? 17.016 -28.75 -24.938 1 96.62 229 VAL B O 1
ATOM 5754 N N . PRO B 1 230 ? 17.016 -28.453 -27.172 1 97.44 230 PRO B N 1
ATOM 5755 C CA . PRO B 1 230 ? 15.555 -28.609 -27.203 1 97.44 230 PRO B CA 1
ATOM 5756 C C . PRO B 1 230 ? 15.094 -29.906 -26.531 1 97.44 230 PRO B C 1
ATOM 5758 O O . PRO B 1 230 ? 15.633 -30.969 -26.797 1 97.44 230 PRO B O 1
ATOM 5761 N N . GLY B 1 231 ? 14.133 -29.766 -25.641 1 97.62 231 GLY B N 1
ATOM 5762 C CA . GLY B 1 231 ? 13.656 -30.906 -24.875 1 97.62 231 GLY B CA 1
ATOM 5763 C C . GLY B 1 231 ? 14.188 -30.938 -23.453 1 97.62 231 GLY B C 1
ATOM 5764 O O . GLY B 1 231 ? 13.695 -31.688 -22.609 1 97.62 231 GLY B O 1
ATOM 5765 N N . ASP B 1 232 ? 15.141 -30.078 -23.188 1 98.38 232 ASP B N 1
ATOM 5766 C CA . ASP B 1 232 ? 15.688 -29.953 -21.828 1 98.38 232 ASP B CA 1
ATOM 5767 C C . ASP B 1 232 ? 14.875 -28.969 -21 1 98.38 232 ASP B C 1
ATOM 5769 O O . ASP B 1 232 ? 14.281 -28.031 -21.547 1 98.38 232 ASP B O 1
ATOM 5773 N N . VAL B 1 233 ? 14.883 -29.25 -19.672 1 98.62 233 VAL B N 1
ATOM 5774 C CA . VAL B 1 233 ? 14.281 -28.312 -18.719 1 98.62 233 VAL B CA 1
ATOM 5775 C C . VAL B 1 233 ? 15.266 -28.031 -17.578 1 98.62 233 VAL B C 1
ATOM 5777 O O . VAL B 1 233 ? 16 -28.938 -17.156 1 98.62 233 VAL B O 1
ATOM 5780 N N . LEU B 1 234 ? 15.297 -26.797 -17.141 1 98.69 234 LEU B N 1
ATOM 5781 C CA . LEU B 1 234 ? 16.094 -26.359 -15.992 1 98.69 234 LEU B CA 1
ATOM 5782 C C . LEU B 1 234 ? 15.219 -25.672 -14.961 1 98.69 234 LEU B C 1
ATOM 5784 O O . LEU B 1 234 ? 14.57 -24.656 -15.266 1 98.69 234 LEU B O 1
ATOM 5788 N N . TYR B 1 235 ? 15.141 -26.266 -13.766 1 98.38 235 TYR B N 1
ATOM 5789 C CA . TYR B 1 235 ? 14.516 -25.609 -12.625 1 98.38 235 TYR B CA 1
ATOM 5790 C C . TYR B 1 235 ? 15.539 -24.859 -11.797 1 98.38 235 TYR B C 1
ATOM 5792 O O . TYR B 1 235 ? 16.594 -25.391 -11.453 1 98.38 235 TYR B O 1
ATOM 5800 N N . MET B 1 236 ? 15.227 -23.625 -11.5 1 97.31 236 MET B N 1
ATOM 5801 C CA . MET B 1 236 ? 16.031 -22.812 -10.602 1 97.31 236 MET B CA 1
ATOM 5802 C C . MET B 1 236 ? 15.18 -22.234 -9.477 1 97.31 236 MET B C 1
ATOM 5804 O O . MET B 1 236 ? 14.172 -21.562 -9.742 1 97.31 236 MET B O 1
ATOM 5808 N N . PRO B 1 237 ? 15.609 -22.516 -8.242 1 96.25 237 PRO B N 1
ATOM 5809 C CA . PRO B 1 237 ? 14.891 -21.859 -7.141 1 96.25 237 PRO B CA 1
ATOM 5810 C C . PRO B 1 237 ? 14.953 -20.344 -7.207 1 96.25 237 PRO B C 1
ATOM 5812 O O . PRO B 1 237 ? 15.898 -19.781 -7.781 1 96.25 237 PRO B O 1
ATOM 5815 N N . ARG B 1 238 ? 13.969 -19.734 -6.609 1 95.44 238 ARG B N 1
ATOM 5816 C CA . ARG B 1 238 ? 13.961 -18.281 -6.449 1 95.44 238 ARG B CA 1
ATOM 5817 C C . ARG B 1 238 ? 15.266 -17.797 -5.824 1 95.44 238 ARG B C 1
ATOM 5819 O O . ARG B 1 238 ? 15.75 -18.375 -4.855 1 95.44 238 ARG B O 1
ATOM 5826 N N . GLY B 1 239 ? 15.867 -16.766 -6.457 1 93.38 239 GLY B N 1
ATOM 5827 C CA . GLY B 1 239 ? 17.094 -16.203 -5.914 1 93.38 239 GLY B CA 1
ATOM 5828 C C . GLY B 1 239 ? 18.344 -16.781 -6.539 1 93.38 239 GLY B C 1
ATOM 5829 O O . GLY B 1 239 ? 19.453 -16.328 -6.234 1 93.38 239 GLY B O 1
ATOM 5830 N N . THR B 1 240 ? 18.234 -17.719 -7.453 1 94.88 240 THR B N 1
ATOM 5831 C CA . THR B 1 240 ? 19.406 -18.297 -8.109 1 94.88 240 THR B CA 1
ATOM 5832 C C . THR B 1 240 ? 19.969 -17.344 -9.164 1 94.88 240 THR B C 1
ATOM 5834 O O . THR B 1 240 ? 19.281 -17.016 -10.141 1 94.88 240 THR B O 1
ATOM 5837 N N . VAL B 1 241 ? 21.188 -17 -8.938 1 96 241 VAL B N 1
ATOM 5838 C CA . VAL B 1 241 ? 21.828 -16.156 -9.938 1 96 241 VAL B CA 1
ATOM 5839 C C . VAL B 1 241 ? 22.156 -16.984 -11.18 1 96 241 VAL B C 1
ATOM 5841 O O . VAL B 1 241 ? 22.719 -18.078 -11.07 1 96 241 VAL B O 1
ATOM 5844 N N . HIS B 1 242 ? 21.781 -16.422 -12.32 1 96.5 242 HIS B N 1
ATOM 5845 C CA . HIS B 1 242 ? 22 -17.172 -13.555 1 96.5 242 HIS B CA 1
ATOM 5846 C C . HIS B 1 242 ? 22.391 -16.25 -14.703 1 96.5 242 HIS B C 1
ATOM 5848 O O . HIS B 1 242 ? 22.062 -15.07 -14.688 1 96.5 242 HIS B O 1
ATOM 5854 N N . GLN B 1 243 ? 23.094 -16.875 -15.609 1 93.38 243 GLN B N 1
ATOM 5855 C CA . GLN B 1 243 ? 23.531 -16.188 -16.828 1 93.38 243 GLN B CA 1
ATOM 5856 C C . GLN B 1 243 ? 23.516 -17.141 -18.016 1 93.38 243 GLN B C 1
ATOM 5858 O O . GLN B 1 243 ? 24.062 -18.25 -17.938 1 93.38 243 GLN B O 1
ATOM 5863 N N . GLY B 1 244 ? 22.891 -16.688 -19.094 1 94.19 244 GLY B N 1
ATOM 5864 C CA . GLY B 1 244 ? 22.828 -17.5 -20.312 1 94.19 244 GLY B CA 1
ATOM 5865 C C . GLY B 1 244 ? 23.562 -16.891 -21.484 1 94.19 244 GLY B C 1
ATOM 5866 O O . GLY B 1 244 ? 23.547 -15.664 -21.656 1 94.19 244 GLY B O 1
ATOM 5867 N N . ARG B 1 245 ? 24.188 -17.797 -22.281 1 92.75 245 ARG B N 1
ATOM 5868 C CA . ARG B 1 245 ? 24.859 -17.375 -23.5 1 92.75 245 ARG B CA 1
ATOM 5869 C C . ARG B 1 245 ? 24.672 -18.406 -24.609 1 92.75 245 ARG B C 1
ATOM 5871 O O . ARG B 1 245 ? 24.719 -19.609 -24.359 1 92.75 245 ARG B O 1
ATOM 5878 N N . THR B 1 246 ? 24.406 -17.859 -25.75 1 93.88 246 THR B N 1
ATOM 5879 C CA . THR B 1 246 ? 24.359 -18.75 -26.922 1 93.88 246 THR B CA 1
ATOM 5880 C C . THR B 1 246 ? 25.75 -18.938 -27.5 1 93.88 246 THR B C 1
ATOM 5882 O O . THR B 1 246 ? 26.547 -18 -27.547 1 93.88 246 THR B O 1
ATOM 5885 N N . LEU B 1 247 ? 25.828 -20.25 -27.844 1 85.62 247 LEU B N 1
ATOM 5886 C CA . LEU B 1 247 ? 27.094 -20.578 -28.484 1 85.62 247 LEU B CA 1
ATOM 5887 C C . LEU B 1 247 ? 26.859 -21.047 -29.922 1 85.62 247 LEU B C 1
ATOM 5889 O O . LEU B 1 247 ? 25.75 -21.469 -30.266 1 85.62 247 LEU B O 1
ATOM 5893 N N . GLY B 1 248 ? 27.781 -20.875 -30.797 1 81.44 248 GLY B N 1
ATOM 5894 C CA . GLY B 1 248 ? 27.719 -21.484 -32.125 1 81.44 248 GLY B CA 1
ATOM 5895 C C . GLY B 1 248 ? 27.062 -20.609 -33.156 1 81.44 248 GLY B C 1
ATOM 5896 O O . GLY B 1 248 ? 27.172 -19.375 -33.094 1 81.44 248 GLY B O 1
ATOM 5897 N N . GLU B 1 249 ? 26.359 -21.328 -34.094 1 86.62 249 GLU B N 1
ATOM 5898 C CA . GLU B 1 249 ? 25.906 -20.594 -35.281 1 86.62 249 GLU B CA 1
ATOM 5899 C C . GLU B 1 249 ? 24.391 -20.453 -35.281 1 86.62 249 GLU B C 1
ATOM 5901 O O . GLU B 1 249 ? 23.828 -19.844 -36.188 1 86.62 249 GLU B O 1
ATOM 5906 N N . LYS B 1 250 ? 23.781 -20.938 -34.25 1 91.94 250 LYS B N 1
ATOM 5907 C CA . LYS B 1 250 ? 22.328 -20.906 -34.281 1 91.94 250 LYS B CA 1
ATOM 5908 C C . LYS B 1 250 ? 21.766 -20.078 -33.125 1 91.94 250 LYS B C 1
ATOM 5910 O O . LYS B 1 250 ? 22.438 -19.906 -32.094 1 91.94 250 LYS B O 1
ATOM 5915 N N . HIS B 1 251 ? 20.578 -19.562 -33.375 1 96.06 251 HIS B N 1
ATOM 5916 C CA . HIS B 1 251 ? 19.875 -18.859 -32.312 1 96.06 251 HIS B CA 1
ATOM 5917 C C . HIS B 1 251 ? 19.359 -19.828 -31.25 1 96.06 251 HIS B C 1
ATOM 5919 O O . HIS B 1 251 ? 19.438 -21.047 -31.438 1 96.06 251 HIS B O 1
ATOM 5925 N N . SER B 1 252 ? 18.984 -19.266 -30.156 1 97.25 252 SER B N 1
ATOM 5926 C CA . SER B 1 252 ? 18.344 -20.016 -29.078 1 97.25 252 SER B CA 1
ATOM 5927 C C . SER B 1 252 ? 16.984 -19.422 -28.734 1 97.25 252 SER B C 1
ATOM 5929 O O . SER B 1 252 ? 16.828 -18.203 -28.688 1 97.25 252 SER B O 1
ATOM 5931 N N . LEU B 1 253 ? 16 -20.266 -28.578 1 97.81 253 LEU B N 1
ATOM 5932 C CA . LEU B 1 253 ? 14.695 -19.875 -28.062 1 97.81 253 LEU B CA 1
ATOM 5933 C C . LEU B 1 253 ? 14.281 -20.75 -26.891 1 97.81 253 LEU B C 1
ATOM 5935 O O . LEU B 1 253 ? 14.281 -21.984 -26.984 1 97.81 253 LEU B O 1
ATOM 5939 N N . HIS B 1 254 ? 14.031 -20.141 -25.797 1 98.06 254 HIS B N 1
ATOM 5940 C CA . HIS B 1 254 ? 13.461 -20.844 -24.656 1 98.06 254 HIS B CA 1
ATOM 5941 C C . HIS B 1 254 ? 12.312 -20.062 -24.031 1 98.06 254 HIS B C 1
ATOM 5943 O O . HIS B 1 254 ? 12.172 -18.859 -24.281 1 98.06 254 HIS B O 1
ATOM 5949 N N . VAL B 1 255 ? 11.461 -20.766 -23.281 1 98.38 255 VAL B N 1
ATOM 5950 C CA . VAL B 1 255 ? 10.422 -20.141 -22.469 1 98.38 255 VAL B CA 1
ATOM 5951 C C . VAL B 1 255 ? 10.688 -20.391 -20.984 1 98.38 255 VAL B C 1
ATOM 5953 O O . VAL B 1 255 ? 11.32 -21.391 -20.625 1 98.38 255 VAL B O 1
ATOM 5956 N N . THR B 1 256 ? 10.266 -19.453 -20.188 1 98.44 256 THR B N 1
ATOM 5957 C CA . THR B 1 256 ? 10.391 -19.578 -18.734 1 98.44 256 THR B CA 1
ATOM 5958 C C . THR B 1 256 ? 9.016 -19.5 -18.062 1 98.44 256 THR B C 1
ATOM 5960 O O . THR B 1 256 ? 8.375 -18.453 -18.094 1 98.44 256 THR B O 1
ATOM 5963 N N . PHE B 1 257 ? 8.617 -20.625 -17.5 1 98.5 257 PHE B N 1
ATOM 5964 C CA . PHE B 1 257 ? 7.48 -20.609 -16.594 1 98.5 257 PHE B CA 1
ATOM 5965 C C . PHE B 1 257 ? 7.918 -20.219 -15.188 1 98.5 257 PHE B C 1
ATOM 5967 O O . PHE B 1 257 ? 9.016 -20.562 -14.758 1 98.5 257 PHE B O 1
ATOM 5974 N N . SER B 1 258 ? 7.102 -19.406 -14.531 1 98.38 258 SER B N 1
ATOM 5975 C CA . SER B 1 258 ? 7.457 -18.938 -13.195 1 98.38 258 SER B CA 1
ATOM 5976 C C . SER B 1 258 ? 6.367 -19.25 -12.18 1 98.38 258 SER B C 1
ATOM 5978 O O . SER B 1 258 ? 5.191 -19.359 -12.539 1 98.38 258 SER B O 1
ATOM 5980 N N . ALA B 1 259 ? 6.711 -19.484 -10.922 1 97.94 259 ALA B N 1
ATOM 5981 C CA . ALA B 1 259 ? 5.801 -19.734 -9.812 1 97.94 259 ALA B CA 1
ATOM 5982 C C . ALA B 1 259 ? 6.281 -19.047 -8.539 1 97.94 259 ALA B C 1
ATOM 5984 O O . ALA B 1 259 ? 7.449 -18.672 -8.438 1 97.94 259 ALA B O 1
ATOM 5985 N N . ASN B 1 260 ? 5.387 -18.781 -7.629 1 97.81 260 ASN B N 1
ATOM 5986 C CA . ASN B 1 260 ? 5.641 -18.375 -6.25 1 97.81 260 ASN B CA 1
ATOM 5987 C C . ASN B 1 260 ? 6.164 -16.953 -6.172 1 97.81 260 ASN B C 1
ATOM 5989 O O . ASN B 1 260 ? 7.016 -16.641 -5.336 1 97.81 260 ASN B O 1
ATOM 5993 N N . GLN B 1 261 ? 5.754 -16.156 -7.121 1 97.12 261 GLN B N 1
ATOM 5994 C CA . GLN B 1 261 ? 6.004 -14.734 -6.93 1 97.12 261 GLN B CA 1
ATOM 5995 C C . GLN B 1 261 ? 5.207 -14.188 -5.746 1 97.12 261 GLN B C 1
ATOM 5997 O O . GLN B 1 261 ? 3.98 -14.312 -5.711 1 97.12 261 GLN B O 1
ATOM 6002 N N . MET B 1 262 ? 5.895 -13.609 -4.789 1 96.88 262 MET B N 1
ATOM 6003 C CA . MET B 1 262 ? 5.246 -13.031 -3.615 1 96.88 262 MET B CA 1
ATOM 6004 C C . MET B 1 262 ? 4.266 -14.023 -2.992 1 96.88 262 MET B C 1
ATOM 6006 O O . MET B 1 262 ? 3.123 -13.664 -2.695 1 96.88 262 MET B O 1
ATOM 6010 N N . ASN B 1 263 ? 4.625 -15.258 -2.877 1 97.88 263 ASN B N 1
ATOM 6011 C CA . ASN B 1 263 ? 3.867 -16.344 -2.26 1 97.88 263 ASN B CA 1
ATOM 6012 C C . ASN B 1 263 ? 4.602 -16.922 -1.057 1 97.88 263 ASN B C 1
ATOM 6014 O O . ASN B 1 263 ? 4.824 -18.141 -0.988 1 97.88 263 ASN B O 1
ATOM 6018 N N . THR B 1 264 ? 4.883 -16.062 -0.074 1 98.25 264 THR B N 1
ATOM 6019 C CA . THR B 1 264 ? 5.656 -16.453 1.099 1 98.25 264 THR B CA 1
ATOM 6020 C C . THR B 1 264 ? 4.879 -16.156 2.381 1 98.25 264 THR B C 1
ATOM 6022 O O . THR B 1 264 ? 3.836 -15.508 2.346 1 98.25 264 THR B O 1
ATOM 6025 N N . TRP B 1 265 ? 5.461 -16.672 3.471 1 98.44 265 TRP B N 1
ATOM 6026 C CA . TRP B 1 265 ? 4.883 -16.359 4.773 1 98.44 265 TRP B CA 1
ATOM 6027 C C . TRP B 1 265 ? 4.852 -14.844 5.008 1 98.44 265 TRP B C 1
ATOM 6029 O O . TRP B 1 265 ? 3.893 -14.32 5.57 1 98.44 265 TRP B O 1
ATOM 6039 N N . ALA B 1 266 ? 5.898 -14.172 4.535 1 98.5 266 ALA B N 1
ATOM 6040 C CA . ALA B 1 266 ? 5.934 -12.719 4.66 1 98.5 266 ALA B CA 1
ATOM 6041 C C . ALA B 1 266 ? 4.734 -12.078 3.967 1 98.5 266 ALA B C 1
ATOM 6043 O O . ALA B 1 266 ? 4.105 -11.172 4.516 1 98.5 266 ALA B O 1
ATOM 6044 N N . ASP B 1 267 ? 4.402 -12.586 2.85 1 98.38 267 ASP B N 1
ATOM 6045 C CA . ASP B 1 267 ? 3.322 -12.008 2.055 1 98.38 267 ASP B CA 1
ATOM 6046 C C . ASP B 1 267 ? 1.963 -12.273 2.701 1 98.38 267 ASP B C 1
ATOM 6048 O O . ASP B 1 267 ? 1.104 -11.391 2.73 1 98.38 267 ASP B O 1
ATOM 6052 N N . LEU B 1 268 ? 1.779 -13.438 3.213 1 98.62 268 LEU B N 1
ATOM 6053 C CA . LEU B 1 268 ? 0.534 -13.742 3.906 1 98.62 268 LEU B CA 1
ATOM 6054 C C . LEU B 1 268 ? 0.387 -12.898 5.164 1 98.62 268 LEU B C 1
ATOM 6056 O O . LEU B 1 268 ? -0.671 -12.305 5.402 1 98.62 268 LEU B O 1
ATOM 6060 N N . ILE B 1 269 ? 1.46 -12.789 5.941 1 98.75 269 ILE B N 1
ATOM 6061 C CA . ILE B 1 269 ? 1.399 -12.055 7.203 1 98.75 269 ILE B CA 1
ATOM 6062 C C . ILE B 1 269 ? 1.207 -10.562 6.93 1 98.75 269 ILE B C 1
ATOM 6064 O O . ILE B 1 269 ? 0.527 -9.867 7.688 1 98.75 269 ILE B O 1
ATOM 6068 N N . LYS B 1 270 ? 1.779 -10.109 5.871 1 98.38 270 LYS B N 1
ATOM 6069 C CA . LYS B 1 270 ? 1.588 -8.711 5.5 1 98.38 270 LYS B CA 1
ATOM 6070 C C . LYS B 1 270 ? 0.109 -8.391 5.301 1 98.38 270 LYS B C 1
ATOM 6072 O O . LYS B 1 270 ? -0.396 -7.402 5.836 1 98.38 270 LYS B O 1
ATOM 6077 N N . ILE B 1 271 ? -0.582 -9.211 4.582 1 98 271 ILE B N 1
ATOM 6078 C CA . ILE B 1 271 ? -2.016 -9.047 4.371 1 98 271 ILE B CA 1
ATOM 6079 C C . ILE B 1 271 ? -2.75 -9.148 5.703 1 98 271 ILE B C 1
ATOM 6081 O O . ILE B 1 271 ? -3.639 -8.344 5.996 1 98 271 ILE B O 1
ATOM 6085 N N . ALA B 1 272 ? -2.344 -10.109 6.488 1 98.56 272 ALA B N 1
ATOM 6086 C CA . ALA B 1 272 ? -3.01 -10.375 7.762 1 98.56 272 ALA B CA 1
ATOM 6087 C C . ALA B 1 272 ? -2.893 -9.18 8.703 1 98.56 272 ALA B C 1
ATOM 6089 O O . ALA B 1 272 ? -3.893 -8.727 9.266 1 98.56 272 ALA B O 1
ATOM 6090 N N . VAL B 1 273 ? -1.72 -8.648 8.789 1 98.5 273 VAL B N 1
ATOM 6091 C CA . VAL B 1 273 ? -1.494 -7.574 9.75 1 98.5 273 VAL B CA 1
ATOM 6092 C C . VAL B 1 273 ? -2.205 -6.309 9.281 1 98.5 273 VAL B C 1
ATOM 6094 O O . VAL B 1 273 ? -2.814 -5.598 10.086 1 98.5 273 VAL B O 1
ATOM 6097 N N . THR B 1 274 ? -2.15 -6.039 8.062 1 97.19 274 THR B N 1
ATOM 6098 C CA . THR B 1 274 ? -2.789 -4.84 7.523 1 97.19 274 THR B CA 1
ATOM 6099 C C . THR B 1 274 ? -4.305 -4.906 7.711 1 97.19 274 THR B C 1
ATOM 6101 O O . THR B 1 274 ? -4.918 -3.947 8.18 1 97.19 274 THR B O 1
ATOM 6104 N N . HIS B 1 275 ? -4.824 -6.023 7.395 1 97.5 275 HIS B N 1
ATOM 6105 C CA . HIS B 1 275 ? -6.266 -6.211 7.531 1 97.5 275 HIS B CA 1
ATOM 6106 C C . HIS B 1 275 ? -6.695 -6.125 8.992 1 97.5 275 HIS B C 1
ATOM 6108 O O . HIS B 1 275 ? -7.656 -5.426 9.32 1 97.5 275 HIS B O 1
ATOM 6114 N N . SER B 1 276 ? -6.023 -6.82 9.836 1 98.44 276 SER B N 1
ATOM 6115 C CA . SER B 1 276 ? -6.387 -6.875 11.25 1 98.44 276 SER B CA 1
ATOM 6116 C C . SER B 1 276 ? -6.223 -5.512 11.914 1 98.44 276 SER B C 1
ATOM 6118 O O . SER B 1 276 ? -7.02 -5.141 12.773 1 98.44 276 SER B O 1
ATOM 6120 N N . LEU B 1 277 ? -5.207 -4.832 11.477 1 98.38 277 LEU B N 1
ATOM 6121 C CA . LEU B 1 277 ? -5.004 -3.484 11.992 1 98.38 277 LEU B CA 1
ATOM 6122 C C . LEU B 1 277 ? -6.16 -2.572 11.609 1 98.38 277 LEU B C 1
ATOM 6124 O O . LEU B 1 277 ? -6.668 -1.818 12.445 1 98.38 277 LEU B O 1
ATOM 6128 N N . GLU B 1 278 ? -6.562 -2.641 10.406 1 97.31 278 GLU B N 1
ATOM 6129 C CA . GLU B 1 278 ? -7.695 -1.839 9.961 1 97.31 278 GLU B CA 1
ATOM 6130 C C . GLU B 1 278 ? -8.969 -2.223 10.711 1 97.31 278 GLU B C 1
ATOM 6132 O O . GLU B 1 278 ? -9.797 -1.364 11.016 1 97.31 278 GLU B O 1
ATOM 6137 N N . LYS B 1 279 ? -9.109 -3.48 10.961 1 96.38 279 LYS B N 1
ATOM 6138 C CA . LYS B 1 279 ? -10.258 -3.953 11.734 1 96.38 279 LYS B CA 1
ATOM 6139 C C . LYS B 1 279 ? -10.242 -3.375 13.148 1 96.38 279 LYS B C 1
ATOM 6141 O O . LYS B 1 279 ? -11.273 -2.926 13.648 1 96.38 279 LYS B O 1
ATOM 6146 N N . LEU B 1 280 ? -9.094 -3.369 13.758 1 97.94 280 LEU B N 1
ATOM 6147 C CA . LEU B 1 280 ? -8.961 -2.777 15.086 1 97.94 280 LEU B CA 1
ATOM 6148 C C . LEU B 1 280 ? -9.258 -1.282 15.047 1 97.94 280 LEU B C 1
ATOM 6150 O O . LEU B 1 280 ? -10 -0.771 15.891 1 97.94 280 LEU B O 1
ATOM 6154 N N . ALA B 1 281 ? -8.703 -0.607 14.055 1 97.44 281 ALA B N 1
ATOM 6155 C CA . ALA B 1 281 ? -8.922 0.83 13.922 1 97.44 281 ALA B CA 1
ATOM 6156 C C . ALA B 1 281 ? -10.398 1.143 13.719 1 97.44 281 ALA B C 1
ATOM 6158 O O . ALA B 1 281 ? -10.914 2.129 14.258 1 97.44 281 ALA B O 1
ATOM 6159 N N . THR B 1 282 ? -11.031 0.313 13 1 94.62 282 THR B N 1
ATOM 6160 C CA . THR B 1 282 ? -12.445 0.523 12.703 1 94.62 282 THR B CA 1
ATOM 6161 C C . THR B 1 282 ? -13.289 0.288 13.953 1 94.62 282 THR B C 1
ATOM 6163 O O . THR B 1 282 ? -14.227 1.043 14.219 1 94.62 282 THR B O 1
ATOM 6166 N N . ASN B 1 283 ? -12.914 -0.698 14.773 1 94.56 283 ASN B N 1
ATOM 6167 C CA . ASN B 1 283 ? -13.812 -1.158 15.836 1 94.56 283 ASN B CA 1
ATOM 6168 C C . ASN B 1 283 ? -13.438 -0.552 17.188 1 94.56 283 ASN B C 1
ATOM 6170 O O . ASN B 1 283 ? -14.242 -0.561 18.125 1 94.56 283 ASN B O 1
ATOM 6174 N N . GLU B 1 284 ? -12.25 -0.072 17.281 1 96.38 284 GLU B N 1
ATOM 6175 C CA . GLU B 1 284 ? -11.773 0.457 18.562 1 96.38 284 GLU B CA 1
ATOM 6176 C C . GLU B 1 284 ? -11.336 1.912 18.422 1 96.38 284 GLU B C 1
ATOM 6178 O O . GLU B 1 284 ? -10.336 2.207 17.766 1 96.38 284 GLU B O 1
ATOM 6183 N N . ILE B 1 285 ? -11.945 2.781 19.156 1 96.19 285 ILE B N 1
ATOM 6184 C CA . ILE B 1 285 ? -11.727 4.219 19.031 1 96.19 285 ILE B CA 1
ATOM 6185 C C . ILE B 1 285 ? -10.305 4.566 19.469 1 96.19 285 ILE B C 1
ATOM 6187 O O . ILE B 1 285 ? -9.703 5.504 18.938 1 96.19 285 ILE B O 1
ATOM 6191 N N . ILE B 1 286 ? -9.719 3.811 20.359 1 97 286 ILE B N 1
ATOM 6192 C CA . ILE B 1 286 ? -8.398 4.117 20.906 1 97 286 ILE B CA 1
ATOM 6193 C C . ILE B 1 286 ? -7.363 4.086 19.781 1 97 286 ILE B C 1
ATOM 6195 O O . ILE B 1 286 ? -6.359 4.801 19.844 1 97 286 ILE B O 1
ATOM 6199 N N . TRP B 1 287 ? -7.617 3.287 18.719 1 98 287 TRP B N 1
ATOM 6200 C CA . TRP B 1 287 ? -6.715 3.195 17.562 1 98 287 TRP B CA 1
ATOM 6201 C C . TRP B 1 287 ? -6.852 4.418 16.672 1 98 287 TRP B C 1
ATOM 6203 O O . TRP B 1 287 ? -5.961 4.707 15.859 1 98 287 TRP B O 1
ATOM 6213 N N . ARG B 1 288 ? -7.945 5.18 16.781 1 97.44 288 ARG B N 1
ATOM 6214 C CA . ARG B 1 288 ? -8.227 6.32 15.922 1 97.44 288 ARG B CA 1
ATOM 6215 C C . ARG B 1 288 ? -7.871 7.633 16.609 1 97.44 288 ARG B C 1
ATOM 6217 O O . ARG B 1 288 ? -7.961 8.703 16 1 97.44 288 ARG B O 1
ATOM 6224 N N . LYS B 1 289 ? -7.469 7.5 17.844 1 97.69 289 LYS B N 1
ATOM 6225 C CA . LYS B 1 289 ? -6.996 8.711 18.516 1 97.69 289 LYS B CA 1
ATOM 6226 C C . LYS B 1 289 ? -5.727 9.242 17.859 1 97.69 289 LYS B C 1
ATOM 6228 O O . LYS B 1 289 ? -4.852 8.469 17.469 1 97.69 289 LYS B O 1
ATOM 6233 N N . SER B 1 290 ? -5.652 10.578 17.766 1 97.75 290 SER B N 1
ATOM 6234 C CA . SER B 1 290 ? -4.469 11.219 17.203 1 97.75 290 SER B CA 1
ATOM 6235 C C . SER B 1 290 ? -3.238 10.961 18.062 1 97.75 290 SER B C 1
ATOM 6237 O O . SER B 1 290 ? -3.344 10.82 19.281 1 97.75 290 SER B O 1
ATOM 6239 N N . LEU B 1 291 ? -2.141 10.922 17.406 1 97.56 291 LEU B N 1
ATOM 6240 C CA . LEU B 1 291 ? -0.888 10.82 18.156 1 97.56 291 LEU B CA 1
ATOM 6241 C C . LEU B 1 291 ? -0.677 12.055 19.031 1 97.56 291 LEU B C 1
ATOM 6243 O O . LEU B 1 291 ? -0.942 13.18 18.594 1 97.56 291 LEU B O 1
ATOM 6247 N N . PRO B 1 292 ? -0.234 11.766 20.266 1 96.44 292 PRO B N 1
ATOM 6248 C CA . PRO B 1 292 ? 0.167 12.938 21.031 1 96.44 292 PRO B CA 1
ATOM 6249 C C . PRO B 1 292 ? 1.194 13.805 20.312 1 96.44 292 PRO B C 1
ATOM 6251 O O . PRO B 1 292 ? 2.084 13.281 19.641 1 96.44 292 PRO B O 1
ATOM 6254 N N . ARG B 1 293 ? 1.11 15.078 20.484 1 93.31 293 ARG B N 1
ATOM 6255 C CA . ARG B 1 293 ? 1.935 16.047 19.75 1 93.31 293 ARG B CA 1
ATOM 6256 C C . ARG B 1 293 ? 3.414 15.844 20.078 1 93.31 293 ARG B C 1
ATOM 6258 O O . ARG B 1 293 ? 4.281 16.188 19.266 1 93.31 293 ARG B O 1
ATOM 6265 N N . THR B 1 294 ? 3.699 15.266 21.219 1 91.69 294 THR B N 1
ATOM 6266 C CA . THR B 1 294 ? 5.082 15.125 21.672 1 91.69 294 THR B CA 1
ATOM 6267 C C . THR B 1 294 ? 5.68 13.812 21.188 1 91.69 294 THR B C 1
ATOM 6269 O O . THR B 1 294 ? 6.859 13.539 21.406 1 91.69 294 THR B O 1
ATOM 6272 N N . THR B 1 295 ? 4.934 12.992 20.5 1 95.38 295 THR B N 1
ATOM 6273 C CA . THR B 1 295 ? 5.355 11.641 20.156 1 95.38 295 THR B CA 1
ATOM 6274 C C . THR B 1 295 ? 6.66 11.664 19.375 1 95.38 295 THR B C 1
ATOM 6276 O O . THR B 1 295 ? 7.637 11.023 19.75 1 95.38 295 THR B O 1
ATOM 6279 N N . LEU B 1 296 ? 6.699 12.547 18.375 1 92.62 296 LEU B N 1
ATOM 6280 C CA . LEU B 1 296 ? 7.855 12.523 17.484 1 92.62 296 LEU B CA 1
ATOM 6281 C C . LEU B 1 296 ? 8.977 13.406 18.031 1 92.62 296 LEU B C 1
ATOM 6283 O O . LEU B 1 296 ? 10.07 13.438 17.469 1 92.62 296 LEU B O 1
ATOM 6287 N N . LYS B 1 297 ? 8.719 14.055 19.141 1 90.88 297 LYS B N 1
ATOM 6288 C CA . LYS B 1 297 ? 9.75 14.836 19.812 1 90.88 297 LYS B CA 1
ATOM 6289 C C . LYS B 1 297 ? 10.359 14.039 20.969 1 90.88 297 LYS B C 1
ATOM 6291 O O . LYS B 1 297 ? 11.266 14.523 21.641 1 90.88 297 LYS B O 1
ATOM 6296 N N . THR B 1 298 ? 9.781 12.883 21.172 1 93.69 298 THR B N 1
ATOM 6297 C CA . THR B 1 298 ? 10.211 12.07 22.312 1 93.69 298 THR B CA 1
ATOM 6298 C C . THR B 1 298 ? 10.734 10.719 21.844 1 93.69 298 THR B C 1
ATOM 6300 O O . THR B 1 298 ? 11.625 10.141 22.484 1 93.69 298 THR B O 1
ATOM 6303 N N . LEU B 1 299 ? 10.18 10.258 20.812 1 96.81 299 LEU B N 1
ATOM 6304 C CA . LEU B 1 299 ? 10.594 8.977 20.266 1 96.81 299 LEU B CA 1
ATOM 6305 C C . LEU B 1 299 ? 11.375 9.156 18.969 1 96.81 299 LEU B C 1
ATOM 6307 O O . LEU B 1 299 ? 11.07 10.047 18.172 1 96.81 299 LEU B O 1
ATOM 6311 N N . GLY B 1 300 ? 12.336 8.336 18.734 1 96.81 300 GLY B N 1
ATOM 6312 C CA . GLY B 1 300 ? 13.273 8.406 17.625 1 96.81 300 GLY B CA 1
ATOM 6313 C C . GLY B 1 300 ? 14.688 8.016 18.016 1 96.81 300 GLY B C 1
ATOM 6314 O O . GLY B 1 300 ? 15.039 8.031 19.203 1 96.81 300 GLY B O 1
ATOM 6315 N N . ALA B 1 301 ? 15.438 7.703 17.016 1 97.06 301 ALA B N 1
ATOM 6316 C CA . ALA B 1 301 ? 16.797 7.207 17.266 1 97.06 301 ALA B CA 1
ATOM 6317 C C . ALA B 1 301 ? 17.609 8.227 18.047 1 97.06 301 ALA B C 1
ATOM 6319 O O . ALA B 1 301 ? 18.391 7.852 18.922 1 97.06 301 ALA B O 1
ATOM 6320 N N . ILE B 1 302 ? 17.438 9.5 17.781 1 95.81 302 ILE B N 1
ATOM 6321 C CA . ILE B 1 302 ? 18.297 10.508 18.391 1 95.81 302 ILE B CA 1
ATOM 6322 C C . ILE B 1 302 ? 17.922 10.68 19.859 1 95.81 302 ILE B C 1
ATOM 6324 O O . ILE B 1 302 ? 18.672 11.266 20.641 1 95.81 302 ILE B O 1
ATOM 6328 N N . TYR B 1 303 ? 16.75 10.242 20.219 1 96.19 303 TYR B N 1
ATOM 6329 C CA . TYR B 1 303 ? 16.281 10.375 21.594 1 96.19 303 TYR B CA 1
ATOM 6330 C C . TYR B 1 303 ? 16.578 9.109 22.406 1 96.19 303 TYR B C 1
ATOM 6332 O O . TYR B 1 303 ? 16.375 9.078 23.609 1 96.19 303 TYR B O 1
ATOM 6340 N N . HIS B 1 304 ? 17 8.062 21.75 1 96.75 304 HIS B N 1
ATOM 6341 C CA . HIS B 1 304 ? 17.312 6.797 22.406 1 96.75 304 HIS B CA 1
ATOM 6342 C C . HIS B 1 304 ? 18.422 6.973 23.438 1 96.75 304 HIS B C 1
ATOM 6344 O O . HIS B 1 304 ? 19.469 7.547 23.141 1 96.75 304 HIS B O 1
ATOM 6350 N N . PRO B 1 305 ? 18.234 6.41 24.625 1 95.56 305 PRO B N 1
ATOM 6351 C CA . PRO B 1 305 ? 19.234 6.609 25.688 1 95.56 305 PRO B CA 1
ATOM 6352 C C . PRO B 1 305 ? 20.609 6.043 25.312 1 95.56 305 PRO B C 1
ATOM 6354 O O . PRO B 1 305 ? 21.641 6.66 25.609 1 95.56 305 PRO B O 1
ATOM 6357 N N . VAL B 1 306 ? 20.625 4.918 24.688 1 95.75 306 VAL B N 1
ATOM 6358 C CA . VAL B 1 306 ? 21.891 4.277 24.328 1 95.75 306 VAL B CA 1
ATOM 6359 C C . VAL B 1 306 ? 22.625 5.133 23.297 1 95.75 306 VAL B C 1
ATOM 6361 O O . VAL B 1 306 ? 23.828 5.348 23.406 1 95.75 306 VAL B O 1
ATOM 6364 N N . PHE B 1 307 ? 21.922 5.641 22.359 1 95.69 307 PHE B N 1
ATOM 6365 C CA . PHE B 1 307 ? 22.531 6.52 21.375 1 95.69 307 PHE B CA 1
ATOM 6366 C C . PHE B 1 307 ? 23.141 7.742 22.047 1 95.69 307 PHE B C 1
ATOM 6368 O O . PHE B 1 307 ? 24.281 8.109 21.75 1 95.69 307 PHE B O 1
ATOM 6375 N N . ARG B 1 308 ? 22.391 8.398 22.859 1 95.62 308 ARG B N 1
ATOM 6376 C CA . ARG B 1 308 ? 22.844 9.625 23.516 1 95.62 308 ARG B CA 1
ATOM 6377 C C . ARG B 1 308 ? 24.062 9.352 24.391 1 95.62 308 ARG B C 1
ATOM 6379 O O . ARG B 1 308 ? 25.031 10.102 24.359 1 95.62 308 ARG B O 1
ATOM 6386 N N . GLU B 1 309 ? 24.062 8.242 25.078 1 95.81 309 GLU B N 1
ATOM 6387 C CA . GLU B 1 309 ? 25.188 7.863 25.938 1 95.81 309 GLU B CA 1
ATOM 6388 C C . GLU B 1 309 ? 26.422 7.574 25.109 1 95.81 309 GLU B C 1
ATOM 6390 O O . GLU B 1 309 ? 27.5 8.109 25.391 1 95.81 309 GLU B O 1
ATOM 6395 N N . GLU B 1 310 ? 26.266 6.82 24.078 1 94.56 310 GLU B N 1
ATOM 6396 C CA . GLU B 1 310 ? 27.375 6.391 23.25 1 94.56 310 GLU B CA 1
ATOM 6397 C C . GLU B 1 310 ? 28 7.578 22.516 1 94.56 310 GLU B C 1
ATOM 6399 O O . GLU B 1 310 ? 29.188 7.535 22.156 1 94.56 310 GLU B O 1
ATOM 6404 N N . ASN B 1 311 ? 27.25 8.625 22.359 1 94.62 311 ASN B N 1
ATOM 6405 C CA . ASN B 1 311 ? 27.734 9.773 21.609 1 94.62 311 ASN B CA 1
ATOM 6406 C C . ASN B 1 311 ? 28.031 10.961 22.531 1 94.62 311 ASN B C 1
ATOM 6408 O O . ASN B 1 311 ? 28.188 12.086 22.062 1 94.62 311 ASN B O 1
ATOM 6412 N N . GLY B 1 312 ? 27.984 10.773 23.781 1 92.06 312 GLY B N 1
ATOM 6413 C CA . GLY B 1 312 ? 28.344 11.789 24.75 1 92.06 312 GLY B CA 1
ATOM 6414 C C . GLY B 1 312 ? 27.344 12.914 24.844 1 92.06 312 GLY B C 1
ATOM 6415 O O . GLY B 1 312 ? 27.688 14.047 25.188 1 92.06 312 GLY B O 1
ATOM 6416 N N . LEU B 1 313 ? 26.125 12.625 24.484 1 94.25 313 LEU B N 1
ATOM 6417 C CA . LEU B 1 313 ? 25.078 13.633 24.562 1 94.25 313 LEU B CA 1
ATOM 6418 C C . LEU B 1 313 ? 24.391 13.602 25.922 1 94.25 313 LEU B C 1
ATOM 6420 O O . LEU B 1 313 ? 24.375 12.555 26.594 1 94.25 313 LEU B O 1
ATOM 6424 N N . LEU B 1 314 ? 23.859 14.75 26.266 1 90.38 314 LEU B N 1
ATOM 6425 C CA . LEU B 1 314 ? 23.109 14.797 27.516 1 90.38 314 LEU B CA 1
ATOM 6426 C C . LEU B 1 314 ? 21.875 13.906 27.453 1 90.38 314 LEU B C 1
ATOM 6428 O O . LEU B 1 314 ? 21.188 13.867 26.422 1 90.38 314 LEU B O 1
ATOM 6432 N N . PRO B 1 315 ? 21.688 13.195 28.562 1 92.38 315 PRO B N 1
ATOM 6433 C CA . PRO B 1 315 ? 20.453 12.406 28.594 1 92.38 315 PRO B CA 1
ATOM 6434 C C . PRO B 1 315 ? 19.188 13.281 28.547 1 92.38 315 PRO B C 1
ATOM 6436 O O . PRO B 1 315 ? 19.266 14.477 28.859 1 92.38 315 PRO B O 1
ATOM 6439 N N . LEU B 1 316 ? 18.109 12.656 28.156 1 91.62 316 LEU B N 1
ATOM 6440 C CA . LEU B 1 316 ? 16.844 13.367 28.203 1 91.62 316 LEU B CA 1
ATOM 6441 C C . LEU B 1 316 ? 16.484 13.734 29.641 1 91.62 316 LEU B C 1
ATOM 6443 O O . LEU B 1 316 ? 16.906 13.062 30.578 1 91.62 316 LEU B O 1
ATOM 6447 N N . THR B 1 317 ? 15.734 14.82 29.766 1 92.5 317 THR B N 1
ATOM 6448 C CA . THR B 1 317 ? 15.242 15.188 31.094 1 92.5 317 THR B CA 1
ATOM 6449 C C . THR B 1 317 ? 14.312 14.109 31.641 1 92.5 317 THR B C 1
ATOM 6451 O O . THR B 1 317 ? 13.828 13.266 30.891 1 92.5 317 THR B O 1
ATOM 6454 N N . GLU B 1 318 ? 14.055 14.125 32.938 1 95.12 318 GLU B N 1
ATOM 6455 C CA . GLU B 1 318 ? 13.18 13.148 33.562 1 95.12 318 GLU B CA 1
ATOM 6456 C C . GLU B 1 318 ? 11.773 13.195 32.969 1 95.12 318 GLU B C 1
ATOM 6458 O O . GLU B 1 318 ? 11.141 12.156 32.781 1 95.12 318 GLU B O 1
ATOM 6463 N N . LYS B 1 319 ? 11.344 14.359 32.719 1 93.75 319 LYS B N 1
ATOM 6464 C CA . LYS B 1 319 ? 10.023 14.547 32.125 1 93.75 319 LYS B CA 1
ATOM 6465 C C . LYS B 1 319 ? 9.93 13.852 30.781 1 93.75 319 LYS B C 1
ATOM 6467 O O . LYS B 1 319 ? 8.961 13.141 30.5 1 93.75 319 LYS B O 1
ATOM 6472 N N . TYR B 1 320 ? 10.922 13.977 30 1 92.62 320 TYR B N 1
ATOM 6473 C CA . TYR B 1 320 ? 10.914 13.398 28.656 1 92.62 320 TYR B CA 1
ATOM 6474 C C . TYR B 1 320 ? 11.133 11.891 28.719 1 92.62 320 TYR B C 1
ATOM 6476 O O . TYR B 1 320 ? 10.586 11.148 27.891 1 92.62 320 TYR B O 1
ATOM 6484 N N . GLN B 1 321 ? 11.93 11.453 29.688 1 95.5 321 GLN B N 1
ATOM 6485 C CA . GLN B 1 321 ? 12.109 10.016 29.891 1 95.5 321 GLN B CA 1
ATOM 6486 C C . GLN B 1 321 ? 10.797 9.344 30.266 1 95.5 321 GLN B C 1
ATOM 6488 O O . GLN B 1 321 ? 10.469 8.273 29.766 1 95.5 321 GLN B O 1
ATOM 6493 N N . LYS B 1 322 ? 10.141 10.008 31.203 1 97.06 322 LYS B N 1
ATOM 6494 C CA . LYS B 1 322 ? 8.844 9.477 31.609 1 97.06 322 LYS B CA 1
ATOM 6495 C C . LYS B 1 322 ? 7.867 9.43 30.438 1 97.06 322 LYS B C 1
ATOM 6497 O O . LYS B 1 322 ? 7.172 8.43 30.234 1 97.06 322 LYS B O 1
ATOM 6502 N N . ARG B 1 323 ? 7.82 10.484 29.672 1 96.81 323 ARG B N 1
ATOM 6503 C CA . ARG B 1 323 ? 6.953 10.539 28.5 1 96.81 323 ARG B CA 1
ATOM 6504 C C . ARG B 1 323 ? 7.309 9.445 27.5 1 96.81 323 ARG B C 1
ATOM 6506 O O . ARG B 1 323 ? 6.426 8.805 26.922 1 96.81 323 ARG B O 1
ATOM 6513 N N . ARG B 1 324 ? 8.555 9.273 27.312 1 97.25 324 ARG B N 1
ATOM 6514 C CA . ARG B 1 324 ? 9.031 8.219 26.422 1 97.25 324 ARG B CA 1
ATOM 6515 C C . ARG B 1 324 ? 8.523 6.852 26.859 1 97.25 324 ARG B C 1
ATOM 6517 O O . ARG B 1 324 ? 8.008 6.078 26.047 1 97.25 324 ARG B O 1
ATOM 6524 N N . ARG B 1 325 ? 8.617 6.566 28.125 1 97.62 325 ARG B N 1
ATOM 6525 C CA . ARG B 1 325 ? 8.172 5.289 28.656 1 97.62 325 ARG B CA 1
ATOM 6526 C C . ARG B 1 325 ? 6.672 5.102 28.453 1 97.62 325 ARG B C 1
ATOM 6528 O O . ARG B 1 325 ? 6.219 4.02 28.078 1 97.62 325 ARG B O 1
ATOM 6535 N N . ILE B 1 326 ? 5.965 6.188 28.656 1 98.06 326 ILE B N 1
ATOM 6536 C CA . ILE B 1 326 ? 4.512 6.129 28.516 1 98.06 326 ILE B CA 1
ATOM 6537 C C . ILE B 1 326 ? 4.145 5.848 27.062 1 98.06 326 ILE B C 1
ATOM 6539 O O . ILE B 1 326 ? 3.322 4.973 26.781 1 98.06 326 ILE B O 1
ATOM 6543 N N . LEU B 1 327 ? 4.723 6.539 26.156 1 98.25 327 LEU B N 1
ATOM 6544 C CA . LEU B 1 327 ? 4.418 6.387 24.734 1 98.25 327 LEU B CA 1
ATOM 6545 C C . LEU B 1 327 ? 4.828 5.008 24.234 1 98.25 327 LEU B C 1
ATOM 6547 O O . LEU B 1 327 ? 4.113 4.391 23.438 1 98.25 327 LEU B O 1
ATOM 6551 N N . GLN B 1 328 ? 5.945 4.5 24.703 1 98.38 328 GLN B N 1
ATOM 6552 C CA . GLN B 1 328 ? 6.375 3.152 24.344 1 98.38 328 GLN B CA 1
ATOM 6553 C C . GLN B 1 328 ? 5.387 2.107 24.859 1 98.38 328 GLN B C 1
ATOM 6555 O O . GLN B 1 328 ? 5.109 1.122 24.172 1 98.38 328 GLN B O 1
ATOM 6560 N N . SER B 1 329 ? 4.918 2.367 26.047 1 98.5 329 SER B N 1
ATOM 6561 C CA . SER B 1 329 ? 3.938 1.442 26.609 1 98.5 329 SER B CA 1
ATOM 6562 C C . SER B 1 329 ? 2.668 1.402 25.766 1 98.5 329 SER B C 1
ATOM 6564 O O . SER B 1 329 ? 2.125 0.327 25.5 1 98.5 329 SER B O 1
ATOM 6566 N N . VAL B 1 330 ? 2.205 2.566 25.344 1 98.38 330 VAL B N 1
ATOM 6567 C CA . VAL B 1 330 ? 1.019 2.623 24.5 1 98.38 330 VAL B CA 1
ATOM 6568 C C . VAL B 1 330 ? 1.296 1.918 23.172 1 98.38 330 VAL B C 1
ATOM 6570 O O . VAL B 1 330 ? 0.46 1.155 22.688 1 98.38 330 VAL B O 1
ATOM 6573 N N . PHE B 1 331 ? 2.434 2.146 22.641 1 98.5 331 PHE B N 1
ATOM 6574 C CA . PHE B 1 331 ? 2.85 1.491 21.406 1 98.5 331 PHE B CA 1
ATOM 6575 C C . PHE B 1 331 ? 2.807 -0.024 21.562 1 98.5 331 PHE B C 1
ATOM 6577 O O . PHE B 1 331 ? 2.203 -0.718 20.734 1 98.5 331 PHE B O 1
ATOM 6584 N N . ARG B 1 332 ? 3.383 -0.52 22.625 1 98.69 332 ARG B N 1
ATOM 6585 C CA . ARG B 1 332 ? 3.443 -1.955 22.875 1 98.69 332 ARG B CA 1
ATOM 6586 C C . ARG B 1 332 ? 2.049 -2.527 23.109 1 98.69 332 ARG B C 1
ATOM 6588 O O . ARG B 1 332 ? 1.769 -3.666 22.734 1 98.69 332 ARG B O 1
ATOM 6595 N N . GLU B 1 333 ? 1.237 -1.722 23.688 1 98.56 333 GLU B N 1
ATOM 6596 C CA . GLU B 1 333 ? -0.143 -2.15 23.891 1 98.56 333 GLU B CA 1
ATOM 6597 C C . GLU B 1 333 ? -0.86 -2.352 22.562 1 98.56 333 GLU B C 1
ATOM 6599 O O . GLU B 1 333 ? -1.588 -3.332 22.391 1 98.56 333 GLU B O 1
ATOM 6604 N N . LYS B 1 334 ? -0.688 -1.43 21.656 1 98.69 334 LYS B N 1
ATOM 6605 C CA . LYS B 1 334 ? -1.286 -1.572 20.328 1 98.69 334 LYS B CA 1
ATOM 6606 C C . LYS B 1 334 ? -0.766 -2.822 19.625 1 98.69 334 LYS B C 1
ATOM 6608 O O . LYS B 1 334 ? -1.541 -3.574 19.031 1 98.69 334 LYS B O 1
ATOM 6613 N N . VAL B 1 335 ? 0.5 -3.102 19.734 1 98.69 335 VAL B N 1
ATOM 6614 C CA . VAL B 1 335 ? 1.121 -4.27 19.125 1 98.69 335 VAL B CA 1
ATOM 6615 C C . VAL B 1 335 ? 0.559 -5.543 19.75 1 98.69 335 VAL B C 1
ATOM 6617 O O . VAL B 1 335 ? 0.262 -6.512 19.047 1 98.69 335 VAL B O 1
ATOM 6620 N N . ALA B 1 336 ? 0.425 -5.5 21.062 1 98.5 336 ALA B N 1
ATOM 6621 C CA . ALA B 1 336 ? -0.115 -6.656 21.766 1 98.5 336 ALA B CA 1
ATOM 6622 C C . ALA B 1 336 ? -1.55 -6.945 21.344 1 98.5 336 ALA B C 1
ATOM 6624 O O . ALA B 1 336 ? -1.92 -8.102 21.125 1 98.5 336 ALA B O 1
ATOM 6625 N N . GLU B 1 337 ? -2.332 -5.875 21.219 1 98.56 337 GLU B N 1
ATOM 6626 C CA . GLU B 1 337 ? -3.713 -6.031 20.766 1 98.56 337 GLU B CA 1
ATOM 6627 C C . GLU B 1 337 ? -3.773 -6.633 19.375 1 98.56 337 GLU B C 1
ATOM 6629 O O . GLU B 1 337 ? -4.586 -7.523 19.109 1 98.56 337 GLU B O 1
ATOM 6634 N N . LEU B 1 338 ? -2.965 -6.16 18.531 1 98.62 338 LEU B N 1
ATOM 6635 C CA . LEU B 1 338 ? -2.9 -6.672 17.172 1 98.62 338 LEU B CA 1
ATOM 6636 C C . LEU B 1 338 ? -2.486 -8.141 17.156 1 98.62 338 LEU B C 1
ATOM 6638 O O . LEU B 1 338 ? -3.096 -8.953 16.469 1 98.62 338 LEU B O 1
ATOM 6642 N N . SER B 1 339 ? -1.475 -8.492 17.953 1 98.44 339 SER B N 1
ATOM 6643 C CA . SER B 1 339 ? -0.986 -9.859 18.047 1 98.44 339 SER B CA 1
ATOM 6644 C C . SER B 1 339 ? -2.064 -10.797 18.578 1 98.44 339 SER B C 1
ATOM 6646 O O . SER B 1 339 ? -2.223 -11.914 18.078 1 98.44 339 SER B O 1
ATOM 6648 N N . LEU B 1 340 ? -2.764 -10.297 19.547 1 98.38 340 LEU B N 1
ATOM 6649 C CA . LEU B 1 340 ? -3.834 -11.094 20.125 1 98.38 340 LEU B CA 1
ATOM 6650 C C . LEU B 1 340 ? -4.918 -11.391 19.094 1 98.38 340 LEU B C 1
ATOM 6652 O O . LEU B 1 340 ? -5.359 -12.531 18.953 1 98.38 340 LEU B O 1
ATOM 6656 N N . LEU B 1 341 ? -5.301 -10.367 18.375 1 98.56 341 LEU B N 1
ATOM 6657 C CA . LEU B 1 341 ? -6.324 -10.555 17.344 1 98.56 341 LEU B CA 1
ATOM 6658 C C . LEU B 1 341 ? -5.84 -11.523 16.281 1 98.56 341 LEU B C 1
ATOM 6660 O O . LEU B 1 341 ? -6.57 -12.438 15.883 1 98.56 341 LEU B O 1
ATOM 6664 N N . LEU B 1 342 ? -4.613 -11.438 15.867 1 98.5 342 LEU B N 1
ATOM 6665 C CA . LEU B 1 342 ? -4.035 -12.227 14.789 1 98.5 342 LEU B CA 1
ATOM 6666 C C . LEU B 1 342 ? -3.875 -13.688 15.195 1 98.5 342 LEU B C 1
ATOM 6668 O O . LEU B 1 342 ? -3.736 -14.562 14.344 1 98.5 342 LEU B O 1
ATOM 6672 N N . SER B 1 343 ? -3.871 -13.922 16.484 1 97.81 343 SER B N 1
ATOM 6673 C CA . SER B 1 343 ? -3.592 -15.266 16.969 1 97.81 343 SER B CA 1
ATOM 6674 C C . SER B 1 343 ? -4.867 -16.094 17.047 1 97.81 343 SER B C 1
ATOM 6676 O O . SER B 1 343 ? -4.812 -17.312 17.281 1 97.81 343 SER B O 1
ATOM 6678 N N . THR B 1 344 ? -5.984 -15.477 16.828 1 98 344 THR B N 1
ATOM 6679 C CA . THR B 1 344 ? -7.234 -16.219 16.875 1 98 344 THR B CA 1
ATOM 6680 C C . THR B 1 344 ? -7.43 -17.047 15.609 1 98 344 THR B C 1
ATOM 6682 O O . THR B 1 344 ? -7.016 -16.625 14.523 1 98 344 THR B O 1
ATOM 6685 N N . GLU B 1 345 ? -8.102 -18.219 15.758 1 97.44 345 GLU B N 1
ATOM 6686 C CA . GLU B 1 345 ? -8.336 -19.078 14.609 1 97.44 345 GLU B CA 1
ATOM 6687 C C . GLU B 1 345 ? -9.211 -18.406 13.562 1 97.44 345 GLU B C 1
ATOM 6689 O O . GLU B 1 345 ? -8.977 -18.547 12.359 1 97.44 345 GLU B O 1
ATOM 6694 N N . GLU B 1 346 ? -10.172 -17.656 14.016 1 96.94 346 GLU B N 1
ATOM 6695 C CA . GLU B 1 346 ? -11.086 -16.953 13.109 1 96.94 346 GLU B CA 1
ATOM 6696 C C . GLU B 1 346 ? -10.344 -15.93 12.258 1 96.94 346 GLU B C 1
ATOM 6698 O O . GLU B 1 346 ? -10.562 -15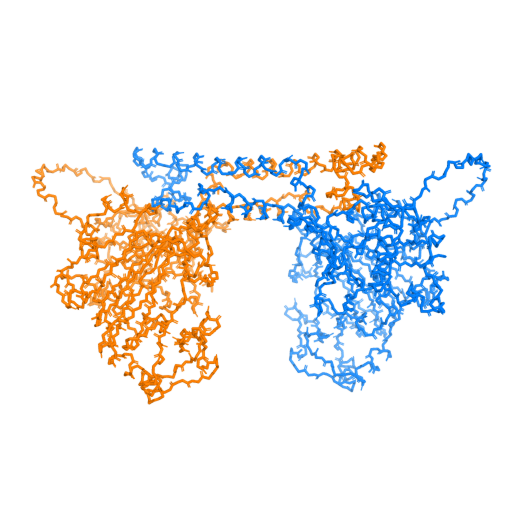.844 11.047 1 96.94 346 GLU B O 1
ATOM 6703 N N . THR B 1 347 ? -9.492 -15.188 12.914 1 97.94 347 THR B N 1
ATOM 6704 C CA . THR B 1 347 ? -8.75 -14.156 12.188 1 97.94 347 THR B CA 1
ATOM 6705 C C . THR B 1 347 ? -7.762 -14.789 11.219 1 97.94 347 THR B C 1
ATOM 6707 O O . THR B 1 347 ? -7.602 -14.312 10.086 1 97.94 347 THR B O 1
ATOM 6710 N N . ILE B 1 348 ? -7.102 -15.828 11.617 1 98.62 348 ILE B N 1
ATOM 6711 C CA . ILE B 1 348 ? -6.184 -16.547 10.734 1 98.62 348 ILE B CA 1
ATOM 6712 C C . ILE B 1 348 ? -6.93 -17 9.484 1 98.62 348 ILE B C 1
ATOM 6714 O O . ILE B 1 348 ? -6.469 -16.766 8.359 1 98.62 348 ILE B O 1
ATOM 6718 N N . ASP B 1 349 ? -8.039 -17.578 9.672 1 98.38 349 ASP B N 1
ATOM 6719 C CA . ASP B 1 349 ? -8.844 -18.078 8.555 1 98.38 349 ASP B CA 1
ATOM 6720 C C . ASP B 1 349 ? -9.289 -16.922 7.648 1 98.38 349 ASP B C 1
ATOM 6722 O O . ASP B 1 349 ? -9.195 -17.016 6.426 1 98.38 349 ASP B O 1
ATOM 6726 N N . GLU B 1 350 ? -9.789 -15.883 8.273 1 97.88 350 GLU B N 1
ATOM 6727 C CA . GLU B 1 350 ? -10.227 -14.719 7.516 1 97.88 350 GLU B CA 1
ATOM 6728 C C . GLU B 1 350 ? -9.094 -14.164 6.66 1 97.88 350 GLU B C 1
ATOM 6730 O O . GLU B 1 350 ? -9.289 -13.844 5.484 1 97.88 350 GLU B O 1
ATOM 6735 N N . CYS B 1 351 ? -7.922 -14.055 7.246 1 98.25 351 CYS B N 1
ATOM 6736 C CA . CYS B 1 351 ? -6.777 -13.484 6.547 1 98.25 351 CYS B CA 1
ATOM 6737 C C . CYS B 1 351 ? -6.309 -14.414 5.426 1 98.25 351 CYS B C 1
ATOM 6739 O O . CYS B 1 351 ? -5.887 -13.945 4.367 1 98.25 351 CYS B O 1
ATOM 6741 N N . CYS B 1 352 ? -6.383 -15.688 5.629 1 98.19 352 CYS B N 1
ATOM 6742 C CA . CYS B 1 352 ? -6.059 -16.641 4.57 1 98.19 352 CYS B CA 1
ATOM 6743 C C . CYS B 1 352 ? -7.051 -16.531 3.418 1 98.19 352 CYS B C 1
ATOM 6745 O O . CYS B 1 352 ? -6.668 -16.641 2.252 1 98.19 352 CYS B O 1
ATOM 6747 N N . ASP B 1 353 ? -8.305 -16.312 3.746 1 97.94 353 ASP B N 1
ATOM 6748 C CA . ASP B 1 353 ? -9.305 -16.109 2.703 1 97.94 353 ASP B CA 1
ATOM 6749 C C . ASP B 1 353 ? -9.008 -14.859 1.887 1 97.94 353 ASP B C 1
ATOM 6751 O O . ASP B 1 353 ? -9.148 -14.867 0.661 1 97.94 353 ASP B O 1
ATOM 6755 N N . LEU B 1 354 ? -8.617 -13.859 2.6 1 97.81 354 LEU B N 1
ATOM 6756 C CA . LEU B 1 354 ? -8.281 -12.625 1.898 1 97.81 354 LEU B CA 1
ATOM 6757 C C . LEU B 1 354 ? -7.074 -12.828 0.992 1 97.81 354 LEU B C 1
ATOM 6759 O O . LEU B 1 354 ? -7.051 -12.336 -0.139 1 97.81 354 LEU B O 1
ATOM 6763 N N . TYR B 1 355 ? -6.066 -13.5 1.498 1 97.81 355 TYR B N 1
ATOM 6764 C CA . TYR B 1 355 ? -4.898 -13.82 0.685 1 97.81 355 TYR B CA 1
ATOM 6765 C C . TYR B 1 355 ? -5.289 -14.641 -0.538 1 97.81 355 TYR B C 1
ATOM 6767 O O . TYR B 1 355 ? -4.82 -14.375 -1.647 1 97.81 355 TYR B O 1
ATOM 6775 N N . ALA B 1 356 ? -6.137 -15.586 -0.337 1 96.88 356 ALA B N 1
ATOM 6776 C CA . ALA B 1 356 ? -6.609 -16.438 -1.425 1 96.88 356 ALA B CA 1
ATOM 6777 C C . ALA B 1 356 ? -7.363 -15.617 -2.473 1 96.88 356 ALA B C 1
ATOM 6779 O O . ALA B 1 356 ? -7.238 -15.875 -3.672 1 96.88 356 ALA B O 1
ATOM 6780 N N . LYS B 1 357 ? -8.18 -14.711 -2.033 1 96.88 357 LYS B N 1
ATOM 6781 C CA . LYS B 1 357 ? -8.898 -13.836 -2.959 1 96.88 357 LYS B CA 1
ATOM 6782 C C . LYS B 1 357 ? -7.93 -13.109 -3.887 1 96.88 357 LYS B C 1
ATOM 6784 O O . LYS B 1 357 ? -8.164 -13.023 -5.094 1 96.88 357 LYS B O 1
ATOM 6789 N N . GLU B 1 358 ? -6.875 -12.609 -3.289 1 95.88 358 GLU B N 1
ATOM 6790 C CA . GLU B 1 358 ? -5.875 -11.906 -4.09 1 95.88 358 GLU B CA 1
ATOM 6791 C C . GLU B 1 358 ? -5.23 -12.844 -5.109 1 95.88 358 GLU B C 1
ATOM 6793 O O . GLU B 1 358 ? -4.961 -12.445 -6.246 1 95.88 358 GLU B O 1
ATOM 6798 N N . THR B 1 359 ? -4.988 -14.008 -4.695 1 95.69 359 THR B N 1
ATOM 6799 C CA . THR B 1 359 ? -4.398 -15 -5.59 1 95.69 359 THR B CA 1
ATOM 6800 C C . THR B 1 359 ? -5.359 -15.336 -6.73 1 95.69 359 THR B C 1
ATOM 6802 O O . THR B 1 359 ? -4.969 -15.32 -7.898 1 95.69 359 THR B O 1
ATOM 6805 N N . VAL B 1 360 ? -6.602 -15.562 -6.41 1 96 360 VAL B N 1
ATOM 6806 C CA . VAL B 1 360 ? -7.637 -15.93 -7.375 1 96 360 VAL B CA 1
ATOM 6807 C C . VAL B 1 360 ? -7.77 -14.836 -8.43 1 96 360 VAL B C 1
ATOM 6809 O O . VAL B 1 360 ? -7.996 -15.125 -9.609 1 96 360 VAL B O 1
ATOM 6812 N N . THR B 1 361 ? -7.598 -13.625 -8.016 1 96.38 361 THR B N 1
ATOM 6813 C CA . THR B 1 361 ? -7.738 -12.469 -8.891 1 96.38 361 THR B CA 1
ATOM 6814 C C . THR B 1 361 ? -6.707 -12.516 -10.016 1 96.38 361 THR B C 1
ATOM 6816 O O . THR B 1 361 ? -6.957 -12.016 -11.117 1 96.38 361 THR B O 1
ATOM 6819 N N . LYS B 1 362 ? -5.66 -13.227 -9.766 1 95.81 362 LYS B N 1
ATOM 6820 C CA . LYS B 1 362 ? -4.543 -13.188 -10.703 1 95.81 362 LYS B CA 1
ATOM 6821 C C . LYS B 1 362 ? -4.488 -14.461 -11.547 1 95.81 362 LYS B C 1
ATOM 6823 O O . LYS B 1 362 ? -3.781 -14.523 -12.555 1 95.81 362 LYS B O 1
ATOM 6828 N N . LEU B 1 363 ? -5.219 -15.453 -11.234 1 95.88 363 LEU B N 1
ATOM 6829 C CA . LEU B 1 363 ? -5.125 -16.766 -11.875 1 95.88 3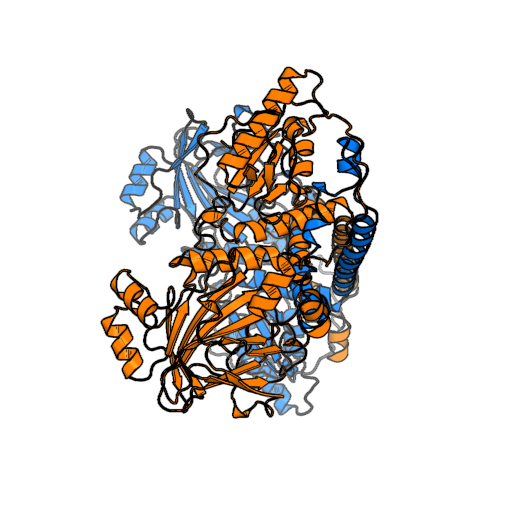63 LEU B CA 1
ATOM 6830 C C . LEU B 1 363 ? -5.656 -16.703 -13.305 1 95.88 363 LEU B C 1
ATOM 6832 O O . LEU B 1 363 ? -6.484 -15.859 -13.633 1 95.88 363 LEU B O 1
ATOM 6836 N N . GLN B 1 364 ? -5.156 -17.641 -14.117 1 94.5 364 GLN B N 1
ATOM 6837 C CA . GLN B 1 364 ? -5.719 -17.859 -15.445 1 94.5 364 GLN B CA 1
ATOM 6838 C C . GLN B 1 364 ? -7.141 -18.406 -15.359 1 94.5 364 GLN B C 1
ATOM 6840 O O . GLN B 1 364 ? -7.484 -19.109 -14.398 1 94.5 364 GLN B O 1
ATOM 6845 N N . PRO B 1 365 ? -7.887 -18.062 -16.344 1 91.94 365 PRO B N 1
ATOM 6846 C CA . PRO B 1 365 ? -9.172 -18.75 -16.438 1 91.94 365 PRO B CA 1
ATOM 6847 C C . PRO B 1 365 ? -9.023 -20.234 -16.766 1 91.94 365 PRO B C 1
ATOM 6849 O O . PRO B 1 365 ? -7.969 -20.656 -17.25 1 91.94 365 PRO B O 1
ATOM 6852 N N . PRO B 1 366 ? -10.039 -21 -16.469 1 89.75 366 PRO B N 1
ATOM 6853 C CA . PRO B 1 366 ? -9.961 -22.406 -16.859 1 89.75 366 PRO B CA 1
ATOM 6854 C C . PRO B 1 366 ? -9.805 -22.594 -18.375 1 89.75 366 PRO B C 1
ATOM 6856 O O . PRO B 1 366 ? -10.375 -21.828 -19.141 1 89.75 366 PRO B O 1
ATOM 6859 N N . PRO B 1 367 ? -9.031 -23.625 -18.688 1 88.38 367 PRO B N 1
ATOM 6860 C CA . PRO B 1 367 ? -8.898 -23.891 -20.125 1 88.38 367 PRO B CA 1
ATOM 6861 C C . PRO B 1 367 ? -10.234 -24.156 -20.797 1 88.38 367 PRO B C 1
ATOM 6863 O O . PRO B 1 367 ? -11.141 -24.734 -20.188 1 88.38 367 PRO B O 1
ATOM 6866 N N . LYS B 1 368 ? -10.312 -23.828 -22 1 80.88 368 LYS B N 1
ATOM 6867 C CA . LYS B 1 368 ? -11.539 -24.016 -22.766 1 80.88 368 LYS B CA 1
ATOM 6868 C C . LYS B 1 368 ? -11.922 -25.484 -22.844 1 80.88 368 LYS B C 1
ATOM 6870 O O . LYS B 1 368 ? -13.102 -25.828 -22.891 1 80.88 368 LYS B O 1
ATOM 6875 N N . SER B 1 369 ? -10.953 -26.281 -22.828 1 78.19 369 SER B N 1
ATOM 6876 C CA . SER B 1 369 ? -11.18 -27.719 -22.938 1 78.19 369 SER B CA 1
ATOM 6877 C C . SER B 1 369 ? -11.906 -28.25 -21.719 1 78.19 369 SER B C 1
ATOM 6879 O O . SER B 1 369 ? -12.539 -29.312 -21.781 1 78.19 369 SER B O 1
ATOM 6881 N N . THR B 1 370 ? -11.719 -27.578 -20.688 1 74.69 370 THR B N 1
ATOM 6882 C CA . THR B 1 370 ? -12.32 -28.047 -19.453 1 74.69 370 THR B CA 1
ATOM 6883 C C . THR B 1 370 ? -13.766 -27.562 -19.344 1 74.69 370 THR B C 1
ATOM 6885 O O . THR B 1 370 ? -14.539 -28.094 -18.547 1 74.69 370 THR B O 1
ATOM 6888 N N . ILE B 1 371 ? -14.016 -26.531 -20.125 1 69.44 371 ILE B N 1
ATOM 6889 C CA . ILE B 1 371 ? -15.352 -25.953 -20.078 1 69.44 371 ILE B CA 1
ATOM 6890 C C . ILE B 1 371 ? -16.25 -26.641 -21.094 1 69.44 371 ILE B C 1
ATOM 6892 O O . ILE B 1 371 ? -15.961 -26.641 -22.297 1 69.44 371 ILE B O 1
ATOM 6896 N N . LYS B 1 372 ? -16.328 -27.953 -21.203 1 58.72 372 LYS B N 1
ATOM 6897 C CA . LYS B 1 372 ? -17.078 -28.703 -22.203 1 58.72 372 LYS B CA 1
ATOM 6898 C C . LYS B 1 372 ? -18.375 -28 -22.578 1 58.72 372 LYS B C 1
ATOM 6900 O O . LYS B 1 372 ? -19.203 -27.703 -21.719 1 58.72 372 LYS B O 1
ATOM 6905 N N . ASN B 1 373 ? -18.297 -27.156 -23.609 1 51.5 373 ASN B N 1
ATOM 6906 C CA . ASN B 1 373 ? -19.531 -26.672 -24.25 1 51.5 373 ASN B CA 1
ATOM 6907 C C . ASN B 1 373 ? -20.422 -27.828 -24.672 1 51.5 373 ASN B C 1
ATOM 6909 O O . ASN B 1 373 ? -21.375 -27.641 -25.438 1 51.5 373 ASN B O 1
ATOM 6913 N N . ASP B 1 374 ? -19.797 -29 -24.953 1 46.19 374 ASP B N 1
ATOM 6914 C CA . ASP B 1 374 ? -20.656 -29.844 -25.75 1 46.19 374 ASP B CA 1
ATOM 6915 C C . ASP B 1 374 ? -22.047 -29.969 -25.125 1 46.19 374 ASP B C 1
ATOM 6917 O O . ASP B 1 374 ? -22.984 -30.469 -25.766 1 46.19 374 ASP B O 1
ATOM 6921 N N . HIS B 1 375 ? -22.094 -30.484 -23.891 1 44.88 375 HIS B N 1
ATOM 6922 C CA . HIS B 1 375 ? -23.406 -31.062 -23.672 1 44.88 375 HIS B CA 1
ATOM 6923 C C . HIS B 1 375 ? -24.516 -30.031 -23.922 1 44.88 375 HIS B C 1
ATOM 6925 O O . HIS B 1 375 ? -24.344 -28.859 -23.625 1 44.88 375 HIS B O 1
ATOM 6931 N N . SER B 1 376 ? -25.344 -30.188 -24.922 1 45.5 376 SER B N 1
ATOM 6932 C CA . SER B 1 376 ? -26.781 -29.891 -24.891 1 45.5 376 SER B CA 1
ATOM 6933 C C . SER B 1 376 ? -27.234 -29.5 -23.484 1 45.5 376 SER B C 1
ATOM 6935 O O . SER B 1 376 ? -26.75 -30.062 -22.5 1 45.5 376 SER B O 1
ATOM 6937 N N . MET B 1 377 ? -27.406 -28.328 -23.156 1 51.19 377 MET B N 1
ATOM 6938 C CA . MET B 1 377 ? -28.016 -27.984 -21.875 1 51.19 377 MET B CA 1
ATOM 6939 C C . MET B 1 377 ? -28.516 -29.234 -21.156 1 51.19 377 MET B C 1
ATOM 6941 O O . MET B 1 377 ? -29.656 -29.656 -21.359 1 51.19 377 MET B O 1
ATOM 6945 N N . LYS B 1 378 ? -27.703 -30.312 -21.109 1 57.72 378 LYS B N 1
ATOM 6946 C CA . LYS B 1 378 ? -28.266 -31.391 -20.297 1 57.72 378 LYS B CA 1
ATOM 6947 C C . LYS B 1 378 ? -28.891 -30.844 -19.016 1 57.72 378 LYS B C 1
ATOM 6949 O O . LYS B 1 378 ? -28.344 -29.922 -18.391 1 57.72 378 LYS B O 1
ATOM 6954 N N . GLU B 1 379 ? -30.016 -30.922 -18.828 1 77.38 379 GLU B N 1
ATOM 6955 C CA . GLU B 1 379 ? -30.859 -30.469 -17.719 1 77.38 379 GLU B CA 1
ATOM 6956 C C . GLU B 1 379 ? -30.25 -30.828 -16.375 1 77.38 379 GLU B C 1
ATOM 6958 O O . GLU B 1 379 ? -29.953 -32 -16.109 1 77.38 379 GLU B O 1
ATOM 6963 N N . ILE B 1 380 ? -29.438 -29.844 -15.711 1 89.62 380 ILE B N 1
ATOM 6964 C CA . ILE B 1 380 ? -29 -30.031 -14.336 1 89.62 380 ILE B CA 1
ATOM 6965 C C . ILE B 1 380 ? -30.172 -30.453 -13.461 1 89.62 380 ILE B C 1
ATOM 6967 O O . ILE B 1 380 ? -31.188 -29.766 -13.398 1 89.62 380 ILE B O 1
ATOM 6971 N N . THR B 1 381 ? -30.031 -31.672 -13.055 1 92.94 381 THR B N 1
ATOM 6972 C CA . THR B 1 381 ? -31.047 -32.188 -12.156 1 92.94 381 THR B CA 1
ATOM 6973 C C . THR B 1 381 ? -30.438 -32.594 -10.82 1 92.94 381 THR B C 1
ATOM 6975 O O . THR B 1 381 ? -29.234 -32.406 -10.609 1 92.94 381 THR B O 1
ATOM 6978 N N . GLY B 1 382 ? -31.203 -33.062 -9.953 1 94.25 382 GLY B N 1
ATOM 6979 C CA . GLY B 1 382 ? -30.734 -33.531 -8.656 1 94.25 382 GLY B CA 1
ATOM 6980 C C . GLY B 1 382 ? -29.766 -34.688 -8.758 1 94.25 382 GLY B C 1
ATOM 6981 O O . GLY B 1 382 ? -28.922 -34.875 -7.887 1 94.25 382 GLY B O 1
ATOM 6982 N N . LYS B 1 383 ? -29.781 -35.406 -9.812 1 94.19 383 LYS B N 1
ATOM 6983 C CA . LYS B 1 383 ? -28.953 -36.594 -9.969 1 94.19 383 LYS B CA 1
ATOM 6984 C C . LYS B 1 383 ? -27.609 -36.25 -10.633 1 94.19 383 LYS B C 1
ATOM 6986 O O . LYS B 1 383 ? -26.688 -37.062 -10.641 1 94.19 383 LYS B O 1
ATOM 6991 N N . THR B 1 384 ? -27.547 -35.094 -11.117 1 93.75 384 THR B N 1
ATOM 6992 C CA . THR B 1 384 ? -26.328 -34.656 -11.805 1 93.75 384 THR B CA 1
ATOM 6993 C C . THR B 1 384 ? -25.141 -34.594 -10.852 1 93.75 384 THR B C 1
ATOM 6995 O O . THR B 1 384 ? -25.281 -34.188 -9.703 1 93.75 384 THR B O 1
ATOM 6998 N N . ILE B 1 385 ? -24.031 -35.094 -11.32 1 93.62 385 ILE B N 1
ATOM 6999 C CA . ILE B 1 385 ? -22.781 -35.031 -10.562 1 93.62 385 ILE B CA 1
ATOM 7000 C C . ILE B 1 385 ? -21.922 -33.906 -11.086 1 93.62 385 ILE B C 1
ATOM 7002 O O . ILE B 1 385 ? -21.672 -33.812 -12.289 1 93.62 385 ILE B O 1
ATOM 7006 N N . VAL B 1 386 ? -21.531 -33.031 -10.141 1 92.12 386 VAL B N 1
ATOM 7007 C CA . VAL B 1 386 ? -20.719 -31.875 -10.531 1 92.12 386 VAL B CA 1
ATOM 7008 C C . VAL B 1 386 ? -19.406 -31.875 -9.75 1 92.12 386 VAL B C 1
ATOM 7010 O O . VAL B 1 386 ? -19.297 -32.5 -8.695 1 92.12 386 VAL B O 1
ATOM 7013 N N . ARG B 1 387 ? -18.422 -31.266 -10.367 1 91.12 387 ARG B N 1
ATOM 7014 C CA . ARG B 1 387 ? -17.109 -31.125 -9.734 1 91.12 387 ARG B CA 1
ATOM 7015 C C . ARG B 1 387 ? -16.516 -29.75 -10.047 1 91.12 387 ARG B C 1
ATOM 7017 O O . ARG B 1 387 ? -16.797 -29.172 -11.094 1 91.12 387 ARG B O 1
ATOM 7024 N N . LEU B 1 388 ? -15.672 -29.344 -9.07 1 90 388 LEU B N 1
ATOM 7025 C CA . LEU B 1 388 ? -14.945 -28.109 -9.328 1 90 388 LEU B CA 1
ATOM 7026 C C . LEU B 1 388 ? -13.977 -28.281 -10.492 1 90 388 LEU B C 1
ATOM 7028 O O . LEU B 1 388 ? -13.336 -29.328 -10.617 1 90 388 LEU B O 1
ATOM 7032 N N . VAL B 1 389 ? -13.883 -27.234 -11.297 1 86.31 389 VAL B N 1
ATOM 7033 C CA . VAL B 1 389 ? -12.883 -27.25 -12.359 1 86.31 389 VAL B CA 1
ATOM 7034 C C . VAL B 1 389 ? -11.484 -27.281 -11.758 1 86.31 389 VAL B C 1
ATOM 7036 O O . VAL B 1 389 ? -10.602 -27.984 -12.25 1 86.31 389 VAL B O 1
ATOM 7039 N N . SER B 1 390 ? -11.328 -26.516 -10.773 1 82.38 390 SER B N 1
ATOM 7040 C CA . SER B 1 390 ? -10.125 -26.516 -9.953 1 82.38 390 SER B CA 1
ATOM 7041 C C . SER B 1 390 ? -10.422 -25.984 -8.547 1 82.38 390 SER B C 1
ATOM 7043 O O . SER B 1 390 ? -11.312 -25.156 -8.359 1 82.38 390 SER B O 1
ATOM 7045 N N . SER B 1 391 ? -9.695 -26.562 -7.598 1 74.94 391 SER B N 1
ATOM 7046 C CA . SER B 1 391 ? -9.953 -26.172 -6.215 1 74.94 391 SER B CA 1
ATOM 7047 C C . SER B 1 391 ? -9.398 -24.781 -5.918 1 74.94 391 SER B C 1
ATOM 7049 O O . SER B 1 391 ? -9.766 -24.172 -4.914 1 74.94 391 SER B O 1
ATOM 7051 N N . GLN B 1 392 ? -8.617 -24.234 -6.77 1 81.62 392 GLN B N 1
ATOM 7052 C CA . GLN B 1 392 ? -7.98 -22.953 -6.504 1 81.62 392 GLN B CA 1
ATOM 7053 C C . GLN B 1 392 ? -8.766 -21.812 -7.141 1 81.62 392 GLN B C 1
ATOM 7055 O O . GLN B 1 392 ? -8.477 -20.641 -6.902 1 81.62 392 GLN B O 1
ATOM 7060 N N . TYR B 1 393 ? -9.82 -22.172 -7.762 1 84.94 393 TYR B N 1
ATOM 7061 C CA . TYR B 1 393 ? -10.43 -21.203 -8.656 1 84.94 393 TYR B CA 1
ATOM 7062 C C . TYR B 1 393 ? -11.461 -20.359 -7.922 1 84.94 393 TYR B C 1
ATOM 7064 O O . TYR B 1 393 ? -11.984 -19.375 -8.469 1 84.94 393 TYR B O 1
ATOM 7072 N N . ALA B 1 394 ? -11.719 -20.719 -6.723 1 94.94 394 ALA B N 1
ATOM 7073 C CA . ALA B 1 394 ? -12.758 -19.953 -6.047 1 94.94 394 ALA B CA 1
ATOM 7074 C C . ALA B 1 394 ? -12.492 -19.875 -4.547 1 94.94 394 ALA B C 1
ATOM 7076 O O . ALA B 1 394 ? -11.875 -20.766 -3.971 1 94.94 394 ALA B O 1
ATOM 7077 N N . ARG B 1 395 ? -12.938 -18.781 -3.996 1 96.81 395 ARG B N 1
ATOM 7078 C CA . ARG B 1 395 ? -12.789 -18.578 -2.559 1 96.81 395 ARG B CA 1
ATOM 7079 C C . ARG B 1 395 ? -14.016 -17.891 -1.975 1 96.81 395 ARG B C 1
ATOM 7081 O O . ARG B 1 395 ? -14.492 -16.891 -2.52 1 96.81 395 ARG B O 1
ATOM 7088 N N . LEU B 1 396 ? -14.5 -18.484 -0.916 1 97.12 396 LEU B N 1
ATOM 7089 C CA . LEU B 1 396 ? -15.68 -17.953 -0.236 1 97.12 396 LEU B CA 1
ATOM 7090 C C . LEU B 1 396 ? -15.266 -16.984 0.878 1 97.12 396 LEU B C 1
ATOM 7092 O O . LEU B 1 396 ? -14.43 -17.328 1.718 1 97.12 396 LEU B O 1
ATOM 7096 N N . ILE B 1 397 ? -15.883 -15.812 0.879 1 96.75 397 ILE B N 1
ATOM 7097 C CA . ILE B 1 397 ? -15.547 -14.781 1.857 1 96.75 397 ILE B CA 1
ATOM 7098 C C . ILE B 1 397 ? -16.812 -14.32 2.58 1 96.75 397 ILE B C 1
ATOM 7100 O O . ILE B 1 397 ? -17.844 -14.102 1.95 1 96.75 397 ILE B O 1
ATOM 7104 N N . PHE B 1 398 ? -16.719 -14.188 3.889 1 94.12 398 PHE B N 1
ATOM 7105 C CA . PHE B 1 398 ? -17.812 -13.758 4.75 1 94.12 398 PHE B CA 1
ATOM 7106 C C . PHE B 1 398 ? -17.625 -12.312 5.188 1 94.12 398 PHE B C 1
ATOM 7108 O O . PHE B 1 398 ? -17.297 -12.047 6.344 1 94.12 398 PHE B O 1
ATOM 7115 N N . SER B 1 399 ? -17.797 -11.328 4.336 1 86.81 399 SER B N 1
ATOM 7116 C CA . SER B 1 399 ? -17.469 -9.945 4.66 1 86.81 399 SER B CA 1
ATOM 7117 C C . SER B 1 399 ? -18.719 -9.133 4.957 1 86.81 399 SER B C 1
ATOM 7119 O O . SER B 1 399 ? -18.641 -8.055 5.547 1 86.81 399 SER B O 1
ATOM 7121 N N . VAL B 1 400 ? -19.844 -9.586 4.578 1 88.19 400 VAL B N 1
ATOM 7122 C CA . VAL B 1 400 ? -21.078 -8.844 4.738 1 88.19 400 VAL B CA 1
ATOM 7123 C C . VAL B 1 400 ? -22.094 -9.703 5.5 1 88.19 400 VAL B C 1
ATOM 7125 O O . VAL B 1 400 ? -22.266 -10.883 5.199 1 88.19 400 VAL B O 1
ATOM 7128 N N . SER B 1 401 ? -22.766 -9.086 6.395 1 89.12 401 SER B N 1
ATOM 7129 C CA . SER B 1 401 ? -23.766 -9.812 7.172 1 89.12 401 SER B CA 1
ATOM 7130 C C . SER B 1 401 ? -24.891 -10.32 6.285 1 89.12 401 SER B C 1
ATOM 7132 O O . SER B 1 401 ? -25.422 -9.578 5.457 1 89.12 401 SER B O 1
ATOM 7134 N N . GLY B 1 402 ? -25.125 -11.531 6.398 1 92.75 402 GLY B N 1
ATOM 7135 C CA . GLY B 1 402 ? -26.25 -12.148 5.699 1 92.75 402 GLY B CA 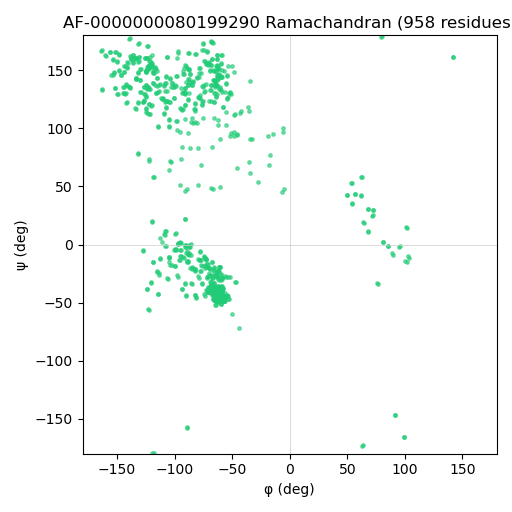1
ATOM 7136 C C . GLY B 1 402 ? -25.906 -12.562 4.277 1 92.75 402 GLY B C 1
ATOM 7137 O O . GLY B 1 402 ? -26.766 -13.086 3.557 1 92.75 402 GLY B O 1
ATOM 7138 N N . GLU B 1 403 ? -24.719 -12.266 3.955 1 95.62 403 GLU B N 1
ATOM 7139 C CA . GLU B 1 403 ? -24.281 -12.531 2.584 1 95.62 403 GLU B CA 1
ATOM 7140 C C . GLU B 1 403 ? -22.922 -13.219 2.555 1 95.62 403 GLU B C 1
ATOM 7142 O O . GLU B 1 403 ? -22.078 -12.984 3.43 1 95.62 403 GLU B O 1
ATOM 7147 N N . VAL B 1 404 ? -22.859 -14.125 1.591 1 96.88 404 VAL B N 1
ATOM 7148 C CA . VAL B 1 404 ? -21.531 -14.703 1.328 1 96.88 404 VAL B CA 1
ATOM 7149 C C . VAL B 1 404 ? -21.125 -14.391 -0.107 1 96.88 404 VAL B C 1
ATOM 7151 O O . VAL B 1 404 ? -21.953 -14.414 -1.021 1 96.88 404 VAL B O 1
ATOM 7154 N N . GLN B 1 405 ? -19.844 -14.055 -0.23 1 98 405 GLN B N 1
ATOM 7155 C CA . GLN B 1 405 ? -19.297 -13.672 -1.526 1 98 405 GLN B CA 1
ATOM 7156 C C . GLN B 1 405 ? -18.312 -14.719 -2.045 1 98 405 GLN B C 1
ATOM 7158 O O . GLN B 1 405 ? -17.375 -15.102 -1.343 1 98 405 GLN B O 1
ATOM 7163 N N . LEU B 1 406 ? -18.562 -15.195 -3.262 1 97.69 406 LEU B N 1
ATOM 7164 C CA . LEU B 1 406 ? -17.688 -16.156 -3.906 1 97.69 406 LEU B CA 1
ATOM 7165 C C . LEU B 1 406 ? -16.859 -15.484 -5 1 97.69 406 LEU B C 1
ATOM 7167 O O . LEU B 1 406 ? -17.375 -15.141 -6.059 1 97.69 406 LEU B O 1
ATOM 7171 N N . TYR B 1 407 ? -15.594 -15.336 -4.676 1 97.62 407 TYR B N 1
ATOM 7172 C CA . TYR B 1 407 ? -14.664 -14.836 -5.68 1 97.62 407 TYR B CA 1
ATOM 7173 C C . TYR B 1 407 ? -14.086 -15.977 -6.504 1 97.62 407 TYR B C 1
ATOM 7175 O O . TYR B 1 407 ? -13.773 -17.047 -5.965 1 97.62 407 TYR B O 1
ATOM 7183 N N . HIS B 1 408 ? -13.992 -15.773 -7.84 1 96.81 408 HIS B N 1
ATOM 7184 C CA . HIS B 1 408 ? -13.57 -16.891 -8.664 1 96.81 408 HIS B CA 1
ATOM 7185 C C . HIS B 1 408 ? -12.828 -16.422 -9.914 1 96.81 408 HIS B C 1
ATOM 7187 O O . HIS B 1 408 ? -13 -15.281 -10.344 1 96.81 408 HIS B O 1
ATOM 7193 N N . SER B 1 409 ? -12.016 -17.328 -10.453 1 95.19 409 SER B N 1
ATOM 7194 C CA . SER B 1 409 ? -11.227 -17 -11.633 1 95.19 409 SER B CA 1
ATOM 7195 C C . SER B 1 409 ? -11.883 -17.531 -12.906 1 95.19 409 SER B C 1
ATOM 7197 O O . SER B 1 409 ? -11.273 -17.531 -13.977 1 95.19 409 SER B O 1
ATOM 7199 N N . GLY B 1 410 ? -13.078 -18 -12.812 1 92.81 410 GLY B N 1
ATOM 7200 C CA . GLY B 1 410 ? -13.758 -18.625 -13.945 1 92.81 410 GLY B CA 1
ATOM 7201 C C . GLY B 1 410 ? -13.898 -17.703 -15.133 1 92.81 410 GLY B C 1
ATOM 7202 O O . GLY B 1 410 ? -13.93 -18.156 -16.281 1 92.81 410 GLY B O 1
ATOM 7203 N N . LYS B 1 411 ? -13.961 -16.453 -14.836 1 91.31 411 LYS B N 1
ATOM 7204 C CA . LYS B 1 411 ? -14.156 -15.484 -15.898 1 91.31 411 LYS B CA 1
ATOM 7205 C C . LYS B 1 411 ? -13 -14.492 -15.969 1 91.31 411 LYS B C 1
ATOM 7207 O O . LYS B 1 411 ? -13.164 -13.367 -16.438 1 91.31 411 LYS B O 1
ATOM 7212 N N . ASN B 1 412 ? -11.93 -14.891 -15.398 1 92.81 412 ASN B N 1
ATOM 7213 C CA . ASN B 1 412 ? -10.742 -14.047 -15.492 1 92.81 412 ASN B CA 1
ATOM 7214 C C . ASN B 1 412 ? -10.273 -13.883 -16.938 1 92.81 412 ASN B C 1
ATOM 7216 O O . ASN B 1 412 ? -10.578 -14.719 -17.781 1 92.81 412 ASN B O 1
ATOM 7220 N N . SER B 1 413 ? -9.602 -12.75 -17.141 1 91.31 413 SER B N 1
ATOM 7221 C CA . SER B 1 413 ? -8.906 -12.562 -18.406 1 91.31 413 SER B CA 1
ATOM 7222 C C . SER B 1 413 ? -7.562 -13.281 -18.422 1 91.31 413 SER B C 1
ATOM 7224 O O . SER B 1 413 ? -6.902 -13.383 -17.391 1 91.31 413 SER B O 1
ATOM 7226 N N . PRO B 1 414 ? -7.207 -13.82 -19.578 1 88.06 414 PRO B N 1
ATOM 7227 C CA . PRO B 1 414 ? -5.84 -14.344 -19.656 1 88.06 414 PRO B CA 1
ATOM 7228 C C . PRO B 1 414 ? -4.781 -13.273 -19.391 1 88.06 414 PRO B C 1
ATOM 7230 O O . PRO B 1 414 ? -3.629 -13.594 -19.109 1 88.06 414 PRO B O 1
ATOM 7233 N N . ILE B 1 415 ? -5.184 -12.078 -19.656 1 88.88 415 ILE B N 1
ATOM 7234 C CA . ILE B 1 415 ? -4.328 -10.961 -19.297 1 88.88 415 ILE B CA 1
ATOM 7235 C C . ILE B 1 415 ? -4.539 -10.602 -17.828 1 88.88 415 ILE B C 1
ATOM 7237 O O . ILE B 1 415 ? -5.617 -10.148 -17.438 1 88.88 415 ILE B O 1
ATOM 7241 N N . CYS B 1 416 ? -3.486 -10.773 -17.109 1 87.38 416 CYS B N 1
ATOM 7242 C CA . CYS B 1 416 ? -3.557 -10.617 -15.672 1 87.38 416 CYS B CA 1
ATOM 7243 C C . CYS B 1 416 ? -4.133 -9.258 -15.289 1 87.38 416 CYS B C 1
ATOM 7245 O O . CYS B 1 416 ? -3.652 -8.227 -15.758 1 87.38 416 CYS B O 1
ATOM 7247 N N . LEU B 1 417 ? -5.188 -9.18 -14.469 1 87.44 417 LEU B N 1
ATOM 7248 C CA . LEU B 1 417 ? -5.82 -8.031 -13.836 1 87.44 417 LEU B CA 1
ATOM 7249 C C . LEU B 1 417 ? -6.5 -7.145 -14.875 1 87.44 417 LEU B C 1
ATOM 7251 O O . LEU B 1 417 ? -6.832 -5.992 -14.594 1 87.44 417 LEU B O 1
ATOM 7255 N N . ALA B 1 418 ? -6.625 -7.609 -16.078 1 88.12 418 ALA B N 1
ATOM 7256 C CA . ALA B 1 418 ? -7.27 -6.82 -17.125 1 88.12 418 ALA B CA 1
ATOM 7257 C C . ALA B 1 418 ? -8.773 -6.734 -16.891 1 88.12 418 ALA B C 1
ATOM 7259 O O . ALA B 1 418 ? -9.43 -5.809 -17.375 1 88.12 418 ALA B O 1
ATOM 7260 N N . ALA B 1 419 ? -9.297 -7.734 -16.25 1 90.69 419 ALA B N 1
ATOM 7261 C CA . ALA B 1 419 ? -10.711 -7.75 -15.891 1 90.69 419 ALA B CA 1
ATOM 7262 C C . ALA B 1 419 ? -10.891 -7.93 -14.383 1 90.69 419 ALA B C 1
ATOM 7264 O O . ALA B 1 419 ? -10.016 -8.492 -13.711 1 90.69 419 ALA B O 1
ATOM 7265 N N . PRO B 1 420 ? -11.977 -7.383 -13.891 1 93.44 420 PRO B N 1
ATOM 7266 C CA . PRO B 1 420 ? -12.227 -7.629 -12.469 1 93.44 420 PRO B CA 1
ATOM 7267 C C . PRO B 1 420 ? -12.414 -9.109 -12.148 1 93.44 420 PRO B C 1
ATOM 7269 O O . PRO B 1 420 ? -12.859 -9.875 -13.008 1 93.44 420 PRO B O 1
ATOM 7272 N N . VAL B 1 421 ? -12.062 -9.438 -10.992 1 95.5 421 VAL B N 1
ATOM 7273 C CA . VAL B 1 421 ? -12.242 -10.812 -10.531 1 95.5 421 VAL B CA 1
ATOM 7274 C C . VAL B 1 421 ? -13.734 -11.156 -10.523 1 95.5 421 VAL B C 1
ATOM 7276 O O . VAL B 1 421 ? -14.578 -10.297 -10.281 1 95.5 421 VAL B O 1
ATOM 7279 N N . GLY B 1 422 ? -14 -12.375 -10.867 1 96.06 422 GLY B N 1
ATOM 7280 C CA . GLY B 1 422 ? -15.383 -12.828 -10.781 1 96.06 422 GLY B CA 1
ATOM 7281 C C . GLY B 1 422 ? -15.93 -12.805 -9.367 1 96.06 422 GLY B C 1
ATOM 7282 O O . GLY B 1 422 ? -15.219 -13.125 -8.414 1 96.06 422 GLY B O 1
ATOM 7283 N N . LEU B 1 423 ? -17.219 -12.422 -9.289 1 97.19 423 LEU B N 1
ATOM 7284 C CA . LEU B 1 423 ? -17.875 -12.336 -7.988 1 97.19 423 LEU B CA 1
ATOM 7285 C C . LEU B 1 423 ? -19.328 -12.812 -8.07 1 97.19 423 LEU B C 1
ATOM 7287 O O . LEU B 1 423 ? -20.078 -12.344 -8.922 1 97.19 423 LEU B O 1
ATOM 7291 N N . LEU B 1 424 ? -19.625 -13.781 -7.293 1 97.5 424 LEU B N 1
ATOM 7292 C CA . LEU B 1 424 ? -21 -14.211 -7.07 1 97.5 424 LEU B CA 1
ATOM 7293 C C . LEU B 1 424 ? -21.438 -13.938 -5.633 1 97.5 424 LEU B C 1
ATOM 7295 O O . LEU B 1 424 ? -20.656 -14.172 -4.695 1 97.5 424 LEU B O 1
ATOM 7299 N N . ARG B 1 425 ? -22.641 -13.453 -5.488 1 97.62 425 ARG B N 1
ATOM 7300 C CA . ARG B 1 425 ? -23.188 -13.156 -4.168 1 97.62 425 ARG B CA 1
ATOM 7301 C C . ARG B 1 425 ? -24.359 -14.078 -3.852 1 97.62 425 ARG B C 1
ATOM 7303 O O . ARG B 1 425 ? -25.25 -14.273 -4.691 1 97.62 425 ARG B O 1
ATOM 7310 N N . PHE B 1 426 ? -24.312 -14.648 -2.662 1 97.38 426 PHE B N 1
ATOM 7311 C CA . PHE B 1 426 ? -25.375 -15.531 -2.201 1 97.38 426 PHE B CA 1
ATOM 7312 C C . PHE B 1 426 ? -25.812 -15.148 -0.796 1 97.38 426 PHE B C 1
ATOM 7314 O O . PHE B 1 426 ? -25.062 -14.531 -0.043 1 97.38 426 PHE B O 1
ATOM 7321 N N . GLU B 1 427 ? -27.031 -15.539 -0.497 1 96.69 427 GLU B N 1
ATOM 7322 C CA . GLU B 1 427 ? -27.438 -15.492 0.905 1 96.69 427 GLU B CA 1
ATOM 7323 C C . GLU B 1 427 ? -26.594 -16.438 1.755 1 96.69 427 GLU B C 1
ATOM 7325 O O . GLU B 1 427 ? -26.141 -17.484 1.271 1 96.69 427 GLU B O 1
ATOM 7330 N N . VAL B 1 428 ? -26.484 -16.094 3.01 1 96.12 428 VAL B N 1
ATOM 7331 C CA . VAL B 1 428 ? -25.609 -16.828 3.914 1 96.12 428 VAL B CA 1
ATOM 7332 C C . VAL B 1 428 ? -26.062 -18.281 4.02 1 96.12 428 VAL B C 1
ATOM 7334 O O . VAL B 1 428 ? -25.266 -19.172 4.297 1 96.12 428 VAL B O 1
ATOM 7337 N N . ASP B 1 429 ? -27.297 -18.547 3.652 1 96.25 429 ASP B N 1
ATOM 7338 C CA . ASP B 1 429 ? -27.859 -19.891 3.756 1 96.25 429 ASP B CA 1
ATOM 7339 C C . ASP B 1 429 ? -27.266 -20.812 2.688 1 96.25 429 ASP B C 1
ATOM 7341 O O . ASP B 1 429 ? -27.391 -22.031 2.771 1 96.25 429 ASP B O 1
ATOM 7345 N N . PHE B 1 430 ? -26.578 -20.281 1.717 1 97.81 430 PHE B N 1
ATOM 7346 C CA . PHE B 1 430 ? -25.953 -21.062 0.665 1 97.81 430 PHE B CA 1
ATOM 7347 C C . PHE B 1 430 ? -24.547 -21.5 1.085 1 97.81 430 PHE B C 1
ATOM 7349 O O . PHE B 1 430 ? -23.922 -22.328 0.42 1 97.81 430 PHE B O 1
ATOM 7356 N N . ALA B 1 431 ? -24.047 -20.984 2.195 1 97.69 431 ALA B N 1
ATOM 7357 C CA . ALA B 1 431 ? -22.656 -21.172 2.604 1 97.69 431 ALA B CA 1
ATOM 7358 C C . ALA B 1 431 ? -22.328 -22.641 2.822 1 97.69 431 ALA B C 1
ATOM 7360 O O . ALA B 1 431 ? -21.281 -23.125 2.367 1 97.69 431 ALA B O 1
ATOM 7361 N N . PRO B 1 432 ? -23.203 -23.438 3.428 1 97.38 432 PRO B N 1
ATOM 7362 C CA . PRO B 1 432 ? -22.875 -24.844 3.639 1 97.38 432 PRO B CA 1
ATOM 7363 C C . PRO B 1 432 ? -22.703 -25.609 2.332 1 97.38 432 PRO B C 1
ATOM 7365 O O . PRO B 1 432 ? -21.766 -26.406 2.193 1 97.38 432 PRO B O 1
ATOM 7368 N N . ALA B 1 433 ? -23.562 -25.375 1.402 1 97.5 433 ALA B N 1
ATOM 7369 C CA . ALA B 1 433 ? -23.484 -26.031 0.105 1 97.5 433 ALA B CA 1
ATOM 7370 C C . ALA B 1 433 ? -22.234 -25.609 -0.651 1 97.5 433 ALA B C 1
ATOM 7372 O O . ALA B 1 433 ? -21.531 -26.453 -1.224 1 97.5 433 ALA B O 1
ATOM 7373 N N . LEU B 1 434 ? -21.953 -24.328 -0.614 1 96.94 434 LEU B N 1
ATOM 7374 C CA . LEU B 1 434 ? -20.75 -23.812 -1.265 1 96.94 434 LEU B CA 1
ATOM 7375 C C . LEU B 1 434 ? -19.5 -24.391 -0.644 1 96.94 434 LEU B C 1
ATOM 7377 O O . LEU B 1 434 ? -18.594 -24.828 -1.36 1 96.94 434 LEU B O 1
ATOM 7381 N N . ALA B 1 435 ? -19.469 -24.406 0.688 1 96.25 435 ALA B N 1
ATOM 7382 C CA . ALA B 1 435 ? -18.328 -24.953 1.405 1 96.25 435 ALA B CA 1
ATOM 7383 C C . ALA B 1 435 ? -18.109 -26.422 1.052 1 96.25 435 ALA B C 1
ATOM 7385 O O . ALA B 1 435 ? -16.969 -26.875 0.882 1 96.25 435 ALA B O 1
ATOM 7386 N N . THR B 1 436 ? -19.188 -27.141 0.877 1 94.75 436 THR B N 1
ATOM 7387 C CA . THR B 1 436 ? -19.125 -28.562 0.532 1 94.75 436 THR B CA 1
ATOM 7388 C C . THR B 1 436 ? -18.516 -28.75 -0.855 1 94.75 436 THR B C 1
ATOM 7390 O O . THR B 1 436 ? -17.641 -29.594 -1.043 1 94.75 436 THR B O 1
ATOM 7393 N N . LEU B 1 437 ? -18.938 -28 -1.715 1 93.69 437 LEU B N 1
ATOM 7394 C CA . LEU B 1 437 ? -18.422 -28.094 -3.078 1 93.69 437 LEU B CA 1
ATOM 7395 C C . LEU B 1 437 ? -16.938 -27.719 -3.129 1 93.69 437 LEU B C 1
ATOM 7397 O O . LEU B 1 437 ? -16.141 -28.406 -3.756 1 93.69 437 LEU B O 1
ATOM 7401 N N . LEU B 1 438 ? -16.578 -26.656 -2.424 1 92.94 438 LEU B N 1
ATOM 7402 C CA . LEU B 1 438 ? -15.219 -26.125 -2.473 1 92.94 438 LEU B CA 1
ATOM 7403 C C . LEU B 1 438 ? -14.242 -27.062 -1.785 1 92.94 438 LEU B C 1
ATOM 7405 O O . LEU B 1 438 ? -13.055 -27.094 -2.121 1 92.94 438 LEU B O 1
ATOM 7409 N N . ALA B 1 439 ? -14.758 -27.797 -0.869 1 88.62 439 ALA B N 1
ATOM 7410 C CA . ALA B 1 439 ? -13.898 -28.719 -0.125 1 88.62 439 ALA B CA 1
ATOM 7411 C C . ALA B 1 439 ? -13.914 -30.109 -0.739 1 88.62 439 ALA B C 1
ATOM 7413 O O . ALA B 1 439 ? -13.242 -31.016 -0.256 1 88.62 439 ALA B O 1
ATOM 7414 N N . SER B 1 440 ? -14.68 -30.203 -1.841 1 85.31 440 SER B N 1
ATOM 7415 C CA . SER B 1 440 ? -14.859 -31.531 -2.428 1 85.31 440 SER B CA 1
ATOM 7416 C C . SER B 1 440 ? -13.641 -31.938 -3.25 1 85.31 440 SER B C 1
ATOM 7418 O O . SER B 1 440 ? -12.891 -31.078 -3.732 1 85.31 440 SER B O 1
ATOM 7420 N N . GLY B 1 441 ? -13.406 -33.188 -3.336 1 77 441 GLY B N 1
ATOM 7421 C CA . GLY B 1 441 ? -12.297 -33.719 -4.113 1 77 441 GLY B CA 1
ATOM 7422 C C . GLY B 1 441 ? -12.656 -34 -5.559 1 77 441 GLY B C 1
ATOM 7423 O O . GLY B 1 441 ? -13.57 -33.375 -6.105 1 77 441 GLY B O 1
ATOM 7424 N N . SER B 1 442 ? -11.922 -34.844 -6.188 1 77.75 442 SER B N 1
ATOM 7425 C CA . SER B 1 442 ? -11.992 -35.125 -7.621 1 77.75 442 SER B CA 1
ATOM 7426 C C . SER B 1 442 ? -13.188 -36 -7.961 1 77.75 442 SER B C 1
ATOM 7428 O O . SER B 1 442 ? -13.609 -36.094 -9.117 1 77.75 442 SER B O 1
ATOM 7430 N N . ARG B 1 443 ? -13.828 -36.594 -7.027 1 82.25 443 ARG B N 1
ATOM 7431 C CA . ARG B 1 443 ? -14.906 -37.531 -7.301 1 82.25 443 ARG B CA 1
ATOM 7432 C C . ARG B 1 443 ? -16.203 -36.812 -7.629 1 82.25 443 ARG B C 1
ATOM 7434 O O . ARG B 1 443 ? -17.109 -37.375 -8.242 1 82.25 443 ARG B O 1
ATOM 7441 N N . GLY B 1 444 ? -16.297 -35.562 -7.379 1 89.06 444 GLY B N 1
ATOM 7442 C CA . GLY B 1 444 ? -17.5 -34.781 -7.633 1 89.06 444 GLY B CA 1
ATOM 7443 C C . GLY B 1 444 ? -18.562 -34.938 -6.562 1 89.06 444 GLY B C 1
ATOM 7444 O O . GLY B 1 444 ? -18.375 -35.719 -5.621 1 89.06 444 GLY B O 1
ATOM 7445 N N . ILE B 1 445 ? -19.703 -34.25 -6.688 1 93.69 445 ILE B N 1
ATOM 7446 C CA . ILE B 1 445 ? -20.812 -34.25 -5.73 1 93.69 445 ILE B CA 1
ATOM 7447 C C . ILE B 1 445 ? -22.141 -34.25 -6.473 1 93.69 445 ILE B C 1
ATOM 7449 O O . ILE B 1 445 ? -22.297 -33.562 -7.484 1 93.69 445 ILE B O 1
ATOM 7453 N N . GLN B 1 446 ? -22.938 -35.062 -5.938 1 95.81 446 GLN B N 1
ATOM 7454 C CA . GLN B 1 446 ? -24.281 -35.062 -6.492 1 95.81 446 GLN B CA 1
ATOM 7455 C C . GLN B 1 446 ? -25.062 -33.844 -6.059 1 95.81 446 GLN B C 1
ATOM 7457 O O . GLN B 1 446 ? -25.062 -33.469 -4.879 1 95.81 446 GLN B O 1
ATOM 7462 N N . VAL B 1 447 ? -25.781 -33.25 -6.961 1 96.69 447 VAL B N 1
ATOM 7463 C CA . VAL B 1 447 ? -26.438 -31.984 -6.742 1 96.69 447 VAL B CA 1
ATOM 7464 C C . VAL B 1 447 ? -27.438 -32.094 -5.594 1 96.69 447 VAL B C 1
ATOM 7466 O O . VAL B 1 447 ? -27.484 -31.234 -4.719 1 96.69 447 VAL B O 1
ATOM 7469 N N . SER B 1 448 ? -28.141 -33.125 -5.473 1 96.56 448 SER B N 1
ATOM 7470 C CA . SER B 1 448 ? -29.203 -33.312 -4.496 1 96.56 448 SER B CA 1
ATOM 7471 C C . SER B 1 448 ? -28.641 -33.5 -3.09 1 96.56 448 SER B C 1
ATOM 7473 O O . SER B 1 448 ? -29.375 -33.406 -2.104 1 96.56 448 SER B O 1
ATOM 7475 N N . THR B 1 449 ? -27.328 -33.719 -2.965 1 95.38 449 THR B N 1
ATOM 7476 C CA . THR B 1 449 ? -26.734 -33.969 -1.66 1 95.38 449 THR B CA 1
ATOM 7477 C C . THR B 1 449 ? -26.188 -32.688 -1.061 1 95.38 449 THR B C 1
ATOM 7479 O O . THR B 1 449 ? -25.719 -32.688 0.085 1 95.38 449 THR B O 1
ATOM 7482 N N . LEU B 1 450 ? -26.219 -31.625 -1.767 1 96.88 450 LEU B N 1
ATOM 7483 C CA . LEU B 1 450 ? -25.719 -30.344 -1.259 1 96.88 450 LEU B CA 1
ATOM 7484 C C . LEU B 1 450 ? -26.562 -29.859 -0.091 1 96.88 450 LEU B C 1
ATOM 7486 O O . LEU B 1 450 ? -27.781 -29.781 -0.2 1 96.88 450 LEU B O 1
ATOM 7490 N N . PRO B 1 451 ? -25.953 -29.484 1.007 1 96.62 451 PRO B N 1
ATOM 7491 C CA . PRO B 1 451 ? -26.703 -29.219 2.236 1 96.62 451 PRO B CA 1
ATOM 7492 C C . PRO B 1 451 ? -27.266 -27.797 2.289 1 96.62 451 PRO B C 1
ATOM 7494 O O . PRO B 1 451 ? -26.562 -26.844 1.972 1 96.62 451 PRO B O 1
ATOM 7497 N N . PHE B 1 452 ? -28.516 -27.672 2.729 1 96.69 452 PHE B N 1
ATOM 7498 C CA . PHE B 1 452 ? -29.203 -26.453 3.094 1 96.69 452 PHE B CA 1
ATOM 7499 C C . PHE B 1 452 ? -29.891 -26.594 4.441 1 96.69 452 PHE B C 1
ATOM 7501 O O . PHE B 1 452 ? -31.125 -26.562 4.52 1 96.69 452 PHE B O 1
ATOM 7508 N N . PRO B 1 453 ? -29.125 -26.5 5.473 1 94.62 453 PRO B N 1
ATOM 7509 C CA . PRO B 1 453 ? -29.656 -26.828 6.797 1 94.62 453 PRO B CA 1
ATOM 7510 C C . PRO B 1 453 ? -30.688 -25.812 7.293 1 94.62 453 PRO B C 1
ATOM 7512 O O . PRO B 1 453 ? -31.469 -26.109 8.203 1 94.62 453 PRO B O 1
ATOM 7515 N N . ALA B 1 454 ? -30.703 -24.625 6.773 1 92.81 454 ALA B N 1
ATOM 7516 C CA . ALA B 1 454 ? -31.609 -23.578 7.23 1 92.81 454 ALA B CA 1
ATOM 7517 C C . ALA B 1 454 ? -33.031 -23.781 6.672 1 92.81 454 ALA B C 1
ATOM 7519 O O . ALA B 1 454 ? -33.938 -23.078 7.043 1 92.81 454 ALA B O 1
ATOM 7520 N N . PHE B 1 455 ? -33.156 -24.797 5.785 1 93.75 455 PHE B N 1
ATOM 7521 C CA . PHE B 1 455 ? -34.438 -25.016 5.121 1 93.75 455 PHE B CA 1
ATOM 7522 C C . PHE B 1 455 ? -34.969 -26.391 5.473 1 93.75 455 PHE B C 1
ATOM 7524 O O . PHE B 1 455 ? -34.219 -27.359 5.59 1 93.75 455 PHE B O 1
ATOM 7531 N N . ASP B 1 456 ? -36.344 -26.484 5.543 1 92.38 456 ASP B N 1
ATOM 7532 C CA . ASP B 1 456 ? -37 -27.75 5.855 1 92.38 456 ASP B CA 1
ATOM 7533 C C . ASP B 1 456 ? -37.812 -28.266 4.652 1 92.38 456 ASP B C 1
ATOM 7535 O O . ASP B 1 456 ? -37.969 -29.484 4.48 1 92.38 456 ASP B O 1
ATOM 7539 N N . ASN B 1 457 ? -38.188 -27.344 3.826 1 94.5 457 ASN B N 1
ATOM 7540 C CA . ASN B 1 457 ? -39 -27.719 2.668 1 94.5 457 ASN B CA 1
ATOM 7541 C C . ASN B 1 457 ? -38.125 -28.328 1.562 1 94.5 457 ASN B C 1
ATOM 7543 O O . ASN B 1 457 ? -37.25 -27.672 1.03 1 94.5 457 ASN B O 1
ATOM 7547 N N . VAL B 1 458 ? -38.5 -29.5 1.142 1 94.12 458 VAL B N 1
ATOM 7548 C CA . VAL B 1 458 ? -37.719 -30.281 0.187 1 94.12 458 VAL B CA 1
ATOM 7549 C C . VAL B 1 458 ? -37.719 -29.578 -1.167 1 94.12 458 VAL B C 1
ATOM 7551 O O . VAL B 1 458 ? -36.688 -29.547 -1.858 1 94.12 458 VAL B O 1
ATOM 7554 N N . ASP B 1 459 ? -38.812 -29.016 -1.479 1 94.69 459 ASP B N 1
ATOM 7555 C CA . ASP B 1 459 ? -38.875 -28.328 -2.766 1 94.69 459 ASP B CA 1
ATOM 7556 C C . ASP B 1 459 ? -38 -27.094 -2.785 1 94.69 459 ASP B C 1
ATOM 7558 O O . ASP B 1 459 ? -37.344 -26.812 -3.787 1 94.69 459 ASP B O 1
ATOM 7562 N N . ASP B 1 460 ? -37.969 -26.438 -1.666 1 95.38 460 ASP B N 1
ATOM 7563 C CA . ASP B 1 460 ? -37.125 -25.25 -1.548 1 95.38 460 ASP B CA 1
ATOM 7564 C C . ASP B 1 460 ? -35.656 -25.609 -1.612 1 95.38 460 ASP B C 1
ATOM 7566 O O . ASP B 1 460 ? -34.875 -24.906 -2.266 1 95.38 460 ASP B O 1
ATOM 7570 N N . ILE B 1 461 ? -35.344 -26.641 -0.932 1 96.94 461 ILE B N 1
ATOM 7571 C CA . ILE B 1 461 ? -33.969 -27.109 -0.911 1 96.94 461 ILE B CA 1
ATOM 7572 C C . ILE B 1 461 ? -33.5 -27.484 -2.326 1 96.94 461 ILE B C 1
ATOM 7574 O O . ILE B 1 461 ? -32.438 -27.062 -2.775 1 96.94 461 ILE B O 1
ATOM 7578 N N . TYR B 1 462 ? -34.375 -28.172 -3 1 96.69 462 TYR B N 1
ATOM 7579 C CA . TYR B 1 462 ? -34.062 -28.609 -4.355 1 96.69 462 TYR B CA 1
ATOM 7580 C C . TYR B 1 462 ? -33.875 -27.422 -5.289 1 96.69 462 TYR B C 1
ATOM 7582 O O . TYR B 1 462 ? -32.906 -27.391 -6.07 1 96.69 462 TYR B O 1
ATOM 7590 N N . GLU B 1 463 ? -34.688 -26.516 -5.184 1 96.25 463 GLU B N 1
ATOM 7591 C CA . GLU B 1 463 ? -34.562 -25.312 -6.012 1 96.25 463 GLU B CA 1
ATOM 7592 C C . GLU B 1 463 ? -33.281 -24.562 -5.73 1 96.25 463 GLU B C 1
ATOM 7594 O O . GLU B 1 463 ? -32.625 -24.062 -6.652 1 96.25 463 GLU B O 1
ATOM 7599 N N . ASN B 1 464 ? -32.969 -24.453 -4.457 1 97.06 464 ASN B N 1
ATOM 7600 C CA . ASN B 1 464 ? -31.734 -23.781 -4.078 1 97.06 464 ASN B CA 1
ATOM 7601 C C . ASN B 1 464 ? -30.516 -24.516 -4.613 1 97.06 464 ASN B C 1
ATOM 7603 O O . ASN B 1 464 ? -29.547 -23.891 -5.055 1 97.06 464 ASN B O 1
ATOM 7607 N N . GLN B 1 465 ? -30.594 -25.812 -4.555 1 97.44 465 GLN B N 1
ATOM 7608 C CA . GLN B 1 465 ? -29.516 -26.641 -5.082 1 97.44 465 GLN B CA 1
ATOM 7609 C C . GLN B 1 465 ? -29.312 -26.391 -6.574 1 97.44 465 GLN B C 1
ATOM 7611 O O . GLN B 1 465 ? -28.172 -26.172 -7.023 1 97.44 465 GLN B O 1
ATOM 7616 N N . LEU B 1 466 ? -30.359 -26.344 -7.277 1 96.31 466 LEU B N 1
ATOM 7617 C CA . LEU B 1 466 ? -30.281 -26.125 -8.719 1 96.31 466 LEU B CA 1
ATOM 7618 C C . LEU B 1 466 ? -29.797 -24.719 -9.039 1 96.31 466 LEU B C 1
ATOM 7620 O O . LEU B 1 466 ? -28.984 -24.531 -9.93 1 96.31 466 LEU B O 1
ATOM 7624 N N . THR B 1 467 ? -30.328 -23.828 -8.289 1 96 467 THR B N 1
ATOM 7625 C CA . THR B 1 467 ? -29.938 -22.438 -8.484 1 96 467 THR B CA 1
ATOM 7626 C C . THR B 1 467 ? -28.438 -22.25 -8.273 1 96 467 THR B C 1
ATOM 7628 O O . THR B 1 467 ? -27.766 -21.609 -9.078 1 96 467 THR B O 1
ATOM 7631 N N . LEU B 1 468 ? -27.938 -22.828 -7.246 1 97.5 468 LEU B N 1
ATOM 7632 C CA . LEU B 1 468 ? -26.531 -22.734 -6.914 1 97.5 468 LEU B CA 1
ATOM 7633 C C . LEU B 1 468 ? -25.672 -23.344 -8.023 1 97.5 468 LEU B C 1
ATOM 7635 O O . LEU B 1 468 ? -24.75 -22.688 -8.531 1 97.5 468 LEU B O 1
ATOM 7639 N N . VAL B 1 469 ? -25.984 -24.484 -8.445 1 95.88 469 VAL B N 1
ATOM 7640 C CA . VAL B 1 469 ? -25.156 -25.234 -9.391 1 95.88 469 VAL B CA 1
ATOM 7641 C C . VAL B 1 469 ? -25.203 -24.547 -10.758 1 95.88 469 VAL B C 1
ATOM 7643 O O . VAL B 1 469 ? -24.188 -24.453 -11.445 1 95.88 469 VAL B O 1
ATOM 7646 N N . LYS B 1 470 ? -26.359 -24.078 -11.102 1 94.38 470 LYS B N 1
ATOM 7647 C CA . LYS B 1 470 ? -26.484 -23.375 -12.367 1 94.38 470 LYS B CA 1
ATOM 7648 C C . LYS B 1 470 ? -25.625 -22.109 -12.375 1 94.38 470 LYS B C 1
ATOM 7650 O O . LYS B 1 470 ? -24.953 -21.812 -13.359 1 94.38 470 LYS B O 1
ATOM 7655 N N . SER B 1 471 ? -25.656 -21.422 -11.242 1 95.94 471 SER B N 1
ATOM 7656 C CA . SER B 1 471 ? -24.859 -20.203 -11.125 1 95.94 471 SER B CA 1
ATOM 7657 C C . SER B 1 471 ? -23.359 -20.516 -11.242 1 95.94 471 SER B C 1
ATOM 7659 O O . SER B 1 471 ? -22.625 -19.797 -11.922 1 95.94 471 SER B O 1
ATOM 7661 N N . LEU B 1 472 ? -22.953 -21.547 -10.594 1 95.25 472 LEU B N 1
ATOM 7662 C CA . LEU B 1 472 ? -21.547 -21.922 -10.609 1 95.25 472 LEU B CA 1
ATOM 7663 C C . LEU B 1 472 ? -21.125 -22.422 -11.984 1 95.25 472 LEU B C 1
ATOM 7665 O O . LEU B 1 472 ? -20 -22.156 -12.438 1 95.25 472 LEU B O 1
ATOM 7669 N N . TYR B 1 473 ? -22 -23.125 -12.594 1 93.31 473 TYR B N 1
ATOM 7670 C CA . TYR B 1 473 ? -21.734 -23.625 -13.938 1 93.31 473 TYR B CA 1
ATOM 7671 C C . TYR B 1 473 ? -21.578 -22.484 -14.93 1 93.31 473 TYR B C 1
ATOM 7673 O O . TYR B 1 473 ? -20.641 -22.469 -15.727 1 93.31 473 TYR B O 1
ATOM 7681 N N . ASP B 1 474 ? -22.484 -21.562 -14.789 1 91.88 474 ASP B N 1
ATOM 7682 C CA . ASP B 1 474 ? -22.469 -20.422 -15.68 1 91.88 474 ASP B CA 1
ATOM 7683 C C . ASP B 1 474 ? -21.188 -19.594 -15.484 1 91.88 474 ASP B C 1
ATOM 7685 O O . ASP B 1 474 ? -20.703 -18.953 -16.422 1 91.88 474 ASP B O 1
ATOM 7689 N N . ALA B 1 475 ? -20.641 -19.688 -14.312 1 93.62 475 ALA B N 1
ATOM 7690 C CA . ALA B 1 475 ? -19.453 -18.922 -13.984 1 93.62 475 ALA B CA 1
ATOM 7691 C C . ALA B 1 475 ? -18.188 -19.703 -14.305 1 93.62 475 ALA B C 1
ATOM 7693 O O . ALA B 1 475 ? -17.078 -19.234 -14.055 1 93.62 475 ALA B O 1
ATOM 7694 N N . ASN B 1 476 ? -18.281 -20.938 -14.82 1 91.94 476 ASN B N 1
ATOM 7695 C CA . ASN B 1 476 ? -17.188 -21.812 -15.219 1 91.94 476 ASN B CA 1
ATOM 7696 C C . ASN B 1 476 ? -16.375 -22.281 -14.008 1 91.94 476 ASN B C 1
ATOM 7698 O O . ASN B 1 476 ? -15.156 -22.422 -14.094 1 91.94 476 ASN B O 1
ATOM 7702 N N . ILE B 1 477 ? -17.062 -22.391 -12.93 1 92.12 477 ILE B N 1
ATOM 7703 C CA . ILE B 1 477 ? -16.406 -22.812 -11.695 1 92.12 477 ILE B CA 1
ATOM 7704 C C . ILE B 1 477 ? -16.484 -24.328 -11.57 1 92.12 477 ILE B C 1
ATOM 7706 O O . ILE B 1 477 ? -15.586 -24.953 -11 1 92.12 477 ILE B O 1
ATOM 7710 N N . ILE B 1 478 ? -17.609 -24.891 -12.086 1 91.56 478 ILE B N 1
ATOM 7711 C CA . ILE B 1 478 ? -17.797 -26.328 -11.977 1 91.56 478 ILE B CA 1
ATOM 7712 C C . ILE B 1 478 ? -18.016 -26.922 -13.367 1 91.56 478 ILE B C 1
ATOM 7714 O O . ILE B 1 478 ? -18.297 -26.203 -14.328 1 91.56 478 ILE B O 1
ATOM 7718 N N . THR B 1 479 ? -17.781 -28.234 -13.414 1 89.06 479 THR B N 1
ATOM 7719 C CA . THR B 1 479 ? -18.078 -29.031 -14.609 1 89.06 479 THR B CA 1
ATOM 7720 C C . THR B 1 479 ? -19 -30.188 -14.273 1 89.06 479 THR B C 1
ATOM 7722 O O . THR B 1 479 ? -19.109 -30.594 -13.117 1 89.06 479 THR B O 1
ATOM 7725 N N . ILE B 1 480 ? -19.75 -30.594 -15.266 1 89.12 480 ILE B N 1
ATOM 7726 C CA . ILE B 1 480 ? -20.672 -31.719 -15.117 1 89.12 480 ILE B CA 1
ATOM 7727 C C . ILE B 1 480 ? -19.969 -33.031 -15.508 1 89.12 480 ILE B C 1
ATOM 7729 O O . ILE B 1 480 ? -19.281 -33.062 -16.531 1 89.12 480 ILE B O 1
ATOM 7733 N N . LEU B 1 481 ? -20.094 -33.969 -14.656 1 84.75 481 LEU B N 1
ATOM 7734 C CA . LEU B 1 481 ? -19.469 -35.25 -14.938 1 84.75 481 LEU B CA 1
ATOM 7735 C C . LEU B 1 481 ? -20.469 -36.188 -15.594 1 84.75 481 LEU B C 1
ATOM 7737 O O . LEU B 1 481 ? -21.672 -36.125 -15.336 1 84.75 481 LEU B O 1
#

Secondary structure (DSSP, 8-state):
----------------------------HHHHHHHHHHSS-HHHIIIIITTT--EEEE-S-TTTTTSPPTTSPP----HHHHHHHHHHS-EEBTTTEEEEEEETTTTEEEES-SSSEE-HHHHHHHHHTT-EEEEE-GGGT-HHHHHHHHHHHHHHTS-EEEEEEEE-TT---S-SB--SSEEEEEEEES-EEEEEE--SSGGGTT-SSPPPPPPGGGSPPPSEEEEE-TTEEEEE-TT-EEEEE--TTS-EEEEEEEE-TT-BHHHHHHHHHHHHHHHHHHH-GGGTSBPPTTHHHHSSGGG-HHHHHHTTPPPPPHHHHHHHHHHHHHHHHHHHHHHHHHTSHHHHHHHHHHHHHHHHHHSPPPPGGGS---S------TT-EEEES-TTSEEEEEEETTEEEEEESTT--SSTTSSPPEEEEEEGGGHHHHHHHHT--TT-EEGGG---TT---HHHHHHHHHHHHHHHHHTTSEEE-/---EE-----------------------HHHHHHHHHHSS-HHHIIIIITTT--EEEE-S-TTTTTSPPTTSPP----HHHHHHHHHHS-EEBTTTEEEEEEETTTTEEEES-SSSEE-HHHHHHHHHTT-EEEEE-GGGT-HHHHHHHHHHHHHHTS-EEEEEEEE-TT---S-SB--SSEEEEEEEES-EEEEEE--SSGGGTT-SSPPPPPPGGGS---SEEEEE-TTEEEEE-TT-EEEEE--TTS-EEEEEEEE-TT-BHHHHHHHHHHHHHHHHHHH-GGGTSBPPTTHHHHSSGGG-HHHHHHTTPPPPPHHHHHHHHHHHHHHHHHHHHHHHHHTSHHHHHHHHHHHHHHHHHHSPPPPGGGS---S------TT-EEEES-TTSEEEEEEETTEEEEEESTT--SSTTSSPPEEEEEEGGGHHHHHHHHT--TT-EEGGG---TT---HHHHHHHHHHHHHHHHHTTSEEE-

Organism: NCBI:txid67003

Nearest PDB structures (foldseek):
  4e4h-assembly1_D  TM=8.412E-01  e=1.418E-42  Homo sapiens
  4ccn-assembly1_A-2  TM=8.430E-01  e=4.286E-42  Homo sapiens
  4ccj-assembly1_D  TM=8.444E-01  e=7.673E-42  Homo sapiens
  4cco-assembly1_A-2  TM=8.466E-01  e=3.487E-41  Homo sapiens
  4y33-assembly1_D  TM=8.368E-01  e=3.918E-41  Homo sapiens

Radius of gyration: 33.51 Å; Cα contacts (8 Å, |Δi|>4): 2052; chains: 2; bounding box: 81×96×81 Å

Solvent-accessible surface area (backbone atoms only — not comparable to full-atom values): 49497 Å² total; per-residue (Å²): 130,48,73,48,27,30,11,45,20,80,89,82,86,82,86,80,81,76,76,84,66,86,54,76,64,70,67,50,73,63,34,51,47,27,34,69,64,59,66,40,44,50,67,56,39,61,72,66,27,60,80,69,41,68,46,78,36,74,71,84,31,60,52,43,56,57,56,45,62,91,93,49,59,29,51,74,78,47,73,66,52,53,42,50,46,28,64,76,42,92,39,34,33,68,74,36,26,42,40,28,30,46,36,77,89,75,59,38,65,44,66,78,53,70,66,60,71,48,45,33,65,55,49,51,50,40,42,73,72,56,32,13,37,38,39,49,40,57,37,61,79,29,66,42,35,32,32,40,41,34,52,47,21,64,70,60,59,40,48,53,49,46,35,34,42,37,34,28,43,58,33,43,42,55,50,33,32,26,41,26,29,31,37,41,36,37,30,56,36,45,36,36,35,38,38,32,32,70,48,92,43,80,58,35,50,39,20,74,56,56,56,66,74,40,54,74,85,77,49,73,80,58,78,42,76,46,73,41,39,32,24,21,27,38,38,37,32,30,17,42,24,34,34,53,35,26,55,67,88,40,42,23,32,33,38,36,38,32,36,50,56,70,40,18,45,43,47,50,47,51,55,31,51,54,51,51,47,51,50,45,33,49,76,32,64,77,30,38,37,62,56,62,63,55,49,74,78,42,43,17,58,71,59,32,67,67,53,21,57,77,50,73,41,78,72,75,54,70,69,50,50,51,49,35,53,51,53,51,49,52,51,40,48,53,47,48,52,49,44,56,52,57,58,35,70,66,45,43,11,49,34,42,35,53,50,45,45,59,43,22,42,49,26,48,23,69,42,68,81,68,52,67,73,69,73,63,85,67,76,85,45,55,78,38,35,34,27,59,69,48,75,67,35,52,42,70,41,82,85,47,90,67,31,32,37,37,36,25,9,36,65,26,36,68,45,70,67,72,40,72,58,31,75,47,31,24,34,46,61,23,46,49,26,51,39,50,54,64,69,49,62,92,85,43,44,45,37,25,45,26,44,24,81,90,56,85,52,62,69,56,16,42,50,11,20,49,44,34,51,50,51,36,42,74,44,49,43,37,36,79,108,130,71,63,56,56,65,46,14,12,57,70,75,91,85,90,86,87,83,82,86,70,85,57,77,67,68,70,48,73,61,34,51,48,26,35,70,64,59,68,40,45,51,68,54,40,60,72,67,26,60,81,68,42,68,47,78,36,73,69,82,31,59,52,43,55,56,57,44,61,90,93,48,58,30,52,74,79,46,75,66,53,53,42,50,46,29,63,76,40,92,37,33,33,69,74,38,25,42,40,28,29,46,37,78,89,75,58,38,66,45,67,78,54,71,67,60,73,49,45,32,67,54,50,50,49,38,42,72,73,56,31,15,38,37,39,48,41,57,36,64,78,30,67,42,35,34,31,41,41,33,52,47,21,63,70,58,58,38,47,54,48,46,36,33,42,36,34,28,43,58,33,44,41,54,53,34,31,26,42,24,28,31,36,41,34,37,30,56,36,45,37,37,36,37,38,32,33,72,49,93,44,81,58,34,50,39,19,74,56,57,57,68,75,40,55,74,85,78,52,75,78,58,78,42,77,47,73,41,40,31,22,20,29,39,37,36,30,29,17,42,24,34,34,53,34,26,54,66,88,39,41,24,31,34,38,36,38,33,35,51,55,70,39,18,45,43,48,49,48,51,54,33,51,54,50,52,48,50,50,44,35,48,74,32,61,77,31,38,36,61,55,62,64,56,49,73,79,42,42,17,58,72,59,33,68,65,52,22,57,77,52,73,40,79,74,74,53,70,69,51,49,51,49,34,54,52,53,50,49,54,51,40,48,53,47,49,53,50,43,55,51,57,58,35,70,67,46,43,12,50,33,42,35,52,49,47,45,58,42,23,42,49,28,49,24,68,41,69,81,69,52,68,74,67,69,61,84,67,76,84,45,55,79,38,33,33,28,57,69,47,75,67,36,51,43,71,41,81,85,45,88,68,31,30,36,36,37,25,9,35,64,27,37,68,45,69,69,73,41,70,56,31,74,44,29,22,27,46,60,28,47,50,28,51,39,50,54,63,70,47,63,91,85,44,44,45,40,46,51,37,38,16,81,91,45,84,50,56,67,46,0,47,50,10,37,50,51,50,50,51,53,36,40,75,43,49,42,37,36,79,107

InterPro domains:
  IPR003347 JmjC domain [PF08007] (151-263)
  IPR003347 JmjC domain [PS51184] (131-276)
  IPR039994 Histone lysine demethylase/ribosomal histidine hydroxylase NO66-like [PTHR13096] (27-450)
  IPR049043 RIOX1/NO66-like, C-terminal winged helix domain [PF21233] (375-479)

Sequence (962 aa):
MAKVVKSRAQKRKHEDTGPTLNTERQLGEHDLFFKWLLGITQHEFFQEYFEQKPLHFSHGSSTHFRNPPKGFPAVEWSTDEMLNLASKKRLSYSTDLNVVRFDNKINKRVSYRNDGHITSDEMRLCMKKGWSIRFLRPHEHVSSNSAVISKMEDIFCCFCGLNSYWTPANSQGFAPHYDDVDVFLLQLEGEKEWNLYTAPSEVDVLSRYSSEDYNPKDLPPPIMTLRLVPGDVLYMPRGTVHQGRTLGEKHSLHVTFSANQMNTWADLIKIAVTHSLEKLATNEIIWRKSLPRTTLKTLGAIYHPVFREENGLLPLTEKYQKRRRILQSVFREKVAELSLLLSTEETIDECCDLYAKETVTKLQPPPKSTIKNDHSMKEITGKTIVRLVSSQYARLIFSVSGEVQLYHSGKNSPICLAAPVGLLRFEVDFAPALATLLASGSRGIQVSTLPFPAFDNVDDIYENQLTLVKSLYDANIITILMAKVVKSRAQKRKHEDTGPTLNTERQLGEHDLFFKWLLGITQHEFFQEYFEQKPLHFSHGSSTHFRNPPKGFPAVEWSTDEMLNLASKKRLSYSTDLNVVRFDNKINKRVSYRNDGHITSDEMRLCMKKGWSIRFLRPHEHVSSNSAVISKMEDIFCCFCGLNSYWTPANSQGFAPHYDDVDVFLLQLEGEKEWNLYTAPSEVDVLSRYSSEDYNPKDLPPPIMTLRLVPGDVLYMPRGTVHQGRTLGEKHSLHVTFSANQMNTWADLIKIAVTHSLEKLATNEIIWRKSLPRTTLKTLGAIYHPVFREENGLLPLTEKYQKRRRILQSVFREKVAELSLLLSTEETIDECCDLYAKETVTKLQPPPKSTIKNDHSMKEITGKTIVRLVSSQYARLIFSVSGEVQLYHSGKNSPICLAAPVGLLRFEVDFAPALATLLASGSRGIQVSTLPFPAFDNVDDIYENQLTLVKSLYDANIITIL

Foldseek 3Di:
DQAAQFAAADDDDDDDPDPPPPPPPPQPPQQLVCCLQQVGGPVCCVVPPALPHKGKDFPPDLCSQQDDPPPAFHDDDDPVVVLVCLAVDWAWAPPFKWWWFQDPVVRFIDTPDRTDTDHSVRVVVSQVVWIKMKGFFCCLVPQSVLQNQQVVCQNQVFHKTKIKIKGFEFGFGGAWWFALWKKKKAWNAAKKKKFKADQPDPCLRNHLHIDDGDRPVPGDHGPDIDMDDRRMIMIDYGSIIMTMGHYDHGMTMMMMMTGCRCPDPVSLVVLLLVVLLVVCVVPPVVSVDDDDPCLVVQDDPCLDQVNCVVVVHDHDDPVSVVVNVVSVVVVVVSVVVSVVQSPDPVSVVQSVLVVLLVRLLFGRAHRPVLLPPPDDPPPQAQQWFKAFSGLSFWGWHDPDPQKIKIWGNNPPRSPGNPDGTDIRMHGPQSVQLVVPRSPDDDVTDGLNHRDRPVDDDSVSNRSSSSVVVVVCSVSRGMDID/DQDAQAFFAAFDDDDDPDDPPPPPPPQDPQQLVCCLQQVGGPVCCVVPPALPHKGKDFPPDLCSQQDDPPPAFHDDDDPVVVLVCLAVDWAWAPPFKWWWFQDPVVRFIDTPDRTDTDHSVRVVVSQVVWIKMKGFFCCLVPQSVLQNQQVVCQNQVFHKTKIKIKGFEFGFGGAWWFALWKKKKAWNAAKKKKFKADQPDPCLRNHLHIDDGDRPVPGDHGPDIDMDDRRMIMIDYGSIIMTMGHYDHGMTMMMMMTGCRCPDPVSLVVLLLVVLLVVCVVPPVLSVDDDDPCLVVQDDPCLDQVNCVVVVHDHDDPVSVVVNVVSVVVVVVSVVVSVVQSPDPVSVVQSVLVVLLVRLLFGRAHRPVLLPPPDDPPPQAQQWFKAFSGLSFWGWHDDDPQKIKIWGNNPPRSPGNPDGTDIHMHGPQQVQLVVPRSPDDDVTDGLSNRDRPVHDDNVRNRVSSSSVVVVCSVSRGMDID